Protein AF-0000000087541287 (afdb_homodimer)

Radius of gyration: 29.83 Å; Cα contacts (8 Å, |Δi|>4): 1782; chains: 2; bounding box: 98×97×76 Å

Sequence (856 aa):
MVIEFSVKNYRSIKDLQTISFRATGLKSPAGSETDSNNIVTSNGVSLLKTVGLYGANASGKSNMLMALSYFVQAITLLSIDSKWVEPLYDPFLFEESNEGCFFQIVLLLNGKKYRYGFVVNKINSTPDNDSSFDIGIESEWLYGNVDKNMKCLFLRVGDEVKENNLPTSEGVIIPTKIPYPYTLFLTHAAAFDAEGIPTQIVDYIFWHIIDNVLYKEVFRTATIRTVKEIKDNFLDFLKQFNMKYDDIEFIEDGNNNAKVYLNIPQNKVLLKKRSPINNAKSLTMNLGYSESAGNKKLFDLAGLLLESLYEKNIQRLIVIDEIDSNFHPSLLIKLIGMFNNPKINRNNSQLLFTSHDTNLMSPSIMRRDQFYFAEKQNDESTRLYSLADLRGIRNDADFAKQYLAGYYGALPVLNDYMETEEDENGKQMVIEFSVKNYRSIKDLQTISFRATGLKSPAGSETDSNNIVTSNGVSLLKTVGLYGANASGKSNMLMALSYFVQAITLLSIDSKWVEPLYDPFLFEESNEGCFFQIVLLLNGKKYRYGFVVNKINSTPDNDSSFDIGIESEWLYGNVDKNMKCLFLRVGDEVKENNLPTSEGVIIPTKIPYPYTLFLTHAAAFDAEGIPTQIVDYIFWHIIDNVLYKEVFRTATIRTVKEIKDNFLDFLKQFNMKYDDIEFIEDGNNNAKVYLNIPQNKVLLKKRSPINNAKSLTMNLGYSESAGNKKLFDLAGLLLESLYEKNIQRLIVIDEIDSNFHPSLLIKLIGMFNNPKINRNNSQLLFTSHDTNLMSPSIMRRDQFYFAEKQNDESTRLYSLADLRGIRNDADFAKQYLAGYYGALPVLNDYMETEEDENGKQ

Solvent-accessible surface area (backbone atoms only — not comparable to full-atom values): 45903 Å² total; per-residue (Å²): 89,75,39,34,42,35,40,21,19,41,44,46,27,48,54,82,37,71,53,60,27,58,56,66,92,76,67,58,44,88,91,56,60,40,57,73,32,34,42,45,74,54,83,89,43,48,30,39,22,52,38,38,35,31,39,23,64,70,11,40,60,64,56,58,54,44,51,52,49,45,53,45,45,31,58,57,58,60,37,84,45,53,77,45,52,42,77,54,55,38,52,29,78,62,49,94,68,88,68,46,15,37,41,37,41,29,35,42,56,95,75,36,47,34,42,38,35,37,25,26,25,80,34,87,60,78,82,70,85,75,90,65,69,39,59,20,37,46,31,34,40,33,32,31,57,55,98,82,38,80,38,72,29,30,34,32,51,53,75,38,57,79,39,78,58,62,74,60,53,90,93,48,74,68,77,61,74,62,92,46,59,47,39,52,62,56,53,53,44,19,73,60,29,78,83,23,67,43,24,54,53,49,49,43,47,53,75,22,50,46,55,37,69,90,41,68,60,52,37,39,54,48,12,54,54,37,39,74,74,40,43,66,62,46,44,55,57,35,40,24,66,59,43,76,52,77,43,78,45,79,39,83,44,81,79,62,64,69,72,33,85,84,67,51,77,70,56,45,45,32,37,26,33,60,25,78,73,43,67,84,43,74,39,79,37,45,45,87,74,71,43,34,71,30,51,45,52,47,53,22,43,44,28,47,48,45,38,28,22,64,74,37,98,36,54,28,40,40,36,37,67,52,62,48,56,62,42,35,60,70,57,50,49,49,53,55,46,42,48,24,31,60,89,46,16,67,31,68,22,29,39,42,32,28,40,63,63,51,85,56,40,31,47,83,71,41,53,54,61,27,34,32,34,18,25,58,43,90,73,60,30,32,45,66,48,41,52,57,74,52,78,94,69,59,54,76,43,59,46,34,62,41,38,77,72,48,74,72,47,37,61,71,64,70,50,82,84,70,75,76,72,80,78,76,72,62,93,114,88,74,39,35,42,35,40,22,20,39,44,44,26,49,53,82,36,70,53,62,27,57,55,66,91,74,67,59,43,87,93,55,60,41,57,74,32,33,42,44,75,55,84,88,43,46,29,39,21,51,39,39,33,30,40,24,65,70,10,40,58,64,56,58,53,44,50,53,51,46,53,46,44,34,56,58,54,63,41,90,44,53,77,46,51,42,78,54,53,39,49,27,78,63,50,93,66,88,69,46,16,36,41,36,40,29,34,42,57,95,75,35,48,34,43,38,36,40,25,27,28,82,34,87,59,79,80,71,85,75,88,64,70,40,61,20,38,46,32,37,40,34,32,30,57,57,100,82,40,79,37,71,29,32,34,31,52,54,75,39,58,77,39,79,57,63,74,62,54,90,93,48,76,68,77,62,74,62,94,45,60,50,41,53,64,56,56,55,44,18,74,62,28,77,84,24,67,44,24,55,50,50,49,43,48,55,76,22,51,46,56,38,68,90,42,68,59,52,39,39,54,47,13,53,55,39,38,75,75,40,42,67,61,47,44,56,57,36,41,25,67,59,44,76,53,78,44,76,47,77,39,85,44,81,79,62,65,68,72,34,88,84,67,50,79,70,56,44,44,34,37,25,33,60,23,77,73,42,68,84,44,74,41,80,38,45,43,88,74,71,43,34,71,30,50,45,50,46,53,23,42,44,30,48,48,45,38,28,22,64,72,38,96,37,54,28,40,42,36,36,67,51,61,48,56,62,41,34,60,71,57,50,50,50,56,55,44,42,48,24,31,60,89,47,16,67,31,67,21,30,38,40,33,27,38,62,64,51,85,57,40,31,46,84,72,41,53,54,63,27,33,32,34,17,27,58,44,91,73,60,29,32,46,68,47,42,52,57,73,51,78,91,69,59,53,78,43,58,45,33,62,41,38,78,72,48,75,72,48,36,62,71,64,70,50,81,83,70,76,77,70,78,75,77,75,62,94,120

Organism: Prevotella intermedia (NCBI:txid28131)

Nearest PDB structures (foldseek):
  8olx-assembly1_A  TM=5.267E-01  e=1.556E-01  Homo sapiens
  6yny-assembly1_G  TM=5.198E-01  e=4.132E+00  Tetrahymena thermophila
  4u9c-assembly1_B  TM=3.175E-01  e=2.781E+00  Neisseria meningitidis CU385
  7ofh-assembly1_A  TM=3.375E-01  e=7.696E+00  Enterobacteria phage f1
  8olx-assembly1_A  TM=5.131E-01  e=8.880E-02  Homo sapiens

Secondary structure (DSSP, 8-state):
-EEEEEEESBTTB-S-EEEE-BPPS--PPTT-SHHHHHEEEETTEEEESEEEEEESTTSSHHHHHHHHHHHHHHHHSTTSSGGGTGGG----TTS-----EEEEEEEEETTEEEEEEEEEEEE---SSS----EEEEEEEEEEEEETTEEEEEEEEETTEEEEE-----TT-------SSTT--HHHHHHHH-TTSHHHHHHHHHHHHEEE-SS-TTHHHHHHHHHHHHHHHHHHHHHHTTT---SEEEEE--TT-----TT----PEEEEEEE-SSSTT-EEEEEHHHHS-HHHHHHHHHHHHHHIIIIISS---EEEETTTTTT--HHHHHHHHHHHH-TTT-TT--EEEEE---GGG--TTTS-GGGEEEEEE-TTS-EEEEEGGGSSS--TT--HHHHHHTTTT-----------------S--/-EEEEEEESBTTB-S-EEEE-BPPS--PPTT-SHHHHHEEEETTEEEESEEEEEESTTSSHHHHHHHHHHHHHHHHS--SSGGGTGGG----TTS-----EEEEEEEEETTEEEEEEEEEEEE---SSS----EEEEEEEEEEEEETTEEEEEEEEETTEEEEE-----TT-------SSTT--HHHHHHHH-TTSHHHHHHHHHHHHEEE-SS-TTHHHHHHHHHHHHHHHHHHHHHHTTT---SEEEEE--TT-----TT----PEEEEEEE-SSSTT-EEEEEHHHHS-HHHHHHHHHHHHHHIIIIISS---EEEETTTTTT--HHHHHHHHHHHH-TTT-TT--EEEEE---GGG--TTTS-GGGEEEEEE-TTS-EEEEEGGGSSS--TT--HHHHHHTTTT-----------------S--

Structure (mmCIF, N/CA/C/O backbone):
data_AF-0000000087541287-model_v1
#
loop_
_entity.id
_entity.type
_entity.pdbx_description
1 polymer 'ATP-binding protein'
#
loop_
_atom_site.group_PDB
_atom_site.id
_atom_site.type_symbol
_atom_site.label_atom_id
_atom_site.label_alt_id
_atom_site.label_comp_id
_atom_site.label_asym_id
_atom_site.label_entity_id
_atom_site.label_seq_id
_atom_site.pdbx_PDB_ins_code
_atom_site.Cartn_x
_atom_site.Cartn_y
_atom_site.Cartn_z
_atom_site.occupancy
_atom_site.B_iso_or_equiv
_atom_site.auth_seq_id
_atom_site.auth_comp_id
_atom_site.auth_asym_id
_atom_site.auth_atom_id
_atom_site.pdbx_PDB_model_num
ATOM 1 N N . MET A 1 1 ? 8.648 24.609 14.102 1 95.44 1 MET A N 1
ATOM 2 C CA . MET A 1 1 ? 8 23.328 14.344 1 95.44 1 MET A CA 1
ATOM 3 C C . MET A 1 1 ? 6.48 23.469 14.375 1 95.44 1 MET A C 1
ATOM 5 O O . MET A 1 1 ? 5.965 24.562 14.633 1 95.44 1 MET A O 1
ATOM 9 N N . VAL A 1 2 ? 5.824 22.406 14.102 1 97.56 2 VAL A N 1
ATOM 10 C CA . VAL A 1 2 ? 4.363 22.406 14.125 1 97.56 2 VAL A CA 1
ATOM 11 C C . VAL A 1 2 ? 3.863 21.938 15.484 1 97.56 2 VAL A C 1
ATOM 13 O O . VAL A 1 2 ? 4.336 20.922 16.016 1 97.56 2 VAL A O 1
ATOM 16 N N . ILE A 1 3 ? 2.914 22.688 16.016 1 97.19 3 ILE A N 1
ATOM 17 C CA . ILE A 1 3 ? 2.355 22.344 17.328 1 97.19 3 ILE A CA 1
ATOM 18 C C . ILE A 1 3 ? 1.016 21.641 17.141 1 97.19 3 ILE A C 1
ATOM 20 O O . ILE A 1 3 ? 0.771 20.594 17.75 1 97.19 3 ILE A O 1
ATOM 24 N N . GLU A 1 4 ? 0.166 22.266 16.328 1 98.19 4 GLU A N 1
ATOM 25 C CA . GLU A 1 4 ? -1.175 21.734 16.125 1 98.19 4 GLU A CA 1
ATOM 26 C C . GLU A 1 4 ? -1.686 22.031 14.719 1 98.19 4 GLU A C 1
ATOM 28 O O . GLU A 1 4 ? -1.278 23.016 14.109 1 98.19 4 GLU A O 1
ATOM 33 N N . PHE A 1 5 ? -2.506 21.203 14.266 1 98.62 5 PHE A N 1
ATOM 34 C CA . PHE A 1 5 ? -3.281 21.453 13.055 1 98.62 5 PHE A CA 1
ATOM 35 C C . PHE A 1 5 ? -4.742 21.078 13.258 1 98.62 5 PHE A C 1
ATOM 37 O O . PHE A 1 5 ? -5.043 19.969 13.719 1 98.62 5 PHE A O 1
ATOM 44 N N . SER A 1 6 ? -5.672 21.969 12.93 1 98.81 6 SER A N 1
ATOM 45 C CA . SER A 1 6 ? -7.098 21.781 13.18 1 98.81 6 SER A CA 1
ATOM 46 C C . SER A 1 6 ? -7.91 21.938 11.898 1 98.81 6 SER A C 1
ATOM 48 O O . SER A 1 6 ? -7.594 22.781 11.062 1 98.81 6 SER A O 1
ATOM 50 N N . VAL A 1 7 ? -8.945 21.156 11.773 1 98.69 7 VAL A N 1
ATOM 51 C CA . VAL A 1 7 ? -9.82 21.141 10.602 1 98.69 7 VAL A CA 1
ATOM 52 C C . VAL A 1 7 ? -11.273 21.031 11.047 1 98.69 7 VAL A C 1
ATOM 54 O O . VAL A 1 7 ? -11.586 20.328 12.008 1 98.69 7 VAL A O 1
ATOM 57 N N . LYS A 1 8 ? -12.133 21.734 10.414 1 98.5 8 LYS A N 1
ATOM 58 C CA . LYS A 1 8 ? -13.578 21.641 10.641 1 98.5 8 LYS A CA 1
ATOM 59 C C . LYS A 1 8 ? -14.344 21.75 9.328 1 98.5 8 LYS A C 1
ATOM 61 O O . LYS A 1 8 ? -13.992 22.562 8.461 1 98.5 8 LYS A O 1
ATOM 66 N N . ASN A 1 9 ? -15.391 20.922 9.211 1 97.69 9 ASN A N 1
ATOM 67 C CA . ASN A 1 9 ? -16.328 20.922 8.086 1 97.69 9 ASN A CA 1
ATOM 68 C C . ASN A 1 9 ? -15.602 20.703 6.762 1 97.69 9 ASN A C 1
ATOM 70 O O . ASN A 1 9 ? -15.734 21.516 5.836 1 97.69 9 ASN A O 1
ATOM 74 N N . TYR A 1 10 ? -14.891 19.703 6.633 1 96.94 10 TYR A N 1
ATOM 75 C CA . TYR A 1 10 ? -14.133 19.328 5.449 1 96.94 10 TYR A CA 1
ATOM 76 C C . TYR A 1 10 ? -14.188 17.812 5.223 1 96.94 10 TYR A C 1
ATOM 78 O O . TYR A 1 10 ? -13.711 17.047 6.055 1 96.94 10 TYR A O 1
ATOM 86 N N . ARG A 1 11 ? -14.812 17.422 4.191 1 94.69 11 ARG A N 1
ATOM 87 C CA . ARG A 1 11 ? -14.969 16.016 3.842 1 94.69 11 ARG A CA 1
ATOM 88 C C . ARG A 1 11 ? -15.648 15.242 4.973 1 94.69 11 ARG A C 1
ATOM 90 O O . ARG A 1 11 ? -16.734 15.609 5.41 1 94.69 11 ARG A O 1
ATOM 97 N N . SER A 1 12 ? -14.984 14.242 5.523 1 95.38 12 SER A N 1
ATOM 98 C CA . SER A 1 12 ? -15.648 13.453 6.555 1 95.38 12 SER A CA 1
ATOM 99 C C . SER A 1 12 ? -15.57 14.141 7.914 1 95.38 12 SER A C 1
ATOM 101 O O . SER A 1 12 ? -16.141 13.664 8.891 1 95.38 12 SER A O 1
ATOM 103 N N . ILE A 1 13 ? -14.82 15.156 8.016 1 97.56 13 ILE A N 1
ATOM 104 C CA . ILE A 1 13 ? -14.664 15.875 9.273 1 97.56 13 ILE A CA 1
ATOM 105 C C . ILE A 1 13 ? -15.758 16.922 9.406 1 97.56 13 ILE A C 1
ATOM 107 O O . ILE A 1 13 ? -15.703 17.984 8.766 1 97.56 13 ILE A O 1
ATOM 111 N N . LYS A 1 14 ? -16.656 16.672 10.242 1 96.69 14 LYS A N 1
ATOM 112 C CA . LYS A 1 14 ? -17.797 17.562 10.445 1 96.69 14 LYS A CA 1
ATOM 113 C C . LYS A 1 14 ? -17.484 18.594 11.531 1 96.69 14 LYS A C 1
ATOM 115 O O . LYS A 1 14 ? -17.578 19.812 11.281 1 96.69 14 LYS A O 1
ATOM 120 N N . ASP A 1 15 ? -17.109 18.109 12.727 1 97.31 15 ASP A N 1
ATOM 121 C CA . ASP A 1 15 ? -16.781 18.969 13.859 1 97.31 15 ASP A CA 1
ATOM 122 C C . ASP A 1 15 ? -15.273 19.203 13.945 1 97.31 15 ASP A C 1
ATOM 124 O O . ASP A 1 15 ? -14.492 18.547 13.258 1 97.31 15 ASP A O 1
ATOM 128 N N . LEU A 1 16 ? -14.922 20.172 14.758 1 98.44 16 LEU A N 1
ATOM 129 C CA . LEU A 1 16 ? -13.516 20.531 14.891 1 98.44 16 LEU A CA 1
ATOM 130 C C . LEU A 1 16 ? -12.688 19.344 15.359 1 98.44 16 LEU A C 1
ATOM 132 O O . LEU A 1 16 ? -12.992 18.734 16.391 1 98.44 16 LEU A O 1
ATOM 136 N N . GLN A 1 17 ? -11.773 18.922 14.547 1 98.56 17 GLN A N 1
ATOM 137 C CA . GLN A 1 17 ? -10.781 17.906 14.875 1 98.56 17 GLN A CA 1
ATOM 138 C C . GLN A 1 17 ? -9.367 18.469 14.859 1 98.56 17 GLN A C 1
ATOM 140 O O . GLN A 1 17 ? -9.039 19.297 14.008 1 98.56 17 GLN A O 1
ATOM 145 N N . THR A 1 18 ? -8.531 18.109 15.828 1 98.62 18 THR A N 1
ATOM 146 C CA . THR A 1 18 ? -7.184 18.641 15.953 1 98.62 18 THR A CA 1
ATOM 147 C C . THR A 1 18 ? -6.168 17.516 16.141 1 98.62 18 THR A C 1
ATOM 149 O O . THR A 1 18 ? -6.402 16.594 16.906 1 98.62 18 THR A O 1
ATOM 152 N N . ILE A 1 19 ? -5.094 17.547 15.422 1 98.31 19 ILE A N 1
ATOM 153 C CA . ILE A 1 19 ? -3.902 16.75 15.719 1 98.31 19 ILE A CA 1
ATOM 154 C C . ILE A 1 19 ? -2.871 17.625 16.438 1 98.31 19 ILE A C 1
ATOM 156 O O . ILE A 1 19 ? -2.58 18.734 15.992 1 98.31 19 ILE A O 1
ATOM 160 N N . SER A 1 20 ? -2.371 17.141 17.5 1 98.31 20 SER A N 1
ATOM 161 C CA . SER A 1 20 ? -1.446 17.938 18.312 1 98.31 20 SER A CA 1
ATOM 162 C C . SER A 1 20 ? -0.116 17.203 18.484 1 98.31 20 SER A C 1
ATOM 164 O O . SER A 1 20 ? -0.087 16 18.719 1 98.31 20 SER A O 1
ATOM 166 N N . PHE A 1 21 ? 0.932 17.969 18.344 1 98.38 21 PHE A N 1
ATOM 167 C CA . PHE A 1 21 ? 2.266 17.453 18.641 1 98.38 21 PHE A CA 1
ATOM 168 C C . PHE A 1 21 ? 2.676 17.797 20.078 1 98.38 21 PHE A C 1
ATOM 170 O O . PHE A 1 21 ? 3.793 17.484 20.5 1 98.38 21 PHE A O 1
ATOM 177 N N . ARG A 1 22 ? 1.81 18.422 20.797 1 97.31 22 ARG A N 1
ATOM 178 C CA . ARG A 1 22 ? 2.131 18.75 22.188 1 97.31 22 ARG A CA 1
ATOM 179 C C . ARG A 1 22 ? 2.258 17.484 23.031 1 97.31 22 ARG A C 1
ATOM 181 O O . ARG A 1 22 ? 1.367 16.625 23.016 1 97.31 22 ARG A O 1
ATOM 188 N N . ALA A 1 23 ? 3.303 17.406 23.719 1 97.25 23 ALA A N 1
ATOM 189 C CA . ALA A 1 23 ? 3.496 16.281 24.625 1 97.25 23 ALA A CA 1
ATOM 190 C C . ALA A 1 23 ? 2.625 16.406 25.875 1 97.25 23 ALA A C 1
ATOM 192 O O . ALA A 1 23 ? 2.475 17.5 26.422 1 97.25 23 ALA A O 1
ATOM 193 N N . THR A 1 24 ? 1.994 15.359 26.234 1 94.69 24 THR A N 1
ATOM 194 C CA . THR A 1 24 ? 1.237 15.344 27.484 1 94.69 24 THR A CA 1
ATOM 195 C C . THR A 1 24 ? 2.15 15.039 28.672 1 94.69 24 THR A C 1
ATOM 197 O O . THR A 1 24 ? 3.334 14.75 28.484 1 94.69 24 THR A O 1
ATOM 200 N N . GLY A 1 25 ? 1.583 15.125 29.859 1 91.25 25 GLY A N 1
ATOM 201 C CA . GLY A 1 25 ? 2.344 14.844 31.062 1 91.25 25 GLY A CA 1
ATOM 202 C C . GLY A 1 25 ? 2.48 13.359 31.344 1 91.25 25 GLY A C 1
ATOM 203 O O . GLY A 1 25 ? 3.07 12.969 32.344 1 91.25 25 GLY A O 1
ATOM 204 N N . LEU A 1 26 ? 2.02 12.562 30.438 1 90.38 26 LEU A N 1
ATOM 205 C CA . LEU A 1 26 ? 2.102 11.117 30.625 1 90.38 26 LEU A CA 1
ATOM 206 C C . LEU A 1 26 ? 3.549 10.641 30.594 1 90.38 26 LEU A C 1
ATOM 208 O O . LEU A 1 26 ? 4.371 11.211 29.859 1 90.38 26 LEU A O 1
ATOM 212 N N . LYS A 1 27 ? 3.758 9.578 31.406 1 88.62 27 LYS A N 1
ATOM 213 C CA . LYS A 1 27 ? 5.109 9.023 31.453 1 88.62 27 LYS A CA 1
ATOM 214 C C . LYS A 1 27 ? 5.156 7.625 30.859 1 88.62 27 LYS A C 1
ATOM 216 O O . LYS A 1 27 ? 4.219 6.84 31.016 1 88.62 27 LYS A O 1
ATOM 221 N N . SER A 1 28 ? 6.211 7.391 30.109 1 90.19 28 SER A N 1
ATOM 222 C CA . SER A 1 28 ? 6.484 6.051 29.609 1 90.19 28 SER A CA 1
ATOM 223 C C . SER A 1 28 ? 7.027 5.141 30.703 1 90.19 28 SER A C 1
ATOM 225 O O . SER A 1 28 ? 7.297 5.59 31.812 1 90.19 28 SER A O 1
ATOM 227 N N . PRO A 1 29 ? 7.109 3.775 30.391 1 87.94 29 PRO A N 1
ATOM 228 C CA . PRO A 1 29 ? 7.582 2.842 31.406 1 87.94 29 PRO A CA 1
ATOM 229 C C . PRO A 1 29 ? 8.938 3.242 31.984 1 87.94 29 PRO A C 1
ATOM 231 O O . PRO A 1 29 ? 9.781 3.793 31.281 1 87.94 29 PRO A O 1
ATOM 234 N N . ALA A 1 30 ? 9.07 2.895 33.219 1 83.25 30 ALA A N 1
ATOM 235 C CA . ALA A 1 30 ? 10.305 3.234 33.938 1 83.25 30 ALA A CA 1
ATOM 236 C C . ALA A 1 30 ? 11.523 2.623 33.25 1 83.25 30 ALA A C 1
ATOM 238 O O . ALA A 1 30 ? 11.477 1.471 32.812 1 83.25 30 ALA A O 1
ATOM 239 N N . GLY A 1 31 ? 12.508 3.389 33.125 1 83.44 31 GLY A N 1
ATOM 240 C CA . GLY A 1 31 ? 13.734 2.881 32.531 1 83.44 31 GLY A CA 1
ATOM 241 C C . GLY A 1 31 ? 13.766 3.033 31.031 1 83.44 31 GLY A C 1
ATOM 242 O O . GLY A 1 31 ? 14.805 2.826 30.406 1 83.44 31 GLY A O 1
ATOM 243 N N . SER A 1 32 ? 12.609 3.439 30.5 1 88.31 32 SER A N 1
ATOM 244 C CA . SER A 1 32 ? 12.555 3.596 29.047 1 88.31 32 SER A CA 1
ATOM 245 C C . SER A 1 32 ? 13.117 4.945 28.625 1 88.31 32 SER A C 1
ATOM 247 O O . SER A 1 32 ? 13.062 5.918 29.375 1 88.31 32 SER A O 1
ATOM 249 N N . GLU A 1 33 ? 13.695 4.992 27.453 1 91.88 33 GLU A N 1
ATOM 250 C CA . GLU A 1 33 ? 14.203 6.238 26.891 1 91.88 33 GLU A CA 1
ATOM 251 C C . GLU A 1 33 ? 13.188 6.871 25.938 1 91.88 33 GLU A C 1
ATOM 253 O O . GLU A 1 33 ? 13.516 7.809 25.219 1 91.88 33 GLU A O 1
ATOM 258 N N . THR A 1 34 ? 12.016 6.359 26 1 93.75 34 THR A N 1
ATOM 259 C CA . THR A 1 34 ? 11 6.789 25.031 1 93.75 34 THR A CA 1
ATOM 260 C C . THR A 1 34 ? 10.648 8.258 25.25 1 93.75 34 THR A C 1
ATOM 262 O O . THR A 1 34 ? 10.547 9.023 24.281 1 93.75 34 THR A O 1
ATOM 265 N N . ASP A 1 35 ? 10.539 8.703 26.531 1 94.12 35 ASP A N 1
ATOM 266 C CA . ASP A 1 35 ? 10.188 10.094 26.797 1 94.12 35 ASP A CA 1
ATOM 267 C C . ASP A 1 35 ? 11.312 11.031 26.359 1 94.12 35 ASP A C 1
ATOM 269 O O . ASP A 1 35 ? 11.062 12.023 25.656 1 94.12 35 ASP A O 1
ATOM 273 N N . SER A 1 36 ? 12.523 10.727 26.719 1 94.06 36 SER A N 1
ATOM 274 C CA . SER A 1 36 ? 13.664 11.578 26.375 1 94.06 36 SER A CA 1
ATOM 275 C C . SER A 1 36 ? 13.914 11.586 24.875 1 94.06 36 SER A C 1
ATOM 277 O O . SER A 1 36 ? 14.32 12.602 24.312 1 94.06 36 SER A O 1
ATOM 279 N N . ASN A 1 37 ? 13.602 10.484 24.25 1 95.75 37 ASN A N 1
ATOM 280 C CA . ASN A 1 37 ? 13.883 10.359 22.828 1 95.75 37 ASN A CA 1
ATOM 281 C C . ASN A 1 37 ? 12.789 10.992 21.984 1 95.75 37 ASN A C 1
ATOM 283 O O . ASN A 1 37 ? 13.07 11.664 20.984 1 95.75 37 ASN A O 1
ATOM 287 N N . ASN A 1 38 ? 11.578 10.789 22.375 1 97.5 38 ASN A N 1
ATOM 288 C CA . ASN A 1 38 ? 10.469 11.062 21.469 1 97.5 38 ASN A CA 1
ATOM 289 C C . ASN A 1 38 ? 9.93 12.484 21.656 1 97.5 38 ASN A C 1
ATOM 291 O O . ASN A 1 38 ? 9.078 12.938 20.891 1 97.5 38 ASN A O 1
ATOM 295 N N . ILE A 1 39 ? 10.492 13.234 22.688 1 97 39 ILE A N 1
ATOM 296 C CA . ILE A 1 39 ? 10.039 14.586 22.984 1 97 39 ILE A CA 1
ATOM 297 C C . ILE A 1 39 ? 11.18 15.578 22.75 1 97 39 ILE A C 1
ATOM 299 O O . ILE A 1 39 ? 12.328 15.305 23.125 1 97 39 ILE A O 1
ATOM 303 N N . VAL A 1 40 ? 10.859 16.641 22.156 1 94.69 40 VAL A N 1
ATOM 304 C CA . VAL A 1 40 ? 11.781 17.75 22.031 1 94.69 40 VAL A CA 1
ATOM 305 C C . VAL A 1 40 ? 11.234 18.969 22.781 1 94.69 40 VAL A C 1
ATOM 307 O O . VAL A 1 40 ? 10.039 19.25 22.719 1 94.69 40 VAL A O 1
ATOM 310 N N . THR A 1 41 ? 12.094 19.547 23.484 1 91.75 41 THR A N 1
ATOM 311 C CA . THR A 1 41 ? 11.688 20.734 24.234 1 91.75 41 THR A CA 1
ATOM 312 C C . THR A 1 41 ? 12.406 21.969 23.688 1 91.75 41 THR A C 1
ATOM 314 O O . THR A 1 41 ? 13.625 21.969 23.531 1 91.75 41 THR A O 1
ATOM 317 N N . SER A 1 42 ? 11.625 22.875 23.328 1 85.69 42 SER A N 1
ATOM 318 C CA . SER A 1 42 ? 12.133 24.156 22.844 1 85.69 42 SER A CA 1
ATOM 319 C C . SER A 1 42 ? 11.352 25.328 23.453 1 85.69 42 SER A C 1
ATOM 321 O O . SER A 1 42 ? 10.133 25.406 23.281 1 85.69 42 SER A O 1
ATOM 323 N N . ASN A 1 43 ? 12.078 26.234 24.141 1 83.5 43 ASN A N 1
ATOM 324 C CA . ASN A 1 43 ? 11.492 27.422 24.734 1 83.5 43 ASN A CA 1
ATOM 325 C C . ASN A 1 43 ? 10.297 27.078 25.625 1 83.5 43 ASN A C 1
ATOM 327 O O . ASN A 1 43 ? 9.219 27.656 25.484 1 83.5 43 ASN A O 1
ATOM 331 N N . GLY A 1 44 ? 10.398 26.047 26.281 1 86 44 GLY A N 1
ATOM 332 C CA . GLY A 1 44 ? 9.398 25.672 27.266 1 86 44 GLY A CA 1
ATOM 333 C C . GLY A 1 44 ? 8.25 24.875 26.672 1 86 44 GLY A C 1
ATOM 334 O O . GLY A 1 44 ? 7.293 24.547 27.391 1 86 44 GLY A O 1
ATOM 335 N N . VAL A 1 45 ? 8.289 24.609 25.422 1 91.12 45 VAL A N 1
ATOM 336 C CA . VAL A 1 45 ? 7.242 23.812 24.781 1 91.12 45 VAL A CA 1
ATOM 337 C C . VAL A 1 45 ? 7.781 22.422 24.453 1 91.12 45 VAL A C 1
ATOM 339 O O . VAL A 1 45 ? 8.836 22.297 23.828 1 91.12 45 VAL A O 1
ATOM 342 N N . SER A 1 46 ? 7.109 21.422 24.984 1 95.88 46 SER A N 1
ATOM 343 C CA . SER A 1 46 ? 7.484 20.031 24.688 1 95.88 46 SER A CA 1
ATOM 344 C C . SER A 1 46 ? 6.648 19.469 23.547 1 95.88 46 SER A C 1
ATOM 346 O O . SER A 1 46 ? 5.418 19.453 23.609 1 95.88 46 SER A O 1
ATOM 348 N N . LEU A 1 47 ? 7.359 19.109 22.531 1 97.69 47 LEU A N 1
ATOM 349 C CA . LEU A 1 47 ? 6.688 18.641 21.328 1 97.69 47 LEU A CA 1
ATOM 350 C C . LEU A 1 47 ? 7.098 17.203 21 1 97.69 47 LEU A C 1
ATOM 352 O O . LEU A 1 47 ? 8.242 16.812 21.25 1 97.69 47 LEU A O 1
ATOM 356 N N . LEU A 1 48 ? 6.176 16.484 20.469 1 98.31 48 LEU A N 1
ATOM 357 C CA . LEU A 1 48 ? 6.422 15.125 20.016 1 98.31 48 LEU A CA 1
ATOM 358 C C . LEU A 1 48 ? 7.141 15.117 18.672 1 98.31 48 LEU A C 1
ATOM 360 O O . LEU A 1 48 ? 6.844 15.938 17.797 1 98.31 48 LEU A O 1
ATOM 364 N N . LYS A 1 49 ? 7.996 14.18 18.484 1 97.94 49 LYS A N 1
ATOM 365 C CA . LYS A 1 49 ? 8.727 14.062 17.219 1 97.94 49 LYS A CA 1
ATOM 366 C C . LYS A 1 49 ? 7.906 13.32 16.172 1 97.94 49 LYS A C 1
ATOM 368 O O . LYS A 1 49 ? 8.023 13.586 14.977 1 97.94 49 LYS A O 1
ATOM 373 N N . THR A 1 50 ? 7.113 12.359 16.625 1 98.44 50 THR A N 1
ATOM 374 C CA . THR A 1 50 ? 6.309 11.562 15.703 1 98.44 50 THR A CA 1
ATOM 375 C C . THR A 1 50 ? 4.867 11.469 16.188 1 98.44 50 THR A C 1
ATOM 377 O O . THR A 1 50 ? 4.617 11.383 17.391 1 98.44 50 THR A O 1
ATOM 380 N N . VAL A 1 51 ? 3.971 11.516 15.289 1 98.62 51 VAL A N 1
ATOM 381 C CA . VAL A 1 51 ? 2.555 11.273 15.555 1 98.62 51 VAL A CA 1
ATOM 382 C C . VAL A 1 51 ? 1.974 10.375 14.469 1 98.62 51 VAL A C 1
ATOM 384 O O . VAL A 1 51 ? 2.166 10.617 13.281 1 98.62 51 VAL A O 1
ATOM 387 N N . GLY A 1 52 ? 1.363 9.297 14.875 1 98.44 52 GLY A N 1
ATOM 388 C CA . GLY A 1 52 ? 0.72 8.367 13.961 1 98.44 52 GLY A CA 1
ATOM 389 C C . GLY A 1 52 ? -0.791 8.352 14.086 1 98.44 52 GLY A C 1
ATOM 390 O O . GLY A 1 52 ? -1.326 8.438 15.195 1 98.44 52 GLY A O 1
ATOM 391 N N . LEU A 1 53 ? -1.438 8.305 13 1 98.25 53 LEU A N 1
ATOM 392 C CA . LEU A 1 53 ? -2.893 8.242 12.938 1 98.25 53 LEU A CA 1
ATOM 393 C C . LEU A 1 53 ? -3.355 6.863 12.461 1 98.25 53 LEU A C 1
ATOM 395 O O . LEU A 1 53 ? -2.973 6.414 11.383 1 98.25 53 LEU A O 1
ATOM 399 N N . TYR A 1 54 ? -4.156 6.184 13.266 1 97.94 54 TYR A N 1
ATOM 400 C CA . TYR A 1 54 ? -4.699 4.855 13 1 97.94 54 TYR A CA 1
ATOM 401 C C . TYR A 1 54 ? -6.223 4.895 12.922 1 97.94 54 TYR A C 1
ATOM 403 O O . TYR A 1 54 ? -6.848 5.871 13.344 1 97.94 54 TYR A O 1
ATOM 411 N N . GLY A 1 55 ? -6.789 3.82 12.43 1 96.88 55 GLY A N 1
ATOM 412 C CA . GLY A 1 55 ? -8.234 3.713 12.305 1 96.88 55 GLY A CA 1
ATOM 413 C C . GLY A 1 55 ? -8.672 2.816 11.164 1 96.88 55 GLY A C 1
ATOM 414 O O . GLY A 1 55 ? -7.852 2.41 10.336 1 96.88 55 GLY A O 1
ATOM 415 N N . ALA A 1 56 ? -9.961 2.566 11.117 1 94.19 56 ALA A N 1
ATOM 416 C CA . ALA A 1 56 ? -10.539 1.712 10.086 1 94.19 56 ALA A CA 1
ATOM 417 C C . ALA A 1 56 ? -10.453 2.375 8.711 1 94.19 56 ALA A C 1
ATOM 419 O O . ALA A 1 56 ? -10.133 3.562 8.609 1 94.19 56 ALA A O 1
ATOM 420 N N . ASN A 1 57 ? -10.648 1.565 7.707 1 90.25 57 ASN A N 1
ATOM 421 C CA . ASN A 1 57 ? -10.805 2.133 6.371 1 90.25 57 ASN A CA 1
ATOM 422 C C . ASN A 1 57 ? -11.953 3.137 6.32 1 90.25 57 ASN A C 1
ATOM 424 O O . ASN A 1 57 ? -13.016 2.898 6.895 1 90.25 57 ASN A O 1
ATOM 428 N N . ALA A 1 58 ? -11.688 4.246 5.625 1 90.94 58 ALA A N 1
ATOM 429 C CA . ALA A 1 58 ? -12.688 5.285 5.391 1 90.94 58 ALA A CA 1
ATOM 430 C C . ALA A 1 58 ? -13.062 5.992 6.691 1 90.94 58 ALA A C 1
ATOM 432 O O . ALA A 1 58 ? -14.164 6.516 6.824 1 90.94 58 ALA A O 1
ATOM 433 N N . SER A 1 59 ? -12.141 5.945 7.652 1 94.81 59 SER A N 1
ATOM 434 C CA . SER A 1 59 ? -12.43 6.582 8.93 1 94.81 59 SER A CA 1
ATOM 435 C C . SER A 1 59 ? -12.023 8.055 8.922 1 94.81 59 SER A C 1
ATOM 437 O O . SER A 1 59 ? -12.352 8.797 9.844 1 94.81 59 SER A O 1
ATOM 439 N N . GLY A 1 60 ? -11.258 8.461 7.941 1 95.38 60 GLY A N 1
ATOM 440 C CA . GLY A 1 60 ? -10.914 9.875 7.82 1 95.38 60 GLY A CA 1
ATOM 441 C C . GLY A 1 60 ? -9.438 10.148 8.008 1 95.38 60 GLY A C 1
ATOM 442 O O . GLY A 1 60 ? -9.008 11.305 7.984 1 95.38 60 GLY A O 1
ATOM 443 N N . LYS A 1 61 ? -8.555 9.125 8.141 1 96.25 61 LYS A N 1
ATOM 444 C CA . LYS A 1 61 ? -7.117 9.289 8.32 1 96.25 61 LYS A CA 1
ATOM 445 C C . LYS A 1 61 ? -6.52 10.148 7.211 1 96.25 61 LYS A C 1
ATOM 447 O O . LYS A 1 61 ? -5.871 11.164 7.48 1 96.25 61 LYS A O 1
ATOM 452 N N . SER A 1 62 ? -6.828 9.805 6.027 1 95.25 62 SER A N 1
ATOM 453 C CA . SER A 1 62 ? -6.258 10.484 4.867 1 95.25 62 SER A CA 1
ATOM 454 C C . SER A 1 62 ? -6.84 11.883 4.699 1 95.25 62 SER A C 1
ATOM 456 O O . SER A 1 62 ? -6.164 12.789 4.199 1 95.25 62 SER A O 1
ATOM 458 N N . ASN A 1 63 ? -8.078 12.086 5.082 1 96.38 63 ASN A N 1
ATOM 459 C CA . ASN A 1 63 ? -8.711 13.398 4.961 1 96.38 63 ASN A CA 1
ATOM 460 C C . ASN A 1 63 ? -7.98 14.453 5.785 1 96.38 63 ASN A C 1
ATOM 462 O O . ASN A 1 63 ? -7.828 15.594 5.344 1 96.38 63 ASN A O 1
ATOM 466 N N . MET A 1 64 ? -7.543 14.062 6.945 1 97.38 64 MET A N 1
ATOM 467 C CA . MET A 1 64 ? -6.793 14.984 7.797 1 97.38 64 MET A CA 1
ATOM 468 C C . MET A 1 64 ? -5.484 15.398 7.133 1 97.38 64 MET A C 1
ATOM 470 O O . MET A 1 64 ? -5.133 16.578 7.129 1 97.38 64 MET A O 1
ATOM 474 N N . LEU A 1 65 ? -4.777 14.453 6.59 1 97.31 65 LEU A N 1
ATOM 475 C CA . LEU A 1 65 ? -3.51 14.75 5.926 1 97.31 65 LEU A CA 1
ATOM 476 C C . LEU A 1 65 ? -3.736 15.555 4.652 1 97.31 65 LEU A C 1
ATOM 478 O O . LEU A 1 65 ? -2.949 16.453 4.328 1 97.31 65 LEU A O 1
ATOM 482 N N . MET A 1 66 ? -4.789 15.273 3.971 1 95.88 66 MET A N 1
ATOM 483 C CA . MET A 1 66 ? -5.129 16 2.754 1 95.88 66 MET A CA 1
ATOM 484 C C . MET A 1 66 ? -5.422 17.469 3.066 1 95.88 66 MET A C 1
ATOM 486 O O . MET A 1 66 ? -5.012 18.359 2.32 1 95.88 66 MET A O 1
ATOM 490 N N . ALA A 1 67 ? -6.141 17.656 4.113 1 97.56 67 ALA A N 1
ATOM 491 C CA . ALA A 1 67 ? -6.422 19.016 4.551 1 97.56 67 ALA A CA 1
ATOM 492 C C . ALA A 1 67 ? -5.129 19.812 4.762 1 97.56 67 ALA A C 1
ATOM 494 O O . ALA A 1 67 ? -5 20.938 4.293 1 97.56 67 ALA A O 1
ATOM 495 N N . LEU A 1 68 ? -4.188 19.203 5.434 1 97.88 68 LEU A N 1
ATOM 496 C CA . LEU A 1 68 ? -2.906 19.859 5.68 1 97.88 68 LEU A CA 1
ATOM 497 C C . LEU A 1 68 ? -2.164 20.109 4.371 1 97.88 68 LEU A C 1
ATOM 499 O O . LEU A 1 68 ? -1.592 21.188 4.172 1 97.88 68 LEU A O 1
ATOM 503 N N . SER A 1 69 ? -2.217 19.141 3.539 1 95.56 69 SER A N 1
ATOM 504 C CA . SER A 1 69 ? -1.519 19.266 2.264 1 95.56 69 SER A CA 1
ATOM 505 C C . SER A 1 69 ? -2.076 20.406 1.437 1 95.56 69 SER A C 1
ATOM 507 O O . SER A 1 69 ? -1.317 21.234 0.93 1 95.56 69 SER A O 1
ATOM 509 N N . TYR A 1 70 ? -3.35 20.516 1.282 1 94.69 70 TYR A N 1
ATOM 510 C CA . TYR A 1 70 ? -3.965 21.594 0.518 1 94.69 70 TYR A CA 1
ATOM 511 C C . TYR A 1 70 ? -3.77 22.938 1.214 1 94.69 70 TYR A C 1
ATOM 513 O O . TYR A 1 70 ? -3.627 23.969 0.556 1 94.69 70 TYR A O 1
ATOM 521 N N . PHE A 1 71 ? -3.793 22.891 2.537 1 96.38 71 PHE A N 1
ATOM 522 C CA . PHE A 1 71 ? -3.518 24.094 3.32 1 96.38 71 PHE A CA 1
ATOM 523 C C . PHE A 1 71 ? -2.141 24.656 2.984 1 96.38 71 PHE A C 1
ATOM 525 O O . PHE A 1 71 ? -2 25.844 2.723 1 96.38 71 PHE A O 1
ATOM 532 N N . VAL A 1 72 ? -1.201 23.781 2.949 1 95.44 72 VAL A N 1
ATOM 533 C CA . VAL A 1 72 ? 0.171 24.156 2.623 1 95.44 72 VAL A CA 1
ATOM 534 C C . VAL A 1 72 ? 0.242 24.656 1.184 1 95.44 72 VAL A C 1
ATOM 536 O O . VAL A 1 72 ? 0.875 25.688 0.908 1 95.44 72 VAL A O 1
ATOM 539 N N . GLN A 1 73 ? -0.407 24.031 0.338 1 91.94 73 GLN A N 1
ATOM 540 C CA . GLN A 1 73 ? -0.384 24.391 -1.074 1 91.94 73 GLN A CA 1
ATOM 541 C C . GLN A 1 73 ? -1.006 25.766 -1.296 1 91.94 73 GLN A C 1
ATOM 543 O O . GLN A 1 73 ? -0.507 26.562 -2.1 1 91.94 73 GLN A O 1
ATOM 548 N N . ALA A 1 74 ? -2.061 25.984 -0.631 1 92.75 74 ALA A N 1
ATOM 549 C CA . ALA A 1 74 ? -2.732 27.281 -0.774 1 92.75 74 ALA A CA 1
ATOM 550 C C . ALA A 1 74 ? -1.821 28.422 -0.343 1 92.75 74 ALA A C 1
ATOM 552 O O . ALA A 1 74 ? -1.833 29.5 -0.95 1 92.75 74 ALA A O 1
ATOM 553 N N . ILE A 1 75 ? -1.03 28.203 0.627 1 93.56 75 ILE A N 1
ATOM 554 C CA . ILE A 1 75 ? -0.155 29.234 1.177 1 93.56 75 ILE A CA 1
ATOM 555 C C . ILE A 1 75 ? 1.083 29.391 0.295 1 93.56 75 ILE A C 1
ATOM 557 O O . ILE A 1 75 ? 1.558 30.5 0.064 1 93.56 75 ILE A O 1
ATOM 561 N N . THR A 1 76 ? 1.554 28.297 -0.228 1 86.94 76 THR A N 1
ATOM 562 C CA . THR A 1 76 ? 2.84 28.297 -0.917 1 86.94 76 THR A CA 1
ATOM 563 C C . THR A 1 76 ? 2.676 28.75 -2.363 1 86.94 76 THR A C 1
ATOM 565 O O . THR A 1 76 ? 3.6 29.328 -2.949 1 86.94 76 THR A O 1
ATOM 568 N N . LEU A 1 77 ? 1.549 28.391 -2.984 1 76.94 77 LEU A N 1
ATOM 569 C CA . LEU A 1 77 ? 1.393 28.703 -4.398 1 76.94 77 LEU A CA 1
ATOM 570 C C . LEU A 1 77 ? 0.688 30.047 -4.582 1 76.94 77 LEU A C 1
ATOM 572 O O . LEU A 1 77 ? 0.247 30.375 -5.684 1 76.94 77 LEU A O 1
ATOM 576 N N . LEU A 1 78 ? 1.227 31 -4.051 1 63.81 78 LEU A N 1
ATOM 577 C CA . LEU A 1 78 ? 0.812 32.406 -4.047 1 63.81 78 LEU A CA 1
ATOM 578 C C . LEU A 1 78 ? -0.474 32.594 -4.844 1 63.81 78 LEU A C 1
ATOM 580 O O . LEU A 1 78 ? -0.658 31.969 -5.891 1 63.81 78 LEU A O 1
ATOM 584 N N . SER A 1 79 ? -1.48 32.375 -4.168 1 60.91 79 SER A N 1
ATOM 585 C CA . SER A 1 79 ? -2.889 32.25 -4.527 1 60.91 79 SER A CA 1
ATOM 586 C C . SER A 1 79 ? -3.307 33.344 -5.512 1 60.91 79 SER A C 1
ATOM 588 O O . SER A 1 79 ? -3.824 34.375 -5.109 1 60.91 79 SER A O 1
ATOM 590 N N . ILE A 1 80 ? -2.656 33.344 -6.699 1 63.91 80 ILE A N 1
ATOM 591 C CA . ILE A 1 80 ? -3.291 34.25 -7.648 1 63.91 80 ILE A CA 1
ATOM 592 C C . ILE A 1 80 ? -4.406 33.5 -8.391 1 63.91 80 ILE A C 1
ATOM 594 O O . ILE A 1 80 ? -5.18 34.125 -9.133 1 63.91 80 ILE A O 1
ATOM 598 N N . ASP A 1 81 ? -4.523 32.312 -8 1 74.88 81 ASP A N 1
ATOM 599 C CA . ASP A 1 81 ? -5.512 31.5 -8.688 1 74.88 81 ASP A CA 1
ATOM 600 C C . ASP A 1 81 ? -6.387 30.734 -7.695 1 74.88 81 ASP A C 1
ATOM 602 O O . ASP A 1 81 ? -5.879 30.125 -6.758 1 74.88 81 ASP A O 1
ATOM 606 N N . SER A 1 82 ? -7.684 30.859 -7.934 1 79.56 82 SER A N 1
ATOM 607 C CA . SER A 1 82 ? -8.656 30.234 -7.055 1 79.56 82 SER A CA 1
ATOM 608 C C . SER A 1 82 ? -8.477 28.719 -7.035 1 79.56 82 SER A C 1
ATOM 610 O O . SER A 1 82 ? -8.969 28.031 -6.129 1 79.56 82 SER A O 1
ATOM 612 N N . LYS A 1 83 ? -7.703 28.172 -8 1 83.5 83 LYS A N 1
ATOM 613 C CA . LYS A 1 83 ? -7.516 26.734 -8.156 1 83.5 83 LYS A CA 1
ATOM 614 C C . LYS A 1 83 ? -6.812 26.141 -6.941 1 83.5 83 LYS A C 1
ATOM 616 O O . LYS A 1 83 ? -6.992 24.969 -6.629 1 83.5 83 LYS A O 1
ATOM 621 N N . TRP A 1 84 ? -6.152 26.969 -6.156 1 85.38 84 TRP A N 1
ATOM 622 C CA . TRP A 1 84 ? -5.359 26.453 -5.047 1 85.38 84 TRP A CA 1
ATOM 623 C C . TRP A 1 84 ? -6.16 26.469 -3.75 1 85.38 84 TRP A C 1
ATOM 625 O O . TRP A 1 84 ? -5.789 25.812 -2.777 1 85.38 84 TRP A O 1
ATOM 635 N N . VAL A 1 85 ? -7.242 27.234 -3.75 1 89.75 85 VAL A N 1
ATOM 636 C CA . VAL A 1 85 ? -8.07 27.281 -2.549 1 89.75 85 VAL A CA 1
ATOM 637 C C . VAL A 1 85 ? -9.312 26.406 -2.734 1 89.75 85 VAL A C 1
ATOM 639 O O . VAL A 1 85 ? -9.93 25.984 -1.756 1 89.75 85 VAL A O 1
ATOM 642 N N . GLU A 1 86 ? -9.641 26.141 -3.92 1 90.62 86 GLU A N 1
ATOM 643 C CA . GLU A 1 86 ? -10.867 25.422 -4.266 1 90.62 86 GLU A CA 1
ATOM 644 C C . GLU A 1 86 ? -10.914 24.047 -3.605 1 90.62 86 GLU A C 1
ATOM 646 O O . GLU A 1 86 ? -11.945 23.641 -3.064 1 90.62 86 GLU A O 1
ATOM 651 N N . PRO A 1 87 ? -9.75 23.359 -3.59 1 91.88 87 PRO A N 1
ATOM 652 C CA . PRO A 1 87 ? -9.805 22.016 -2.988 1 91.88 87 PRO A CA 1
ATOM 653 C C . PRO A 1 87 ? -10.086 22.062 -1.487 1 91.88 87 PRO A C 1
ATOM 655 O O . PRO A 1 87 ? -10.43 21.031 -0.892 1 91.88 87 PRO A O 1
ATOM 658 N N . LEU A 1 88 ? -9.938 23.219 -0.932 1 95.38 88 LEU A N 1
ATOM 659 C CA . LEU A 1 88 ? -10.156 23.344 0.506 1 95.38 88 LEU A CA 1
ATOM 660 C C . LEU A 1 88 ? -11.633 23.562 0.818 1 95.38 88 LEU A C 1
ATOM 662 O O . LEU A 1 88 ? -12.039 23.516 1.982 1 95.38 88 LEU A O 1
ATOM 666 N N . TYR A 1 89 ? -12.367 23.75 -0.21 1 94.38 89 TYR A N 1
ATOM 667 C CA . TYR A 1 89 ? -13.812 23.781 -0.006 1 94.38 89 TYR A CA 1
ATOM 668 C C . TYR A 1 89 ? -14.461 22.453 -0.376 1 94.38 89 TYR A C 1
ATOM 670 O O . TYR A 1 89 ? -14.875 22.266 -1.521 1 94.38 89 TYR A O 1
ATOM 678 N N . ASP A 1 90 ? -14.617 21.641 0.492 1 93.88 90 ASP A N 1
ATOM 679 C CA . ASP A 1 90 ? -15.25 20.328 0.4 1 93.88 90 ASP A CA 1
ATOM 680 C C . ASP A 1 90 ? -15.953 19.969 1.706 1 93.88 90 ASP A C 1
ATOM 682 O O . ASP A 1 90 ? -15.516 19.062 2.418 1 93.88 90 ASP A O 1
ATOM 686 N N . PRO A 1 91 ? -17.047 20.625 1.947 1 94.88 91 PRO A N 1
ATOM 687 C CA . PRO A 1 91 ? -17.703 20.5 3.25 1 94.88 91 PRO A CA 1
ATOM 688 C C . PRO A 1 91 ? -18.266 19.109 3.482 1 94.88 91 PRO A C 1
ATOM 690 O O . PRO A 1 91 ? -18.422 18.328 2.537 1 94.88 91 PRO A O 1
ATOM 693 N N . PHE A 1 92 ? -18.516 18.859 4.734 1 93.81 92 PHE A N 1
ATOM 694 C CA . PHE A 1 92 ? -19.141 17.594 5.113 1 93.81 92 PHE A CA 1
ATOM 695 C C . PHE A 1 92 ? -20.438 17.375 4.336 1 93.81 92 PHE A C 1
ATOM 697 O O . PHE A 1 92 ? -21.328 18.234 4.359 1 93.81 92 PHE A O 1
ATOM 704 N N . LEU A 1 93 ? -20.578 16.281 3.705 1 88.06 93 LEU A N 1
ATOM 705 C CA . LEU A 1 93 ? -21.562 16.031 2.664 1 88.06 93 LEU A CA 1
ATOM 706 C C . LEU A 1 93 ? -22.938 15.773 3.275 1 88.06 93 LEU A C 1
ATOM 708 O O . LEU A 1 93 ? -23.969 16.109 2.678 1 88.06 93 LEU A O 1
ATOM 712 N N . PHE A 1 94 ? -23 15.164 4.418 1 87 94 PHE A N 1
ATOM 713 C CA . PHE A 1 94 ? -24.234 14.57 4.898 1 87 94 PHE A CA 1
ATOM 714 C C . PHE A 1 94 ? -25.031 15.578 5.715 1 87 94 PHE A C 1
ATOM 716 O O . PHE A 1 94 ? -26.125 15.266 6.215 1 87 94 PHE A O 1
ATOM 723 N N . GLU A 1 95 ? -24.484 16.719 5.863 1 83.31 95 GLU A N 1
ATOM 724 C CA . GLU A 1 95 ? -25.203 17.797 6.539 1 83.31 95 GLU A CA 1
ATOM 725 C C . GLU A 1 95 ? -25.234 19.062 5.691 1 83.31 95 GLU A C 1
ATOM 727 O O . GLU A 1 95 ? -24.188 19.484 5.168 1 83.31 95 GLU A O 1
ATOM 732 N N . GLU A 1 96 ? -26.375 19.484 5.438 1 79.31 96 GLU A N 1
ATOM 733 C CA . GLU A 1 96 ? -26.484 20.766 4.727 1 79.31 96 GLU A CA 1
ATOM 734 C C . GLU A 1 96 ? -26.172 21.938 5.648 1 79.31 96 GLU A C 1
ATOM 736 O O . GLU A 1 96 ? -26.828 22.109 6.684 1 79.31 96 GLU A O 1
ATOM 741 N N . SER A 1 97 ? -25.094 22.516 5.457 1 82.56 97 SER A N 1
ATOM 742 C CA . SER A 1 97 ? -24.703 23.688 6.227 1 82.56 97 SER A CA 1
ATOM 743 C C . SER A 1 97 ? -24.047 24.734 5.34 1 82.56 97 SER A C 1
ATOM 745 O O . SER A 1 97 ? -23.469 24.406 4.301 1 82.56 97 SER A O 1
ATOM 747 N N . ASN A 1 98 ? -24.219 25.984 5.668 1 88.44 98 ASN A N 1
ATOM 748 C CA . ASN A 1 98 ? -23.531 27.078 4.969 1 88.44 98 ASN A CA 1
ATOM 749 C C . ASN A 1 98 ? -22.203 27.406 5.629 1 88.44 98 ASN A C 1
ATOM 751 O O . ASN A 1 98 ? -21.516 28.359 5.223 1 88.44 98 ASN A O 1
ATOM 755 N N . GLU A 1 99 ? -21.906 26.641 6.547 1 93.94 99 GLU A N 1
ATOM 756 C CA . GLU A 1 99 ? -20.625 26.859 7.227 1 93.94 99 GLU A CA 1
ATOM 757 C C . GLU A 1 99 ? -19.453 26.594 6.289 1 93.94 99 GLU A C 1
ATOM 759 O O . GLU A 1 99 ? -19.484 25.672 5.48 1 93.94 99 GLU A O 1
ATOM 764 N N . GLY A 1 100 ? -18.422 27.422 6.383 1 96.94 100 GLY A N 1
ATOM 765 C CA . GLY A 1 100 ? -17.234 27.219 5.578 1 96.94 100 GLY A CA 1
ATOM 766 C C . GLY A 1 100 ? -16.312 26.141 6.137 1 96.94 100 GLY A C 1
ATOM 767 O O . GLY A 1 100 ? -16.609 25.562 7.184 1 96.94 100 GLY A O 1
ATOM 768 N N . CYS A 1 101 ? -15.336 25.859 5.434 1 98.12 101 CYS A N 1
ATOM 769 C CA . CYS A 1 101 ? -14.312 24.906 5.848 1 98.12 101 CYS A CA 1
ATOM 770 C C . CYS A 1 101 ? -13.188 25.609 6.598 1 98.12 101 CYS A C 1
ATOM 772 O O . CYS A 1 101 ? -12.578 26.531 6.078 1 98.12 101 CYS A O 1
ATOM 774 N N . PHE A 1 102 ? -12.945 25.188 7.754 1 98.69 102 PHE A N 1
ATOM 775 C CA . PHE A 1 102 ? -12.031 25.828 8.688 1 98.69 102 PHE A CA 1
ATOM 776 C C . PHE A 1 102 ? -10.703 25.078 8.758 1 98.69 102 PHE A C 1
ATOM 778 O O . PHE A 1 102 ? -10.68 23.859 8.906 1 98.69 102 PHE A O 1
ATOM 785 N N . PHE A 1 103 ? -9.586 25.812 8.672 1 98.69 103 PHE A N 1
ATOM 786 C CA . PHE A 1 103 ? -8.234 25.281 8.805 1 98.69 103 PHE A CA 1
ATOM 787 C C . PHE A 1 103 ? -7.375 26.188 9.68 1 98.69 103 PHE A C 1
ATOM 789 O O . PHE A 1 103 ? -7.418 27.422 9.547 1 98.69 103 PHE A O 1
ATOM 796 N N . GLN A 1 104 ? -6.598 25.609 10.57 1 98.75 104 GLN A N 1
ATOM 797 C CA . GLN A 1 104 ? -5.742 26.391 11.453 1 98.75 104 GLN A CA 1
ATOM 798 C C . GLN A 1 104 ? -4.48 25.609 11.828 1 98.75 104 GLN A C 1
ATOM 800 O O . GLN A 1 104 ? -4.543 24.422 12.117 1 98.75 104 GLN A O 1
ATOM 805 N N . ILE A 1 105 ? -3.385 26.281 11.789 1 98.62 105 ILE A N 1
ATOM 806 C CA . ILE A 1 105 ? -2.115 25.688 12.195 1 98.62 105 ILE A CA 1
ATOM 807 C C . ILE A 1 105 ? -1.491 26.531 13.305 1 98.62 105 ILE A C 1
ATOM 809 O O . ILE A 1 105 ? -1.637 27.766 13.32 1 98.62 105 ILE A O 1
ATOM 813 N N . VAL A 1 106 ? -0.924 25.906 14.258 1 97.44 106 VAL A N 1
ATOM 814 C CA . VAL A 1 106 ? -0.134 26.562 15.289 1 97.44 106 VAL A CA 1
ATOM 815 C C . VAL A 1 106 ? 1.337 26.188 15.141 1 97.44 106 VAL A C 1
ATOM 817 O O . VAL A 1 106 ? 1.671 25 15.07 1 97.44 106 VAL A O 1
ATOM 820 N N . LEU A 1 107 ? 2.195 27.172 15.125 1 96.75 107 LEU A N 1
ATOM 821 C CA . LEU A 1 107 ? 3.615 26.953 14.867 1 96.75 107 LEU A CA 1
ATOM 822 C C . LEU A 1 107 ? 4.465 27.516 16 1 96.75 107 LEU A C 1
ATOM 824 O O . LEU A 1 107 ? 4.027 28.391 16.734 1 96.75 107 LEU A O 1
ATOM 828 N N . LEU A 1 108 ? 5.566 26.891 16.172 1 94.81 108 LEU A N 1
ATOM 829 C CA . LEU A 1 108 ? 6.641 27.422 17 1 94.81 108 LEU A CA 1
ATOM 830 C C . LEU A 1 108 ? 7.836 27.828 16.156 1 94.81 108 LEU A C 1
ATOM 832 O O . LEU A 1 108 ? 8.57 26.969 15.656 1 94.81 108 LEU A O 1
ATOM 836 N N . LEU A 1 109 ? 8.016 29.156 15.961 1 92.88 109 LEU A N 1
ATOM 837 C CA . LEU A 1 109 ? 9.102 29.688 15.141 1 92.88 109 LEU A CA 1
ATOM 838 C C . LEU A 1 109 ? 10.023 30.578 15.961 1 92.88 109 LEU A C 1
ATOM 840 O O . LEU A 1 109 ? 9.586 31.594 16.5 1 92.88 109 LEU A O 1
ATOM 844 N N . ASN A 1 110 ? 11.227 30.172 16.031 1 87.31 110 ASN A N 1
ATOM 845 C CA . ASN A 1 110 ? 12.219 30.938 16.781 1 87.31 110 ASN A CA 1
ATOM 846 C C . ASN A 1 110 ? 11.742 31.234 18.203 1 87.31 110 ASN A C 1
ATOM 848 O O . ASN A 1 110 ? 11.797 32.375 18.656 1 87.31 110 ASN A O 1
ATOM 852 N N . GLY A 1 111 ? 11.148 30.297 18.75 1 87.38 111 GLY A N 1
ATOM 853 C CA . GLY A 1 111 ? 10.734 30.391 20.141 1 87.38 111 GLY A CA 1
ATOM 854 C C . GLY A 1 111 ? 9.414 31.094 20.328 1 87.38 111 GLY A C 1
ATOM 855 O O . GLY A 1 111 ? 8.945 31.266 21.453 1 87.38 111 GLY A O 1
ATOM 856 N N . LYS A 1 112 ? 8.789 31.547 19.281 1 91.62 112 LYS A N 1
ATOM 857 C CA . LYS A 1 112 ? 7.508 32.219 19.344 1 91.62 112 LYS A CA 1
ATOM 858 C C . LYS A 1 112 ? 6.395 31.391 18.734 1 91.62 112 LYS A C 1
ATOM 860 O O . LYS A 1 112 ? 6.605 30.719 17.719 1 91.62 112 LYS A O 1
ATOM 865 N N . LYS A 1 113 ? 5.25 31.516 19.359 1 94.19 113 LYS A N 1
ATOM 866 C CA . LYS A 1 113 ? 4.09 30.781 18.875 1 94.19 113 LYS A CA 1
ATOM 867 C C . LYS A 1 113 ? 3.244 31.625 17.938 1 94.19 113 LYS A C 1
ATOM 869 O O . LYS A 1 113 ? 3.035 32.812 18.188 1 94.19 113 LYS A O 1
ATOM 874 N N . TYR A 1 114 ? 2.818 31.062 16.875 1 96.25 114 TYR A N 1
ATOM 875 C CA . TYR A 1 114 ? 1.918 31.703 15.922 1 96.25 114 TYR A CA 1
ATOM 876 C C . TYR A 1 114 ? 0.725 30.812 15.617 1 96.25 114 TYR A C 1
ATOM 878 O O . TYR A 1 114 ? 0.885 29.609 15.406 1 96.25 114 TYR A O 1
ATOM 886 N N . ARG A 1 115 ? -0.465 31.312 15.688 1 97.62 115 ARG A N 1
ATOM 887 C CA . ARG A 1 115 ? -1.696 30.641 15.297 1 97.62 115 ARG A CA 1
ATOM 888 C C . ARG A 1 115 ? -2.293 31.266 14.047 1 97.62 115 ARG A C 1
ATOM 890 O O . ARG A 1 115 ? -2.742 32.406 14.07 1 97.62 115 ARG A O 1
ATOM 897 N N . TYR A 1 116 ? -2.227 30.594 13 1 98.25 116 TYR A N 1
ATOM 898 C CA . TYR A 1 116 ? -2.713 31.078 11.711 1 98.25 116 TYR A CA 1
ATOM 899 C C . TYR A 1 116 ? -3.818 30.172 11.172 1 98.25 116 TYR A C 1
ATOM 901 O O . TYR A 1 116 ? -3.74 28.953 11.289 1 98.25 116 TYR A O 1
ATOM 909 N N . GLY A 1 117 ? -4.859 30.797 10.594 1 98.5 117 GLY A N 1
ATOM 910 C CA . GLY A 1 117 ? -5.914 30 9.992 1 98.5 117 GLY A CA 1
ATOM 911 C C . GLY A 1 117 ? -6.844 30.812 9.109 1 98.5 117 GLY A C 1
ATOM 912 O O . GLY A 1 117 ? -6.727 32.031 9.039 1 98.5 117 GLY A O 1
ATOM 913 N N . PHE A 1 118 ? -7.641 30.141 8.398 1 97.81 118 PHE A N 1
ATOM 914 C CA . PHE A 1 118 ? -8.641 30.797 7.555 1 97.81 118 PHE A CA 1
ATOM 915 C C . PHE A 1 118 ? -9.812 29.844 7.293 1 97.81 118 PHE A C 1
ATOM 917 O O . PHE A 1 118 ? -9.719 28.641 7.551 1 97.81 118 PHE A O 1
ATOM 924 N N . VAL A 1 119 ? -10.898 30.391 6.891 1 98.06 119 VAL A N 1
ATOM 925 C CA . VAL A 1 119 ? -12.117 29.688 6.5 1 98.06 119 VAL A CA 1
ATOM 926 C C . VAL A 1 119 ? -12.383 29.891 5.016 1 98.06 119 VAL A C 1
ATOM 928 O O . VAL A 1 119 ? -12.352 31.031 4.527 1 98.06 119 VAL A O 1
ATOM 931 N N . VAL A 1 120 ? -12.562 28.859 4.297 1 96.56 120 VAL A N 1
ATOM 932 C CA . VAL A 1 120 ? -12.922 28.906 2.883 1 96.56 120 VAL A CA 1
ATOM 933 C C . VAL A 1 120 ? -14.422 28.672 2.723 1 96.56 120 VAL A C 1
ATOM 935 O O . VAL A 1 120 ? -14.992 27.797 3.391 1 96.56 120 VAL A O 1
ATOM 938 N N . ASN A 1 121 ? -15.023 29.422 1.891 1 95.56 121 ASN A N 1
ATOM 939 C CA . ASN A 1 121 ? -16.453 29.297 1.671 1 95.56 121 ASN A CA 1
ATOM 940 C C . ASN A 1 121 ? -16.859 29.797 0.284 1 95.56 121 ASN A C 1
ATOM 942 O O . ASN A 1 121 ? -16.016 30.297 -0.462 1 95.56 121 ASN A O 1
ATOM 946 N N . LYS A 1 122 ? -18.109 29.547 -0.022 1 91.12 122 LYS A N 1
ATOM 947 C CA . LYS A 1 122 ? -18.672 30.172 -1.213 1 91.12 122 LYS A CA 1
ATOM 948 C C . LYS A 1 122 ? -18.844 31.688 -1.021 1 91.12 122 LYS A C 1
ATOM 950 O O . LYS A 1 122 ? -19.312 32.125 0.023 1 91.12 122 LYS A O 1
ATOM 955 N N . ILE A 1 123 ? -18.297 32.375 -1.981 1 85.75 123 ILE A N 1
ATOM 956 C CA . ILE A 1 123 ? -18.422 33.844 -1.883 1 85.75 123 ILE A CA 1
ATOM 957 C C . ILE A 1 123 ? -19.172 34.375 -3.1 1 85.75 123 ILE A C 1
ATOM 959 O O . ILE A 1 123 ? -19.078 33.812 -4.191 1 85.75 123 ILE A O 1
ATOM 963 N N . ASN A 1 124 ? -20.203 35.25 -2.885 1 70.56 124 ASN A N 1
ATOM 964 C CA . ASN A 1 124 ? -20.984 35.844 -3.957 1 70.56 124 ASN A CA 1
ATOM 965 C C . ASN A 1 124 ? -20.125 36.719 -4.863 1 70.56 124 ASN A C 1
ATOM 967 O O . ASN A 1 124 ? -19.422 37.625 -4.387 1 70.56 124 ASN A O 1
ATOM 971 N N . SER A 1 125 ? -19.516 36.281 -5.855 1 57.16 125 SER A N 1
ATOM 972 C CA . SER A 1 125 ? -18.828 37.188 -6.773 1 57.16 125 SER A CA 1
ATOM 973 C C . SER A 1 125 ? -19.781 38.188 -7.418 1 57.16 125 SER A C 1
ATOM 975 O O . SER A 1 125 ? -21 37.938 -7.453 1 57.16 125 SER A O 1
ATOM 977 N N . THR A 1 126 ? -19.344 39.406 -7.902 1 52.75 126 THR A N 1
ATOM 978 C CA . THR A 1 126 ? -20.062 40.531 -8.516 1 52.75 126 THR A CA 1
ATOM 979 C C . THR A 1 126 ? -21.172 40 -9.422 1 52.75 126 THR A C 1
ATOM 981 O O . THR A 1 126 ? -21.062 38.938 -10 1 52.75 126 THR A O 1
ATOM 984 N N . PRO A 1 127 ? -22.297 40.969 -9.508 1 45.84 127 PRO A N 1
ATOM 985 C CA . PRO A 1 127 ? -23.625 40.844 -10.109 1 45.84 127 PRO A CA 1
ATOM 986 C C . PRO A 1 127 ? -23.578 40.281 -11.531 1 45.84 127 PRO A C 1
ATOM 988 O O . PRO A 1 127 ? -24.594 40.25 -12.219 1 45.84 127 PRO A O 1
ATOM 991 N N . ASP A 1 128 ? -22.578 40.562 -12.43 1 42.44 128 ASP A N 1
ATOM 992 C CA . ASP A 1 128 ? -23.172 40.188 -13.703 1 42.44 128 ASP A CA 1
ATOM 993 C C . ASP A 1 128 ? -23.828 38.781 -13.617 1 42.44 128 ASP A C 1
ATOM 995 O O . ASP A 1 128 ? -23.547 38.031 -12.688 1 42.44 128 ASP A O 1
ATOM 999 N N . ASN A 1 129 ? -24.297 38.156 -14.797 1 39.97 129 ASN A N 1
ATOM 1000 C CA . ASN A 1 129 ? -25.344 37.188 -15.039 1 39.97 129 ASN A CA 1
ATOM 1001 C C . ASN A 1 129 ? -25.125 35.906 -14.211 1 39.97 129 ASN A C 1
ATOM 1003 O O . ASN A 1 129 ? -26.094 35.219 -13.875 1 39.97 129 ASN A O 1
ATOM 1007 N N . ASP A 1 130 ? -24.094 35.031 -14.586 1 41.91 130 ASP A N 1
ATOM 1008 C CA . ASP A 1 130 ? -24.266 33.594 -14.367 1 41.91 130 ASP A CA 1
ATOM 1009 C C . ASP A 1 130 ? -24 33.219 -12.914 1 41.91 130 ASP A C 1
ATOM 1011 O O . ASP A 1 130 ? -23.094 33.781 -12.281 1 41.91 130 ASP A O 1
ATOM 1015 N N . SER A 1 131 ? -24.906 32.594 -12 1 45.72 131 SER A N 1
ATOM 1016 C CA . SER A 1 131 ? -25.109 31.859 -10.766 1 45.72 131 SER A CA 1
ATOM 1017 C C . SER A 1 131 ? -23.812 31.188 -10.32 1 45.72 131 SER A C 1
ATOM 1019 O O . SER A 1 131 ? -23.828 30.234 -9.547 1 45.72 131 SER A O 1
ATOM 1021 N N . SER A 1 132 ? -22.641 31.531 -10.836 1 52.72 132 SER A N 1
ATOM 1022 C CA . SER A 1 132 ? -21.531 30.641 -10.5 1 52.72 132 SER A CA 1
ATOM 1023 C C . SER A 1 132 ? -20.812 31.125 -9.242 1 52.72 132 SER A C 1
ATOM 1025 O O . SER A 1 132 ? -20.453 32.281 -9.133 1 52.72 132 SER A O 1
ATOM 1027 N N . PHE A 1 133 ? -21.203 30.719 -7.984 1 59.59 133 PHE A N 1
ATOM 1028 C CA . PHE A 1 133 ? -20.406 30.922 -6.777 1 59.59 133 PHE A CA 1
ATOM 1029 C C . PHE A 1 133 ? -18.938 30.578 -7.031 1 59.59 133 PHE A C 1
ATOM 1031 O O . PHE A 1 133 ? -18.641 29.656 -7.773 1 59.59 133 PHE A O 1
ATOM 1038 N N . ASP A 1 134 ? -18.172 31.688 -6.535 1 81.5 134 ASP A N 1
ATOM 1039 C CA . ASP A 1 134 ? -16.734 31.391 -6.508 1 81.5 134 ASP A CA 1
ATOM 1040 C C . ASP A 1 134 ? -16.297 30.938 -5.117 1 81.5 134 ASP A C 1
ATOM 1042 O O . ASP A 1 134 ? -17.016 31.141 -4.137 1 81.5 134 ASP A O 1
ATOM 1046 N N . ILE A 1 135 ? -15.383 30.219 -4.961 1 89.38 135 ILE A N 1
ATOM 1047 C CA . ILE A 1 135 ? -14.766 29.797 -3.709 1 89.38 135 ILE A CA 1
ATOM 1048 C C . ILE A 1 135 ? -13.719 30.844 -3.287 1 89.38 135 ILE A C 1
ATOM 1050 O O . ILE A 1 135 ? -12.953 31.328 -4.117 1 89.38 135 ILE A O 1
ATOM 1054 N N . GLY A 1 136 ? -13.883 31.312 -2.102 1 91.94 136 GLY A N 1
ATOM 1055 C CA . GLY A 1 136 ? -12.953 32.312 -1.576 1 91.94 136 GLY A CA 1
ATOM 1056 C C . GLY A 1 136 ? -12.789 32.219 -0.07 1 91.94 136 GLY A C 1
ATOM 1057 O O . GLY A 1 136 ? -13.266 31.281 0.564 1 91.94 136 GLY A O 1
ATOM 1058 N N . ILE A 1 137 ? -12.094 33.25 0.462 1 95.06 137 ILE A N 1
ATOM 1059 C CA . ILE A 1 137 ? -11.781 33.281 1.886 1 95.06 137 ILE A CA 1
ATOM 1060 C C . ILE A 1 137 ? -12.883 34.031 2.637 1 95.06 137 ILE A C 1
ATOM 1062 O O . ILE A 1 137 ? -13.18 35.188 2.328 1 95.06 137 ILE A O 1
ATOM 1066 N N . GLU A 1 138 ? -13.461 33.375 3.555 1 96.12 138 GLU A N 1
ATOM 1067 C CA . GLU A 1 138 ? -14.492 34 4.391 1 96.12 138 GLU A CA 1
ATOM 1068 C C . GLU A 1 138 ? -13.875 34.781 5.551 1 96.12 138 GLU A C 1
ATOM 1070 O O . GLU A 1 138 ? -14.352 35.844 5.906 1 96.12 138 GLU A O 1
ATOM 1075 N N . SER A 1 139 ? -12.914 34.219 6.145 1 97.44 139 SER A N 1
ATOM 1076 C CA . SER A 1 139 ? -12.172 34.844 7.234 1 97.44 139 SER A CA 1
ATOM 1077 C C . SER A 1 139 ? -10.75 34.312 7.32 1 97.44 139 SER A C 1
ATOM 1079 O O . SER A 1 139 ? -10.469 33.219 6.828 1 97.44 139 SER A O 1
ATOM 1081 N N . GLU A 1 140 ? -9.898 35.062 7.887 1 97.81 140 GLU A N 1
ATOM 1082 C CA . GLU A 1 140 ? -8.484 34.75 8.062 1 97.81 140 GLU A CA 1
ATOM 1083 C C . GLU A 1 140 ? -7.91 35.438 9.289 1 97.81 140 GLU A C 1
ATOM 1085 O O . GLU A 1 140 ? -8.289 36.594 9.594 1 97.81 140 GLU A O 1
ATOM 1090 N N . TRP A 1 141 ? -7.027 34.75 9.992 1 98.44 141 TRP A N 1
ATOM 1091 C CA . TRP A 1 141 ? -6.492 35.375 11.203 1 98.44 141 TRP A CA 1
ATOM 1092 C C . TRP A 1 141 ? -5.055 34.938 11.445 1 98.44 141 TRP A C 1
ATOM 1094 O O . TRP A 1 141 ? -4.637 33.844 10.992 1 98.44 141 TRP A O 1
ATOM 1104 N N . LEU A 1 142 ? -4.332 35.719 12.055 1 98.19 142 LEU A N 1
ATOM 1105 C CA . LEU A 1 142 ? -3.004 35.438 12.586 1 98.19 142 LEU A CA 1
ATOM 1106 C C . LEU A 1 142 ? -2.836 36 13.984 1 98.19 142 LEU A C 1
ATOM 1108 O O . LEU A 1 142 ? -3.066 37.219 14.195 1 98.19 142 LEU A O 1
ATOM 1112 N N . TYR A 1 143 ? -2.521 35.125 14.867 1 97.25 143 TYR A N 1
ATOM 1113 C CA . TYR A 1 143 ? -2.166 35.531 16.234 1 97.25 143 TYR A CA 1
ATOM 1114 C C . TYR A 1 143 ? -0.709 35.188 16.531 1 97.25 143 TYR A C 1
ATOM 1116 O O . TYR A 1 143 ? -0.165 34.219 16 1 97.25 143 TYR A O 1
ATOM 1124 N N . GLY A 1 144 ? -0.053 36 17.25 1 93.56 144 GLY A N 1
ATOM 1125 C CA . GLY A 1 144 ? 1.327 35.75 17.641 1 93.56 144 GLY A CA 1
ATOM 1126 C C . GLY A 1 144 ? 1.665 36.281 19.016 1 93.56 144 GLY A C 1
ATOM 1127 O O . GLY A 1 144 ? 0.931 37.125 19.562 1 93.56 144 GLY A O 1
ATOM 1128 N N . ASN A 1 145 ? 2.691 35.625 19.547 1 77.12 145 ASN A N 1
ATOM 1129 C CA . ASN A 1 145 ? 3.15 36.062 20.859 1 77.12 145 ASN A CA 1
ATOM 1130 C C . ASN A 1 145 ? 3.887 37.406 20.75 1 77.12 145 ASN A C 1
ATOM 1132 O O . ASN A 1 145 ? 4.793 37.562 19.938 1 77.12 145 ASN A O 1
ATOM 1136 N N . VAL A 1 146 ? 3.225 38.312 21.359 1 63.81 146 VAL A N 1
ATOM 1137 C CA . VAL A 1 146 ? 3.936 39.531 21.672 1 63.81 146 VAL A CA 1
ATOM 1138 C C . VAL A 1 146 ? 4.18 39.625 23.188 1 63.81 146 VAL A C 1
ATOM 1140 O O . VAL A 1 146 ? 3.232 39.75 23.969 1 63.81 146 VAL A O 1
ATOM 1143 N N . ASP A 1 147 ? 5.453 39.625 23.656 1 51.06 147 ASP A N 1
ATOM 1144 C CA . ASP A 1 147 ? 5.934 39.719 25.016 1 51.06 147 ASP A CA 1
ATOM 1145 C C . ASP A 1 147 ? 5.266 38.688 25.922 1 51.06 147 ASP A C 1
ATOM 1147 O O . ASP A 1 147 ? 5.008 38.938 27.094 1 51.06 147 ASP A O 1
ATOM 1151 N N . LYS A 1 148 ? 4.539 37.75 25.734 1 63.28 148 LYS A N 1
ATOM 1152 C CA . LYS A 1 148 ? 3.977 36.688 26.531 1 63.28 148 LYS A CA 1
ATOM 1153 C C . LYS A 1 148 ? 2.508 36.438 26.188 1 63.28 148 LYS A C 1
ATOM 1155 O O . LYS A 1 148 ? 1.922 35.438 26.594 1 63.28 148 LYS A O 1
ATOM 1160 N N . ASN A 1 149 ? 2.012 37.312 25.641 1 76.88 149 ASN A N 1
ATOM 1161 C CA . ASN A 1 149 ? 0.585 37.219 25.344 1 76.88 149 ASN A CA 1
ATOM 1162 C C . ASN A 1 149 ? 0.324 37.031 23.859 1 76.88 149 ASN A C 1
ATOM 1164 O O . ASN A 1 149 ? 1.058 37.562 23.031 1 76.88 149 ASN A O 1
ATOM 1168 N N . MET A 1 150 ? -0.675 36.219 23.672 1 84.38 150 MET A N 1
ATOM 1169 C CA . MET A 1 150 ? -1.128 36.062 22.281 1 84.38 150 MET A CA 1
ATOM 1170 C C . MET A 1 150 ? -1.959 37.25 21.844 1 84.38 150 MET A C 1
ATOM 1172 O O . MET A 1 150 ? -2.928 37.625 22.516 1 84.38 150 MET A O 1
ATOM 1176 N N . LYS A 1 151 ? -1.412 37.938 20.797 1 91.56 151 LYS A N 1
ATOM 1177 C CA . LYS A 1 151 ? -2.113 39.094 20.266 1 91.56 151 LYS A CA 1
ATOM 1178 C C . LYS A 1 151 ? -2.533 38.875 18.812 1 91.56 151 LYS A C 1
ATOM 1180 O O . LYS A 1 151 ? -1.879 38.125 18.094 1 91.56 151 LYS A O 1
ATOM 1185 N N . CYS A 1 152 ? -3.562 39.531 18.5 1 95.88 152 CYS A N 1
ATOM 1186 C CA . CYS A 1 152 ? -4.031 39.5 17.125 1 95.88 152 CYS A CA 1
ATOM 1187 C C . CYS A 1 152 ? -3.125 40.312 16.219 1 95.88 152 CYS A C 1
ATOM 1189 O O . CYS A 1 152 ? -3.004 41.531 16.391 1 95.88 152 CYS A O 1
ATOM 1191 N N . LEU A 1 153 ? -2.498 39.688 15.32 1 95.88 153 LEU A N 1
ATOM 1192 C CA . LEU A 1 153 ? -1.637 40.375 14.367 1 95.88 153 LEU A CA 1
ATOM 1193 C C . LEU A 1 153 ? -2.441 40.875 13.172 1 95.88 153 LEU A C 1
ATOM 1195 O O . LEU A 1 153 ? -2.201 41.969 12.672 1 95.88 153 LEU A O 1
ATOM 1199 N N . PHE A 1 154 ? -3.406 40.031 12.734 1 96.81 154 PHE A N 1
ATOM 1200 C CA . PHE A 1 154 ? -4.391 40.562 11.797 1 96.81 154 PHE A CA 1
ATOM 1201 C C . PHE A 1 154 ? -5.652 39.719 11.805 1 96.81 154 PHE A C 1
ATOM 1203 O O . PHE A 1 154 ? -5.621 38.562 12.227 1 96.81 154 PHE A O 1
ATOM 1210 N N . LEU A 1 155 ? -6.73 40.312 11.422 1 97.75 155 LEU A N 1
ATOM 1211 C CA . LEU A 1 155 ? -8.023 39.656 11.258 1 97.75 155 LEU A CA 1
ATOM 1212 C C . LEU A 1 155 ? -8.719 40.156 9.984 1 97.75 155 LEU A C 1
ATOM 1214 O O . LEU A 1 155 ? -8.93 41.344 9.82 1 97.75 155 LEU A O 1
ATOM 1218 N N . ARG A 1 156 ? -8.945 39.188 9.172 1 97.12 156 ARG A N 1
ATOM 1219 C CA . ARG A 1 156 ? -9.672 39.469 7.934 1 97.12 156 ARG A CA 1
ATOM 1220 C C . ARG A 1 156 ? -11.078 38.875 7.977 1 97.12 156 ARG A C 1
ATOM 1222 O O . ARG A 1 156 ? -11.25 37.719 8.398 1 97.12 156 ARG A O 1
ATOM 1229 N N . VAL A 1 157 ? -12.031 39.625 7.562 1 95.75 157 VAL A N 1
ATOM 1230 C CA . VAL A 1 157 ? -13.398 39.156 7.363 1 95.75 157 VAL A CA 1
ATOM 1231 C C . VAL A 1 157 ? -13.883 39.562 5.969 1 95.75 157 VAL A C 1
ATOM 1233 O O . VAL A 1 157 ? -14.023 40.75 5.664 1 95.75 157 VAL A O 1
ATOM 1236 N N . GLY A 1 158 ? -14.117 38.531 5.199 1 91.94 158 GLY A N 1
ATOM 1237 C CA . GLY A 1 158 ? -14.43 38.812 3.809 1 91.94 158 GLY A CA 1
ATOM 1238 C C . GLY A 1 158 ? -13.281 39.5 3.066 1 91.94 158 GLY A C 1
ATOM 1239 O O . GLY A 1 158 ? -12.156 39 3.072 1 91.94 158 GLY A O 1
ATOM 1240 N N . ASP A 1 159 ? -13.633 40.656 2.555 1 89.19 159 ASP A N 1
ATOM 1241 C CA . ASP A 1 159 ? -12.633 41.344 1.759 1 89.19 159 ASP A CA 1
ATOM 1242 C C . ASP A 1 159 ? -11.969 42.438 2.566 1 89.19 159 ASP A C 1
ATOM 1244 O O . ASP A 1 159 ? -11.172 43.219 2.029 1 89.19 159 ASP A O 1
ATOM 1248 N N . GLU A 1 160 ? -12.25 42.438 3.807 1 93.25 160 GLU A N 1
ATOM 1249 C CA . GLU A 1 160 ? -11.75 43.531 4.637 1 93.25 160 GLU A CA 1
ATOM 1250 C C . GLU A 1 160 ? -10.812 43.031 5.723 1 93.25 160 GLU A C 1
ATOM 1252 O O . GLU A 1 160 ? -11.133 42.062 6.418 1 93.25 160 GLU A O 1
ATOM 1257 N N . VAL A 1 161 ? -9.688 43.75 5.832 1 95.94 161 VAL A N 1
ATOM 1258 C CA . VAL A 1 161 ? -8.812 43.531 6.98 1 95.94 161 VAL A CA 1
ATOM 1259 C C . VAL A 1 161 ? -9.266 44.375 8.156 1 95.94 161 VAL A C 1
ATOM 1261 O O . VAL A 1 161 ? -8.961 45.594 8.219 1 95.94 161 VAL A O 1
ATOM 1264 N N . LYS A 1 162 ? -9.906 43.844 9.055 1 95.31 162 LYS A N 1
ATOM 1265 C CA . LYS A 1 162 ? -10.523 44.562 10.164 1 95.31 162 LYS A CA 1
ATOM 1266 C C . LYS A 1 162 ? -9.477 45.031 11.172 1 95.31 162 LYS A C 1
ATOM 1268 O O . LYS A 1 162 ? -9.617 46.094 11.781 1 95.31 162 LYS A O 1
ATOM 1273 N N . GLU A 1 163 ? -8.555 44.156 11.359 1 94.06 163 GLU A N 1
ATOM 1274 C CA . GLU A 1 163 ? -7.441 44.469 12.25 1 94.06 163 GLU A CA 1
ATOM 1275 C C . GLU A 1 163 ? -6.102 44.156 11.586 1 94.06 163 GLU A C 1
ATOM 1277 O O . GLU A 1 163 ? -5.941 43.125 10.93 1 94.06 163 GLU A O 1
ATOM 1282 N N . ASN A 1 164 ? -5.25 45.125 11.641 1 93.88 164 ASN A N 1
ATOM 1283 C CA . ASN A 1 164 ? -3.889 44.969 11.148 1 93.88 164 ASN A CA 1
ATOM 1284 C C . ASN A 1 164 ? -2.861 45.531 12.125 1 93.88 164 ASN A C 1
ATOM 1286 O O . ASN A 1 164 ? -2.59 46.719 12.117 1 93.88 164 ASN A O 1
ATOM 1290 N N . ASN A 1 165 ? -2.287 44.625 12.891 1 92.81 165 ASN A N 1
ATOM 1291 C CA . ASN A 1 165 ? -1.286 45 13.891 1 92.81 165 ASN A CA 1
ATOM 1292 C C . ASN A 1 165 ? 0.074 44.406 13.57 1 92.81 165 ASN A C 1
ATOM 1294 O O . ASN A 1 165 ? 0.889 44.188 14.469 1 92.81 165 ASN A O 1
ATOM 1298 N N . LEU A 1 166 ? 0.261 44.094 12.336 1 93.25 166 LEU A N 1
ATOM 1299 C CA . LEU A 1 166 ? 1.521 43.5 11.914 1 93.25 166 LEU A CA 1
ATOM 1300 C C . LEU A 1 166 ? 2.672 44.469 12.055 1 93.25 166 LEU A C 1
ATOM 1302 O O . LEU A 1 166 ? 2.607 45.594 11.531 1 93.25 166 LEU A O 1
ATOM 1306 N N . PRO A 1 167 ? 3.617 44.062 12.82 1 90.94 167 PRO A N 1
ATOM 1307 C CA . PRO A 1 167 ? 4.82 44.906 12.758 1 90.94 167 PRO A CA 1
ATOM 1308 C C . PRO A 1 167 ? 5.484 44.875 11.383 1 90.94 167 PRO A C 1
ATOM 1310 O O . PRO A 1 167 ? 5.547 43.812 10.742 1 90.94 167 PRO A O 1
ATOM 1313 N N . THR A 1 168 ? 5.809 46.031 10.859 1 90.88 168 THR A N 1
ATOM 1314 C CA . THR A 1 168 ? 6.422 46.094 9.531 1 90.88 168 THR A CA 1
ATOM 1315 C C . THR A 1 168 ? 7.844 46.625 9.617 1 90.88 168 THR A C 1
ATOM 1317 O O . THR A 1 168 ? 8.188 47.344 10.57 1 90.88 168 THR A O 1
ATOM 1320 N N . SER A 1 169 ? 8.555 46.188 8.688 1 90.12 169 SER A N 1
ATOM 1321 C CA . SER A 1 169 ? 9.891 46.75 8.531 1 90.12 169 SER A CA 1
ATOM 1322 C C . SER A 1 169 ? 9.82 48.25 8.234 1 90.12 169 SER A C 1
ATOM 1324 O O . SER A 1 169 ? 8.781 48.75 7.828 1 90.12 169 SER A O 1
ATOM 1326 N N . GLU A 1 170 ? 10.984 48.938 8.477 1 88.69 170 GLU A N 1
ATOM 1327 C CA . GLU A 1 170 ? 11.039 50.375 8.273 1 88.69 170 GLU A CA 1
ATOM 1328 C C . GLU A 1 170 ? 10.672 50.75 6.84 1 88.69 170 GLU A C 1
ATOM 1330 O O . GLU A 1 170 ? 11.25 50.188 5.891 1 88.69 170 GLU A O 1
ATOM 1335 N N . GLY A 1 171 ? 9.719 51.594 6.719 1 88.44 171 GLY A N 1
ATOM 1336 C CA . GLY A 1 171 ? 9.344 52.125 5.414 1 88.44 171 GLY A CA 1
ATOM 1337 C C . GLY A 1 171 ? 8.375 51.25 4.668 1 88.44 171 GLY A C 1
ATOM 1338 O O . GLY A 1 171 ? 7.926 51.594 3.568 1 88.44 171 GLY A O 1
ATOM 1339 N N . VAL A 1 172 ? 8.023 50.156 5.285 1 90.5 172 VAL A N 1
ATOM 1340 C CA . VAL A 1 172 ? 7.16 49.219 4.586 1 90.5 172 VAL A CA 1
ATOM 1341 C C . VAL A 1 172 ? 5.707 49.438 4.988 1 90.5 172 VAL A C 1
ATOM 1343 O O . VAL A 1 172 ? 5.398 49.594 6.172 1 90.5 172 VAL A O 1
ATOM 1346 N N . ILE A 1 173 ? 4.844 49.531 3.979 1 91.44 173 ILE A N 1
ATOM 1347 C CA . ILE A 1 173 ? 3.4 49.625 4.191 1 91.44 173 ILE A CA 1
ATOM 1348 C C . ILE A 1 173 ? 2.717 48.438 3.508 1 91.44 173 ILE A C 1
ATOM 1350 O O . ILE A 1 173 ? 2.891 48.219 2.307 1 91.44 173 ILE A O 1
ATOM 1354 N N . ILE A 1 174 ? 1.946 47.719 4.234 1 92.81 174 ILE A N 1
ATOM 1355 C CA . ILE A 1 174 ? 1.2 46.594 3.688 1 92.81 174 ILE A CA 1
ATOM 1356 C C . ILE A 1 174 ? -0.211 47.031 3.312 1 92.81 174 ILE A C 1
ATOM 1358 O O . ILE A 1 174 ? -1.009 47.375 4.184 1 92.81 174 ILE A O 1
ATOM 1362 N N . PRO A 1 175 ? -0.486 47 2.07 1 92 175 PRO A N 1
ATOM 1363 C CA . PRO A 1 175 ? -1.848 47.375 1.676 1 92 175 PRO A CA 1
ATOM 1364 C C . PRO A 1 175 ? -2.902 46.438 2.252 1 92 175 PRO A C 1
ATOM 1366 O O . PRO A 1 175 ? -2.701 45.219 2.277 1 92 175 PRO A O 1
ATOM 1369 N N . THR A 1 176 ? -4 47 2.668 1 91.44 176 THR A N 1
ATOM 1370 C CA . THR A 1 176 ? -5.059 46.188 3.25 1 91.44 176 THR A CA 1
ATOM 1371 C C . THR A 1 176 ? -6.074 45.781 2.188 1 91.44 176 THR A C 1
ATOM 1373 O O . THR A 1 176 ? -6.93 44.938 2.434 1 91.44 176 THR A O 1
ATOM 1376 N N . LYS A 1 177 ? -5.965 46.438 1.108 1 89.06 177 LYS A N 1
ATOM 1377 C CA . LYS A 1 177 ? -6.805 46 -0.008 1 89.06 177 LYS A CA 1
ATOM 1378 C C . LYS A 1 177 ? -6.305 44.688 -0.612 1 89.06 177 LYS A C 1
ATOM 1380 O O . LYS A 1 177 ? -5.211 44.656 -1.18 1 89.06 177 LYS A O 1
ATOM 1385 N N . ILE A 1 178 ? -7.047 43.719 -0.538 1 88.19 178 ILE A N 1
ATOM 1386 C CA . ILE A 1 178 ? -6.699 42.406 -1.047 1 88.19 178 ILE A CA 1
ATOM 1387 C C . ILE A 1 178 ? -7.137 42.281 -2.504 1 88.19 178 ILE A C 1
ATOM 1389 O O . ILE A 1 178 ? -8.266 42.625 -2.855 1 88.19 178 ILE A O 1
ATOM 1393 N N . PRO A 1 179 ? -6.309 41.781 -3.342 1 84.06 179 PRO A N 1
ATOM 1394 C CA . PRO A 1 179 ? -6.57 41.781 -4.781 1 84.06 179 PRO A CA 1
ATOM 1395 C C . PRO A 1 179 ? -7.773 40.906 -5.16 1 84.06 179 PRO A C 1
ATOM 1397 O O . PRO A 1 179 ? -8.57 41.312 -6.02 1 84.06 179 PRO A O 1
ATOM 1400 N N . TYR A 1 180 ? -7.871 39.719 -4.578 1 86.56 180 TYR A N 1
ATOM 1401 C CA . TYR A 1 180 ? -8.953 38.781 -4.906 1 86.56 180 TYR A CA 1
ATOM 1402 C C . TYR A 1 180 ? -9.523 38.156 -3.643 1 86.56 180 TYR A C 1
ATOM 1404 O O . TYR A 1 180 ? -8.82 38 -2.635 1 86.56 180 TYR A O 1
ATOM 1412 N N . PRO A 1 181 ? -10.734 37.719 -3.758 1 88.69 181 PRO A N 1
ATOM 1413 C CA . PRO A 1 181 ? -11.367 37.094 -2.588 1 88.69 181 PRO A CA 1
ATOM 1414 C C . PRO A 1 181 ? -10.664 35.812 -2.146 1 88.69 181 PRO A C 1
ATOM 1416 O O . PRO A 1 181 ? -10.789 35.406 -0.992 1 88.69 181 PRO A O 1
ATOM 1419 N N . TYR A 1 182 ? -9.906 35.219 -3.027 1 89.62 182 TYR A N 1
ATOM 1420 C CA . TYR A 1 182 ? -9.258 33.969 -2.713 1 89.62 182 TYR A CA 1
ATOM 1421 C C . TYR A 1 182 ? -7.805 34.188 -2.295 1 89.62 182 TYR A C 1
ATOM 1423 O O . TYR A 1 182 ? -7.117 33.219 -1.905 1 89.62 182 TYR A O 1
ATOM 1431 N N . THR A 1 183 ? -7.355 35.375 -2.346 1 90.5 183 THR A N 1
ATOM 1432 C CA . THR A 1 183 ? -5.988 35.688 -1.937 1 90.5 183 THR A CA 1
ATOM 1433 C C . THR A 1 183 ? -5.863 35.688 -0.416 1 90.5 183 THR A C 1
ATOM 1435 O O . THR A 1 183 ? -6.672 36.281 0.284 1 90.5 183 THR A O 1
ATOM 1438 N N . LEU A 1 184 ? -4.902 35 0.049 1 94.5 184 LEU A N 1
ATOM 1439 C CA . LEU A 1 184 ? -4.641 35.031 1.483 1 94.5 184 LEU A CA 1
ATOM 1440 C C . LEU A 1 184 ? -3.871 36.281 1.877 1 94.5 184 LEU A C 1
ATOM 1442 O O . LEU A 1 184 ? -2.885 36.656 1.23 1 94.5 184 LEU A O 1
ATOM 1446 N N . PHE A 1 185 ? -4.305 36.906 2.896 1 95.12 185 PHE A N 1
ATOM 1447 C CA . PHE A 1 185 ? -3.639 38.094 3.357 1 95.12 185 PHE A CA 1
ATOM 1448 C C . PHE A 1 185 ? -2.221 37.812 3.824 1 95.12 185 PHE A C 1
ATOM 1450 O O . PHE A 1 185 ? -1.311 38.625 3.645 1 95.12 185 PHE A O 1
ATOM 1457 N N . LEU A 1 186 ? -2.01 36.656 4.445 1 96 186 LEU A N 1
ATOM 1458 C CA . LEU A 1 186 ? -0.682 36.219 4.879 1 96 186 LEU A CA 1
ATOM 1459 C C . LEU A 1 186 ? 0.32 36.312 3.732 1 96 186 LEU A C 1
ATOM 1461 O O . LEU A 1 186 ? 1.395 36.906 3.889 1 96 186 LEU A O 1
ATOM 1465 N N . THR A 1 187 ? -0.047 35.75 2.652 1 93.94 187 THR A N 1
ATOM 1466 C CA . THR A 1 187 ? 0.85 35.75 1.503 1 93.94 187 THR A CA 1
ATOM 1467 C C . THR A 1 187 ? 0.973 37.125 0.891 1 93.94 187 THR A C 1
ATOM 1469 O O . THR A 1 187 ? 2.047 37.531 0.42 1 93.94 187 THR A O 1
ATOM 1472 N N . HIS A 1 188 ? -0.128 37.844 0.882 1 92.31 188 HIS A N 1
ATOM 1473 C CA . HIS A 1 188 ? -0.125 39.219 0.426 1 92.31 188 HIS A CA 1
ATOM 1474 C C . HIS A 1 188 ? 0.841 40.062 1.246 1 92.31 188 HIS A C 1
ATOM 1476 O O . HIS A 1 188 ? 1.676 40.781 0.687 1 92.31 188 HIS A O 1
ATOM 1482 N N . ALA A 1 189 ? 0.729 39.969 2.496 1 94.06 189 ALA A N 1
ATOM 1483 C CA . ALA A 1 189 ? 1.584 40.719 3.4 1 94.06 189 ALA A CA 1
ATOM 1484 C C . ALA A 1 189 ? 3.049 40.344 3.24 1 94.06 189 ALA A C 1
ATOM 1486 O O . ALA A 1 189 ? 3.939 41.188 3.287 1 94.06 189 ALA A O 1
ATOM 1487 N N . ALA A 1 190 ? 3.285 39.094 3.086 1 93.94 190 ALA A N 1
ATOM 1488 C CA . ALA A 1 190 ? 4.645 38.594 2.92 1 93.94 190 ALA A CA 1
ATOM 1489 C C . ALA A 1 190 ? 5.301 39.188 1.672 1 93.94 190 ALA A C 1
ATOM 1491 O O . ALA A 1 190 ? 6.508 39.438 1.652 1 93.94 190 ALA A O 1
ATOM 1492 N N . ALA A 1 191 ? 4.504 39.375 0.664 1 91.25 191 ALA A N 1
ATOM 1493 C CA . ALA A 1 191 ? 5.016 39.906 -0.596 1 91.25 191 ALA A CA 1
ATOM 1494 C C . ALA A 1 191 ? 5.52 41.344 -0.422 1 91.25 191 ALA A C 1
ATOM 1496 O O . ALA A 1 191 ? 6.406 41.781 -1.153 1 91.25 191 ALA A O 1
ATOM 1497 N N . PHE A 1 192 ? 5.047 42.031 0.52 1 92.75 192 PHE A N 1
ATOM 1498 C CA . PHE A 1 192 ? 5.387 43.438 0.691 1 92.75 192 PHE A CA 1
ATOM 1499 C C . PHE A 1 192 ? 6.477 43.625 1.742 1 92.75 192 PHE A C 1
ATOM 1501 O O . PHE A 1 192 ? 7.184 44.625 1.754 1 92.75 192 PHE A O 1
ATOM 1508 N N . ASP A 1 193 ? 6.555 42.719 2.629 1 93.81 193 ASP A N 1
ATOM 1509 C CA . ASP A 1 193 ? 7.547 42.812 3.695 1 93.81 193 ASP A CA 1
ATOM 1510 C C . ASP A 1 193 ? 8.383 41.531 3.791 1 93.81 193 ASP A C 1
ATOM 1512 O O . ASP A 1 193 ? 8.07 40.656 4.582 1 93.81 193 ASP A O 1
ATOM 1516 N N . ALA A 1 194 ? 9.438 41.5 3.219 1 90.25 194 ALA A N 1
ATOM 1517 C CA . ALA A 1 194 ? 10.273 40.312 3.057 1 90.25 194 ALA A CA 1
ATOM 1518 C C . ALA A 1 194 ? 10.867 39.875 4.395 1 90.25 194 ALA A C 1
ATOM 1520 O O . ALA A 1 194 ? 11.266 38.719 4.551 1 90.25 194 ALA A O 1
ATOM 1521 N N . GLU A 1 195 ? 10.875 40.719 5.316 1 92.06 195 GLU A N 1
ATOM 1522 C CA . GLU A 1 195 ? 11.492 40.406 6.594 1 92.06 195 GLU A CA 1
ATOM 1523 C C . GLU A 1 195 ? 10.453 40.281 7.703 1 92.06 195 GLU A C 1
ATOM 1525 O O . GLU A 1 195 ? 10.797 40 8.859 1 92.06 195 GLU A O 1
ATOM 1530 N N . GLY A 1 196 ? 9.266 40.406 7.363 1 93.5 196 GLY A N 1
ATOM 1531 C CA . GLY A 1 196 ? 8.203 40.438 8.359 1 93.5 196 GLY A CA 1
ATOM 1532 C C . GLY A 1 196 ? 7.777 39.062 8.82 1 93.5 196 GLY A C 1
ATOM 1533 O O . GLY A 1 196 ? 8.242 38.031 8.297 1 93.5 196 GLY A O 1
ATOM 1534 N N . ILE A 1 197 ? 6.895 39 9.781 1 94.19 197 ILE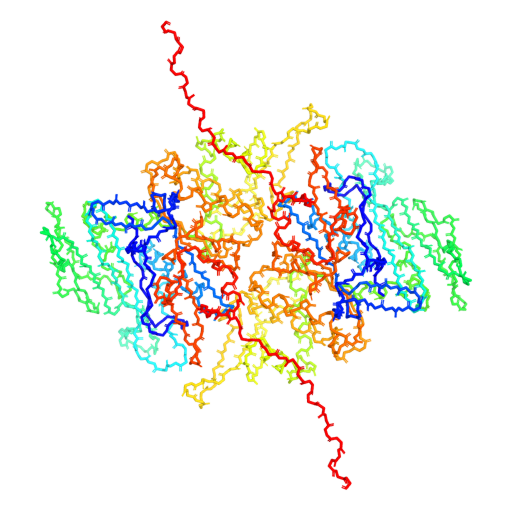 A N 1
ATOM 1535 C CA . ILE A 1 197 ? 6.379 37.781 10.406 1 94.19 197 ILE A CA 1
ATOM 1536 C C . ILE A 1 197 ? 5.66 36.938 9.359 1 94.19 197 ILE A C 1
ATOM 1538 O O . ILE A 1 197 ? 5.895 35.719 9.273 1 94.19 197 ILE A O 1
ATOM 1542 N N . PRO A 1 198 ? 4.875 37.531 8.492 1 95.62 198 PRO A N 1
ATOM 1543 C CA . PRO A 1 198 ? 4.199 36.75 7.469 1 95.62 198 PRO A CA 1
ATOM 1544 C C . PRO A 1 198 ? 5.176 35.969 6.582 1 95.62 198 PRO A C 1
ATOM 1546 O O . PRO A 1 198 ? 4.934 34.812 6.258 1 95.62 198 PRO A O 1
ATOM 1549 N N . THR A 1 199 ? 6.215 36.594 6.262 1 95.44 199 THR A N 1
ATOM 1550 C CA . THR A 1 199 ? 7.219 35.938 5.422 1 95.44 199 THR A CA 1
ATOM 1551 C C . THR A 1 199 ? 7.855 34.75 6.148 1 95.44 199 THR A C 1
ATOM 1553 O O . THR A 1 199 ? 8.078 33.719 5.555 1 95.44 199 THR A O 1
ATOM 1556 N N . GLN A 1 200 ? 8.133 34.938 7.383 1 95.12 200 GLN A N 1
ATOM 1557 C CA . GLN A 1 200 ? 8.703 33.844 8.18 1 95.12 200 GLN A CA 1
ATOM 1558 C C . GLN A 1 200 ? 7.77 32.625 8.211 1 95.12 200 GLN A C 1
ATOM 1560 O O . GLN A 1 200 ? 8.227 31.5 8.086 1 95.12 200 GLN A O 1
ATOM 1565 N N . ILE A 1 201 ? 6.547 32.906 8.336 1 96.62 201 ILE A N 1
ATOM 1566 C CA . ILE A 1 201 ? 5.547 31.828 8.414 1 96.62 201 ILE A CA 1
ATOM 1567 C C . ILE A 1 201 ? 5.414 31.156 7.051 1 96.62 201 ILE A C 1
ATOM 1569 O O . ILE A 1 201 ? 5.449 29.922 6.961 1 96.62 201 ILE A O 1
ATOM 1573 N N . VAL A 1 202 ? 5.312 31.938 6.012 1 95.75 202 VAL A N 1
ATOM 1574 C CA . VAL A 1 202 ? 5.172 31.406 4.66 1 95.75 202 VAL A CA 1
ATOM 1575 C C . VAL A 1 202 ? 6.406 30.594 4.301 1 95.75 202 VAL A C 1
ATOM 1577 O O . VAL A 1 202 ? 6.285 29.484 3.766 1 95.75 202 VAL A O 1
ATOM 1580 N N . ASP A 1 203 ? 7.531 31.094 4.652 1 94.38 203 ASP A N 1
ATOM 1581 C CA . ASP A 1 203 ? 8.781 30.391 4.363 1 94.38 203 ASP A CA 1
ATOM 1582 C C . ASP A 1 203 ? 8.844 29.047 5.09 1 94.38 203 ASP A C 1
ATOM 1584 O O . ASP A 1 203 ? 9.234 28.047 4.504 1 94.38 203 ASP A O 1
ATOM 1588 N N . TYR A 1 204 ? 8.453 29.078 6.293 1 95.25 204 TYR A N 1
ATOM 1589 C CA . TYR A 1 204 ? 8.469 27.828 7.047 1 95.25 204 TYR A CA 1
ATOM 1590 C C . TYR A 1 204 ? 7.547 26.797 6.41 1 95.25 204 TYR A C 1
ATOM 1592 O O . TYR A 1 204 ? 7.945 25.656 6.184 1 95.25 204 TYR A O 1
ATOM 1600 N N . ILE A 1 205 ? 6.344 27.188 6.137 1 95.5 205 ILE A N 1
ATOM 1601 C CA . ILE A 1 205 ? 5.34 26.281 5.598 1 95.5 205 ILE A CA 1
ATOM 1602 C C . ILE A 1 205 ? 5.793 25.75 4.238 1 95.5 205 ILE A C 1
ATOM 1604 O O . ILE A 1 205 ? 5.645 24.562 3.943 1 95.5 205 ILE A O 1
ATOM 1608 N N . PHE A 1 206 ? 6.406 26.594 3.529 1 89.94 206 PHE A N 1
ATOM 1609 C CA . PHE A 1 206 ? 6.848 26.234 2.186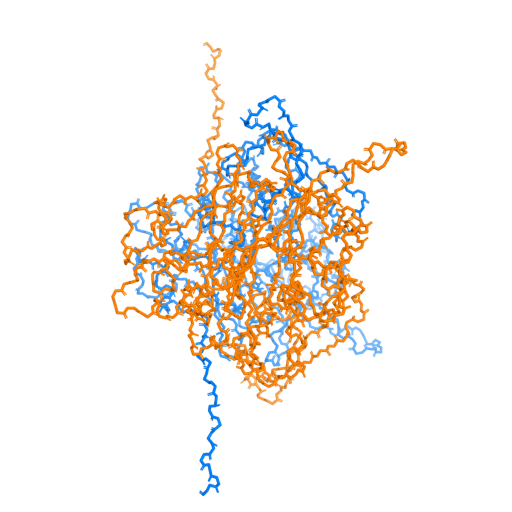 1 89.94 206 PHE A CA 1
ATOM 1610 C C . PHE A 1 206 ? 8.047 25.297 2.238 1 89.94 206 PHE A C 1
ATOM 1612 O O . PHE A 1 206 ? 8.047 24.25 1.588 1 89.94 206 PHE A O 1
ATOM 1619 N N . TRP A 1 207 ? 8.961 25.547 3.045 1 88.25 207 TRP A N 1
ATOM 1620 C CA . TRP A 1 207 ? 10.242 24.859 2.982 1 88.25 207 TRP A CA 1
ATOM 1621 C C . TRP A 1 207 ? 10.273 23.688 3.955 1 88.25 207 TRP A C 1
ATOM 1623 O O . TRP A 1 207 ? 11.055 22.75 3.781 1 88.25 207 TRP A O 1
ATOM 1633 N N . HIS A 1 208 ? 9.422 23.719 4.918 1 91.88 208 HIS A N 1
ATOM 1634 C CA . HIS A 1 208 ? 9.664 22.812 6.023 1 91.88 208 HIS A CA 1
ATOM 1635 C C . HIS A 1 208 ? 8.547 21.781 6.145 1 91.88 208 HIS A C 1
ATOM 1637 O O . HIS A 1 208 ? 8.711 20.75 6.82 1 91.88 208 HIS A O 1
ATOM 1643 N N . ILE A 1 209 ? 7.465 21.969 5.516 1 93.38 209 ILE A N 1
ATOM 1644 C CA . ILE A 1 209 ? 6.41 20.969 5.543 1 93.38 209 ILE A CA 1
ATOM 1645 C C . ILE A 1 209 ? 6.344 20.25 4.199 1 93.38 209 ILE A C 1
ATOM 1647 O O . ILE A 1 209 ? 5.961 20.844 3.188 1 93.38 209 ILE A O 1
ATOM 1651 N N . ILE A 1 210 ? 6.672 18.984 4.227 1 89.56 210 ILE A N 1
ATOM 1652 C CA . ILE A 1 210 ? 6.746 18.188 3.002 1 89.56 210 ILE A CA 1
ATOM 1653 C C . ILE A 1 210 ? 5.859 16.953 3.133 1 89.56 210 ILE A C 1
ATOM 1655 O O . ILE A 1 210 ? 5.863 16.281 4.168 1 89.56 210 ILE A O 1
ATOM 1659 N N . ASP A 1 211 ? 5.098 16.734 2.143 1 88.38 211 ASP A N 1
ATOM 1660 C CA . ASP A 1 211 ? 4.211 15.578 2.229 1 88.38 211 ASP A CA 1
ATOM 1661 C C . ASP A 1 211 ? 4.07 14.891 0.875 1 88.38 211 ASP A C 1
ATOM 1663 O O . ASP A 1 211 ? 4.48 15.438 -0.152 1 88.38 211 ASP A O 1
ATOM 1667 N N . ASN A 1 212 ? 3.615 13.68 0.855 1 83.06 212 ASN A N 1
ATOM 1668 C CA . ASN A 1 212 ? 3.369 12.93 -0.37 1 83.06 212 ASN A CA 1
ATOM 1669 C C . ASN A 1 212 ? 1.883 12.641 -0.56 1 83.06 212 ASN A C 1
ATOM 1671 O O . ASN A 1 212 ? 1.515 11.641 -1.178 1 83.06 212 ASN A O 1
ATOM 1675 N N . VAL A 1 213 ? 1.075 13.391 0.002 1 85.81 213 VAL A N 1
ATOM 1676 C CA . VAL A 1 213 ? -0.349 13.078 0.034 1 85.81 213 VAL A CA 1
ATOM 1677 C C . VAL A 1 213 ? -0.97 13.352 -1.334 1 85.81 213 VAL A C 1
ATOM 1679 O O . VAL A 1 213 ? -1.643 12.492 -1.901 1 85.81 213 VAL A O 1
ATOM 1682 N N . LEU A 1 214 ? -0.596 14.477 -1.856 1 77.12 214 LEU A N 1
ATOM 1683 C CA . LEU A 1 214 ? -1.177 14.875 -3.133 1 77.12 214 LEU A CA 1
ATOM 1684 C C . LEU A 1 214 ? -0.311 14.406 -4.297 1 77.12 214 LEU A C 1
ATOM 1686 O O . LEU A 1 214 ? -0.831 13.984 -5.332 1 77.12 214 LEU A O 1
ATOM 1690 N N . TYR A 1 215 ? 0.997 14.461 -3.988 1 77.06 215 TYR A N 1
ATOM 1691 C CA . TYR A 1 215 ? 1.947 14.102 -5.035 1 77.06 215 TYR A CA 1
ATOM 1692 C C . TYR A 1 215 ? 3.01 13.148 -4.504 1 77.06 215 TYR A C 1
ATOM 1694 O O . TYR A 1 215 ? 3.947 13.57 -3.824 1 77.06 215 TYR A O 1
ATOM 1702 N N . LYS A 1 216 ? 2.91 12.008 -4.969 1 77.75 216 LYS A N 1
ATOM 1703 C CA . LYS A 1 216 ? 3.807 10.977 -4.453 1 77.75 216 LYS A CA 1
ATOM 1704 C C . LYS A 1 216 ? 5.238 11.195 -4.938 1 77.75 216 LYS A C 1
ATOM 1706 O O . LYS A 1 216 ? 6.191 10.758 -4.293 1 77.75 216 LYS A O 1
ATOM 1711 N N . GLU A 1 217 ? 5.395 11.93 -5.988 1 79.31 217 GLU A N 1
ATOM 1712 C CA . GLU A 1 217 ? 6.688 12.094 -6.641 1 79.31 217 GLU A CA 1
ATOM 1713 C C . GLU A 1 217 ? 7.551 13.125 -5.914 1 79.31 217 GLU A C 1
ATOM 1715 O O . GLU A 1 217 ? 8.75 13.234 -6.176 1 79.31 217 GLU A O 1
ATOM 1720 N N . VAL A 1 218 ? 7.012 13.875 -4.973 1 83.56 218 VAL A N 1
ATOM 1721 C CA . VAL A 1 218 ? 7.715 14.961 -4.289 1 83.56 218 VAL A CA 1
ATOM 1722 C C . VAL A 1 218 ? 8.953 14.406 -3.584 1 83.56 218 VAL A C 1
ATOM 1724 O O . VAL A 1 218 ? 10.023 15.023 -3.623 1 83.56 218 VAL A O 1
ATOM 1727 N N . PHE A 1 219 ? 8.812 13.273 -3.039 1 88.94 219 PHE A N 1
ATOM 1728 C CA . PHE A 1 219 ? 9.922 12.688 -2.295 1 88.94 219 PHE A CA 1
ATOM 1729 C C . PHE A 1 219 ? 11.062 12.305 -3.23 1 88.94 219 PHE A C 1
ATOM 1731 O O . PHE A 1 219 ? 12.234 12.508 -2.904 1 88.94 219 PHE A O 1
ATOM 1738 N N . ARG A 1 220 ? 10.742 11.781 -4.375 1 87.94 220 ARG A N 1
ATOM 1739 C CA . ARG A 1 220 ? 11.758 11.414 -5.352 1 87.94 220 ARG A CA 1
ATOM 1740 C C . ARG A 1 220 ? 12.562 12.625 -5.801 1 87.94 220 ARG A C 1
ATOM 1742 O O . ARG A 1 220 ? 13.789 12.57 -5.895 1 87.94 220 ARG A O 1
ATOM 1749 N N . THR A 1 221 ? 11.891 13.688 -6.035 1 85.06 221 THR A N 1
ATOM 1750 C CA . THR A 1 221 ? 12.555 14.922 -6.473 1 85.06 221 THR A CA 1
ATOM 1751 C C . THR A 1 221 ? 13.531 15.414 -5.41 1 85.06 221 THR A C 1
ATOM 1753 O O . THR A 1 221 ? 14.664 15.781 -5.727 1 85.06 221 THR A O 1
ATOM 1756 N N . ALA A 1 222 ? 13.062 15.43 -4.207 1 85.88 222 ALA A N 1
ATOM 1757 C CA . ALA A 1 222 ? 13.93 15.844 -3.104 1 85.88 222 ALA A CA 1
ATOM 1758 C C . ALA A 1 222 ? 15.156 14.953 -3 1 85.88 222 ALA A C 1
ATOM 1760 O O . ALA A 1 222 ? 16.266 15.438 -2.771 1 85.88 222 ALA A O 1
ATOM 1761 N N . THR A 1 223 ? 14.953 13.695 -3.211 1 90 223 THR A N 1
ATOM 1762 C CA . THR A 1 223 ? 16.047 12.727 -3.105 1 90 223 THR A CA 1
ATOM 1763 C C . THR A 1 223 ? 17.047 12.922 -4.238 1 90 223 THR A C 1
ATOM 1765 O O . THR A 1 223 ? 18.25 12.891 -4.012 1 90 223 THR A O 1
ATOM 1768 N N . ILE A 1 224 ? 16.547 13.133 -5.402 1 89.25 224 ILE A N 1
ATOM 1769 C CA . ILE A 1 224 ? 17.438 13.352 -6.539 1 89.25 224 ILE A CA 1
ATOM 1770 C C . ILE A 1 224 ? 18.312 14.578 -6.289 1 89.25 224 ILE A C 1
ATOM 1772 O O . ILE A 1 224 ? 19.516 14.555 -6.562 1 89.25 224 ILE A O 1
ATOM 1776 N N . ARG A 1 225 ? 17.719 15.578 -5.742 1 87.94 225 ARG A N 1
ATOM 1777 C CA . ARG A 1 225 ? 18.469 16.781 -5.406 1 87.94 225 ARG A CA 1
ATOM 1778 C C . ARG A 1 225 ? 19.562 16.484 -4.375 1 87.94 225 ARG A C 1
ATOM 1780 O O . ARG A 1 225 ? 20.688 16.938 -4.512 1 87.94 225 ARG A O 1
ATOM 1787 N N . THR A 1 226 ? 19.203 15.766 -3.416 1 89.12 226 THR A N 1
ATOM 1788 C CA . THR A 1 226 ? 20.156 15.406 -2.359 1 89.12 226 THR A CA 1
ATOM 1789 C C . THR A 1 226 ? 21.297 14.578 -2.92 1 89.12 226 THR A C 1
ATOM 1791 O O . THR A 1 226 ? 22.469 14.812 -2.582 1 89.12 226 THR A O 1
ATOM 1794 N N . VAL A 1 227 ? 21 13.625 -3.781 1 91.62 227 VAL A N 1
ATOM 1795 C CA . VAL A 1 227 ? 22 12.75 -4.371 1 91.62 227 VAL A CA 1
ATOM 1796 C C . VAL A 1 227 ? 22.984 13.578 -5.191 1 91.62 227 VAL A C 1
ATOM 1798 O O . VAL A 1 227 ? 24.203 13.328 -5.164 1 91.62 227 VAL A O 1
ATOM 1801 N N . LYS A 1 228 ? 22.5 14.539 -5.887 1 91 228 LYS A N 1
ATOM 1802 C CA . LYS A 1 228 ? 23.359 15.391 -6.707 1 91 228 LYS A CA 1
ATOM 1803 C C . LYS A 1 228 ? 24.328 16.188 -5.844 1 91 228 LYS A C 1
ATOM 1805 O O . LYS A 1 228 ? 25.438 16.5 -6.277 1 91 228 LYS A O 1
ATOM 1810 N N . GLU A 1 229 ? 23.953 16.469 -4.637 1 90.88 229 GLU A N 1
ATOM 1811 C CA . GLU A 1 229 ? 24.766 17.281 -3.736 1 90.88 229 GLU A CA 1
ATOM 1812 C C . GLU A 1 229 ? 25.703 16.406 -2.908 1 90.88 229 GLU A C 1
ATOM 1814 O O . GLU A 1 229 ? 26.875 16.734 -2.721 1 90.88 229 GLU A O 1
ATOM 1819 N N . ILE A 1 230 ? 25.203 15.297 -2.391 1 91.56 230 ILE A N 1
ATOM 1820 C CA . ILE A 1 230 ? 25.969 14.469 -1.471 1 91.56 230 ILE A CA 1
ATOM 1821 C C . ILE A 1 230 ? 25.766 12.992 -1.811 1 91.56 230 ILE A C 1
ATOM 1823 O O . ILE A 1 230 ? 25.422 12.195 -0.939 1 91.56 230 ILE A O 1
ATOM 1827 N N . LYS A 1 231 ? 26.172 12.555 -2.928 1 93.88 231 LYS A N 1
ATOM 1828 C CA . LYS A 1 231 ? 25.938 11.211 -3.461 1 93.88 231 LYS A CA 1
ATOM 1829 C C . LYS A 1 231 ? 26.531 10.148 -2.545 1 93.88 231 LYS A C 1
ATOM 1831 O O . LYS A 1 231 ? 25.859 9.156 -2.225 1 93.88 231 LYS A O 1
ATOM 1836 N N . ASP A 1 232 ? 27.75 10.328 -2.109 1 93.75 232 ASP A N 1
ATOM 1837 C CA . ASP A 1 232 ? 28.438 9.32 -1.304 1 93.75 232 ASP A CA 1
ATOM 1838 C C . ASP A 1 232 ? 27.734 9.125 0.04 1 93.75 232 ASP A C 1
ATOM 1840 O O . ASP A 1 232 ? 27.547 7.992 0.488 1 93.75 232 ASP A O 1
ATOM 1844 N N . ASN A 1 233 ? 27.359 10.258 0.635 1 92.12 233 ASN A N 1
ATOM 1845 C CA . ASN A 1 233 ? 26.609 10.172 1.886 1 92.12 233 ASN A CA 1
ATOM 1846 C C . ASN A 1 233 ? 25.281 9.438 1.701 1 92.12 233 ASN A C 1
ATOM 1848 O O . ASN A 1 233 ? 24.875 8.672 2.572 1 92.12 233 ASN A O 1
ATOM 1852 N N . PHE A 1 234 ? 24.719 9.727 0.636 1 94.38 234 PHE A N 1
ATOM 1853 C CA . PHE A 1 234 ? 23.453 9.086 0.323 1 94.38 234 PHE A CA 1
ATOM 1854 C C . PHE A 1 234 ? 23.609 7.582 0.175 1 94.38 234 PHE A C 1
ATOM 1856 O O . PHE A 1 234 ? 22.828 6.809 0.73 1 94.38 234 PHE A O 1
ATOM 1863 N N . LEU A 1 235 ? 24.578 7.133 -0.599 1 94.69 235 LEU A N 1
ATOM 1864 C CA . LEU A 1 235 ? 24.844 5.711 -0.803 1 94.69 235 LEU A CA 1
ATOM 1865 C C . LEU A 1 235 ? 25.156 5.02 0.521 1 94.69 235 LEU A C 1
ATOM 1867 O O . LEU A 1 235 ? 24.703 3.898 0.762 1 94.69 235 LEU A O 1
ATOM 1871 N N . ASP A 1 236 ? 25.875 5.715 1.343 1 92.81 236 ASP A N 1
ATOM 1872 C CA . ASP A 1 236 ? 26.172 5.172 2.664 1 92.81 236 ASP A CA 1
ATOM 1873 C C . ASP A 1 236 ? 24.906 5.051 3.514 1 92.81 236 ASP A C 1
ATOM 1875 O O . ASP A 1 236 ? 24.734 4.07 4.238 1 92.81 236 ASP A O 1
ATOM 1879 N N . PHE A 1 237 ? 24.109 6.02 3.422 1 92.62 237 PHE A N 1
ATOM 1880 C CA . PHE A 1 237 ? 22.844 6.023 4.16 1 92.62 237 PHE A CA 1
ATOM 1881 C C . PHE A 1 237 ? 21.984 4.84 3.756 1 92.62 237 PHE A C 1
ATOM 1883 O O . PHE A 1 237 ? 21.344 4.211 4.605 1 92.62 237 PHE A O 1
ATOM 1890 N N . LEU A 1 238 ? 21.938 4.465 2.502 1 94.31 238 LEU A N 1
ATOM 1891 C CA . LEU A 1 238 ? 21.125 3.371 1.989 1 94.31 238 LEU A CA 1
ATOM 1892 C C . LEU A 1 238 ? 21.594 2.031 2.543 1 94.31 238 LEU A C 1
ATOM 1894 O O . LEU A 1 238 ? 20.797 1.1 2.691 1 94.31 238 LEU A O 1
ATOM 1898 N N . LYS A 1 239 ? 22.859 1.934 2.854 1 92.5 239 LYS A N 1
ATOM 1899 C CA . LYS A 1 239 ? 23.438 0.686 3.344 1 92.5 239 LYS A CA 1
ATOM 1900 C C . LYS A 1 239 ? 22.781 0.253 4.652 1 92.5 239 LYS A C 1
ATOM 1902 O O . LYS A 1 239 ? 22.672 -0.942 4.938 1 92.5 239 LYS A O 1
ATOM 1907 N N . GLN A 1 240 ? 22.281 1.187 5.422 1 91.06 240 GLN A N 1
ATOM 1908 C CA . GLN A 1 240 ? 21.656 0.859 6.699 1 91.06 240 GLN A CA 1
ATOM 1909 C C . GLN A 1 240 ? 20.375 0.072 6.492 1 91.06 240 GLN A C 1
ATOM 1911 O O . GLN A 1 240 ? 19.922 -0.632 7.398 1 91.06 240 GLN A O 1
ATOM 1916 N N . PHE A 1 241 ? 19.828 0.22 5.344 1 92.06 241 PHE A N 1
ATOM 1917 C CA . PHE A 1 241 ? 18.609 -0.494 5.012 1 92.06 241 PHE A CA 1
ATOM 1918 C C . PHE A 1 241 ? 18.906 -1.688 4.109 1 92.06 241 PHE A C 1
ATOM 1920 O O . PHE A 1 241 ? 18 -2.199 3.436 1 92.06 241 PHE A O 1
ATOM 1927 N N . ASN A 1 242 ? 20.094 -2.066 3.971 1 89.44 242 ASN A N 1
ATOM 1928 C CA . ASN A 1 242 ? 20.578 -3.195 3.182 1 89.44 242 ASN A CA 1
ATOM 1929 C C . ASN A 1 242 ? 20.438 -2.934 1.685 1 89.44 242 ASN A C 1
ATOM 1931 O O . ASN A 1 242 ? 20.25 -3.865 0.901 1 89.44 242 ASN A O 1
ATOM 1935 N N . MET A 1 243 ? 20.406 -1.729 1.332 1 92 243 MET A N 1
ATOM 1936 C CA . MET A 1 243 ? 20.469 -1.322 -0.069 1 92 243 MET A CA 1
ATOM 1937 C C . MET A 1 243 ? 21.891 -0.9 -0.451 1 92 243 MET A C 1
ATOM 1939 O O . MET A 1 243 ? 22.266 0.26 -0.274 1 92 243 MET A O 1
ATOM 1943 N N . LYS A 1 244 ? 22.578 -1.849 -0.977 1 90.75 244 LYS A N 1
ATOM 1944 C CA . LYS A 1 244 ? 24 -1.662 -1.239 1 90.75 244 LYS A CA 1
ATOM 1945 C C . LYS A 1 244 ? 24.266 -1.423 -2.725 1 90.75 244 LYS A C 1
ATOM 1947 O O . LYS A 1 244 ? 24.172 -2.35 -3.531 1 90.75 244 LYS A O 1
ATOM 1952 N N . TYR A 1 245 ? 24.516 -0.221 -3.066 1 92.69 245 TYR A N 1
ATOM 1953 C CA . TYR A 1 245 ? 24.844 0.17 -4.434 1 92.69 245 TYR A CA 1
ATOM 1954 C C . TYR A 1 245 ? 26.188 0.88 -4.492 1 92.69 245 TYR A C 1
ATOM 1956 O O . TYR A 1 245 ? 26.578 1.547 -3.537 1 92.69 245 TYR A O 1
ATOM 1964 N N . ASP A 1 246 ? 26.844 0.745 -5.605 1 92.75 246 ASP A N 1
ATOM 1965 C CA . ASP A 1 246 ? 28.172 1.338 -5.773 1 92.75 246 ASP A CA 1
ATOM 1966 C C . ASP A 1 246 ? 28.078 2.748 -6.352 1 92.75 246 ASP A C 1
ATOM 1968 O O . ASP A 1 246 ? 28.953 3.578 -6.133 1 92.75 246 ASP A O 1
ATOM 1972 N N . ASP A 1 247 ? 27.109 2.928 -7.098 1 93.62 247 ASP A N 1
ATOM 1973 C CA . ASP A 1 247 ? 26.938 4.223 -7.75 1 93.62 247 ASP A CA 1
ATOM 1974 C C . ASP A 1 247 ? 25.484 4.438 -8.188 1 93.62 247 ASP A C 1
ATOM 1976 O O . ASP A 1 247 ? 24.703 3.496 -8.211 1 93.62 247 ASP A O 1
ATOM 1980 N N . ILE A 1 248 ? 25.156 5.707 -8.414 1 93.75 248 ILE A N 1
ATOM 1981 C CA . ILE A 1 248 ? 23.828 6.102 -8.883 1 93.75 248 ILE A CA 1
ATOM 1982 C C . ILE A 1 248 ? 23.969 7.117 -10.016 1 93.75 248 ILE A C 1
ATOM 1984 O O . ILE A 1 248 ? 24.797 8.031 -9.945 1 93.75 248 ILE A O 1
ATOM 1988 N N . GLU A 1 249 ? 23.188 6.852 -11.055 1 91.31 249 GLU A N 1
ATOM 1989 C CA . GLU A 1 249 ? 23.156 7.77 -12.188 1 91.31 249 GLU A CA 1
ATOM 1990 C C . GLU A 1 249 ? 21.719 8.125 -12.57 1 91.31 249 GLU A C 1
ATOM 1992 O O . GLU A 1 249 ? 20.812 7.305 -12.445 1 91.31 249 GLU A O 1
ATOM 1997 N N . PHE A 1 250 ? 21.531 9.375 -12.961 1 88.69 250 PHE A N 1
ATOM 1998 C CA . PHE A 1 250 ? 20.219 9.844 -13.422 1 88.69 250 PHE A CA 1
ATOM 1999 C C . PHE A 1 250 ? 20.234 10.094 -14.922 1 88.69 250 PHE A C 1
ATOM 2001 O O . PHE A 1 250 ? 21.141 10.742 -15.445 1 88.69 250 PHE A O 1
ATOM 2008 N N . ILE A 1 251 ? 19.281 9.391 -15.586 1 83.44 251 ILE A N 1
ATOM 2009 C CA . ILE A 1 251 ? 19.188 9.602 -17.031 1 83.44 251 ILE A CA 1
ATOM 2010 C C . ILE A 1 251 ? 17.859 10.281 -17.375 1 83.44 251 ILE A C 1
ATOM 2012 O O . ILE A 1 251 ? 16.828 9.969 -16.766 1 83.44 251 ILE A O 1
ATOM 2016 N N . GLU A 1 252 ? 17.891 11.32 -18.266 1 72.62 252 GLU A N 1
ATOM 2017 C CA . GLU A 1 252 ? 16.672 12 -18.703 1 72.62 252 GLU A CA 1
ATOM 2018 C C . GLU A 1 252 ? 15.773 11.055 -19.5 1 72.62 252 GLU A C 1
ATOM 2020 O O . GLU A 1 252 ? 16.266 10.281 -20.328 1 72.62 252 GLU A O 1
ATOM 2025 N N . ASP A 1 253 ? 14.664 10.734 -18.938 1 61.28 253 ASP A N 1
ATOM 2026 C CA . ASP A 1 253 ? 13.727 9.891 -19.688 1 61.28 253 ASP A CA 1
ATOM 2027 C C . ASP A 1 253 ? 12.992 10.695 -20.75 1 61.28 253 ASP A C 1
ATOM 2029 O O . ASP A 1 253 ? 12.195 11.586 -20.438 1 61.28 253 ASP A O 1
ATOM 2033 N N . GLY A 1 254 ? 13.484 10.875 -21.953 1 54.72 254 GLY A N 1
ATOM 2034 C CA . GLY A 1 254 ? 12.883 11.602 -23.062 1 54.72 254 GLY A CA 1
ATOM 2035 C C . GLY A 1 254 ? 11.398 11.305 -23.219 1 54.72 254 GLY A C 1
ATOM 2036 O O . GLY A 1 254 ? 10.672 12.086 -23.844 1 54.72 254 GLY A O 1
ATOM 2037 N N . ASN A 1 255 ? 11 10.125 -23.094 1 50.75 255 ASN A N 1
ATOM 2038 C CA . ASN A 1 255 ? 9.625 9.75 -23.422 1 50.75 255 ASN A CA 1
ATOM 2039 C C . ASN A 1 255 ? 8.648 10.195 -22.344 1 50.75 255 ASN A C 1
ATOM 2041 O O . ASN A 1 255 ? 7.441 9.969 -22.453 1 50.75 255 ASN A O 1
ATOM 2045 N N . ASN A 1 256 ? 9.102 10.414 -21.297 1 46.81 256 ASN A N 1
ATOM 2046 C CA . ASN A 1 256 ? 8.109 10.68 -20.266 1 46.81 256 ASN A CA 1
ATOM 2047 C C . ASN A 1 256 ? 7.551 12.094 -20.375 1 46.81 256 ASN A C 1
ATOM 2049 O O . ASN A 1 256 ? 8.156 13.047 -19.891 1 46.81 256 ASN A O 1
ATOM 2053 N N . ASN A 1 257 ? 6.926 12.281 -21.469 1 41.72 257 ASN A N 1
ATOM 2054 C CA . ASN A 1 257 ? 6.055 13.453 -21.547 1 41.72 257 ASN A CA 1
ATOM 2055 C C . ASN A 1 257 ? 5.219 13.609 -20.281 1 41.72 257 ASN A C 1
ATOM 2057 O O . ASN A 1 257 ? 4.219 14.328 -20.266 1 41.72 257 ASN A O 1
ATOM 2061 N N . ALA A 1 258 ? 5 12.633 -19.594 1 38.06 258 ALA A N 1
ATOM 2062 C CA . ALA A 1 258 ? 4.035 12.945 -18.547 1 38.06 258 ALA A CA 1
ATOM 2063 C C . ALA A 1 258 ? 4.414 14.234 -17.828 1 38.06 258 ALA A C 1
ATOM 2065 O O . ALA A 1 258 ? 5.535 14.367 -17.328 1 38.06 258 ALA A O 1
ATOM 2066 N N . LYS A 1 259 ? 3.895 15.234 -18.266 1 39.69 259 LYS A N 1
ATOM 2067 C CA . LYS A 1 259 ? 3.832 16.547 -17.641 1 39.69 259 LYS A CA 1
ATOM 2068 C C . LYS A 1 259 ? 3.832 16.438 -16.109 1 39.69 259 LYS A C 1
ATOM 2070 O O . LYS A 1 259 ? 2.922 15.844 -15.531 1 39.69 259 LYS A O 1
ATOM 2075 N N . VAL A 1 260 ? 5.008 16.328 -15.523 1 38.5 260 VAL A N 1
ATOM 2076 C CA . VAL A 1 260 ? 5.109 16.547 -14.086 1 38.5 260 VAL A CA 1
ATOM 2077 C C . VAL A 1 260 ? 4.223 17.734 -13.688 1 38.5 260 VAL A C 1
ATOM 2079 O O . VAL A 1 260 ? 4.363 18.828 -14.219 1 38.5 260 VAL A O 1
ATOM 2082 N N . TYR A 1 261 ? 3.168 17.484 -13.297 1 38.47 261 TYR A N 1
ATOM 2083 C CA . TYR A 1 261 ? 2.406 18.609 -12.758 1 38.47 261 TYR A CA 1
ATOM 2084 C C . TYR A 1 261 ? 3.332 19.734 -12.312 1 38.47 261 TYR A C 1
ATOM 2086 O O . TYR A 1 261 ? 3.129 20.891 -12.688 1 38.47 261 TYR A O 1
ATOM 2094 N N . LEU A 1 262 ? 4.164 19.562 -11.359 1 43.5 262 LEU A N 1
ATOM 2095 C CA . LEU A 1 262 ? 5.051 20.578 -10.82 1 43.5 262 LEU A CA 1
ATOM 2096 C C . LEU A 1 262 ? 6.406 20.562 -11.516 1 43.5 262 LEU A C 1
ATOM 2098 O O . LEU A 1 262 ? 7.402 21.016 -10.961 1 43.5 262 LEU A O 1
ATOM 2102 N N . ASN A 1 263 ? 6.336 20.141 -12.906 1 43.78 263 ASN A N 1
ATOM 2103 C CA . ASN A 1 263 ? 7.582 20.141 -13.664 1 43.78 263 ASN A CA 1
ATOM 2104 C C . ASN A 1 263 ? 8.625 19.234 -13.023 1 43.78 263 ASN A C 1
ATOM 2106 O O . ASN A 1 263 ? 9.812 19.578 -12.977 1 43.78 263 ASN A O 1
ATOM 2110 N N . ILE A 1 264 ? 8.109 18.312 -12.344 1 46.19 264 ILE A N 1
ATOM 2111 C CA . ILE A 1 264 ? 9.117 17.469 -11.719 1 46.19 264 ILE A CA 1
ATOM 2112 C C . ILE A 1 264 ? 9.625 16.438 -12.727 1 46.19 264 ILE A C 1
ATOM 2114 O O . ILE A 1 264 ? 8.859 15.586 -13.188 1 46.19 264 ILE A O 1
ATOM 2118 N N . PRO A 1 265 ? 10.688 16.688 -13.398 1 49.62 265 PRO A N 1
ATOM 2119 C CA . PRO A 1 265 ? 11.281 15.711 -14.312 1 49.62 265 PRO A CA 1
ATOM 2120 C C . PRO A 1 265 ? 11.477 14.336 -13.656 1 49.62 265 PRO A C 1
ATOM 2122 O O . PRO A 1 265 ? 11.891 14.258 -12.5 1 49.62 265 PRO A O 1
ATOM 2125 N N . GLN A 1 266 ? 10.82 13.234 -14.109 1 55.78 266 GLN A N 1
ATOM 2126 C CA . GLN A 1 266 ? 11.148 11.938 -13.516 1 55.78 266 GLN A CA 1
ATOM 2127 C C . GLN A 1 266 ? 12.297 11.266 -14.266 1 55.78 266 GLN A C 1
ATOM 2129 O O . GLN A 1 266 ? 12.156 10.891 -15.43 1 55.78 266 GLN A O 1
ATOM 2134 N N . ASN A 1 267 ? 13.516 11.484 -13.773 1 61.03 267 ASN A N 1
ATOM 2135 C CA . ASN A 1 267 ? 14.688 10.789 -14.305 1 61.03 267 ASN A CA 1
ATOM 2136 C C . ASN A 1 267 ? 14.609 9.289 -14.055 1 61.03 267 ASN A C 1
ATOM 2138 O O . ASN A 1 267 ? 14.062 8.852 -13.047 1 61.03 267 ASN A O 1
ATOM 2142 N N . LYS A 1 268 ? 15 8.578 -15.109 1 77.88 268 LYS A N 1
ATOM 2143 C CA . LYS A 1 268 ? 15.328 7.172 -14.867 1 77.88 268 LYS A CA 1
ATOM 2144 C C . LYS A 1 268 ? 16.516 7.043 -13.922 1 77.88 268 LYS A C 1
ATOM 2146 O O . LYS A 1 268 ? 17.516 7.746 -14.078 1 77.88 268 LYS A O 1
ATOM 2151 N N . VAL A 1 269 ? 16.359 6.348 -12.828 1 82.5 269 VAL A N 1
ATOM 2152 C CA . VAL A 1 269 ? 17.406 6.125 -11.836 1 82.5 269 VAL A CA 1
ATOM 2153 C C . VAL A 1 269 ? 18.125 4.809 -12.133 1 82.5 269 VAL A C 1
ATOM 2155 O O . VAL A 1 269 ? 17.5 3.744 -12.133 1 82.5 269 VAL A O 1
ATOM 2158 N N . LEU A 1 270 ? 19.359 4.953 -12.414 1 85.81 270 LEU A N 1
ATOM 2159 C CA . LEU A 1 270 ? 20.188 3.777 -12.656 1 85.81 270 LEU A CA 1
ATOM 2160 C C . LEU A 1 270 ? 21.109 3.508 -11.461 1 85.81 270 LEU A C 1
ATOM 2162 O O . LEU A 1 270 ? 21.797 4.41 -11 1 85.81 270 LEU A O 1
ATOM 2166 N N . LEU A 1 271 ? 20.984 2.363 -10.984 1 89.88 271 LEU A N 1
ATOM 2167 C CA . LEU A 1 271 ? 21.781 1.919 -9.844 1 89.88 271 LEU A CA 1
ATOM 2168 C C . LEU A 1 271 ? 22.891 0.962 -10.305 1 89.88 271 LEU A C 1
ATOM 2170 O O . LEU A 1 271 ? 22.625 0.053 -11.094 1 89.88 271 LEU A O 1
ATOM 2174 N N . LYS A 1 272 ? 24.031 1.198 -9.867 1 89.94 272 LYS A N 1
ATOM 2175 C CA . LYS A 1 272 ? 25.156 0.315 -10.188 1 89.94 272 LYS A CA 1
ATOM 2176 C C . LYS A 1 272 ? 25.531 -0.551 -8.992 1 89.94 272 LYS A C 1
ATOM 2178 O O . LYS A 1 272 ? 25.578 -0.069 -7.859 1 89.94 272 LYS A O 1
ATOM 2183 N N . LYS A 1 273 ? 25.672 -1.747 -9.273 1 88.69 273 LYS A N 1
ATOM 2184 C CA . LYS A 1 273 ? 26 -2.711 -8.219 1 88.69 273 LYS A CA 1
ATOM 2185 C C . LYS A 1 273 ? 26.969 -3.771 -8.734 1 88.69 273 LYS A C 1
ATOM 2187 O O . LYS A 1 273 ? 26.797 -4.301 -9.836 1 88.69 273 LYS A O 1
ATOM 2192 N N . ARG A 1 274 ? 28 -3.98 -7.914 1 84.5 274 ARG A N 1
ATOM 2193 C CA . ARG A 1 274 ? 28.938 -5.043 -8.258 1 84.5 274 ARG A CA 1
ATOM 2194 C C . ARG A 1 274 ? 28.375 -6.414 -7.895 1 84.5 274 ARG A C 1
ATOM 2196 O O . ARG A 1 274 ? 27.766 -6.578 -6.836 1 84.5 274 ARG A O 1
ATOM 2203 N N . SER A 1 275 ? 28.469 -7.367 -8.789 1 80.19 275 SER A N 1
ATOM 2204 C CA . SER A 1 275 ? 28.016 -8.727 -8.531 1 80.19 275 SER A CA 1
ATOM 2205 C C . SER A 1 275 ? 28.766 -9.352 -7.355 1 80.19 275 SER A C 1
ATOM 2207 O O . SER A 1 275 ? 30 -9.289 -7.293 1 80.19 275 SER A O 1
ATOM 2209 N N . PRO A 1 276 ? 27.984 -9.867 -6.414 1 78.44 276 PRO A N 1
ATOM 2210 C CA . PRO A 1 276 ? 28.672 -10.555 -5.32 1 78.44 276 PRO A CA 1
ATOM 2211 C C . PRO A 1 276 ? 29.328 -11.859 -5.762 1 78.44 276 PRO A C 1
ATOM 2213 O O . PRO A 1 276 ? 30.188 -12.391 -5.059 1 78.44 276 PRO A O 1
ATOM 2216 N N . ILE A 1 277 ? 28.844 -12.406 -6.82 1 75.88 277 ILE A N 1
ATOM 2217 C CA . ILE A 1 277 ? 29.344 -13.672 -7.344 1 75.88 277 ILE A CA 1
ATOM 2218 C C . ILE A 1 277 ? 30.609 -13.422 -8.156 1 75.88 277 ILE A C 1
ATOM 2220 O O . ILE A 1 277 ? 31.625 -14.102 -7.969 1 75.88 277 ILE A O 1
ATOM 2224 N N . ASN A 1 278 ? 30.438 -12.461 -9.07 1 72.25 278 ASN A N 1
ATOM 2225 C CA . ASN A 1 278 ? 31.578 -12.047 -9.883 1 72.25 278 ASN A CA 1
ATOM 2226 C C . ASN A 1 278 ? 31.969 -10.594 -9.602 1 72.25 278 ASN A C 1
ATOM 2228 O O . ASN A 1 278 ? 31.469 -9.68 -10.25 1 72.25 278 ASN A O 1
ATOM 2232 N N . ASN A 1 279 ? 32.688 -10.406 -8.664 1 67.5 279 ASN A N 1
ATOM 2233 C CA . ASN A 1 279 ? 33.062 -9.078 -8.164 1 67.5 279 ASN A CA 1
ATOM 2234 C C . ASN A 1 279 ? 33.531 -8.164 -9.289 1 67.5 279 ASN A C 1
ATOM 2236 O O . ASN A 1 279 ? 33.438 -6.941 -9.172 1 67.5 279 ASN A O 1
ATOM 2240 N N . ALA A 1 280 ? 33.844 -8.742 -10.344 1 67.88 280 ALA A N 1
ATOM 2241 C CA . ALA A 1 280 ? 34.469 -7.949 -11.414 1 67.88 280 ALA A CA 1
ATOM 2242 C C . ALA A 1 280 ? 33.375 -7.344 -12.312 1 67.88 280 ALA A C 1
ATOM 2244 O O . ALA A 1 280 ? 33.656 -6.395 -13.055 1 67.88 280 ALA A O 1
ATOM 2245 N N . LYS A 1 281 ? 32.219 -7.715 -12.148 1 77.19 281 LYS A N 1
ATOM 2246 C CA . LYS A 1 281 ? 31.203 -7.246 -13.078 1 77.19 281 LYS A CA 1
ATOM 2247 C C . LYS A 1 281 ? 30.266 -6.242 -12.414 1 77.19 281 LYS A C 1
ATOM 2249 O O . LYS A 1 281 ? 29.672 -6.539 -11.375 1 77.19 281 LYS A O 1
ATOM 2254 N N . SER A 1 282 ? 30.312 -5.012 -12.945 1 82.81 282 SER A N 1
ATOM 2255 C CA . SER A 1 282 ? 29.391 -3.984 -12.5 1 82.81 282 SER A CA 1
ATOM 2256 C C . SER A 1 282 ? 28.094 -4.031 -13.305 1 82.81 282 SER A C 1
ATOM 2258 O O . SER A 1 282 ? 28.125 -4.082 -14.539 1 82.81 282 SER A O 1
ATOM 2260 N N . LEU A 1 283 ? 27.094 -4.137 -12.609 1 86.19 283 LEU A N 1
ATOM 2261 C CA . LEU A 1 283 ? 25.797 -4.195 -13.25 1 86.19 283 LEU A CA 1
ATOM 2262 C C . LEU A 1 283 ? 25.031 -2.883 -13.07 1 86.19 283 LEU A C 1
ATOM 2264 O O . LEU A 1 283 ? 25.156 -2.236 -12.023 1 86.19 283 LEU A O 1
ATOM 2268 N N . THR A 1 284 ? 24.359 -2.52 -14.117 1 86.38 284 THR A N 1
ATOM 2269 C CA . THR A 1 284 ? 23.469 -1.36 -14.062 1 86.38 284 THR A CA 1
ATOM 2270 C C . THR A 1 284 ? 22.016 -1.796 -14.008 1 86.38 284 THR A C 1
ATOM 2272 O O . THR A 1 284 ? 21.562 -2.57 -14.859 1 86.38 284 THR A O 1
ATOM 2275 N N . MET A 1 285 ? 21.391 -1.324 -12.992 1 86.62 285 MET A N 1
ATOM 2276 C CA . MET A 1 285 ? 20 -1.696 -12.789 1 86.62 285 MET A CA 1
ATOM 2277 C C . MET A 1 285 ? 19.094 -0.464 -12.789 1 86.62 285 MET A C 1
ATOM 2279 O O . MET A 1 285 ? 19.469 0.579 -12.25 1 86.62 285 MET A O 1
ATOM 2283 N N . ASN A 1 286 ? 18.016 -0.626 -13.422 1 87.19 286 ASN A N 1
ATOM 2284 C CA . ASN A 1 286 ? 17 0.424 -13.391 1 87.19 286 ASN A CA 1
ATOM 2285 C C . ASN A 1 286 ? 16.125 0.328 -12.133 1 87.19 286 ASN A C 1
ATOM 2287 O O . ASN A 1 286 ? 15.469 -0.69 -11.906 1 87.19 286 ASN A O 1
ATOM 2291 N N . LEU A 1 287 ? 16.078 1.34 -11.359 1 88.31 287 LEU A N 1
ATOM 2292 C CA . LEU A 1 287 ? 15.312 1.348 -10.117 1 88.31 287 LEU A CA 1
ATOM 2293 C C . LEU A 1 287 ? 13.852 1.008 -10.375 1 88.31 287 LEU A C 1
ATOM 2295 O O . LEU A 1 287 ? 13.266 0.198 -9.656 1 88.31 287 LEU A O 1
ATOM 2299 N N . GLY A 1 288 ? 13.266 1.595 -11.352 1 84.06 288 GLY A N 1
ATOM 2300 C CA . GLY A 1 288 ? 11.852 1.435 -11.664 1 84.06 288 GLY A CA 1
ATOM 2301 C C . GLY A 1 288 ? 11.477 0.009 -12.023 1 84.06 288 GLY A C 1
ATOM 2302 O O . GLY A 1 288 ? 10.375 -0.448 -11.703 1 84.06 288 GLY A O 1
ATOM 2303 N N . TYR A 1 289 ? 12.414 -0.7 -12.523 1 80.94 289 TYR A N 1
ATOM 2304 C CA . TYR A 1 289 ? 12.109 -2.025 -13.047 1 80.94 289 TYR A CA 1
ATOM 2305 C C . TYR A 1 289 ? 12.68 -3.115 -12.148 1 80.94 289 TYR A C 1
ATOM 2307 O O . TYR A 1 289 ? 12.016 -4.117 -11.875 1 80.94 289 TYR A O 1
ATOM 2315 N N . SER A 1 290 ? 13.797 -2.875 -11.672 1 80.38 290 SER A N 1
ATOM 2316 C CA . SER A 1 290 ? 14.562 -3.957 -11.062 1 80.38 290 SER A CA 1
ATOM 2317 C C . SER A 1 290 ? 14.32 -4.035 -9.562 1 80.38 290 SER A C 1
ATOM 2319 O O . SER A 1 290 ? 14.586 -5.062 -8.938 1 80.38 290 SER A O 1
ATOM 2321 N N . GLU A 1 291 ? 13.867 -2.984 -8.984 1 87.25 291 GLU A N 1
ATOM 2322 C CA . GLU A 1 291 ? 13.742 -2.971 -7.531 1 87.25 291 GLU A CA 1
ATOM 2323 C C . GLU A 1 291 ? 12.289 -3.16 -7.105 1 87.25 291 GLU A C 1
ATOM 2325 O O . GLU A 1 291 ? 11.367 -2.861 -7.867 1 87.25 291 GLU A O 1
ATOM 2330 N N . SER A 1 292 ? 12.141 -3.66 -5.953 1 90.12 292 SER A N 1
ATOM 2331 C CA . SER A 1 292 ? 10.82 -3.855 -5.375 1 90.12 292 SER A CA 1
ATOM 2332 C C . SER A 1 292 ? 10.148 -2.521 -5.062 1 90.12 292 SER A C 1
ATOM 2334 O O . SER A 1 292 ? 10.812 -1.486 -5 1 90.12 292 SER A O 1
ATOM 2336 N N . ALA A 1 293 ? 8.852 -2.578 -4.844 1 89.62 293 ALA A N 1
ATOM 2337 C CA . ALA A 1 293 ? 8.094 -1.39 -4.477 1 89.62 293 ALA A CA 1
ATOM 2338 C C . ALA A 1 293 ? 8.602 -0.795 -3.166 1 89.62 293 ALA A C 1
ATOM 2340 O O . ALA A 1 293 ? 8.695 0.427 -3.025 1 89.62 293 ALA A O 1
ATOM 2341 N N . GLY A 1 294 ? 8.961 -1.634 -2.215 1 92.81 294 GLY A N 1
ATOM 2342 C CA . GLY A 1 294 ? 9.492 -1.159 -0.949 1 92.81 294 GLY A CA 1
ATOM 2343 C C . GLY A 1 294 ? 10.812 -0.426 -1.096 1 92.81 294 GLY A C 1
ATOM 2344 O O . GLY A 1 294 ? 11.016 0.634 -0.498 1 92.81 294 GLY A O 1
ATOM 2345 N N . ASN A 1 295 ? 11.703 -0.965 -1.911 1 93.06 295 ASN A N 1
ATOM 2346 C CA . ASN A 1 295 ? 12.992 -0.328 -2.139 1 93.06 295 ASN A CA 1
ATOM 2347 C C . ASN A 1 295 ? 12.844 0.986 -2.898 1 93.06 295 ASN A C 1
ATOM 2349 O O . ASN A 1 295 ? 13.562 1.949 -2.629 1 93.06 295 ASN A O 1
ATOM 2353 N N . LYS A 1 296 ? 11.984 0.975 -3.811 1 92.62 296 LYS A N 1
ATOM 2354 C CA . LYS A 1 296 ? 11.703 2.217 -4.527 1 92.62 296 LYS A CA 1
ATOM 2355 C C . LYS A 1 296 ? 11.211 3.303 -3.574 1 92.62 296 LYS A C 1
ATOM 2357 O O . LYS A 1 296 ? 11.703 4.434 -3.611 1 92.62 296 LYS A O 1
ATOM 2362 N N . LYS A 1 297 ? 10.281 2.918 -2.77 1 92.88 297 LYS A N 1
ATOM 2363 C CA . LYS A 1 297 ? 9.742 3.855 -1.79 1 92.88 297 LYS A CA 1
ATOM 2364 C C . LYS A 1 297 ? 10.836 4.363 -0.853 1 92.88 297 LYS A C 1
ATOM 2366 O O . LYS A 1 297 ? 10.898 5.559 -0.555 1 92.88 297 LYS A O 1
ATOM 2371 N N . LEU A 1 298 ? 11.633 3.469 -0.388 1 94.38 298 LEU A N 1
ATOM 2372 C CA . LEU A 1 298 ? 12.727 3.85 0.506 1 94.38 298 LEU A CA 1
ATOM 2373 C C . LEU A 1 298 ? 13.703 4.789 -0.195 1 94.38 298 LEU A C 1
ATOM 2375 O O . LEU A 1 298 ? 14.148 5.773 0.393 1 94.38 298 LEU A O 1
ATOM 2379 N N . PHE A 1 299 ? 14.031 4.465 -1.444 1 93.56 299 PHE A N 1
ATOM 2380 C CA . PHE A 1 299 ? 14.891 5.348 -2.225 1 93.56 299 PHE A CA 1
ATOM 2381 C C . PHE A 1 299 ? 14.305 6.75 -2.301 1 93.56 299 PHE A C 1
ATOM 2383 O O . PHE A 1 299 ? 15.008 7.738 -2.08 1 93.56 299 PHE A O 1
ATOM 2390 N N . ASP A 1 300 ? 13.078 6.797 -2.58 1 92.5 300 ASP A N 1
ATOM 2391 C CA . ASP A 1 300 ? 12.383 8.07 -2.713 1 92.5 300 ASP A CA 1
ATOM 2392 C C . ASP A 1 300 ? 12.438 8.867 -1.411 1 92.5 300 ASP A C 1
ATOM 2394 O O . ASP A 1 300 ? 12.555 10.094 -1.432 1 92.5 300 ASP A O 1
ATOM 2398 N N . LEU A 1 301 ? 12.414 8.227 -0.297 1 93.88 301 LEU A N 1
ATOM 2399 C CA . LEU A 1 301 ? 12.336 8.859 1.014 1 93.88 301 LEU A CA 1
ATOM 2400 C C . LEU A 1 301 ? 13.734 9.18 1.541 1 93.88 301 LEU A C 1
ATOM 2402 O O . LEU A 1 301 ? 13.898 10.086 2.363 1 93.88 301 LEU A O 1
ATOM 2406 N N . ALA A 1 302 ? 14.703 8.445 1.089 1 94.12 302 ALA A N 1
ATOM 2407 C CA . ALA A 1 302 ? 16.016 8.422 1.724 1 94.12 302 ALA A CA 1
ATOM 2408 C C . ALA A 1 302 ? 16.672 9.797 1.668 1 94.12 302 ALA A C 1
ATOM 2410 O O . ALA A 1 302 ? 17.297 10.234 2.643 1 94.12 302 ALA A O 1
ATOM 2411 N N . GLY A 1 303 ? 16.609 10.461 0.547 1 92 303 GLY A N 1
ATOM 2412 C CA . GLY A 1 303 ? 17.188 11.789 0.452 1 92 303 GLY A CA 1
ATOM 2413 C C . GLY A 1 303 ? 16.578 12.781 1.425 1 92 303 GLY A C 1
ATOM 2414 O O . GLY A 1 303 ? 17.297 13.57 2.043 1 92 303 GLY A O 1
ATOM 2415 N N . LEU A 1 304 ? 15.32 12.742 1.537 1 91.38 304 LEU A N 1
ATOM 2416 C CA . LEU A 1 304 ? 14.602 13.617 2.459 1 91.38 304 LEU A CA 1
ATOM 2417 C C . LEU A 1 304 ? 14.992 13.32 3.904 1 91.38 304 LEU A C 1
ATOM 2419 O O . LEU A 1 304 ? 15.18 14.234 4.703 1 91.38 304 LEU A O 1
ATOM 2423 N N . LEU A 1 305 ? 15.07 12.086 4.203 1 93.44 305 LEU A N 1
ATOM 2424 C CA . LEU A 1 305 ? 15.461 11.68 5.551 1 93.44 305 LEU A CA 1
ATOM 2425 C C . LEU A 1 305 ? 16.875 12.148 5.871 1 93.44 305 LEU A C 1
ATOM 2427 O O . LEU A 1 305 ? 17.125 12.711 6.941 1 93.44 305 LEU A O 1
ATOM 2431 N N . LEU A 1 306 ? 17.734 11.93 4.945 1 91.38 306 LEU A N 1
ATOM 2432 C CA . LEU A 1 306 ? 19.125 12.312 5.133 1 91.38 306 LEU A CA 1
ATOM 2433 C C . LEU A 1 306 ? 19.25 13.812 5.395 1 91.38 306 LEU A C 1
ATOM 2435 O O . LEU A 1 306 ? 19.953 14.227 6.316 1 91.38 306 LEU A O 1
ATOM 2439 N N . GLU A 1 307 ? 18.547 14.539 4.684 1 90.06 307 GLU A N 1
ATOM 2440 C CA . GLU A 1 307 ? 18.594 15.992 4.816 1 90.06 307 GLU A CA 1
ATOM 2441 C C . GLU A 1 307 ? 17.938 16.453 6.113 1 90.06 307 GLU A C 1
ATOM 2443 O O . GLU A 1 307 ? 18.469 17.312 6.82 1 90.06 307 GLU A O 1
ATOM 2448 N N . SER A 1 308 ? 16.812 15.898 6.402 1 91.88 308 SER A N 1
ATOM 2449 C CA . SER A 1 308 ? 15.977 16.391 7.496 1 91.88 308 SER A CA 1
ATOM 2450 C C . SER A 1 308 ? 16.516 15.922 8.844 1 91.88 308 SER A C 1
ATOM 2452 O O . SER A 1 308 ? 16.266 16.562 9.875 1 91.88 308 SER A O 1
ATOM 2454 N N . LEU A 1 309 ? 17.281 14.844 8.828 1 90.94 309 LEU A N 1
ATOM 2455 C CA . LEU A 1 309 ? 17.688 14.273 10.109 1 90.94 309 LEU A CA 1
ATOM 2456 C C . LEU A 1 309 ? 19.156 14.562 10.391 1 90.94 309 LEU A C 1
ATOM 2458 O O . LEU A 1 309 ? 19.547 14.766 11.547 1 90.94 309 LEU A O 1
ATOM 2462 N N . TYR A 1 310 ? 20.062 14.523 9.383 1 79.31 310 TYR A N 1
ATOM 2463 C CA . TYR A 1 310 ? 21.5 14.516 9.617 1 79.31 310 TYR A CA 1
ATOM 2464 C C . TYR A 1 310 ? 22.141 15.797 9.109 1 79.31 310 TYR A C 1
ATOM 2466 O O . TYR A 1 310 ? 22.953 16.422 9.805 1 79.31 310 TYR A O 1
ATOM 2474 N N . GLU A 1 311 ? 22.109 16.062 7.957 1 70.38 311 GLU A N 1
ATOM 2475 C CA . GLU A 1 311 ? 23.062 16.891 7.227 1 70.38 311 GLU A CA 1
ATOM 2476 C C . GLU A 1 311 ? 22.75 18.375 7.379 1 70.38 311 GLU A C 1
ATOM 2478 O O . GLU A 1 311 ? 23.641 19.188 7.551 1 70.38 311 GLU A O 1
ATOM 2483 N N . LYS A 1 312 ? 21.516 18.734 7.281 1 69.94 312 LYS A N 1
ATOM 2484 C CA . LYS A 1 312 ? 21.156 20.141 7.152 1 69.94 312 LYS A CA 1
ATOM 2485 C C . LYS A 1 312 ? 20.438 20.641 8.406 1 69.94 312 LYS A C 1
ATOM 2487 O O . LYS A 1 312 ? 19.812 19.859 9.125 1 69.94 312 LYS A O 1
ATOM 2492 N N . ASN A 1 313 ? 20.984 21.703 8.953 1 81.81 313 ASN A N 1
ATOM 2493 C CA . ASN A 1 313 ? 20.281 22.359 10.062 1 81.81 313 ASN A CA 1
ATOM 2494 C C . ASN A 1 313 ? 18.891 22.812 9.641 1 81.81 313 ASN A C 1
ATOM 2496 O O . ASN A 1 313 ? 18.562 24 9.766 1 81.81 313 ASN A O 1
ATOM 2500 N N . ILE A 1 314 ? 18.172 21.719 9.094 1 86.19 314 ILE A N 1
ATOM 2501 C CA . ILE A 1 314 ? 16.828 22.031 8.633 1 86.19 314 ILE A CA 1
ATOM 2502 C C . ILE A 1 314 ? 15.812 21.156 9.359 1 86.19 314 ILE A C 1
ATOM 2504 O O . ILE A 1 314 ? 15.836 19.922 9.219 1 86.19 314 ILE A O 1
ATOM 2508 N N . GLN A 1 315 ? 15.023 21.797 10.141 1 92 315 GLN A N 1
ATOM 2509 C CA . GLN A 1 315 ? 13.914 21.109 10.797 1 92 315 GLN A CA 1
ATOM 2510 C C . GLN A 1 315 ? 12.695 21.031 9.875 1 92 315 GLN A C 1
ATOM 2512 O O . GLN A 1 315 ? 12.281 22.031 9.297 1 92 315 GLN A O 1
ATOM 2517 N N . ARG A 1 316 ? 12.141 19.828 9.703 1 94.56 316 ARG A N 1
ATOM 2518 C CA . ARG A 1 316 ? 11 19.672 8.805 1 94.56 316 ARG A CA 1
ATOM 2519 C C . ARG A 1 316 ? 9.875 18.891 9.484 1 94.56 316 ARG A C 1
ATOM 2521 O O . ARG A 1 316 ? 10.102 18.219 10.492 1 94.56 316 ARG A O 1
ATOM 2528 N N . LEU A 1 317 ? 8.688 19.125 9.039 1 97.44 317 LEU A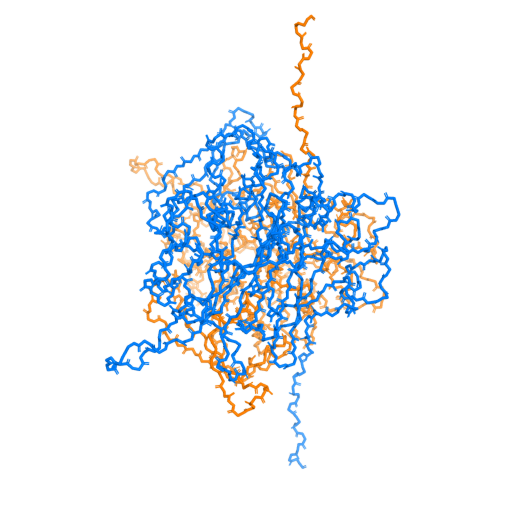 N 1
ATOM 2529 C CA . LEU A 1 317 ? 7.586 18.188 9.227 1 97.44 317 LEU A CA 1
ATOM 2530 C C . LEU A 1 317 ? 7.367 17.344 7.973 1 97.44 317 LEU A C 1
ATOM 2532 O O . LEU A 1 317 ? 7.004 17.875 6.922 1 97.44 317 LEU A O 1
ATOM 2536 N N . ILE A 1 318 ? 7.645 16.109 8.102 1 96.94 318 ILE A N 1
ATOM 2537 C CA . ILE A 1 318 ? 7.375 15.18 7 1 96.94 318 ILE A CA 1
ATOM 2538 C C . ILE A 1 318 ? 6.035 14.492 7.227 1 96.94 318 ILE A C 1
ATOM 2540 O O . ILE A 1 318 ? 5.773 13.969 8.312 1 96.94 318 ILE A O 1
ATOM 2544 N N . VAL A 1 319 ? 5.156 14.57 6.254 1 97.69 319 VAL A N 1
ATOM 2545 C CA . VAL A 1 319 ? 3.834 13.961 6.32 1 97.69 319 VAL A CA 1
ATOM 2546 C C . VAL A 1 319 ? 3.746 12.805 5.324 1 97.69 319 VAL A C 1
ATOM 2548 O O . VAL A 1 319 ? 3.965 13 4.125 1 97.69 319 VAL A O 1
ATOM 2551 N N . ILE A 1 320 ? 3.439 11.617 5.785 1 96.75 320 ILE A N 1
ATOM 2552 C CA . ILE A 1 320 ? 3.398 10.445 4.918 1 96.75 320 ILE A CA 1
ATOM 2553 C C . ILE A 1 320 ? 2.078 9.703 5.113 1 96.75 320 ILE A C 1
ATOM 2555 O O . ILE A 1 320 ? 1.794 9.211 6.207 1 96.75 320 ILE A O 1
ATOM 2559 N N . ASP A 1 321 ? 1.291 9.625 4.074 1 94.69 321 ASP A N 1
ATOM 2560 C CA . ASP A 1 321 ? 0.082 8.805 4.102 1 94.69 321 ASP A CA 1
ATOM 2561 C C . ASP A 1 321 ? 0.409 7.336 3.852 1 94.69 321 ASP A C 1
ATOM 2563 O O . ASP A 1 321 ? 1.232 7.012 2.99 1 94.69 321 ASP A O 1
ATOM 2567 N N . GLU A 1 322 ? -0.163 6.461 4.633 1 93.88 322 GLU A N 1
ATOM 2568 C CA . GLU A 1 322 ? 0.037 5.016 4.535 1 93.88 322 GLU A CA 1
ATOM 2569 C C . GLU A 1 322 ? 1.521 4.664 4.52 1 93.88 322 GLU A C 1
ATOM 2571 O O . GLU A 1 322 ? 1.993 3.98 3.609 1 93.88 322 GLU A O 1
ATOM 2576 N N . ILE A 1 323 ? 2.174 4.992 5.59 1 95.81 323 ILE A N 1
ATOM 2577 C CA . ILE A 1 323 ? 3.625 4.879 5.684 1 95.81 323 ILE A CA 1
ATOM 2578 C C . ILE A 1 323 ? 4.031 3.41 5.613 1 95.81 323 ILE A C 1
ATOM 2580 O O . ILE A 1 323 ? 5.141 3.086 5.176 1 95.81 323 ILE A O 1
ATOM 2584 N N . ASP A 1 324 ? 3.127 2.545 6 1 95.56 324 ASP A N 1
ATOM 2585 C CA . ASP A 1 324 ? 3.445 1.125 6.113 1 95.56 324 ASP A CA 1
ATOM 2586 C C . ASP A 1 324 ? 3.303 0.422 4.766 1 95.56 324 ASP A C 1
ATOM 2588 O O . ASP A 1 324 ? 3.736 -0.721 4.605 1 95.56 324 ASP A O 1
ATOM 2592 N N . SER A 1 325 ? 2.738 1.07 3.807 1 92.06 325 SER A N 1
ATOM 2593 C CA . SER A 1 325 ? 2.559 0.428 2.51 1 92.06 325 SER A CA 1
ATOM 2594 C C . SER A 1 325 ? 3.896 -0.001 1.916 1 92.06 325 SER A C 1
ATOM 2596 O O . SER A 1 325 ? 4.84 0.792 1.856 1 92.06 325 SER A O 1
ATOM 2598 N N . ASN A 1 326 ? 4.027 -1.263 1.613 1 92.31 326 ASN A N 1
ATOM 2599 C CA . ASN A 1 326 ? 5.168 -1.864 0.928 1 92.31 326 ASN A CA 1
ATOM 2600 C C . ASN A 1 326 ? 6.367 -2.012 1.858 1 92.31 326 ASN A C 1
ATOM 2602 O O . ASN A 1 326 ? 7.449 -2.412 1.426 1 92.31 326 ASN A O 1
ATOM 2606 N N . PHE A 1 327 ? 6.211 -1.634 3.107 1 95.25 327 PHE A N 1
ATOM 2607 C CA . PHE A 1 327 ? 7.328 -1.768 4.031 1 95.25 327 PHE A CA 1
ATOM 2608 C C . PHE A 1 327 ? 7.113 -2.943 4.977 1 95.25 327 PHE A C 1
ATOM 2610 O O . PHE A 1 327 ? 6.02 -3.121 5.516 1 95.25 327 PHE A O 1
ATOM 2617 N N . HIS A 1 328 ? 8.125 -3.691 5.102 1 94.94 328 HIS A N 1
ATOM 2618 C CA . HIS A 1 328 ? 8.141 -4.652 6.199 1 94.94 328 HIS A CA 1
ATOM 2619 C C . HIS A 1 328 ? 8.062 -3.951 7.551 1 94.94 328 HIS A C 1
ATOM 2621 O O . HIS A 1 328 ? 8.664 -2.893 7.738 1 94.94 328 HIS A O 1
ATOM 2627 N N . PRO A 1 329 ? 7.492 -4.52 8.555 1 95.06 329 PRO A N 1
ATOM 2628 C CA . PRO A 1 329 ? 7.316 -3.875 9.852 1 95.06 329 PRO A CA 1
ATOM 2629 C C . PRO A 1 329 ? 8.641 -3.486 10.508 1 95.06 329 PRO A C 1
ATOM 2631 O O . PRO A 1 329 ? 8.75 -2.416 11.109 1 95.06 329 PRO A O 1
ATOM 2634 N N . SER A 1 330 ? 9.633 -4.332 10.383 1 94.5 330 SER A N 1
ATOM 2635 C CA . SER A 1 330 ? 10.93 -4.043 11 1 94.5 330 SER A CA 1
ATOM 2636 C C . SER A 1 330 ? 11.547 -2.779 10.414 1 94.5 330 SER A C 1
ATOM 2638 O O . SER A 1 330 ? 12.211 -2.02 11.117 1 94.5 330 SER A O 1
ATOM 2640 N N . LEU A 1 331 ? 11.391 -2.639 9.195 1 94.25 331 LEU A N 1
ATOM 2641 C CA . LEU A 1 331 ? 11.875 -1.433 8.531 1 94.25 331 LEU A CA 1
ATOM 2642 C C . LEU A 1 331 ? 11.125 -0.201 9.031 1 94.25 331 LEU A C 1
ATOM 2644 O O . LEU A 1 331 ? 11.734 0.847 9.266 1 94.25 331 LEU A O 1
ATOM 2648 N N . LEU A 1 332 ? 9.867 -0.303 9.18 1 95.31 332 LEU A N 1
ATOM 2649 C CA . LEU A 1 332 ? 9.055 0.803 9.664 1 95.31 332 LEU A CA 1
ATOM 2650 C C . LEU A 1 332 ? 9.453 1.183 11.094 1 95.31 332 LEU A C 1
ATOM 2652 O O . LEU A 1 332 ? 9.562 2.367 11.414 1 95.31 332 LEU A O 1
ATOM 2656 N N . ILE A 1 333 ? 9.672 0.198 11.914 1 95.75 333 ILE A N 1
ATOM 2657 C CA . ILE A 1 333 ? 10.109 0.432 13.281 1 95.75 333 ILE A CA 1
ATOM 2658 C C . ILE A 1 333 ? 11.438 1.19 13.281 1 95.75 333 ILE A C 1
ATOM 2660 O O . ILE A 1 333 ? 11.609 2.148 14.039 1 95.75 333 ILE A O 1
ATOM 2664 N N . LYS A 1 334 ? 12.289 0.785 12.414 1 94.69 334 LYS A N 1
ATOM 2665 C CA . LYS A 1 334 ? 13.57 1.478 12.297 1 94.69 334 LYS A CA 1
ATOM 2666 C C . LYS A 1 334 ? 13.375 2.928 11.867 1 94.69 334 LYS A C 1
ATOM 2668 O O . LYS A 1 334 ? 13.984 3.838 12.422 1 94.69 334 LYS A O 1
ATOM 2673 N N . LEU A 1 335 ? 12.555 3.123 10.898 1 95.44 335 LEU A N 1
ATOM 2674 C CA . LEU A 1 335 ? 12.289 4.461 10.383 1 95.44 335 LEU A CA 1
ATOM 2675 C C . LEU A 1 335 ? 11.742 5.367 11.477 1 95.44 335 LEU A C 1
ATOM 2677 O O . LEU A 1 335 ? 12.219 6.488 11.664 1 95.44 335 LEU A O 1
ATOM 2681 N N . ILE A 1 336 ? 10.766 4.922 12.211 1 97.19 336 ILE A N 1
ATOM 2682 C CA . ILE A 1 336 ? 10.188 5.684 13.305 1 97.19 336 ILE A CA 1
ATOM 2683 C C . ILE A 1 336 ? 11.242 5.938 14.375 1 97.19 336 ILE A C 1
ATOM 2685 O O . ILE A 1 336 ? 11.336 7.043 14.922 1 97.19 336 ILE A O 1
ATOM 2689 N N . GLY A 1 337 ? 12.039 4.934 14.617 1 95.62 337 GLY A N 1
ATOM 2690 C CA . GLY A 1 337 ? 13.133 5.078 15.57 1 95.62 337 GLY A CA 1
ATOM 2691 C C . GLY A 1 337 ? 14.125 6.152 15.18 1 95.62 337 GLY A C 1
ATOM 2692 O O . GLY A 1 337 ? 14.648 6.859 16.047 1 95.62 337 GLY A O 1
ATOM 2693 N N . MET A 1 338 ? 14.383 6.285 13.953 1 95.12 338 MET A N 1
ATOM 2694 C CA . MET A 1 338 ? 15.305 7.312 13.469 1 95.12 338 MET A CA 1
ATOM 2695 C C . MET A 1 338 ? 14.773 8.711 13.781 1 95.12 338 MET A C 1
ATOM 2697 O O . MET A 1 338 ? 15.531 9.594 14.18 1 95.12 338 MET A O 1
ATOM 2701 N N . PHE A 1 339 ? 13.516 8.945 13.602 1 96.44 339 PHE A N 1
ATOM 2702 C CA . PHE A 1 339 ? 12.922 10.234 13.914 1 96.44 339 PHE A CA 1
ATOM 2703 C C . PHE A 1 339 ? 12.977 10.508 15.414 1 96.44 339 PHE A C 1
ATOM 2705 O O . PHE A 1 339 ? 13.188 11.648 15.836 1 96.44 339 PHE A O 1
ATOM 2712 N N . ASN A 1 340 ? 12.82 9.461 16.156 1 96.19 340 ASN A N 1
ATOM 2713 C CA . ASN A 1 340 ? 12.711 9.633 17.609 1 96.19 340 ASN A CA 1
ATOM 2714 C C . ASN A 1 340 ? 14.086 9.711 18.25 1 96.19 340 ASN A C 1
ATOM 2716 O O . ASN A 1 340 ? 14.234 10.273 19.344 1 96.19 340 ASN A O 1
ATOM 2720 N N . ASN A 1 341 ? 15.109 9.203 17.688 1 93.69 341 ASN A N 1
ATOM 2721 C CA . ASN A 1 341 ? 16.453 9.164 18.25 1 93.69 341 ASN A CA 1
ATOM 2722 C C . ASN A 1 341 ? 17.156 10.516 18.109 1 93.69 341 ASN A C 1
ATOM 2724 O O . ASN A 1 341 ? 17.5 10.93 17 1 93.69 341 ASN A O 1
ATOM 2728 N N . PRO A 1 342 ? 17.5 11.117 19.219 1 92.5 342 PRO A N 1
ATOM 2729 C CA . PRO A 1 342 ? 18.125 12.445 19.156 1 92.5 342 PRO A CA 1
ATOM 2730 C C . PRO A 1 342 ? 19.516 12.414 18.531 1 92.5 342 PRO A C 1
ATOM 2732 O O . PRO A 1 342 ? 20.016 13.438 18.047 1 92.5 342 PRO A O 1
ATOM 2735 N N . LYS A 1 343 ? 20.156 11.281 18.547 1 90.06 343 LYS A N 1
ATOM 2736 C CA . LYS A 1 343 ? 21.484 11.156 17.953 1 90.06 343 LYS A CA 1
ATOM 2737 C C . LYS A 1 343 ? 21.391 11.133 16.422 1 90.06 343 LYS A C 1
ATOM 2739 O O . LYS A 1 343 ? 22.375 11.453 15.742 1 90.06 343 LYS A O 1
ATOM 2744 N N . ILE A 1 344 ? 20.25 10.766 15.961 1 91.56 344 ILE A N 1
ATOM 2745 C CA . ILE A 1 344 ? 20.031 10.695 14.523 1 91.56 344 ILE A CA 1
ATOM 2746 C C . ILE A 1 344 ? 19.266 11.93 14.055 1 91.56 344 ILE A C 1
ATOM 2748 O O . ILE A 1 344 ? 19.719 12.648 13.164 1 91.56 344 ILE A O 1
ATOM 2752 N N . ASN A 1 345 ? 18.203 12.172 14.648 1 94.44 345 ASN A N 1
ATOM 2753 C CA . ASN A 1 345 ? 17.391 13.352 14.359 1 94.44 345 ASN A CA 1
ATOM 2754 C C . ASN A 1 345 ? 17.938 14.594 15.062 1 94.44 345 ASN A C 1
ATOM 2756 O O . ASN A 1 345 ? 17.281 15.148 15.938 1 94.44 345 ASN A O 1
ATOM 2760 N N . ARG A 1 346 ? 18.984 15.062 14.516 1 91.56 346 ARG A N 1
ATOM 2761 C CA . ARG A 1 346 ? 19.688 16.188 15.133 1 91.56 346 ARG A CA 1
ATOM 2762 C C . ARG A 1 346 ? 18.938 17.484 14.906 1 91.56 346 ARG A C 1
ATOM 2764 O O . ARG A 1 346 ? 19.125 18.453 15.648 1 91.56 346 ARG A O 1
ATOM 2771 N N . ASN A 1 347 ? 18.094 17.453 13.945 1 92.25 347 ASN A N 1
ATOM 2772 C CA . ASN A 1 347 ? 17.406 18.672 13.57 1 92.25 347 ASN A CA 1
ATOM 2773 C C . ASN A 1 347 ? 16.016 18.75 14.195 1 92.25 347 ASN A C 1
ATOM 2775 O O . ASN A 1 347 ? 15.266 19.703 13.953 1 92.25 347 ASN A O 1
ATOM 2779 N N . ASN A 1 348 ? 15.602 17.703 14.922 1 93.38 348 ASN A N 1
ATOM 2780 C CA . ASN A 1 348 ? 14.312 17.641 15.602 1 93.38 348 ASN A CA 1
ATOM 2781 C C . ASN A 1 348 ? 13.156 17.703 14.609 1 93.38 348 ASN A C 1
ATOM 2783 O O . ASN A 1 348 ? 12.164 18.391 14.852 1 93.38 348 ASN A O 1
ATOM 2787 N N . SER A 1 349 ? 13.336 17.094 13.484 1 96.56 349 SER A N 1
ATOM 2788 C CA . SER A 1 349 ? 12.273 17.016 12.484 1 96.56 349 SER A CA 1
ATOM 2789 C C . SER A 1 349 ? 11.102 16.188 13 1 96.56 349 SER A C 1
ATOM 2791 O O . SER A 1 349 ? 11.273 15.305 13.836 1 96.56 349 SER A O 1
ATOM 2793 N N . GLN A 1 350 ? 9.953 16.547 12.555 1 97.81 350 GLN A N 1
ATOM 2794 C CA . GLN A 1 350 ? 8.719 15.883 12.961 1 97.81 350 GLN A CA 1
ATOM 2795 C C . GLN A 1 350 ? 8.172 14.984 11.852 1 97.81 350 GLN A C 1
ATOM 2797 O O . GLN A 1 350 ? 8.453 15.219 10.672 1 97.81 350 GLN A O 1
ATOM 2802 N N . LEU A 1 351 ? 7.457 13.961 12.266 1 98.25 351 LEU A N 1
ATOM 2803 C CA . LEU A 1 351 ? 6.805 13.047 11.328 1 98.25 351 LEU A CA 1
ATOM 2804 C C . LEU A 1 351 ? 5.332 12.875 11.68 1 98.25 351 LEU A C 1
ATOM 2806 O O . LEU A 1 351 ? 4.996 12.562 12.828 1 98.25 351 LEU A O 1
ATOM 2810 N N . LEU A 1 352 ? 4.484 13.188 10.797 1 98.62 352 LEU A N 1
ATOM 2811 C CA . LEU A 1 352 ? 3.066 12.859 10.852 1 98.62 352 LEU A CA 1
ATOM 2812 C C . LEU A 1 352 ? 2.713 11.797 9.82 1 98.62 352 LEU A C 1
ATOM 2814 O O . LEU A 1 352 ? 2.969 11.969 8.625 1 98.62 352 LEU A O 1
ATOM 2818 N N . PHE A 1 353 ? 2.117 10.656 10.25 1 98.06 353 PHE A N 1
ATOM 2819 C CA . PHE A 1 353 ? 1.866 9.602 9.281 1 98.06 353 PHE A CA 1
ATOM 2820 C C . PHE A 1 353 ? 0.57 8.867 9.602 1 98.06 353 PHE A C 1
ATOM 2822 O O . PHE A 1 353 ? 0.078 8.93 10.734 1 98.06 353 PHE A O 1
ATOM 2829 N N . THR A 1 354 ? -0.051 8.266 8.617 1 97.38 354 THR A N 1
ATOM 2830 C CA . THR A 1 354 ? -1.112 7.285 8.828 1 97.38 354 THR A CA 1
ATOM 2831 C C . THR A 1 354 ? -0.593 5.867 8.609 1 97.38 354 THR A C 1
ATOM 2833 O O . THR A 1 354 ? 0.342 5.652 7.836 1 97.38 354 THR A O 1
ATOM 2836 N N . SER A 1 355 ? -1.172 4.926 9.312 1 96.81 355 SER A N 1
ATOM 2837 C CA . SER A 1 355 ? -0.728 3.539 9.195 1 96.81 355 SER A CA 1
ATOM 2838 C C . SER A 1 355 ? -1.807 2.57 9.664 1 96.81 355 SER A C 1
ATOM 2840 O O . SER A 1 355 ? -2.723 2.959 10.391 1 96.81 355 SER A O 1
ATOM 2842 N N . HIS A 1 356 ? -1.734 1.397 9.203 1 95.62 356 HIS A N 1
ATOM 2843 C CA . HIS A 1 356 ? -2.51 0.272 9.719 1 95.62 356 HIS A CA 1
ATOM 2844 C C . HIS A 1 356 ? -1.617 -0.73 10.438 1 95.62 356 HIS A C 1
ATOM 2846 O O . HIS A 1 356 ? -2.107 -1.715 11 1 95.62 356 HIS A O 1
ATOM 2852 N N . ASP A 1 357 ? -0.346 -0.514 10.5 1 95.69 357 ASP A N 1
ATOM 2853 C CA . ASP A 1 357 ? 0.602 -1.466 11.07 1 95.69 357 ASP A CA 1
ATOM 2854 C C . ASP A 1 357 ? 0.564 -1.429 12.602 1 95.69 357 ASP A C 1
ATOM 2856 O O . ASP A 1 357 ? 1.037 -0.471 13.211 1 95.69 357 ASP A O 1
ATOM 2860 N N . THR A 1 358 ? 0.213 -2.461 13.18 1 96.44 358 THR A N 1
ATOM 2861 C CA . THR A 1 358 ? 0.042 -2.484 14.625 1 96.44 358 THR A CA 1
ATOM 2862 C C . THR A 1 358 ? 1.358 -2.816 15.32 1 96.44 358 THR A C 1
ATOM 2864 O O . THR A 1 358 ? 1.47 -2.697 16.547 1 96.44 358 THR A O 1
ATOM 2867 N N . ASN A 1 359 ? 2.352 -3.152 14.547 1 94.56 359 ASN A N 1
ATOM 2868 C CA . ASN A 1 359 ? 3.635 -3.502 15.148 1 94.56 359 ASN A CA 1
ATOM 2869 C C . ASN A 1 359 ? 4.324 -2.281 15.75 1 94.56 359 ASN A C 1
ATOM 2871 O O . ASN A 1 359 ? 5.23 -2.42 16.578 1 94.56 359 ASN A O 1
ATOM 2875 N N . LEU A 1 360 ? 3.914 -1.131 15.406 1 95.25 360 LEU A N 1
ATOM 2876 C CA . LEU A 1 360 ? 4.441 0.107 15.969 1 95.25 360 LEU A CA 1
ATOM 2877 C C . LEU A 1 360 ? 3.814 0.395 17.328 1 95.25 360 LEU A C 1
ATOM 2879 O O . LEU A 1 360 ? 4.324 1.221 18.094 1 95.25 360 LEU A O 1
ATOM 2883 N N . MET A 1 361 ? 2.709 -0.227 17.578 1 95.94 361 MET A N 1
ATOM 2884 C CA . MET A 1 361 ? 1.918 0.095 18.766 1 95.94 361 MET A CA 1
ATOM 2885 C C . MET A 1 361 ? 2.514 -0.552 20 1 95.94 361 MET A C 1
ATOM 2887 O O . MET A 1 361 ? 1.905 -1.444 20.594 1 95.94 361 MET A O 1
ATOM 2891 N N . SER A 1 362 ? 3.574 -0.04 20.422 1 94.31 362 SER A N 1
ATOM 2892 C CA . SER A 1 362 ? 4.305 -0.479 21.594 1 94.31 362 SER A CA 1
ATOM 2893 C C . SER A 1 362 ? 4.832 0.71 22.391 1 94.31 362 SER A C 1
ATOM 2895 O O . SER A 1 362 ? 5.312 1.688 21.812 1 94.31 362 SER A O 1
ATOM 2897 N N . PRO A 1 363 ? 4.77 0.62 23.734 1 94.31 363 PRO A N 1
ATOM 2898 C CA . PRO A 1 363 ? 5.277 1.72 24.547 1 94.31 363 PRO A CA 1
ATOM 2899 C C . PRO A 1 363 ? 6.789 1.894 24.438 1 94.31 363 PRO A C 1
ATOM 2901 O O . PRO A 1 363 ? 7.328 2.934 24.828 1 94.31 363 PRO A O 1
ATOM 2904 N N . SER A 1 364 ? 7.43 0.888 23.891 1 93.44 364 SER A N 1
ATOM 2905 C CA . SER A 1 364 ? 8.875 0.975 23.719 1 93.44 364 SER A CA 1
ATOM 2906 C C . SER A 1 364 ? 9.242 1.758 22.453 1 93.44 364 SER A C 1
ATOM 2908 O O . SER A 1 364 ? 10.391 2.152 22.281 1 93.44 364 SER A O 1
ATOM 2910 N N . ILE A 1 365 ? 8.242 2.006 21.625 1 94.88 365 ILE A N 1
ATOM 2911 C CA . ILE A 1 365 ? 8.508 2.676 20.359 1 94.88 365 ILE A CA 1
ATOM 2912 C C . ILE A 1 365 ? 7.906 4.082 20.375 1 94.88 365 ILE A C 1
ATOM 2914 O O . ILE A 1 365 ? 8.594 5.062 20.078 1 94.88 365 ILE A O 1
ATOM 2918 N N . MET A 1 366 ? 6.672 4.152 20.75 1 96.31 366 MET A N 1
ATOM 2919 C CA . MET A 1 366 ? 5.945 5.418 20.766 1 96.31 366 MET A CA 1
ATOM 2920 C C . MET A 1 366 ? 5.102 5.543 22.031 1 96.31 366 MET A C 1
ATOM 2922 O O . MET A 1 366 ? 4.523 4.559 22.484 1 96.31 366 MET A O 1
ATOM 2926 N N . ARG A 1 367 ? 4.977 6.754 22.469 1 95.75 367 ARG A N 1
ATOM 2927 C CA . ARG A 1 367 ? 4.156 7.078 23.641 1 95.75 367 ARG A CA 1
ATOM 2928 C C . ARG A 1 367 ? 2.672 7.016 23.297 1 95.75 367 ARG A C 1
ATOM 2930 O O . ARG A 1 367 ? 2.295 7.055 22.125 1 95.75 367 ARG A O 1
ATOM 2937 N N . ARG A 1 368 ? 1.9 7 24.375 1 95.94 368 ARG A N 1
ATOM 2938 C CA . ARG A 1 368 ? 0.453 6.973 24.188 1 95.94 368 ARG A CA 1
ATOM 2939 C C . ARG A 1 368 ? -0.022 8.203 23.422 1 95.94 368 ARG A C 1
ATOM 2941 O O . ARG A 1 368 ? -0.923 8.117 22.578 1 95.94 368 ARG A O 1
ATOM 2948 N N . ASP A 1 369 ? 0.596 9.352 23.719 1 96.94 369 ASP A N 1
ATOM 2949 C CA . ASP A 1 369 ? 0.133 10.586 23.094 1 96.94 369 ASP A CA 1
ATOM 2950 C C . ASP A 1 369 ? 0.684 10.727 21.672 1 96.94 369 ASP A C 1
ATOM 2952 O O . ASP A 1 369 ? 0.397 11.711 20.984 1 96.94 369 ASP A O 1
ATOM 2956 N N . GLN A 1 370 ? 1.432 9.805 21.203 1 98 370 GLN A N 1
ATOM 2957 C CA . GLN A 1 370 ? 1.913 9.781 19.828 1 98 370 GLN A CA 1
ATOM 2958 C C . GLN A 1 370 ? 0.971 8.984 18.938 1 98 370 GLN A C 1
ATOM 2960 O O . GLN A 1 370 ? 1.16 8.938 17.719 1 98 370 GLN A O 1
ATOM 2965 N N . PHE A 1 371 ? -0.027 8.367 19.5 1 97.94 371 PHE A N 1
ATOM 2966 C CA . PHE A 1 371 ? -1.019 7.617 18.734 1 97.94 371 PHE A CA 1
ATOM 2967 C C . PHE A 1 371 ? -2.348 8.367 18.688 1 97.94 371 PHE A C 1
ATOM 2969 O O . PHE A 1 371 ? -2.92 8.68 19.734 1 97.94 371 PHE A O 1
ATOM 2976 N N . TYR A 1 372 ? -2.779 8.625 17.531 1 98.5 372 TYR A N 1
ATOM 2977 C CA . TYR A 1 372 ? -4.133 9.117 17.312 1 98.5 372 TYR A CA 1
ATOM 2978 C C . TYR A 1 372 ? -4.98 8.07 16.594 1 98.5 372 TYR A C 1
ATOM 2980 O O . TYR A 1 372 ? -4.449 7.219 15.875 1 98.5 372 TYR A O 1
ATOM 2988 N N . PHE A 1 373 ? -6.289 8.148 16.828 1 98.25 373 PHE A N 1
ATOM 2989 C CA . PHE A 1 373 ? -7.246 7.254 16.188 1 98.25 373 PHE A CA 1
ATOM 2990 C C . PHE A 1 373 ? -8.336 8.047 15.469 1 98.25 373 PHE A C 1
ATOM 2992 O O . PHE A 1 373 ? -8.828 9.047 16 1 98.25 373 PHE A O 1
ATOM 2999 N N . ALA A 1 374 ? -8.641 7.688 14.289 1 98 374 ALA A N 1
ATOM 3000 C CA . ALA A 1 374 ? -9.797 8.188 13.547 1 98 374 ALA A CA 1
ATOM 3001 C C . ALA A 1 374 ? -10.922 7.16 13.539 1 98 374 ALA A C 1
ATOM 3003 O O . ALA A 1 374 ? -10.719 6.004 13.156 1 98 374 ALA A O 1
ATOM 3004 N N . GLU A 1 375 ? -12.055 7.562 13.922 1 96.94 375 GLU A N 1
ATOM 3005 C CA . GLU A 1 375 ? -13.219 6.691 13.984 1 96.94 375 GLU A CA 1
ATOM 3006 C C . GLU A 1 375 ? -14.406 7.301 13.25 1 96.94 375 GLU A C 1
ATOM 3008 O O . GLU A 1 375 ? -14.695 8.492 13.398 1 96.94 375 GLU A O 1
ATOM 3013 N N . LYS A 1 376 ? -14.992 6.5 12.43 1 93.88 376 LYS A N 1
ATOM 3014 C CA . LYS A 1 376 ? -16.219 6.922 11.75 1 93.88 376 LYS A CA 1
ATOM 3015 C C . LYS A 1 376 ? -17.422 6.824 12.688 1 93.88 376 LYS A C 1
ATOM 3017 O O . LYS A 1 376 ? -17.688 5.766 13.258 1 93.88 376 LYS A O 1
ATOM 3022 N N . GLN A 1 377 ? -18.109 7.855 12.75 1 93.75 377 GLN A N 1
ATOM 3023 C CA . GLN A 1 377 ? -19.281 7.895 13.617 1 93.75 377 GLN A CA 1
ATOM 3024 C C . GLN A 1 377 ? -20.531 7.449 12.867 1 93.75 377 GLN A C 1
ATOM 3026 O O . GLN A 1 377 ? -20.5 7.254 11.648 1 93.75 377 GLN A O 1
ATOM 3031 N N . ASN A 1 378 ? -21.625 7.316 13.602 1 89.31 378 ASN A N 1
ATOM 3032 C CA . ASN A 1 378 ? -22.891 6.859 13.016 1 89.31 378 ASN A CA 1
ATOM 3033 C C . ASN A 1 378 ? -23.406 7.836 11.969 1 89.31 378 ASN A C 1
ATOM 3035 O O . ASN A 1 378 ? -24.078 7.434 11.016 1 89.31 378 ASN A O 1
ATOM 3039 N N . ASP A 1 379 ? -23.094 9.102 12.141 1 90.38 379 ASP A N 1
ATOM 3040 C CA . ASP A 1 379 ? -23.547 10.102 11.172 1 90.38 379 ASP A CA 1
ATOM 3041 C C . ASP A 1 379 ? -22.562 10.227 10.016 1 90.38 379 ASP A C 1
ATOM 3043 O O . ASP A 1 379 ? -22.625 11.18 9.234 1 90.38 379 ASP A O 1
ATOM 3047 N N . GLU A 1 380 ? -21.547 9.367 9.953 1 91.19 380 GLU A N 1
ATOM 3048 C CA . GLU A 1 380 ? -20.562 9.266 8.875 1 91.19 380 GLU A CA 1
ATOM 3049 C C . GLU A 1 380 ? -19.422 10.258 9.078 1 91.19 380 GLU A C 1
ATOM 3051 O O . GLU A 1 380 ? -18.516 10.359 8.234 1 91.19 380 GLU A O 1
ATOM 3056 N N . SER A 1 381 ? -19.469 11 10.172 1 95.75 381 SER A N 1
ATOM 3057 C CA . SER A 1 381 ? -18.406 11.969 10.422 1 95.75 381 SER A CA 1
ATOM 3058 C C . SER A 1 381 ? -17.188 11.305 11.062 1 95.75 381 SER A C 1
ATOM 3060 O O . SER A 1 381 ? -17.281 10.172 11.555 1 95.75 381 SER A O 1
ATOM 3062 N N . THR A 1 382 ? -16.062 11.961 11.031 1 97.5 382 THR A N 1
ATOM 3063 C CA . THR A 1 382 ? -14.805 11.484 11.609 1 97.5 382 THR A CA 1
ATOM 3064 C C . THR A 1 382 ? -14.594 12.078 13 1 97.5 382 THR A C 1
ATOM 3066 O O . THR A 1 382 ? -14.734 13.289 13.195 1 97.5 382 THR A O 1
ATOM 3069 N N . ARG A 1 383 ? -14.305 11.297 13.891 1 97.88 383 ARG A N 1
ATOM 3070 C CA . ARG A 1 383 ? -13.836 11.719 15.203 1 97.88 383 ARG A CA 1
ATOM 3071 C C . ARG A 1 383 ? -12.375 11.32 15.422 1 97.88 383 ARG A C 1
ATOM 3073 O O . ARG A 1 383 ? -12.008 10.164 15.234 1 97.88 383 ARG A O 1
ATOM 3080 N N . LEU A 1 384 ? -11.57 12.281 15.836 1 98.12 384 LEU A N 1
ATOM 3081 C CA . LEU A 1 384 ? -10.172 12.031 16.156 1 98.12 384 LEU A CA 1
ATOM 3082 C C . LEU A 1 384 ? -9.938 12.086 17.656 1 98.12 384 LEU A C 1
ATOM 3084 O O . LEU A 1 384 ? -10.492 12.953 18.344 1 98.12 384 LEU A O 1
ATOM 3088 N N . TYR A 1 385 ? -9.156 11.195 18.141 1 97.75 385 TYR A N 1
ATOM 3089 C CA . TYR A 1 385 ? -8.766 11.242 19.547 1 97.75 385 TYR A CA 1
ATOM 3090 C C . TYR A 1 385 ? -7.414 10.562 19.75 1 97.75 385 TYR A C 1
ATOM 3092 O O . TYR A 1 385 ? -6.996 9.734 18.938 1 97.75 385 TYR A O 1
ATOM 3100 N N . SER A 1 386 ? -6.734 10.984 20.812 1 97.31 386 SER A N 1
ATOM 3101 C CA . SER A 1 386 ? -5.434 10.43 21.172 1 97.31 386 SER A CA 1
ATOM 3102 C C . SER A 1 386 ? -5.57 9.25 22.125 1 97.31 386 SER A C 1
ATOM 3104 O O . SER A 1 386 ? -6.52 9.188 22.906 1 97.31 386 SER A O 1
ATOM 3106 N N . LEU A 1 387 ? -4.676 8.32 21.953 1 96.69 387 LEU A N 1
ATOM 3107 C CA . LEU A 1 387 ? -4.637 7.234 22.938 1 96.69 387 LEU A CA 1
ATOM 3108 C C . LEU A 1 387 ? -4.48 7.781 24.344 1 96.69 387 LEU A C 1
ATOM 3110 O O . LEU A 1 387 ? -4.977 7.184 25.297 1 96.69 387 LEU A O 1
ATOM 3114 N N . ALA A 1 388 ? -3.854 8.898 24.469 1 95.38 388 ALA A N 1
ATOM 3115 C CA . ALA A 1 388 ? -3.621 9.531 25.766 1 95.38 388 ALA A CA 1
ATOM 3116 C C . ALA A 1 388 ? -4.934 10.008 26.391 1 95.38 388 ALA A C 1
ATOM 3118 O O . ALA A 1 388 ? -5.004 10.242 27.594 1 95.38 388 ALA A O 1
ATOM 3119 N N . ASP A 1 389 ? -5.906 10.211 25.594 1 94.38 389 ASP A N 1
ATOM 3120 C CA . ASP A 1 389 ? -7.199 10.695 26.062 1 94.38 389 ASP A CA 1
ATOM 3121 C C . ASP A 1 389 ? -7.988 9.578 26.734 1 94.38 389 ASP A C 1
ATOM 3123 O O . ASP A 1 389 ? -8.969 9.836 27.438 1 94.38 389 ASP A O 1
ATOM 3127 N N . LEU A 1 390 ? -7.613 8.398 26.375 1 93.81 390 LEU A N 1
ATOM 3128 C CA . LEU A 1 390 ? -8.328 7.254 26.922 1 93.81 390 LEU A CA 1
ATOM 3129 C C . LEU A 1 390 ? -7.871 6.953 28.344 1 93.81 390 LEU A C 1
ATOM 3131 O O . LEU A 1 390 ? -6.68 7.055 28.656 1 93.81 390 LEU A O 1
ATOM 3135 N N . ARG A 1 391 ? -8.789 6.535 29.125 1 90.25 391 ARG A N 1
ATOM 3136 C CA . ARG A 1 391 ? -8.5 6.297 30.531 1 90.25 391 ARG A CA 1
ATOM 3137 C C . ARG A 1 391 ? -8.281 4.812 30.797 1 90.25 391 ARG A C 1
ATOM 3139 O O . ARG A 1 391 ? -8.711 3.963 30.016 1 90.25 391 ARG A O 1
ATOM 3146 N N . GLY A 1 392 ? -7.555 4.543 31.797 1 89.69 392 GLY A N 1
ATOM 3147 C CA . GLY A 1 392 ? -7.434 3.182 32.281 1 89.69 392 GLY A CA 1
ATOM 3148 C C . GLY A 1 392 ? -6.402 2.365 31.531 1 89.69 392 GLY A C 1
ATOM 3149 O O . GLY A 1 392 ? -6.449 1.133 31.531 1 89.69 392 GLY A O 1
ATOM 3150 N N . ILE A 1 393 ? -5.527 3.018 30.797 1 90.25 393 ILE A N 1
ATOM 3151 C CA . ILE A 1 393 ? -4.508 2.295 30.047 1 90.25 393 ILE A CA 1
ATOM 3152 C C . ILE A 1 393 ? -3.184 2.326 30.812 1 90.25 393 ILE A C 1
ATOM 3154 O O . ILE A 1 393 ? -2.666 3.4 31.125 1 90.25 393 ILE A O 1
ATOM 3158 N N . ARG A 1 394 ? -2.682 1.203 31.047 1 85.88 394 ARG A N 1
ATOM 3159 C CA . ARG A 1 394 ? -1.401 1.104 31.734 1 85.88 394 ARG A CA 1
ATOM 3160 C C . ARG A 1 394 ? -0.258 1.575 30.844 1 85.88 394 ARG A C 1
ATOM 3162 O O . ARG A 1 394 ? -0.311 1.419 29.625 1 85.88 394 ARG A O 1
ATOM 3169 N N . ASN A 1 395 ? 0.816 2.053 31.5 1 83.75 395 ASN A N 1
ATOM 3170 C CA . ASN A 1 395 ? 1.951 2.588 30.75 1 83.75 395 ASN A CA 1
ATOM 3171 C C . ASN A 1 395 ? 2.686 1.491 29.984 1 83.75 395 ASN A C 1
ATOM 3173 O O . ASN A 1 395 ? 3.309 1.758 28.953 1 83.75 395 ASN A O 1
ATOM 3177 N N . ASP A 1 396 ? 2.605 0.276 30.484 1 86.12 396 ASP A N 1
ATOM 3178 C CA . ASP A 1 396 ? 3.314 -0.834 29.859 1 86.12 396 ASP A CA 1
ATOM 3179 C C . ASP A 1 396 ? 2.348 -1.757 29.109 1 86.12 396 ASP A C 1
ATOM 3181 O O . ASP A 1 396 ? 2.668 -2.918 28.844 1 86.12 396 ASP A O 1
ATOM 3185 N N . ALA A 1 397 ? 1.2 -1.2 28.844 1 90.06 397 ALA A N 1
ATOM 3186 C CA . ALA A 1 397 ? 0.184 -2.004 28.172 1 90.06 397 ALA A CA 1
ATOM 3187 C C . ALA A 1 397 ? 0.652 -2.426 26.781 1 90.06 397 ALA A C 1
ATOM 3189 O O . ALA A 1 397 ? 1.494 -1.762 26.172 1 90.06 397 ALA A O 1
ATOM 3190 N N . ASP A 1 398 ? 0.199 -3.543 26.344 1 92.19 398 ASP A N 1
ATOM 3191 C CA . ASP A 1 398 ? 0.358 -3.963 24.953 1 92.19 398 ASP A CA 1
ATOM 3192 C C . ASP A 1 398 ? -0.639 -3.248 24.047 1 92.19 398 ASP A C 1
ATOM 319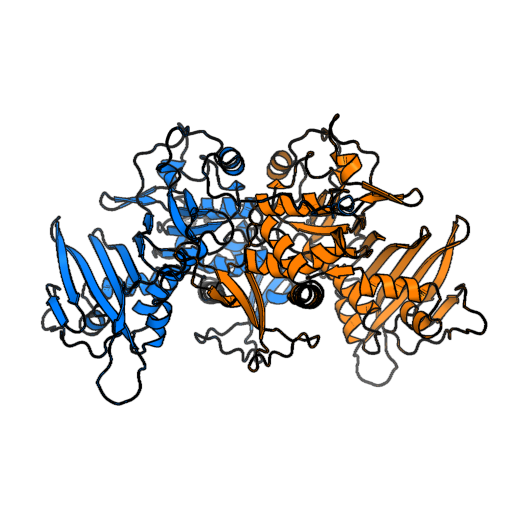4 O O . ASP A 1 398 ? -1.741 -3.75 23.812 1 92.19 398 ASP A O 1
ATOM 3198 N N . PHE A 1 399 ? -0.247 -2.135 23.547 1 95.31 399 PHE A N 1
ATOM 3199 C CA . PHE A 1 399 ? -1.136 -1.266 22.781 1 95.31 399 PHE A CA 1
ATOM 3200 C C . PHE A 1 399 ? -1.73 -2.008 21.594 1 95.31 399 PHE A C 1
ATOM 3202 O O . PHE A 1 399 ? -2.92 -1.871 21.297 1 95.31 399 PHE A O 1
ATOM 3209 N N . ALA A 1 400 ? -0.893 -2.82 20.922 1 94.81 400 ALA A N 1
ATOM 3210 C CA . ALA A 1 400 ? -1.328 -3.521 19.719 1 94.81 400 ALA A CA 1
ATOM 3211 C C . ALA A 1 400 ? -2.453 -4.504 20.031 1 94.81 400 ALA A C 1
ATOM 3213 O O . ALA A 1 400 ? -3.494 -4.496 19.375 1 94.81 400 ALA A O 1
ATOM 3214 N N . LYS A 1 401 ? -2.254 -5.293 20.984 1 92.88 401 LYS A N 1
ATOM 3215 C CA . LYS A 1 401 ? -3.234 -6.297 21.391 1 92.88 401 LYS A CA 1
ATOM 3216 C C . LYS A 1 401 ? -4.531 -5.645 21.859 1 92.88 401 LYS A C 1
ATOM 3218 O O . LYS A 1 401 ? -5.625 -6.082 21.484 1 92.88 401 LYS A O 1
ATOM 3223 N N . GLN A 1 402 ? -4.426 -4.633 22.656 1 95.12 402 GLN A N 1
ATOM 3224 C CA . GLN A 1 402 ? -5.605 -3.932 23.156 1 95.12 402 GLN A CA 1
ATOM 3225 C C . GLN A 1 402 ? -6.371 -3.262 22.031 1 95.12 402 GLN A C 1
ATOM 3227 O O . GLN A 1 402 ? -7.605 -3.287 22 1 95.12 402 GLN A O 1
ATOM 3232 N N . TYR A 1 403 ? -5.641 -2.715 21.109 1 95.56 403 TYR A N 1
ATOM 3233 C CA . TYR A 1 403 ? -6.273 -2.074 19.953 1 95.56 403 TYR A CA 1
ATOM 3234 C C . TYR A 1 403 ? -7.066 -3.084 19.141 1 95.56 403 TYR A C 1
ATOM 3236 O O . TYR A 1 403 ? -8.258 -2.879 18.875 1 95.56 403 TYR A O 1
ATOM 3244 N N . LEU A 1 404 ? -6.445 -4.191 18.797 1 93.5 404 LEU A N 1
ATOM 3245 C CA . LEU A 1 404 ? -7.066 -5.199 17.953 1 93.5 404 LEU A CA 1
ATOM 3246 C C . LEU A 1 404 ? -8.234 -5.875 18.672 1 93.5 404 LEU A C 1
ATOM 3248 O O . LEU A 1 404 ? -9.141 -6.398 18.031 1 93.5 404 LEU A O 1
ATOM 3252 N N . ALA A 1 405 ? -8.148 -5.832 20 1 92.88 405 ALA A N 1
ATOM 3253 C CA . ALA A 1 405 ? -9.234 -6.398 20.797 1 92.88 405 ALA A CA 1
ATOM 3254 C C . ALA A 1 405 ? -10.398 -5.418 20.906 1 92.88 405 ALA A C 1
ATOM 3256 O O . ALA A 1 405 ? -11.461 -5.762 21.438 1 92.88 405 ALA A O 1
ATOM 3257 N N . GLY A 1 406 ? -10.188 -4.191 20.469 1 92.56 406 GLY A N 1
ATOM 3258 C CA . GLY A 1 406 ? -11.273 -3.23 20.406 1 92.56 406 GLY A CA 1
ATOM 3259 C C . GLY A 1 406 ? -11.289 -2.266 21.562 1 92.56 406 GLY A C 1
ATOM 3260 O O . GLY A 1 406 ? -12.18 -1.415 21.672 1 92.56 406 GLY A O 1
ATOM 3261 N N . TYR A 1 407 ? -10.281 -2.314 22.406 1 92.62 407 TYR A N 1
ATOM 3262 C CA . TYR A 1 407 ? -10.289 -1.512 23.625 1 92.62 407 TYR A CA 1
ATOM 3263 C C . TYR A 1 407 ? -10.195 -0.025 23.297 1 92.62 407 TYR A C 1
ATOM 3265 O O . TYR A 1 407 ? -10.641 0.817 24.078 1 92.62 407 TYR A O 1
ATOM 3273 N N . TYR A 1 408 ? -9.648 0.293 22.219 1 94.44 408 TYR A N 1
ATOM 3274 C CA . TYR A 1 408 ? -9.414 1.698 21.906 1 94.44 408 TYR A CA 1
ATOM 3275 C C . TYR A 1 408 ? -10.422 2.213 20.891 1 94.44 408 TYR A C 1
ATOM 3277 O O . TYR A 1 408 ? -10.43 3.4 20.562 1 94.44 408 TYR A O 1
ATOM 3285 N N . GLY A 1 409 ? -11.227 1.346 20.328 1 93 409 GLY A N 1
ATOM 3286 C CA . GLY A 1 409 ? -12.109 1.749 19.234 1 93 409 GLY A CA 1
ATOM 3287 C C . GLY A 1 409 ? -11.391 1.881 17.906 1 93 409 GLY A C 1
ATOM 3288 O O . GLY A 1 409 ? -10.305 1.33 17.719 1 93 409 GLY A O 1
ATOM 3289 N N . ALA A 1 410 ? -12.125 2.484 16.906 1 92.69 410 ALA A N 1
ATOM 3290 C CA . ALA A 1 410 ? -11.547 2.803 15.609 1 92.69 410 ALA A CA 1
ATOM 3291 C C . ALA A 1 410 ? -11.242 1.533 14.82 1 92.69 410 ALA A C 1
ATOM 3293 O O . ALA A 1 410 ? -10.273 1.486 14.055 1 92.69 410 ALA A O 1
ATOM 3294 N N . LEU A 1 411 ? -11.961 0.525 15.117 1 93 411 LEU A N 1
ATOM 3295 C CA . LEU A 1 411 ? -11.867 -0.711 14.344 1 93 411 LEU A CA 1
ATOM 3296 C C . LEU A 1 411 ? -12.945 -0.761 13.266 1 93 411 LEU A C 1
ATOM 3298 O O . LEU A 1 411 ? -14 -0.13 13.406 1 93 411 LEU A O 1
ATOM 3302 N N . PRO A 1 412 ? -12.617 -1.54 12.234 1 91 412 PRO A N 1
ATOM 3303 C CA . PRO A 1 412 ? -13.688 -1.748 11.258 1 91 412 PRO A CA 1
ATOM 3304 C C . PRO A 1 412 ? -14.875 -2.51 11.836 1 91 412 PRO A C 1
ATOM 3306 O O . PRO A 1 412 ? -14.695 -3.412 12.656 1 91 412 PRO A O 1
ATOM 3309 N N . VAL A 1 413 ? -16.047 -2.08 11.438 1 88.94 413 VAL A N 1
ATOM 3310 C CA . VAL A 1 413 ? -17.25 -2.836 11.766 1 88.94 413 VAL A CA 1
ATOM 3311 C C . VAL A 1 413 ? -17.531 -3.867 10.672 1 88.94 413 VAL A C 1
ATOM 3313 O O . VAL A 1 413 ? -17.906 -3.51 9.547 1 88.94 413 VAL A O 1
ATOM 3316 N N . LEU A 1 414 ? -17.359 -5.121 11.008 1 89.06 414 LEU A N 1
ATOM 3317 C CA . LEU A 1 414 ? -17.484 -6.211 10.047 1 89.06 414 LEU A CA 1
ATOM 3318 C C . LEU A 1 414 ? -18.609 -7.164 10.445 1 89.06 414 LEU A C 1
ATOM 3320 O O . LEU A 1 414 ? -18.797 -7.441 11.633 1 89.06 414 LEU A O 1
ATOM 3324 N N . ASN A 1 415 ? -19.359 -7.539 9.484 1 85.31 415 ASN A N 1
ATOM 3325 C CA . ASN A 1 415 ? -20.5 -8.422 9.727 1 85.31 415 ASN A CA 1
ATOM 3326 C C . ASN A 1 415 ? -20.344 -9.75 8.984 1 85.31 415 ASN A C 1
ATOM 3328 O O . ASN A 1 415 ? -19.484 -9.875 8.109 1 85.31 415 ASN A O 1
ATOM 3332 N N . ASP A 1 416 ? -21.078 -10.82 9.555 1 75.75 416 ASP A N 1
ATOM 3333 C CA . ASP A 1 416 ? -21.094 -12.102 8.852 1 75.75 416 ASP A CA 1
ATOM 3334 C C . ASP A 1 416 ? -22.047 -12.062 7.652 1 75.75 416 ASP A C 1
ATOM 3336 O O . ASP A 1 416 ? -23.047 -11.328 7.668 1 75.75 416 ASP A O 1
ATOM 3340 N N . TYR A 1 417 ? -21.609 -12.672 6.551 1 59.5 417 TYR A N 1
ATOM 3341 C CA . TYR A 1 417 ? -22.484 -12.742 5.387 1 59.5 417 TYR A CA 1
ATOM 3342 C C . TYR A 1 417 ? -23.562 -13.805 5.578 1 59.5 417 TYR A C 1
ATOM 3344 O O . TYR A 1 417 ? -23.266 -14.969 5.84 1 59.5 417 TYR A O 1
ATOM 3352 N N . MET A 1 418 ? -24.844 -13.609 6.031 1 55.53 418 MET A N 1
ATOM 3353 C CA . MET A 1 418 ? -25.891 -14.609 6.129 1 55.53 418 MET A CA 1
ATOM 3354 C C . MET A 1 418 ? -26.688 -14.688 4.832 1 55.53 418 MET A C 1
ATOM 3356 O O . MET A 1 418 ? -27.172 -13.672 4.324 1 55.53 418 MET A O 1
ATOM 3360 N N . GLU A 1 419 ? -26.406 -15.586 3.969 1 49.78 419 GLU A N 1
ATOM 3361 C CA . GLU A 1 419 ? -27.344 -15.82 2.869 1 49.78 419 GLU A CA 1
ATOM 3362 C C . GLU A 1 419 ? -28.781 -15.883 3.375 1 49.78 419 GLU A C 1
ATOM 3364 O O . GLU A 1 419 ? -29.062 -16.516 4.398 1 49.78 419 GLU A O 1
ATOM 3369 N N . THR A 1 420 ? -29.594 -14.93 3.199 1 42.5 420 THR A N 1
ATOM 3370 C CA . THR A 1 420 ? -31.031 -15.117 3.398 1 42.5 420 THR A CA 1
ATOM 3371 C C . THR A 1 420 ? -31.484 -16.453 2.832 1 42.5 420 THR A C 1
ATOM 3373 O O . THR A 1 420 ? -31.297 -16.734 1.645 1 42.5 420 THR A O 1
ATOM 3376 N N . GLU A 1 421 ? -31.438 -17.531 3.523 1 39.78 421 GLU A N 1
ATOM 3377 C CA . GLU A 1 421 ? -32.219 -18.688 3.117 1 39.78 421 GLU A CA 1
ATOM 3378 C C . GLU A 1 421 ? -33.594 -18.281 2.621 1 39.78 421 GLU A C 1
ATOM 3380 O O . GLU A 1 421 ? -34.312 -17.531 3.293 1 39.78 421 GLU A O 1
ATOM 3385 N N . GLU A 1 422 ? -33.938 -18.281 1.344 1 38.62 422 GLU A N 1
ATOM 3386 C CA . GLU A 1 422 ? -35.312 -18.359 0.852 1 38.62 422 GLU A CA 1
ATOM 3387 C C . GLU A 1 422 ? -36.156 -19.312 1.691 1 38.62 422 GLU A C 1
ATOM 3389 O O . GLU A 1 422 ? -35.812 -20.484 1.841 1 38.62 422 GLU A O 1
ATOM 3394 N N . ASP A 1 423 ? -36.906 -18.922 2.74 1 35.12 423 ASP A N 1
ATOM 3395 C CA . ASP A 1 423 ? -38.062 -19.609 3.285 1 35.12 423 ASP A CA 1
ATOM 3396 C C . ASP A 1 423 ? -39 -20.094 2.17 1 35.12 423 ASP A C 1
ATOM 3398 O O . ASP A 1 423 ? -39.625 -19.297 1.475 1 35.12 423 ASP A O 1
ATOM 3402 N N . GLU A 1 424 ? -38.781 -21.219 1.539 1 34.47 424 GLU A N 1
ATOM 3403 C CA . GLU A 1 424 ? -39.781 -21.984 0.805 1 34.47 424 GLU A CA 1
ATOM 3404 C C . GLU A 1 424 ? -41 -22.281 1.678 1 34.47 424 GLU A C 1
ATOM 3406 O O . GLU A 1 424 ? -41.969 -22.922 1.229 1 34.47 424 GLU A O 1
ATOM 3411 N N . ASN A 1 425 ? -41.062 -22.281 3.018 1 32.97 425 ASN A N 1
ATOM 3412 C CA . ASN A 1 425 ? -42.312 -22.797 3.592 1 32.97 425 ASN A CA 1
ATOM 3413 C C . ASN A 1 425 ? -43.469 -21.812 3.406 1 32.97 425 ASN A C 1
ATOM 3415 O O . ASN A 1 425 ? -44.469 -21.875 4.117 1 32.97 425 ASN A O 1
ATOM 3419 N N . GLY A 1 426 ? -43.469 -20.734 2.871 1 25.59 426 GLY A N 1
ATOM 3420 C CA . GLY A 1 426 ? -44.781 -20.125 2.99 1 25.59 426 GLY A CA 1
ATOM 3421 C C . GLY A 1 426 ? -45.875 -20.938 2.328 1 25.59 426 GLY A C 1
ATOM 3422 O O . GLY A 1 426 ? -46.938 -21.125 2.904 1 25.59 426 GLY A O 1
ATOM 3423 N N . LYS A 1 427 ? -46.156 -20.969 1.002 1 25.64 427 LYS A N 1
ATOM 3424 C CA . LYS A 1 427 ? -47.5 -21.156 0.487 1 25.64 427 LYS A CA 1
ATOM 3425 C C . LYS A 1 427 ? -47.844 -22.641 0.405 1 25.64 427 LYS A C 1
ATOM 3427 O O . LYS A 1 427 ? -48.875 -23.031 -0.171 1 25.64 427 LYS A O 1
ATOM 3432 N N . GLN A 1 428 ? -47.344 -23.562 1.377 1 20.55 428 GLN A N 1
ATOM 3433 C CA . GLN A 1 428 ? -48.375 -24.547 1.604 1 20.55 428 GLN A CA 1
ATOM 3434 C C . GLN A 1 428 ? -49.281 -24.125 2.764 1 20.55 428 GLN A C 1
ATOM 3436 O O . GLN A 1 428 ? -48.812 -23.625 3.777 1 20.55 428 GLN A O 1
ATOM 3441 N N . MET B 1 1 ? -8.07 -27 -10.008 1 95.38 1 MET B N 1
ATOM 3442 C CA . MET B 1 1 ? -7.336 -26.359 -8.922 1 95.38 1 MET B CA 1
ATOM 3443 C C . MET B 1 1 ? -5.836 -26.391 -9.188 1 95.38 1 MET B C 1
ATOM 3445 O O . MET B 1 1 ? -5.352 -27.234 -9.945 1 95.38 1 MET B O 1
ATOM 3449 N N . VAL B 1 2 ? -5.148 -25.484 -8.578 1 97.56 2 VAL B N 1
ATOM 3450 C CA . VAL B 1 2 ? -3.697 -25.438 -8.727 1 97.56 2 VAL B CA 1
ATOM 3451 C C . VAL B 1 2 ? -3.033 -26.188 -7.574 1 97.56 2 VAL B C 1
ATOM 3453 O O . VAL B 1 2 ? -3.395 -26 -6.41 1 97.56 2 VAL B O 1
ATOM 3456 N N . ILE B 1 3 ? -2.068 -27.016 -7.934 1 97.19 3 ILE B N 1
ATOM 3457 C CA . ILE B 1 3 ? -1.359 -27.812 -6.93 1 97.19 3 ILE B CA 1
ATOM 3458 C C . ILE B 1 3 ? -0.012 -27.156 -6.625 1 97.19 3 ILE B C 1
ATOM 3460 O O . ILE B 1 3 ? 0.349 -26.984 -5.457 1 97.19 3 ILE B O 1
ATOM 3464 N N . GLU B 1 4 ? 0.713 -26.859 -7.707 1 98.19 4 GLU B N 1
ATOM 3465 C CA . GLU B 1 4 ? 2.051 -26.312 -7.547 1 98.19 4 GLU B CA 1
ATOM 3466 C C . GLU B 1 4 ? 2.395 -25.359 -8.695 1 98.19 4 GLU B C 1
ATOM 3468 O O . GLU B 1 4 ? 1.879 -25.5 -9.805 1 98.19 4 GLU B O 1
ATOM 3473 N N . PHE B 1 5 ? 3.211 -24.453 -8.414 1 98.62 5 PHE B N 1
ATOM 3474 C CA . PHE B 1 5 ? 3.842 -23.609 -9.422 1 98.62 5 PHE B CA 1
ATOM 3475 C C . PHE B 1 5 ? 5.336 -23.469 -9.148 1 98.62 5 PHE B C 1
ATOM 3477 O O . PHE B 1 5 ? 5.738 -23.141 -8.039 1 98.62 5 PHE B O 1
ATOM 3484 N N . SER B 1 6 ? 6.172 -23.719 -10.148 1 98.81 6 SER B N 1
ATOM 3485 C CA . SER B 1 6 ? 7.625 -23.734 -10 1 98.81 6 SER B CA 1
ATOM 3486 C C . SER B 1 6 ? 8.289 -22.781 -10.992 1 98.81 6 SER B C 1
ATOM 3488 O O . SER B 1 6 ? 7.844 -22.656 -12.133 1 98.81 6 SER B O 1
ATOM 3490 N N . VAL B 1 7 ? 9.344 -22.141 -10.555 1 98.69 7 VAL B N 1
ATOM 3491 C CA . VAL B 1 7 ? 10.094 -21.172 -11.352 1 98.69 7 VAL B CA 1
ATOM 3492 C C . VAL B 1 7 ? 11.594 -21.375 -11.148 1 98.69 7 VAL B C 1
ATOM 3494 O O . VAL B 1 7 ? 12.039 -21.688 -10.039 1 98.69 7 VAL B O 1
ATOM 3497 N N . LYS B 1 8 ? 12.352 -21.266 -12.164 1 98.56 8 LYS B N 1
ATOM 3498 C CA . LYS B 1 8 ? 13.812 -21.312 -12.102 1 98.56 8 LYS B CA 1
ATOM 3499 C C . LYS B 1 8 ? 14.43 -20.312 -13.078 1 98.56 8 LYS B C 1
ATOM 3501 O O . LYS B 1 8 ? 13.945 -20.141 -14.195 1 98.56 8 LYS B O 1
ATOM 3506 N N . ASN B 1 9 ? 15.5 -19.656 -12.602 1 97.69 9 ASN B N 1
ATOM 3507 C CA . ASN B 1 9 ? 16.312 -18.734 -13.391 1 97.69 9 ASN B CA 1
ATOM 3508 C C . ASN B 1 9 ? 15.461 -17.594 -13.945 1 97.69 9 ASN B C 1
ATOM 3510 O O . ASN B 1 9 ? 15.461 -17.344 -15.156 1 97.69 9 ASN B O 1
ATOM 3514 N N . TYR B 1 10 ? 14.797 -16.906 -13.156 1 96.94 10 TYR B N 1
ATOM 3515 C CA . TYR B 1 10 ? 13.938 -15.781 -13.5 1 96.94 10 TYR B CA 1
ATOM 3516 C C . TYR B 1 10 ? 14.047 -14.672 -12.461 1 96.94 10 TYR B C 1
ATOM 3518 O O . TYR B 1 10 ? 13.695 -14.875 -11.297 1 96.94 10 TYR B O 1
ATOM 3526 N N . ARG B 1 11 ? 14.57 -13.578 -12.844 1 94.75 11 ARG B N 1
ATOM 3527 C CA . ARG B 1 11 ? 14.766 -12.43 -11.969 1 94.75 11 ARG B CA 1
ATOM 3528 C C . ARG B 1 11 ? 15.602 -12.812 -10.75 1 94.75 11 ARG B C 1
ATOM 3530 O O . ARG B 1 11 ? 16.719 -13.312 -10.883 1 94.75 11 ARG B O 1
ATOM 3537 N N . SER B 1 12 ? 15.055 -12.656 -9.547 1 95.38 12 SER B N 1
ATOM 3538 C CA . SER B 1 12 ? 15.867 -12.953 -8.367 1 95.38 12 SER B CA 1
ATOM 3539 C C . SER B 1 12 ? 15.891 -14.453 -8.078 1 95.38 12 SER B C 1
ATOM 3541 O O . SER B 1 12 ? 16.594 -14.898 -7.168 1 95.38 12 SER B O 1
ATOM 3543 N N . ILE B 1 13 ? 15.109 -15.188 -8.742 1 97.62 13 ILE B N 1
ATOM 3544 C CA . ILE B 1 13 ? 15.039 -16.625 -8.523 1 97.62 13 ILE B CA 1
ATOM 3545 C C . ILE B 1 13 ? 16.094 -17.328 -9.375 1 97.62 13 ILE B C 1
ATOM 3547 O O . ILE B 1 13 ? 15.914 -17.484 -10.586 1 97.62 13 ILE B O 1
ATOM 3551 N N . LYS B 1 14 ? 17.094 -17.781 -8.75 1 96.75 14 LYS B N 1
ATOM 3552 C CA . LYS B 1 14 ? 18.188 -18.438 -9.445 1 96.75 14 LYS B CA 1
ATOM 3553 C C . LYS B 1 14 ? 17.938 -19.938 -9.57 1 96.75 14 LYS B C 1
ATOM 3555 O O . LYS B 1 14 ? 17.969 -20.484 -10.68 1 96.75 14 LYS B O 1
ATOM 3560 N N . ASP B 1 15 ? 17.703 -20.594 -8.422 1 97.38 15 ASP B N 1
ATOM 3561 C CA . ASP B 1 15 ? 17.453 -22.031 -8.367 1 97.38 15 ASP B CA 1
ATOM 3562 C C . ASP B 1 15 ? 15.953 -22.328 -8.344 1 97.38 15 ASP B C 1
ATOM 3564 O O . ASP B 1 15 ? 15.141 -21.422 -8.156 1 97.38 15 ASP B O 1
ATOM 3568 N N . LEU B 1 16 ? 15.641 -23.578 -8.578 1 98.5 16 LEU B N 1
ATOM 3569 C CA . LEU B 1 16 ? 14.242 -23.984 -8.641 1 98.5 16 LEU B CA 1
ATOM 3570 C C . LEU B 1 16 ? 13.523 -23.656 -7.332 1 98.5 16 LEU B C 1
ATOM 3572 O O . LEU B 1 16 ? 13.961 -24.078 -6.258 1 98.5 16 LEU B O 1
ATOM 3576 N N . GLN B 1 17 ? 12.555 -22.797 -7.402 1 98.56 17 GLN B N 1
ATOM 3577 C CA . GLN B 1 17 ? 11.656 -22.484 -6.297 1 98.56 17 GLN B CA 1
ATOM 3578 C C . GLN B 1 17 ? 10.219 -22.891 -6.609 1 98.56 17 GLN B C 1
ATOM 3580 O O . GLN B 1 17 ? 9.766 -22.75 -7.742 1 98.56 17 GLN B O 1
ATOM 3585 N N . THR B 1 18 ? 9.508 -23.469 -5.645 1 98.62 18 THR B N 1
ATOM 3586 C CA . THR B 1 18 ? 8.156 -23.969 -5.852 1 98.62 18 THR B CA 1
ATOM 3587 C C . THR B 1 18 ? 7.223 -23.484 -4.75 1 98.62 18 THR B C 1
ATOM 3589 O O . THR B 1 18 ? 7.586 -23.5 -3.57 1 98.62 18 THR B O 1
ATOM 3592 N N . ILE B 1 19 ? 6.082 -22.984 -5.098 1 98.31 19 ILE B N 1
ATOM 3593 C CA . ILE B 1 19 ? 4.969 -22.781 -4.172 1 98.31 19 ILE B CA 1
ATOM 3594 C C . ILE B 1 19 ? 3.975 -23.938 -4.312 1 98.31 19 ILE B C 1
ATOM 3596 O O . ILE B 1 19 ? 3.588 -24.297 -5.43 1 98.31 19 ILE B O 1
ATOM 3600 N N . SER B 1 20 ? 3.617 -24.5 -3.232 1 98.31 20 SER B N 1
ATOM 3601 C CA . SER B 1 20 ? 2.744 -25.672 -3.26 1 98.31 20 SER B CA 1
ATOM 3602 C C . SER B 1 20 ? 1.477 -25.438 -2.445 1 98.31 20 SER B C 1
ATOM 3604 O O . SER B 1 20 ? 1.534 -24.875 -1.35 1 98.31 20 SER B O 1
ATOM 3606 N N . PHE B 1 21 ? 0.373 -25.844 -3.02 1 98.38 21 PHE B N 1
ATOM 3607 C CA . PHE B 1 21 ? -0.896 -25.828 -2.301 1 98.38 21 PHE B CA 1
ATOM 3608 C C . PHE B 1 21 ? -1.174 -27.188 -1.66 1 98.38 21 PHE B C 1
ATOM 3610 O O . PHE B 1 21 ? -2.225 -27.375 -1.047 1 98.38 21 PHE B O 1
ATOM 3617 N N . ARG B 1 22 ? -0.257 -28.078 -1.792 1 97.31 22 ARG B N 1
ATOM 3618 C CA . ARG B 1 22 ? -0.45 -29.391 -1.173 1 97.31 22 ARG B CA 1
ATOM 3619 C C . ARG B 1 22 ? -0.423 -29.281 0.348 1 97.31 22 ARG B C 1
ATOM 3621 O O . ARG B 1 22 ? 0.502 -28.703 0.919 1 97.31 22 ARG B O 1
ATOM 3628 N N . ALA B 1 23 ? -1.396 -29.859 0.93 1 97.25 23 ALA B N 1
ATOM 3629 C CA . ALA B 1 23 ? -1.435 -29.875 2.389 1 97.25 23 ALA B CA 1
ATOM 3630 C C . ALA B 1 23 ? -0.446 -30.891 2.951 1 97.25 23 ALA B C 1
ATOM 3632 O O . ALA B 1 23 ? -0.297 -31.984 2.408 1 97.25 23 ALA B O 1
ATOM 3633 N N . THR B 1 24 ? 0.273 -30.5 3.939 1 94.75 24 THR B N 1
ATOM 3634 C CA . THR B 1 24 ? 1.155 -31.422 4.633 1 94.75 24 THR B CA 1
ATOM 3635 C C . THR B 1 24 ? 0.385 -32.219 5.691 1 94.75 24 THR B C 1
ATOM 3637 O O . THR B 1 24 ? -0.792 -31.953 5.938 1 94.75 24 THR B O 1
ATOM 3640 N N . GLY B 1 25 ? 1.061 -33.188 6.297 1 91.31 25 GLY B N 1
ATOM 3641 C CA . GLY B 1 25 ? 0.444 -34 7.336 1 91.31 25 GLY B CA 1
ATOM 3642 C C . GLY B 1 25 ? 0.414 -33.312 8.688 1 91.31 25 GLY B C 1
ATOM 3643 O O . GLY B 1 25 ? -0.049 -33.875 9.672 1 91.31 25 GLY B O 1
ATOM 3644 N N . LEU B 1 26 ? 0.83 -32.094 8.727 1 90.5 26 LEU B N 1
ATOM 3645 C CA . LEU B 1 26 ? 0.845 -31.344 9.984 1 90.5 26 LEU B CA 1
ATOM 3646 C C . LEU B 1 26 ? -0.573 -31.094 10.477 1 90.5 26 LEU B C 1
ATOM 3648 O O . LEU B 1 26 ? -1.489 -30.891 9.672 1 90.5 26 LEU B O 1
ATOM 3652 N N . LYS B 1 27 ? -0.648 -31.078 11.828 1 88.69 27 LYS B N 1
ATOM 3653 C CA . LYS B 1 27 ? -1.956 -30.844 12.438 1 88.69 27 LYS B CA 1
ATOM 3654 C C . LYS B 1 27 ? -1.994 -29.5 13.172 1 88.69 27 LYS B C 1
ATOM 3656 O O . LYS B 1 27 ? -1.007 -29.094 13.789 1 88.69 27 LYS B O 1
ATOM 3661 N N . SER B 1 28 ? -3.113 -28.844 13.008 1 90.19 28 SER B N 1
ATOM 3662 C CA . SER B 1 28 ? -3.369 -27.625 13.773 1 90.19 28 SER B CA 1
ATOM 3663 C C . SER B 1 28 ? -3.748 -27.953 15.211 1 90.19 28 SER B C 1
ATOM 3665 O O . SER B 1 28 ? -3.92 -29.109 15.562 1 90.19 28 SER B O 1
ATOM 3667 N N . PRO B 1 29 ? -3.795 -26.859 16.109 1 88 29 PRO B N 1
ATOM 3668 C CA . PRO B 1 29 ? -4.109 -27.109 17.516 1 88 29 PRO B CA 1
ATOM 3669 C C . PRO B 1 29 ? -5.414 -27.891 17.703 1 88 29 PRO B C 1
ATOM 3671 O O . PRO B 1 29 ? -6.355 -27.719 16.922 1 88 29 PRO B O 1
ATOM 3674 N N . ALA B 1 30 ? -5.406 -28.672 18.734 1 83.62 30 ALA B N 1
ATOM 3675 C CA . ALA B 1 30 ? -6.578 -29.5 19.016 1 83.62 30 ALA B CA 1
ATOM 3676 C C . ALA B 1 30 ? -7.824 -28.625 19.203 1 83.62 30 ALA B C 1
ATOM 3678 O O . ALA B 1 30 ? -7.77 -27.578 19.844 1 83.62 30 ALA B O 1
ATOM 3679 N N . GLY B 1 31 ? -8.844 -29.078 18.656 1 83.75 31 GLY B N 1
ATOM 3680 C CA . GLY B 1 31 ? -10.102 -28.359 18.812 1 83.75 31 GLY B CA 1
ATOM 3681 C C . GLY B 1 31 ? -10.297 -27.266 17.781 1 83.75 31 GLY B C 1
ATOM 3682 O O . GLY B 1 31 ? -11.383 -26.688 17.656 1 83.75 31 GLY B O 1
ATOM 3683 N N . SER B 1 32 ? -9.227 -27.047 17.016 1 88.38 32 SER B N 1
ATOM 3684 C CA . SER B 1 32 ? -9.328 -26 16 1 88.38 32 SER B CA 1
ATOM 3685 C C . SER B 1 32 ? -10 -26.516 14.742 1 88.38 32 SER B C 1
ATOM 3687 O O . SER B 1 32 ? -9.914 -27.719 14.43 1 88.38 32 SER B O 1
ATOM 3689 N N . GLU B 1 33 ? -10.695 -25.656 14.055 1 91.94 33 GLU B N 1
ATOM 3690 C CA . GLU B 1 33 ? -11.32 -26 12.781 1 91.94 33 GLU B CA 1
ATOM 3691 C C . GLU B 1 33 ? -10.445 -25.594 11.602 1 91.94 33 GLU B C 1
ATOM 3693 O O . GLU B 1 33 ? -10.891 -25.609 10.453 1 91.94 33 GLU B O 1
ATOM 3698 N N . THR B 1 34 ? -9.25 -25.266 11.914 1 93.94 34 THR B N 1
ATOM 3699 C CA . THR B 1 34 ? -8.367 -24.719 10.891 1 93.94 34 THR B CA 1
ATOM 3700 C C . THR B 1 34 ? -8.062 -25.766 9.82 1 93.94 34 THR B C 1
ATOM 3702 O O . THR B 1 34 ? -8.102 -25.484 8.625 1 93.94 34 THR B O 1
ATOM 3705 N N . ASP B 1 35 ? -7.84 -27.047 10.242 1 94.31 35 ASP B N 1
ATOM 3706 C CA . ASP B 1 35 ? -7.539 -28.094 9.273 1 94.31 35 ASP B CA 1
ATOM 3707 C C . ASP B 1 35 ? -8.742 -28.391 8.383 1 94.31 35 ASP B C 1
ATOM 3709 O O . ASP B 1 35 ? -8.625 -28.438 7.156 1 94.31 35 ASP B O 1
ATOM 3713 N N . SER B 1 36 ? -9.898 -28.547 8.969 1 94.19 36 SER B N 1
ATOM 3714 C CA . SER B 1 36 ? -11.109 -28.859 8.211 1 94.19 36 SER B CA 1
ATOM 3715 C C . SER B 1 36 ? -11.516 -27.703 7.316 1 94.19 36 SER B C 1
ATOM 3717 O O . SER B 1 36 ? -12.023 -27.906 6.215 1 94.19 36 SER B O 1
ATOM 3719 N N . ASN B 1 37 ? -11.211 -26.516 7.773 1 95.88 37 ASN B N 1
ATOM 3720 C CA . ASN B 1 37 ? -11.633 -25.328 7.035 1 95.88 37 ASN B CA 1
ATOM 3721 C C . ASN B 1 37 ? -10.664 -25 5.906 1 95.88 37 ASN B C 1
ATOM 3723 O O . ASN B 1 37 ? -11.086 -24.625 4.809 1 95.88 37 ASN B O 1
ATOM 3727 N N . ASN B 1 38 ? -9.422 -25.125 6.172 1 97.56 38 ASN B N 1
ATOM 3728 C CA . ASN B 1 38 ? -8.422 -24.531 5.293 1 97.56 38 ASN B CA 1
ATOM 3729 C C . ASN B 1 38 ? -7.941 -25.531 4.238 1 97.56 38 ASN B C 1
ATOM 3731 O O . ASN B 1 38 ? -7.191 -25.172 3.332 1 97.56 38 ASN B O 1
ATOM 3735 N N . ILE B 1 39 ? -8.43 -26.812 4.328 1 97 39 ILE B N 1
ATOM 3736 C CA . ILE B 1 39 ? -8.023 -27.859 3.404 1 97 39 ILE B CA 1
ATOM 3737 C C . ILE B 1 39 ? -9.227 -28.359 2.605 1 97 39 ILE B C 1
ATOM 3739 O O . ILE B 1 39 ? -10.312 -28.531 3.158 1 97 39 ILE B O 1
ATOM 3743 N N . VAL B 1 40 ? -9.023 -28.531 1.376 1 94.69 40 VAL B N 1
ATOM 3744 C CA . VAL B 1 40 ? -10.008 -29.172 0.52 1 94.69 40 VAL B CA 1
ATOM 3745 C C . VAL B 1 40 ? -9.445 -30.484 -0.033 1 94.69 40 VAL B C 1
ATOM 3747 O O . VAL B 1 40 ? -8.281 -30.531 -0.438 1 94.69 40 VAL B O 1
ATOM 3750 N N . THR B 1 41 ? -10.25 -31.422 0.036 1 91.69 41 THR B N 1
ATOM 3751 C CA . THR B 1 41 ? -9.828 -32.719 -0.491 1 91.69 41 THR B CA 1
ATOM 3752 C C . THR B 1 41 ? -10.656 -33.094 -1.713 1 91.69 41 THR B C 1
ATOM 3754 O O . THR B 1 41 ? -11.883 -33.062 -1.677 1 91.69 41 THR B O 1
ATOM 3757 N N . SER B 1 42 ? -9.977 -33.344 -2.73 1 85.69 42 SER B N 1
ATOM 3758 C CA . SER B 1 42 ? -10.594 -33.781 -3.979 1 85.69 42 SER B CA 1
ATOM 3759 C C . SER B 1 42 ? -9.812 -34.906 -4.602 1 85.69 42 SER B C 1
ATOM 3761 O O . SER B 1 42 ? -8.625 -34.781 -4.902 1 85.69 42 SER B O 1
ATOM 3763 N N . ASN B 1 43 ? -10.492 -36.062 -4.828 1 83.44 43 ASN B N 1
ATOM 3764 C CA . ASN B 1 43 ? -9.906 -37.219 -5.461 1 83.44 43 ASN B CA 1
ATOM 3765 C C . ASN B 1 43 ? -8.617 -37.656 -4.766 1 83.44 43 ASN B C 1
ATOM 3767 O O . ASN B 1 43 ? -7.586 -37.844 -5.422 1 83.44 43 ASN B O 1
ATOM 3771 N N . GLY B 1 44 ? -8.602 -37.531 -3.547 1 86.06 44 GLY B N 1
ATOM 3772 C CA . GLY B 1 44 ? -7.484 -38.031 -2.758 1 86.06 44 GLY B CA 1
ATOM 3773 C C . GLY B 1 44 ? -6.367 -37.031 -2.602 1 86.06 44 GLY B C 1
ATOM 3774 O O . GLY B 1 44 ? -5.328 -37.312 -2.012 1 86.06 44 GLY B O 1
ATOM 3775 N N . VAL B 1 45 ? -6.52 -35.875 -3.164 1 91.12 45 VAL B N 1
ATOM 3776 C CA . VAL B 1 45 ? -5.512 -34.844 -3.039 1 91.12 45 VAL B CA 1
ATOM 3777 C C . VAL B 1 45 ? -6.012 -33.75 -2.096 1 91.12 45 VAL B C 1
ATOM 3779 O O . VAL B 1 45 ? -7.117 -33.219 -2.266 1 91.12 45 VAL B O 1
ATOM 3782 N N . SER B 1 46 ? -5.242 -33.5 -1.035 1 95.81 46 SER B N 1
ATOM 3783 C CA . SER B 1 46 ? -5.578 -32.438 -0.097 1 95.81 46 SER B CA 1
ATOM 3784 C C . SER B 1 46 ? -4.84 -31.156 -0.44 1 95.81 46 SER B C 1
ATOM 3786 O O . SER B 1 46 ? -3.607 -31.141 -0.5 1 95.81 46 SER B O 1
ATOM 3788 N N . LEU B 1 47 ? -5.637 -30.172 -0.705 1 97.62 47 LEU B N 1
ATOM 3789 C CA . LEU B 1 47 ? -5.066 -28.891 -1.135 1 97.62 47 LEU B CA 1
ATOM 3790 C C . LEU B 1 47 ? -5.438 -27.781 -0.164 1 97.62 47 LEU B C 1
ATOM 3792 O O . LEU B 1 47 ? -6.527 -27.797 0.413 1 97.62 47 LEU B O 1
ATOM 3796 N N . LEU B 1 48 ? -4.547 -26.875 -0.025 1 98.31 48 LEU B N 1
ATOM 3797 C CA . LEU B 1 48 ? -4.762 -25.688 0.798 1 98.31 48 LEU B CA 1
ATOM 3798 C C . LEU B 1 48 ? -5.617 -24.672 0.06 1 98.31 48 LEU B C 1
ATOM 3800 O O . LEU B 1 48 ? -5.449 -24.469 -1.146 1 98.31 48 LEU B O 1
ATOM 3804 N N . LYS B 1 49 ? -6.43 -23.969 0.762 1 97.94 49 LYS B N 1
ATOM 3805 C CA . LYS B 1 49 ? -7.281 -22.953 0.165 1 97.94 49 LYS B CA 1
ATOM 3806 C C . LYS B 1 49 ? -6.535 -21.625 0.034 1 97.94 49 LYS B C 1
ATOM 3808 O O . LYS B 1 49 ? -6.789 -20.844 -0.891 1 97.94 49 LYS B O 1
ATOM 3813 N N . THR B 1 50 ? -5.652 -21.344 0.974 1 98.44 50 THR B N 1
ATOM 3814 C CA . THR B 1 50 ? -4.906 -20.094 0.959 1 98.44 50 THR B CA 1
ATOM 3815 C C . THR B 1 50 ? -3.42 -20.344 1.18 1 98.44 50 THR B C 1
ATOM 3817 O O . THR B 1 50 ? -3.043 -21.219 1.951 1 98.44 50 THR B O 1
ATOM 3820 N N . VAL B 1 51 ? -2.621 -19.625 0.501 1 98.62 51 VAL B N 1
ATOM 3821 C CA . VAL B 1 51 ? -1.177 -19.609 0.705 1 98.62 51 VAL B CA 1
ATOM 3822 C C . VAL B 1 51 ? -0.665 -18.172 0.695 1 98.62 51 VAL B C 1
ATOM 3824 O O . VAL B 1 51 ? -0.991 -17.406 -0.207 1 98.62 51 VAL B O 1
ATOM 3827 N N . GLY B 1 52 ? 0.033 -17.797 1.719 1 98.44 52 GLY B N 1
ATOM 3828 C CA . GLY B 1 52 ? 0.625 -16.484 1.827 1 98.44 52 GLY B CA 1
ATOM 3829 C C . GLY B 1 52 ? 2.141 -16.5 1.759 1 98.44 52 GLY B C 1
ATOM 3830 O O . GLY B 1 52 ? 2.783 -17.391 2.312 1 98.44 52 GLY B O 1
ATOM 3831 N N . LEU B 1 53 ? 2.684 -15.57 1.071 1 98.31 53 LEU B N 1
ATOM 3832 C CA . LEU B 1 53 ? 4.125 -15.406 0.929 1 98.31 53 LEU B CA 1
ATOM 3833 C C . LEU B 1 53 ? 4.605 -14.164 1.673 1 98.31 53 LEU B C 1
ATOM 3835 O O . LEU B 1 53 ? 4.141 -13.055 1.404 1 98.31 53 LEU B O 1
ATOM 3839 N N . TYR B 1 54 ? 5.512 -14.336 2.619 1 97.94 54 TYR B N 1
ATOM 3840 C CA . TYR B 1 54 ? 6.09 -13.281 3.443 1 97.94 54 TYR B CA 1
ATOM 3841 C C . TYR B 1 54 ? 7.59 -13.164 3.209 1 97.94 54 TYR B C 1
ATOM 3843 O O . TYR B 1 54 ? 8.203 -14.055 2.625 1 97.94 54 TYR B O 1
ATOM 3851 N N . GLY B 1 55 ? 8.164 -12.086 3.695 1 96.94 55 GLY B N 1
ATOM 3852 C CA . GLY B 1 55 ? 9.594 -11.852 3.557 1 96.94 55 GLY B CA 1
ATOM 3853 C C . GLY B 1 55 ? 9.953 -10.375 3.518 1 96.94 55 GLY B C 1
ATOM 3854 O O . GLY B 1 55 ? 9.078 -9.516 3.414 1 96.94 55 GLY B O 1
ATOM 3855 N N . ALA B 1 56 ? 11.242 -10.117 3.557 1 94.31 56 ALA B N 1
ATOM 3856 C CA . ALA B 1 56 ? 11.75 -8.75 3.539 1 94.31 56 ALA B CA 1
ATOM 3857 C C . ALA B 1 56 ? 11.484 -8.086 2.191 1 94.31 56 ALA B C 1
ATOM 3859 O O . ALA B 1 56 ? 11.102 -8.75 1.228 1 94.31 56 ALA B O 1
ATOM 3860 N N . ASN B 1 57 ? 11.617 -6.785 2.197 1 90.44 57 ASN B N 1
ATOM 3861 C CA . ASN B 1 57 ? 11.609 -6.074 0.922 1 90.44 57 ASN B CA 1
ATOM 3862 C C . ASN B 1 57 ? 12.695 -6.594 -0.015 1 90.44 57 ASN B C 1
ATOM 3864 O O . ASN B 1 57 ? 13.82 -6.848 0.416 1 90.44 57 ASN B O 1
ATOM 3868 N N . ALA B 1 58 ? 12.305 -6.746 -1.277 1 91.12 58 ALA B N 1
ATOM 3869 C CA . ALA B 1 58 ? 13.219 -7.152 -2.34 1 91.12 58 ALA B CA 1
ATOM 3870 C C . ALA B 1 58 ? 13.688 -8.594 -2.143 1 91.12 58 ALA B C 1
ATOM 3872 O O . ALA B 1 58 ? 14.781 -8.961 -2.578 1 91.12 58 ALA B O 1
ATOM 3873 N N . SER B 1 59 ? 12.875 -9.367 -1.428 1 94.88 59 SER B N 1
ATOM 3874 C CA . SER B 1 59 ? 13.258 -10.758 -1.18 1 94.88 59 SER B CA 1
ATOM 3875 C C . SER B 1 59 ? 12.789 -11.672 -2.303 1 94.88 59 SER B C 1
ATOM 3877 O O . SER B 1 59 ? 13.164 -12.844 -2.357 1 94.88 59 SER B O 1
ATOM 3879 N N . GLY B 1 60 ? 11.898 -11.188 -3.141 1 95.5 60 GLY B N 1
ATOM 3880 C CA . GLY B 1 60 ? 11.477 -11.977 -4.285 1 95.5 60 GLY B CA 1
ATOM 3881 C C . GLY B 1 60 ? 10.016 -12.367 -4.234 1 95.5 60 GLY B C 1
ATOM 3882 O O . GLY B 1 60 ? 9.531 -13.078 -5.113 1 95.5 60 GLY B O 1
ATOM 3883 N N . LYS B 1 61 ? 9.203 -11.898 -3.262 1 96.38 61 LYS B N 1
ATOM 3884 C CA . LYS B 1 61 ? 7.781 -12.211 -3.137 1 96.38 61 LYS B CA 1
ATOM 3885 C C . LYS B 1 61 ? 7.035 -11.898 -4.43 1 96.38 61 LYS B C 1
ATOM 3887 O O . LYS B 1 61 ? 6.371 -12.766 -5 1 96.38 61 LYS B O 1
ATOM 3892 N N . SER B 1 62 ? 7.23 -10.734 -4.914 1 95.38 62 SER B N 1
ATOM 3893 C CA . SER B 1 62 ? 6.512 -10.266 -6.094 1 95.38 62 SER B CA 1
ATOM 3894 C C . SER B 1 62 ? 7.008 -10.961 -7.355 1 95.38 62 SER B C 1
ATOM 3896 O O . SER B 1 62 ? 6.242 -11.164 -8.305 1 95.38 62 SER B O 1
ATOM 3898 N N . ASN B 1 63 ? 8.273 -11.328 -7.406 1 96.44 63 ASN B N 1
ATOM 3899 C CA . ASN B 1 63 ? 8.82 -12.008 -8.57 1 96.44 63 ASN B CA 1
ATOM 3900 C C . ASN B 1 63 ? 8.125 -13.344 -8.828 1 96.44 63 ASN B C 1
ATOM 3902 O O . ASN B 1 63 ? 7.871 -13.703 -9.977 1 96.44 63 ASN B O 1
ATOM 3906 N N . MET B 1 64 ? 7.828 -14.047 -7.773 1 97.44 64 MET B N 1
ATOM 3907 C CA . MET B 1 64 ? 7.125 -15.32 -7.902 1 97.44 64 MET B CA 1
ATOM 3908 C C . MET B 1 64 ? 5.734 -15.117 -8.492 1 97.44 64 MET B C 1
ATOM 3910 O O . MET B 1 64 ? 5.324 -15.852 -9.391 1 97.44 64 MET B O 1
ATOM 3914 N N . LEU B 1 65 ? 5.02 -14.148 -8.008 1 97.31 65 LEU B N 1
ATOM 3915 C CA . LEU B 1 65 ? 3.678 -13.867 -8.508 1 97.31 65 LEU B CA 1
ATOM 3916 C C . LEU B 1 65 ? 3.729 -13.352 -9.945 1 97.31 65 LEU B C 1
ATOM 3918 O O . LEU B 1 65 ? 2.867 -13.688 -10.758 1 97.31 65 LEU B O 1
ATOM 3922 N N . MET B 1 66 ? 4.719 -12.578 -10.25 1 95.94 66 MET B N 1
ATOM 3923 C CA . MET B 1 66 ? 4.891 -12.062 -11.602 1 95.94 66 MET B CA 1
ATOM 3924 C C . MET B 1 66 ? 5.137 -13.195 -12.594 1 95.94 66 MET B C 1
ATOM 3926 O O . MET B 1 66 ? 4.598 -13.188 -13.695 1 95.94 66 MET B O 1
ATOM 3930 N N . ALA B 1 67 ? 5.957 -14.102 -12.172 1 97.62 67 ALA B N 1
ATOM 3931 C CA . ALA B 1 67 ? 6.211 -15.273 -13.008 1 97.62 67 ALA B CA 1
ATOM 3932 C C . ALA B 1 67 ? 4.91 -15.984 -13.359 1 97.62 67 ALA B C 1
ATOM 3934 O O . ALA B 1 67 ? 4.672 -16.312 -14.523 1 97.62 67 ALA B O 1
ATOM 3935 N N . LEU B 1 68 ? 4.078 -16.203 -12.391 1 97.88 68 LEU B N 1
ATOM 3936 C CA . LEU B 1 68 ? 2.797 -16.859 -12.617 1 97.88 68 LEU B CA 1
ATOM 3937 C C . LEU B 1 68 ? 1.911 -16.031 -13.531 1 97.88 68 LEU B C 1
ATOM 3939 O O . LEU B 1 68 ? 1.27 -16.562 -14.438 1 97.88 68 LEU B O 1
ATOM 3943 N N . SER B 1 69 ? 1.916 -14.766 -13.281 1 95.56 69 SER B N 1
ATOM 3944 C CA . SER B 1 69 ? 1.083 -13.875 -14.086 1 95.56 69 SER B CA 1
ATOM 3945 C C . SER B 1 69 ? 1.493 -13.906 -15.555 1 95.56 69 SER B C 1
ATOM 3947 O O . SER B 1 69 ? 0.646 -14.062 -16.438 1 95.56 69 SER B O 1
ATOM 3949 N N . TYR B 1 70 ? 2.746 -13.773 -15.852 1 94.75 70 TYR B N 1
ATOM 3950 C CA . TYR B 1 70 ? 3.223 -13.805 -17.219 1 94.75 70 TYR B CA 1
ATOM 3951 C C . TYR B 1 70 ? 3.035 -15.188 -17.844 1 94.75 70 TYR B C 1
ATOM 3953 O O . TYR B 1 70 ? 2.773 -15.32 -19.031 1 94.75 70 TYR B O 1
ATOM 3961 N N . PHE B 1 71 ? 3.197 -16.219 -17 1 96.38 71 PHE B N 1
ATOM 3962 C CA . PHE B 1 71 ? 2.943 -17.578 -17.453 1 96.38 71 PHE B CA 1
ATOM 3963 C C . PHE B 1 71 ? 1.514 -17.734 -17.953 1 96.38 71 PHE B C 1
ATOM 3965 O O . PHE B 1 71 ? 1.287 -18.266 -19.047 1 96.38 71 PHE B O 1
ATOM 3972 N N . VAL B 1 72 ? 0.61 -17.219 -17.188 1 95.44 72 VAL B N 1
ATOM 3973 C CA . VAL B 1 72 ? -0.804 -17.266 -17.547 1 95.44 72 VAL B CA 1
ATOM 3974 C C . VAL B 1 72 ? -1.043 -16.453 -18.812 1 95.44 72 VAL B C 1
ATOM 3976 O O . VAL B 1 72 ? -1.742 -16.906 -19.734 1 95.44 72 VAL B O 1
ATOM 3979 N N . GLN B 1 73 ? -0.456 -15.359 -18.906 1 92 73 GLN B N 1
ATOM 3980 C CA . GLN B 1 73 ? -0.64 -14.477 -20.047 1 92 73 GLN B CA 1
ATOM 3981 C C . GLN B 1 73 ? -0.11 -15.125 -21.328 1 92 73 GLN B C 1
ATOM 3983 O O . GLN B 1 73 ? -0.725 -15.016 -22.391 1 92 73 GLN B O 1
ATOM 3988 N N . ALA B 1 74 ? 1.011 -15.742 -21.203 1 92.56 74 ALA B N 1
ATOM 3989 C CA . ALA B 1 74 ? 1.604 -16.391 -22.375 1 92.56 74 ALA B CA 1
ATOM 3990 C C . ALA B 1 74 ? 0.69 -17.484 -22.906 1 92.56 74 ALA B C 1
ATOM 3992 O O . ALA B 1 74 ? 0.61 -17.688 -24.125 1 92.56 74 ALA B O 1
ATOM 3993 N N . ILE B 1 75 ? -0.014 -18.141 -22.062 1 93.69 75 ILE B N 1
ATOM 3994 C CA . ILE B 1 75 ? -0.877 -19.25 -22.453 1 93.69 75 ILE B CA 1
ATOM 3995 C C . ILE B 1 75 ? -2.203 -18.719 -22.984 1 93.69 75 ILE B C 1
ATOM 3997 O O . ILE B 1 75 ? -2.754 -19.266 -23.938 1 93.69 75 ILE B O 1
ATOM 4001 N N . THR B 1 76 ? -2.662 -17.672 -22.406 1 87.38 76 THR B N 1
ATOM 4002 C CA . THR B 1 76 ? -4.016 -17.203 -22.688 1 87.38 76 THR B CA 1
ATOM 4003 C C . THR B 1 76 ? -4.027 -16.297 -23.922 1 87.38 76 THR B C 1
ATOM 4005 O O . THR B 1 76 ? -5.035 -16.219 -24.625 1 87.38 76 THR B O 1
ATOM 4008 N N . LEU B 1 77 ? -2.924 -15.594 -24.109 1 76.06 77 LEU B N 1
ATOM 4009 C CA . LEU B 1 77 ? -2.914 -14.664 -25.234 1 76.06 77 LEU B CA 1
ATOM 4010 C C . LEU B 1 77 ? -2.24 -15.289 -26.453 1 76.06 77 LEU B C 1
ATOM 4012 O O . LEU B 1 77 ? -2.172 -14.664 -27.516 1 76.06 77 LEU B O 1
ATOM 4016 N N . LEU B 1 78 ? -2.85 -16.266 -26.953 1 61.31 78 LEU B N 1
ATOM 4017 C CA . LEU B 1 78 ? -2.426 -17.031 -28.125 1 61.31 78 LEU B CA 1
ATOM 4018 C C . LEU B 1 78 ? -1.309 -16.312 -28.859 1 61.31 78 LEU B C 1
ATOM 4020 O O . LEU B 1 78 ? -1.414 -15.125 -29.156 1 61.31 78 LEU B O 1
ATOM 4024 N N . SER B 1 79 ? -0.179 -16.688 -28.531 1 59.56 79 SER B N 1
ATOM 4025 C CA . SER B 1 79 ? 1.032 -15.961 -28.891 1 59.56 79 SER B CA 1
ATOM 4026 C C . SER B 1 79 ? 1.296 -16.031 -30.391 1 59.56 79 SER B C 1
ATOM 4028 O O . SER B 1 79 ? 1.521 -17.109 -30.938 1 59.56 79 SER B O 1
ATOM 4030 N N . ILE B 1 80 ? 0.579 -15.195 -31.188 1 64.19 80 ILE B N 1
ATOM 4031 C CA . ILE B 1 80 ? 1.199 -14.977 -32.5 1 64.19 80 ILE B CA 1
ATOM 4032 C C . ILE B 1 80 ? 2.262 -13.883 -32.375 1 64.19 80 ILE B C 1
ATOM 4034 O O . ILE B 1 80 ? 2.961 -13.586 -33.344 1 64.19 80 ILE B O 1
ATOM 4038 N N . ASP B 1 81 ? 2.355 -13.547 -31.109 1 73.88 81 ASP B N 1
ATOM 4039 C CA . ASP B 1 81 ? 3.283 -12.438 -30.875 1 73.88 81 ASP B CA 1
ATOM 4040 C C . ASP B 1 81 ? 4.262 -12.773 -29.766 1 73.88 81 ASP B C 1
ATOM 4042 O O . ASP B 1 81 ? 3.855 -13.195 -28.672 1 73.88 81 ASP B O 1
ATOM 4046 N N . SER B 1 82 ? 5.512 -12.641 -30.094 1 78.62 82 SER B N 1
ATOM 4047 C CA . SER B 1 82 ? 6.59 -12.93 -29.156 1 78.62 82 SER B CA 1
ATOM 4048 C C . SER B 1 82 ? 6.5 -12.039 -27.922 1 78.62 82 SER B C 1
ATOM 4050 O O . SER B 1 82 ? 7.109 -12.336 -26.891 1 78.62 82 SER B O 1
ATOM 4052 N N . LYS B 1 83 ? 5.68 -10.977 -27.969 1 82.94 83 LYS B N 1
ATOM 4053 C CA . LYS B 1 83 ? 5.582 -9.984 -26.906 1 82.94 83 LYS B CA 1
ATOM 4054 C C . LYS B 1 83 ? 5.051 -10.609 -25.625 1 82.94 83 LYS B C 1
ATOM 4056 O O . LYS B 1 83 ? 5.336 -10.117 -24.531 1 82.94 83 LYS B O 1
ATOM 4061 N N . TRP B 1 84 ? 4.426 -11.75 -25.719 1 85 84 TRP B N 1
ATOM 4062 C CA . TRP B 1 84 ? 3.793 -12.344 -24.547 1 85 84 TRP B CA 1
ATOM 4063 C C . TRP B 1 84 ? 4.727 -13.344 -23.875 1 85 84 TRP B C 1
ATOM 4065 O O . TRP B 1 84 ? 4.512 -13.719 -22.719 1 85 84 TRP B O 1
ATOM 4075 N N . VAL B 1 85 ? 5.746 -13.758 -24.594 1 89.56 85 VAL B N 1
ATOM 4076 C CA . VAL B 1 85 ? 6.695 -14.703 -24.016 1 89.56 85 VAL B CA 1
ATOM 4077 C C . VAL B 1 85 ? 7.957 -13.961 -23.578 1 89.56 85 VAL B C 1
ATOM 4079 O O . VAL B 1 85 ? 8.688 -14.438 -22.703 1 89.56 85 VAL B O 1
ATOM 4082 N N . GLU B 1 86 ? 8.172 -12.844 -24.109 1 90.69 86 GLU B N 1
ATOM 4083 C CA . GLU B 1 86 ? 9.391 -12.062 -23.891 1 90.69 86 GLU B CA 1
ATOM 4084 C C . GLU B 1 86 ? 9.57 -11.734 -22.406 1 90.69 86 GLU B C 1
ATOM 4086 O O . GLU B 1 86 ? 10.672 -11.867 -21.859 1 90.69 86 GLU B O 1
ATOM 4091 N N . PRO B 1 87 ? 8.453 -11.383 -21.719 1 91.88 87 PRO B N 1
ATOM 4092 C CA . PRO B 1 87 ? 8.641 -11.031 -20.312 1 91.88 87 PRO B CA 1
ATOM 4093 C C . PRO B 1 87 ? 9.07 -12.219 -19.453 1 91.88 87 PRO B C 1
ATOM 4095 O O . PRO B 1 87 ? 9.516 -12.039 -18.328 1 91.88 87 PRO B O 1
ATOM 4098 N N . LEU B 1 88 ? 8.93 -13.367 -20.016 1 95.38 88 LEU B N 1
ATOM 4099 C CA . LEU B 1 88 ? 9.289 -14.57 -19.266 1 95.38 88 LEU B CA 1
ATOM 4100 C C . LEU B 1 88 ? 10.773 -14.875 -19.406 1 95.38 88 LEU B C 1
ATOM 4102 O O . LEU B 1 88 ? 11.297 -15.75 -18.703 1 95.38 88 LEU B O 1
ATOM 4106 N N . TYR B 1 89 ? 11.383 -14.141 -20.25 1 94.44 89 TYR B N 1
ATOM 4107 C CA . TYR B 1 89 ? 12.836 -14.258 -20.312 1 94.44 89 TYR B CA 1
ATOM 4108 C C . TYR B 1 89 ? 13.508 -13.117 -19.562 1 94.44 89 TYR B C 1
ATOM 4110 O O . TYR B 1 89 ? 13.82 -12.078 -20.141 1 94.44 89 TYR B O 1
ATOM 4118 N N . ASP B 1 90 ? 13.789 -13.289 -18.406 1 93.88 90 ASP B N 1
ATOM 4119 C CA . ASP B 1 90 ? 14.477 -12.375 -17.5 1 93.88 90 ASP B CA 1
ATOM 4120 C C . ASP B 1 90 ? 15.328 -13.148 -16.484 1 93.88 90 ASP B C 1
ATOM 4122 O O . ASP B 1 90 ? 15.008 -13.172 -15.297 1 93.88 90 ASP B O 1
ATOM 4126 N N . PRO B 1 91 ? 16.406 -13.688 -16.984 1 94.88 91 PRO B N 1
ATOM 4127 C CA . PRO B 1 91 ? 17.203 -14.594 -16.156 1 94.88 91 PRO B CA 1
ATOM 4128 C C . PRO B 1 91 ? 17.859 -13.891 -14.969 1 94.88 91 PRO B C 1
ATOM 4130 O O . PRO B 1 91 ? 17.938 -12.664 -14.945 1 94.88 91 PRO B O 1
ATOM 4133 N N . PHE B 1 92 ? 18.234 -14.711 -14.031 1 93.88 92 PHE B N 1
ATOM 4134 C CA . PHE B 1 92 ? 18.969 -14.211 -12.875 1 93.88 92 PHE B CA 1
ATOM 4135 C C . PHE B 1 92 ? 20.172 -13.391 -13.312 1 93.88 92 PHE B C 1
ATOM 4137 O O . PHE B 1 92 ? 21.031 -13.883 -14.055 1 93.88 92 PHE B O 1
ATOM 4144 N N . LEU B 1 93 ? 20.297 -12.211 -12.836 1 88 93 LEU B N 1
ATOM 4145 C CA . LEU B 1 93 ? 21.188 -11.188 -13.375 1 88 93 LEU B CA 1
ATOM 4146 C C . LEU B 1 93 ? 22.625 -11.438 -12.938 1 88 93 LEU B C 1
ATOM 4148 O O . LEU B 1 93 ? 23.562 -11.117 -13.672 1 88 93 LEU B O 1
ATOM 4152 N N . PHE B 1 94 ? 22.828 -11.961 -11.773 1 86.94 94 PHE B N 1
ATOM 4153 C CA . PHE B 1 94 ? 24.156 -11.914 -11.141 1 86.94 94 PHE B CA 1
ATOM 4154 C C . PHE B 1 94 ? 24.969 -13.141 -11.523 1 86.94 94 PHE B C 1
ATOM 4156 O O . PHE B 1 94 ? 26.109 -13.289 -11.07 1 86.94 94 PHE B O 1
ATOM 4163 N N . GLU B 1 95 ? 24.391 -13.977 -12.289 1 83.31 95 GLU B N 1
ATOM 4164 C CA . GLU B 1 95 ? 25.125 -15.133 -12.797 1 83.31 95 GLU B CA 1
ATOM 4165 C C . GLU B 1 95 ? 25 -15.25 -14.312 1 83.31 95 GLU B C 1
ATOM 4167 O O . GLU B 1 95 ? 23.891 -15.156 -14.852 1 83.31 95 GLU B O 1
ATOM 4172 N N . GLU B 1 96 ? 26.078 -15.25 -14.922 1 79.44 96 GLU B N 1
ATOM 4173 C CA . GLU B 1 96 ? 26.047 -15.469 -16.359 1 79.44 96 GLU B CA 1
ATOM 4174 C C . GLU B 1 96 ? 25.781 -16.938 -16.688 1 79.44 96 GLU B C 1
ATOM 4176 O O . GLU B 1 96 ? 26.531 -17.828 -16.25 1 79.44 96 GLU B O 1
ATOM 4181 N N . SER B 1 97 ? 24.656 -17.188 -17.156 1 82.62 97 SER B N 1
ATOM 4182 C CA . SER B 1 97 ? 24.297 -18.547 -17.578 1 82.62 97 SER B CA 1
ATOM 4183 C C . SER B 1 97 ? 23.484 -18.531 -18.875 1 82.62 97 SER B C 1
ATOM 4185 O O . SER B 1 97 ? 22.828 -17.531 -19.188 1 82.62 97 SER B O 1
ATOM 4187 N N . ASN B 1 98 ? 23.641 -19.547 -19.672 1 88.38 98 ASN B N 1
ATOM 4188 C CA . ASN B 1 98 ? 22.828 -19.703 -20.875 1 88.38 98 ASN B CA 1
ATOM 4189 C C . ASN B 1 98 ? 21.547 -20.5 -20.594 1 88.38 98 ASN B C 1
ATOM 4191 O O . ASN B 1 98 ? 20.781 -20.797 -21.516 1 88.38 98 ASN B O 1
ATOM 4195 N N . GLU B 1 99 ? 21.406 -20.75 -19.391 1 93.94 99 GLU B N 1
ATOM 4196 C CA . GLU B 1 99 ? 20.203 -21.484 -19.016 1 93.94 99 GLU B CA 1
ATOM 4197 C C . GLU B 1 99 ? 18.938 -20.656 -19.266 1 93.94 99 GLU B C 1
ATOM 4199 O O . GLU B 1 99 ? 18.938 -19.438 -19.031 1 93.94 99 GLU B O 1
ATOM 4204 N N . GLY B 1 100 ? 17.891 -21.297 -19.75 1 97 100 GLY B N 1
ATOM 4205 C CA . GLY B 1 100 ? 16.641 -20.594 -19.953 1 97 100 GLY B CA 1
ATOM 4206 C C . GLY B 1 100 ? 15.844 -20.422 -18.672 1 97 100 GLY B C 1
ATOM 4207 O O . GLY B 1 100 ? 16.266 -20.859 -17.609 1 97 100 GLY B O 1
ATOM 4208 N N . CYS B 1 101 ? 14.805 -19.734 -18.781 1 98.19 101 CYS B N 1
ATOM 4209 C CA . CYS B 1 101 ? 13.883 -19.531 -17.672 1 98.19 101 CYS B CA 1
ATOM 4210 C C . CYS B 1 101 ? 12.805 -20.609 -17.641 1 98.19 101 CYS B C 1
ATOM 4212 O O . CYS B 1 101 ? 12.086 -20.797 -18.625 1 98.19 101 CYS B O 1
ATOM 4214 N N . PHE B 1 102 ? 12.711 -21.25 -16.578 1 98.69 102 PHE B N 1
ATOM 4215 C CA . PHE B 1 102 ? 11.867 -22.438 -16.422 1 98.69 102 PHE B CA 1
ATOM 4216 C C . PHE B 1 102 ? 10.594 -22.094 -15.656 1 98.69 102 PHE B C 1
ATOM 4218 O O . PHE B 1 102 ? 10.648 -21.453 -14.609 1 98.69 102 PHE B O 1
ATOM 4225 N N . PHE B 1 103 ? 9.422 -22.547 -16.172 1 98.69 103 PHE B N 1
ATOM 4226 C CA . PHE B 1 103 ? 8.125 -22.375 -15.539 1 98.69 103 PHE B CA 1
ATOM 4227 C C . PHE B 1 103 ? 7.316 -23.672 -15.625 1 98.69 103 PHE B C 1
ATOM 4229 O O . PHE B 1 103 ? 7.285 -24.312 -16.672 1 98.69 103 PHE B O 1
ATOM 4236 N N . GLN B 1 104 ? 6.668 -24.047 -14.531 1 98.75 104 GLN B N 1
ATOM 4237 C CA . GLN B 1 104 ? 5.867 -25.266 -14.523 1 98.75 104 GLN B CA 1
ATOM 4238 C C . GLN B 1 104 ? 4.691 -25.141 -13.555 1 98.75 104 GLN B C 1
ATOM 4240 O O . GLN B 1 104 ? 4.848 -24.625 -12.445 1 98.75 104 GLN B O 1
ATOM 4245 N N . ILE B 1 105 ? 3.562 -25.578 -14 1 98.62 105 ILE B N 1
ATOM 4246 C CA . ILE B 1 105 ? 2.373 -25.609 -13.156 1 98.62 105 ILE B CA 1
ATOM 4247 C C . ILE B 1 105 ? 1.825 -27.031 -13.078 1 98.62 105 ILE B C 1
ATOM 4249 O O . ILE B 1 105 ? 1.912 -27.781 -14.047 1 98.62 105 ILE B O 1
ATOM 4253 N N . VAL B 1 106 ? 1.396 -27.406 -11.945 1 97.44 106 VAL B N 1
ATOM 4254 C CA . VAL B 1 106 ? 0.687 -28.672 -11.75 1 97.44 106 VAL B CA 1
ATOM 4255 C C . VAL B 1 106 ? -0.77 -28.391 -11.383 1 97.44 106 VAL B C 1
ATOM 4257 O O . VAL B 1 106 ? -1.05 -27.625 -10.461 1 97.44 106 VAL B O 1
ATOM 4260 N N . LEU B 1 107 ? -1.676 -29.031 -12.078 1 96.75 107 LEU B N 1
ATOM 4261 C CA . LEU B 1 107 ? -3.104 -28.781 -11.93 1 96.75 107 LEU B CA 1
ATOM 4262 C C . LEU B 1 107 ? -3.855 -30.047 -11.578 1 96.75 107 LEU B C 1
ATOM 4264 O O . LEU B 1 107 ? -3.385 -31.156 -11.867 1 96.75 107 LEU B O 1
ATOM 4268 N N . LEU B 1 108 ? -4.898 -29.859 -10.867 1 94.75 108 LEU B N 1
ATOM 4269 C CA . LEU B 1 108 ? -5.906 -30.891 -10.664 1 94.75 108 LEU B CA 1
ATOM 4270 C C . LEU B 1 108 ? -7.203 -30.531 -11.383 1 94.75 108 LEU B C 1
ATOM 4272 O O . LEU B 1 108 ? -7.941 -29.656 -10.938 1 94.75 108 LEU B O 1
ATOM 4276 N N . LEU B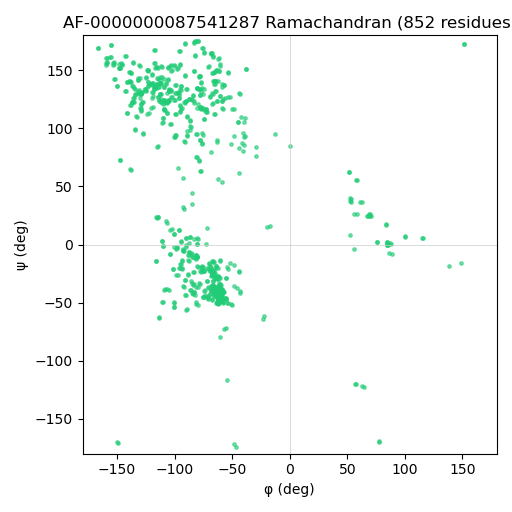 1 109 ? -7.477 -31.219 -12.523 1 92.75 109 LEU B N 1
ATOM 4277 C CA . LEU B 1 109 ? -8.664 -30.953 -13.328 1 92.75 109 LEU B CA 1
ATOM 4278 C C . LEU B 1 109 ? -9.539 -32.188 -13.438 1 92.75 109 LEU B C 1
ATOM 4280 O O . LEU B 1 109 ? -9.094 -33.219 -13.953 1 92.75 109 LEU B O 1
ATOM 4284 N N . ASN B 1 110 ? -10.703 -32.062 -12.938 1 87.06 110 ASN B N 1
ATOM 4285 C CA . ASN B 1 110 ? -11.648 -33.188 -12.984 1 87.06 110 ASN B CA 1
ATOM 4286 C C . ASN B 1 110 ? -11.047 -34.438 -12.406 1 87.06 110 ASN B C 1
ATOM 4288 O O . ASN B 1 110 ? -11.109 -35.5 -13.031 1 87.06 110 ASN B O 1
ATOM 4292 N N . GLY B 1 111 ? -10.344 -34.281 -11.406 1 87.06 111 GLY B N 1
ATOM 4293 C CA . GLY B 1 111 ? -9.797 -35.406 -10.672 1 87.06 111 GLY B CA 1
ATOM 4294 C C . GLY B 1 111 ? -8.5 -35.938 -11.258 1 87.06 111 GLY B C 1
ATOM 4295 O O . GLY B 1 111 ? -7.926 -36.875 -10.75 1 87.06 111 GLY B O 1
ATOM 4296 N N . LYS B 1 112 ? -8.016 -35.344 -12.297 1 91.5 112 LYS B N 1
ATOM 4297 C CA . LYS B 1 112 ? -6.762 -35.75 -12.93 1 91.5 112 LYS B CA 1
ATOM 4298 C C . LYS B 1 112 ? -5.684 -34.688 -12.758 1 91.5 112 LYS B C 1
ATOM 4300 O O . LYS B 1 112 ? -5.969 -33.5 -12.828 1 91.5 112 LYS B O 1
ATOM 4305 N N . LYS B 1 113 ? -4.484 -35.219 -12.602 1 94.06 113 LYS B N 1
ATOM 4306 C CA . LYS B 1 113 ? -3.348 -34.312 -12.43 1 94.06 113 LYS B CA 1
ATOM 4307 C C . LYS B 1 113 ? -2.65 -34.031 -13.758 1 94.06 113 LYS B C 1
ATOM 4309 O O . LYS B 1 113 ? -2.471 -34.969 -14.562 1 94.06 113 LYS B O 1
ATOM 4314 N N . TYR B 1 114 ? -2.311 -32.844 -14.008 1 96.12 114 TYR B N 1
ATOM 4315 C CA . TYR B 1 114 ? -1.549 -32.438 -15.188 1 96.12 114 TYR B CA 1
ATOM 4316 C C . TYR B 1 114 ? -0.35 -31.578 -14.789 1 96.12 114 TYR B C 1
ATOM 4318 O O . TYR B 1 114 ? -0.47 -30.672 -13.961 1 96.12 114 TYR B O 1
ATOM 4326 N N . ARG B 1 115 ? 0.815 -31.906 -15.266 1 97.56 115 ARG B N 1
ATOM 4327 C CA . ARG B 1 115 ? 2.031 -31.109 -15.102 1 97.56 115 ARG B CA 1
ATOM 4328 C C . ARG B 1 115 ? 2.463 -30.484 -16.422 1 97.56 115 ARG B C 1
ATOM 4330 O O . ARG B 1 115 ? 2.857 -31.188 -17.344 1 97.56 115 ARG B O 1
ATOM 4337 N N . TYR B 1 116 ? 2.318 -29.25 -16.516 1 98.25 116 TYR B N 1
ATOM 4338 C CA . TYR B 1 116 ? 2.643 -28.516 -17.734 1 98.25 116 TYR B CA 1
ATOM 4339 C C . TYR B 1 116 ? 3.729 -27.484 -17.484 1 98.25 116 TYR B C 1
ATOM 4341 O O . TYR B 1 116 ? 3.727 -26.812 -16.438 1 98.25 116 TYR B O 1
ATOM 4349 N N . GLY B 1 117 ? 4.672 -27.359 -18.438 1 98.5 117 GLY B N 1
ATOM 4350 C CA . GLY B 1 117 ? 5.699 -26.344 -18.281 1 98.5 117 GLY B CA 1
ATOM 4351 C C . GLY B 1 117 ? 6.488 -26.109 -19.562 1 98.5 117 GLY B C 1
ATOM 4352 O O . GLY B 1 117 ? 6.305 -26.812 -20.547 1 98.5 117 GLY B O 1
ATOM 4353 N N . PHE B 1 118 ? 7.238 -25.094 -19.547 1 97.81 118 PHE B N 1
ATOM 4354 C CA . PHE B 1 118 ? 8.117 -24.781 -20.672 1 97.81 118 PHE B CA 1
ATOM 4355 C C . PHE B 1 118 ? 9.297 -23.938 -20.219 1 97.81 118 PHE B C 1
ATOM 4357 O O . PHE B 1 118 ? 9.297 -23.391 -19.094 1 97.81 118 PHE B O 1
ATOM 4364 N N . VAL B 1 119 ? 10.312 -23.906 -21 1 98.12 119 VAL B N 1
ATOM 4365 C CA . VAL B 1 119 ? 11.516 -23.094 -20.797 1 98.12 119 VAL B CA 1
ATOM 4366 C C . VAL B 1 119 ? 11.625 -22.047 -21.906 1 98.12 119 VAL B C 1
ATOM 4368 O O . VAL B 1 119 ? 11.484 -22.375 -23.094 1 98.12 119 VAL B O 1
ATOM 4371 N N . VAL B 1 120 ? 11.766 -20.828 -21.547 1 96.56 120 VAL B N 1
ATOM 4372 C CA . VAL B 1 120 ? 11.977 -19.734 -22.484 1 96.56 120 VAL B CA 1
ATOM 4373 C C . VAL B 1 120 ? 13.461 -19.391 -22.547 1 96.56 120 VAL B C 1
ATOM 4375 O O . VAL B 1 120 ? 14.141 -19.344 -21.531 1 96.56 120 VAL B O 1
ATOM 4378 N N . ASN B 1 121 ? 13.93 -19.172 -23.703 1 95.56 121 ASN B N 1
ATOM 4379 C CA . ASN B 1 121 ? 15.336 -18.844 -23.891 1 95.56 121 ASN B CA 1
ATOM 4380 C C . ASN B 1 121 ? 15.562 -18.047 -25.172 1 95.56 121 ASN B C 1
ATOM 4382 O O . ASN B 1 121 ? 14.625 -17.812 -25.938 1 95.56 121 ASN B O 1
ATOM 4386 N N . LYS B 1 122 ? 16.781 -17.578 -25.312 1 91.19 122 LYS B N 1
ATOM 4387 C CA . LYS B 1 122 ? 17.188 -17 -26.578 1 91.19 122 LYS B CA 1
ATOM 4388 C C . LYS B 1 122 ? 17.297 -18.062 -27.672 1 91.19 122 LYS B C 1
ATOM 4390 O O . LYS B 1 122 ? 17.859 -19.141 -27.438 1 91.19 122 LYS B O 1
ATOM 4395 N N . ILE B 1 123 ? 16.625 -17.781 -28.75 1 86 123 ILE B N 1
ATOM 4396 C CA . ILE B 1 123 ? 16.688 -18.734 -29.844 1 86 123 ILE B CA 1
ATOM 4397 C C . ILE B 1 123 ? 17.281 -18.078 -31.078 1 86 123 ILE B C 1
ATOM 4399 O O . ILE B 1 123 ? 17.109 -16.875 -31.297 1 86 123 ILE B O 1
ATOM 4403 N N . ASN B 1 124 ? 18.297 -18.75 -31.75 1 70.5 124 ASN B N 1
ATOM 4404 C CA . ASN B 1 124 ? 18.938 -18.234 -32.938 1 70.5 124 ASN B CA 1
ATOM 4405 C C . ASN B 1 124 ? 17.938 -18.109 -34.094 1 70.5 124 ASN B C 1
ATOM 4407 O O . ASN B 1 124 ? 17.234 -19.062 -34.438 1 70.5 124 ASN B O 1
ATOM 4411 N N . SER B 1 125 ? 17.266 -17.094 -34.312 1 57.09 125 SER B N 1
ATOM 4412 C CA . SER B 1 125 ? 16.438 -16.953 -35.531 1 57.09 125 SER B CA 1
ATOM 4413 C C . SER B 1 125 ? 17.281 -17.016 -36.781 1 57.09 125 SER B C 1
ATOM 4415 O O . SER B 1 125 ? 18.484 -16.766 -36.75 1 57.09 125 SER B O 1
ATOM 4417 N N . THR B 1 126 ? 16.75 -17.453 -38 1 52.62 126 THR B N 1
ATOM 4418 C CA . THR B 1 126 ? 17.375 -17.625 -39.312 1 52.62 126 THR B CA 1
ATOM 4419 C C . THR B 1 126 ? 18.391 -16.516 -39.594 1 52.62 126 THR B C 1
ATOM 4421 O O . THR B 1 126 ? 18.266 -15.406 -39.062 1 52.62 126 THR B O 1
ATOM 4424 N N . PRO B 1 127 ? 19.469 -17 -40.5 1 46.03 127 PRO B N 1
ATOM 4425 C CA . PRO B 1 127 ? 20.719 -16.375 -40.906 1 46.03 127 PRO B CA 1
ATOM 4426 C C . PRO B 1 127 ? 20.547 -14.914 -41.312 1 46.03 127 PRO B C 1
ATOM 4428 O O . PRO B 1 127 ? 21.484 -14.297 -41.812 1 46.03 127 PRO B O 1
ATOM 4431 N N . ASP B 1 128 ? 19.453 -14.438 -42 1 42.66 128 ASP B N 1
ATOM 4432 C CA . ASP B 1 128 ? 19.922 -13.156 -42.531 1 42.66 128 ASP B CA 1
ATOM 4433 C C . ASP B 1 128 ? 20.641 -12.336 -41.469 1 42.66 128 ASP B C 1
ATOM 4435 O O . ASP B 1 128 ? 20.484 -12.609 -40.25 1 42.66 128 ASP B O 1
ATOM 4439 N N . ASN B 1 129 ? 21.062 -11.023 -41.75 1 40.44 129 ASN B N 1
ATOM 4440 C CA . ASN B 1 129 ? 22.125 -10.18 -41.219 1 40.44 129 ASN B CA 1
ATOM 4441 C C . ASN B 1 129 ? 22.016 -10.039 -39.719 1 40.44 129 ASN B C 1
ATOM 4443 O O . ASN B 1 129 ? 23.031 -9.789 -39.031 1 40.44 129 ASN B O 1
ATOM 4447 N N . ASP B 1 130 ? 20.969 -9.258 -39.156 1 41.84 130 ASP B N 1
ATOM 4448 C CA . ASP B 1 130 ? 21.203 -8.523 -37.938 1 41.84 130 ASP B CA 1
ATOM 4449 C C . ASP B 1 130 ? 21.094 -9.438 -36.719 1 41.84 130 ASP B C 1
ATOM 4451 O O . ASP B 1 130 ? 20.234 -10.328 -36.656 1 41.84 130 ASP B O 1
ATOM 4455 N N . SER B 1 131 ? 22.125 -9.758 -35.781 1 45.59 131 SER B N 1
ATOM 4456 C CA . SER B 1 131 ? 22.469 -10.266 -34.469 1 45.59 131 SER B CA 1
ATOM 4457 C C . SER B 1 131 ? 21.266 -10.25 -33.531 1 45.59 131 SER B C 1
ATOM 4459 O O . SER B 1 131 ? 21.422 -10.211 -32.312 1 45.59 131 SER B O 1
ATOM 4461 N N . SER B 1 132 ? 20.062 -10.117 -34 1 52.62 132 SER B N 1
ATOM 4462 C CA . SER B 1 132 ? 19.031 -9.875 -32.969 1 52.62 132 SER B CA 1
ATOM 4463 C C . SER B 1 132 ? 18.422 -11.188 -32.469 1 52.62 132 SER B C 1
ATOM 4465 O O . SER B 1 132 ? 18.031 -12.031 -33.281 1 52.62 132 SER B O 1
ATOM 4467 N N . PHE B 1 133 ? 18.953 -11.898 -31.438 1 59.38 133 PHE B N 1
ATOM 4468 C CA . PHE B 1 133 ? 18.297 -13 -30.75 1 59.38 133 PHE B CA 1
ATOM 4469 C C . PHE B 1 133 ? 16.828 -12.664 -30.484 1 59.38 133 PHE B C 1
ATOM 4471 O O . PHE B 1 133 ? 16.5 -11.516 -30.188 1 59.38 133 PHE B O 1
ATOM 4478 N N . ASP B 1 134 ? 16.047 -13.789 -30.969 1 81.62 134 ASP B N 1
ATOM 4479 C CA . ASP B 1 134 ? 14.648 -13.688 -30.578 1 81.62 134 ASP B CA 1
ATOM 4480 C C . ASP B 1 134 ? 14.375 -14.523 -29.328 1 81.62 134 ASP B C 1
ATOM 4482 O O . ASP B 1 134 ? 15.164 -15.398 -28.969 1 81.62 134 ASP B O 1
ATOM 4486 N N . ILE B 1 135 ? 13.531 -14.242 -28.562 1 89.44 135 ILE B N 1
ATOM 4487 C CA . ILE B 1 135 ? 13.062 -15 -27.406 1 89.44 135 ILE B CA 1
ATOM 4488 C C . ILE B 1 135 ? 12.016 -16.016 -27.844 1 89.44 135 ILE B C 1
ATOM 4490 O O . ILE B 1 135 ? 11.141 -15.711 -28.656 1 89.44 135 ILE B O 1
ATOM 4494 N N . GLY B 1 136 ? 12.281 -17.234 -27.516 1 91.88 136 GLY B N 1
ATOM 4495 C CA . GLY B 1 136 ? 11.352 -18.297 -27.859 1 91.88 136 GLY B CA 1
ATOM 4496 C C . GLY B 1 136 ? 11.359 -19.453 -26.875 1 91.88 136 GLY B C 1
ATOM 4497 O O . GLY B 1 136 ? 11.945 -19.344 -25.797 1 91.88 136 GLY B O 1
ATOM 4498 N N . ILE B 1 137 ? 10.664 -20.547 -27.281 1 94.88 137 ILE B N 1
ATOM 4499 C CA . ILE B 1 137 ? 10.5 -21.703 -26.422 1 94.88 137 ILE B CA 1
ATOM 4500 C C . ILE B 1 137 ? 11.633 -22.688 -26.656 1 94.88 137 ILE B C 1
ATOM 4502 O O . ILE B 1 137 ? 11.836 -23.141 -27.797 1 94.88 137 ILE B O 1
ATOM 4506 N N . GLU B 1 138 ? 12.344 -22.984 -25.641 1 96.19 138 GLU B N 1
ATOM 4507 C CA . GLU B 1 138 ? 13.422 -23.969 -25.734 1 96.19 138 GLU B CA 1
ATOM 4508 C C . GLU B 1 138 ? 12.891 -25.391 -25.562 1 96.19 138 GLU B C 1
ATOM 4510 O O . GLU B 1 138 ? 13.344 -26.312 -26.25 1 96.19 138 GLU B O 1
ATOM 4515 N N . SER B 1 139 ? 12.023 -25.562 -24.672 1 97.5 139 SER B N 1
ATOM 4516 C CA . SER B 1 139 ? 11.375 -26.844 -24.422 1 97.5 139 SER B CA 1
ATOM 4517 C C . SER B 1 139 ? 9.992 -26.641 -23.797 1 97.5 139 SER B C 1
ATOM 4519 O O . SER B 1 139 ? 9.719 -25.594 -23.203 1 97.5 139 SER B O 1
ATOM 4521 N N . GLU B 1 140 ? 9.172 -27.609 -23.969 1 97.81 140 GLU B N 1
ATOM 4522 C CA . GLU B 1 140 ? 7.801 -27.625 -23.453 1 97.81 140 GLU B CA 1
ATOM 4523 C C . GLU B 1 140 ? 7.32 -29.047 -23.203 1 97.81 140 GLU B C 1
ATOM 4525 O O . GLU B 1 140 ? 7.664 -29.969 -23.953 1 97.81 140 GLU B O 1
ATOM 4530 N N . TRP B 1 141 ? 6.555 -29.203 -22.125 1 98.5 141 TRP B N 1
ATOM 4531 C CA . TRP B 1 141 ? 6.121 -30.562 -21.812 1 98.5 141 TRP B CA 1
ATOM 4532 C C . TRP B 1 141 ? 4.738 -30.562 -21.172 1 98.5 141 TRP B C 1
ATOM 4534 O O . TRP B 1 141 ? 4.332 -29.562 -20.562 1 98.5 141 TRP B O 1
ATOM 4544 N N . LEU B 1 142 ? 4.047 -31.562 -21.344 1 98.12 142 LEU B N 1
ATOM 4545 C CA . LEU B 1 142 ? 2.795 -31.875 -20.656 1 98.12 142 LEU B CA 1
ATOM 4546 C C . LEU B 1 142 ? 2.746 -33.344 -20.25 1 98.12 142 LEU B C 1
ATOM 4548 O O . LEU B 1 142 ? 2.938 -34.219 -21.078 1 98.12 142 LEU B O 1
ATOM 4552 N N . TYR B 1 143 ? 2.57 -33.5 -18.969 1 97.25 143 TYR B N 1
ATOM 4553 C CA . TYR B 1 143 ? 2.342 -34.812 -18.406 1 97.25 143 TYR B CA 1
ATOM 4554 C C . TYR B 1 143 ? 0.941 -34.938 -17.812 1 97.25 143 TYR B C 1
ATOM 4556 O O . TYR B 1 143 ? 0.396 -33.938 -17.312 1 97.25 143 TYR B O 1
ATOM 4564 N N . GLY B 1 144 ? 0.324 -36.031 -17.938 1 93.38 144 GLY B N 1
ATOM 4565 C CA . GLY B 1 144 ? -0.994 -36.25 -17.359 1 93.38 144 GLY B CA 1
ATOM 4566 C C . GLY B 1 144 ? -1.226 -37.688 -16.938 1 93.38 144 GLY B C 1
ATOM 4567 O O . GLY B 1 144 ? -0.486 -38.594 -17.328 1 93.38 144 GLY B O 1
ATOM 4568 N N . ASN B 1 145 ? -2.158 -37.75 -15.961 1 76.75 145 ASN B N 1
ATOM 4569 C CA . ASN B 1 145 ? -2.506 -39.094 -15.5 1 76.75 145 ASN B CA 1
ATOM 4570 C C . ASN B 1 145 ? -3.318 -39.844 -16.547 1 76.75 145 ASN B C 1
ATOM 4572 O O . ASN B 1 145 ? -4.316 -39.344 -17.047 1 76.75 145 ASN B O 1
ATOM 4576 N N . VAL B 1 146 ? -2.648 -40.844 -16.984 1 63.09 146 VAL B N 1
ATOM 4577 C CA . VAL B 1 146 ? -3.389 -41.875 -17.703 1 63.09 146 VAL B CA 1
ATOM 4578 C C . VAL B 1 146 ? -3.484 -43.125 -16.844 1 63.09 146 VAL B C 1
ATOM 4580 O O . VAL B 1 146 ? -2.471 -43.781 -16.547 1 63.09 146 VAL B O 1
ATOM 4583 N N . ASP B 1 147 ? -4.746 -43.531 -16.422 1 50.47 147 ASP B N 1
ATOM 4584 C CA . ASP B 1 147 ? -5.113 -44.719 -15.641 1 50.47 147 ASP B CA 1
ATOM 4585 C C . ASP B 1 147 ? -4.344 -44.75 -14.32 1 50.47 147 ASP B C 1
ATOM 4587 O O . ASP B 1 147 ? -4.07 -45.812 -13.789 1 50.47 147 ASP B O 1
ATOM 4591 N N . LYS B 1 148 ? -3.475 -44.094 -13.773 1 62.81 148 LYS B N 1
ATOM 4592 C CA . LYS B 1 148 ? -2.785 -44.031 -12.484 1 62.81 148 LYS B CA 1
ATOM 4593 C C . LYS B 1 148 ? -1.348 -43.531 -12.648 1 62.81 148 LYS B C 1
ATOM 4595 O O . LYS B 1 148 ? -0.681 -43.219 -11.664 1 62.81 148 LYS B O 1
ATOM 4600 N N . ASN B 1 149 ? -0.952 -43.562 -13.727 1 76.25 149 ASN B N 1
ATOM 4601 C CA . ASN B 1 149 ? 0.444 -43.219 -13.945 1 76.25 149 ASN B CA 1
ATOM 4602 C C . ASN B 1 149 ? 0.567 -41.906 -14.734 1 76.25 149 ASN B C 1
ATOM 4604 O O . ASN B 1 149 ? -0.265 -41.625 -15.602 1 76.25 149 ASN B O 1
ATOM 4608 N N . MET B 1 150 ? 1.574 -41.188 -14.289 1 84.25 150 MET B N 1
ATOM 4609 C CA . MET B 1 150 ? 1.898 -40 -15.039 1 84.25 150 MET B CA 1
ATOM 4610 C C . MET B 1 150 ? 2.619 -40.344 -16.344 1 84.25 150 MET B C 1
ATOM 4612 O O . MET B 1 150 ? 3.627 -41.031 -16.328 1 84.25 150 MET B O 1
ATOM 4616 N N . LYS B 1 151 ? 1.943 -39.969 -17.469 1 91.44 151 LYS B N 1
ATOM 4617 C CA . LYS B 1 151 ? 2.525 -40.219 -18.781 1 91.44 151 LYS B CA 1
ATOM 4618 C C . LYS B 1 151 ? 2.807 -38.906 -19.516 1 91.44 151 LYS B C 1
ATOM 4620 O O . LYS B 1 151 ? 2.125 -37.906 -19.297 1 91.44 151 LYS B O 1
ATOM 4625 N N . CYS B 1 152 ? 3.754 -39.031 -20.344 1 95.81 152 CYS B N 1
ATOM 4626 C CA . CYS B 1 152 ? 4.078 -37.906 -21.203 1 95.81 152 CYS B CA 1
ATOM 4627 C C . CYS B 1 152 ? 3.043 -37.75 -22.297 1 95.81 152 CYS B C 1
ATOM 4629 O O . CYS B 1 152 ? 2.871 -38.625 -23.141 1 95.81 152 CYS B O 1
ATOM 4631 N N . LEU B 1 153 ? 2.355 -36.688 -22.281 1 95.81 153 LEU B N 1
ATOM 4632 C CA . LEU B 1 153 ? 1.367 -36.406 -23.328 1 95.81 153 LEU B CA 1
ATOM 4633 C C . LEU B 1 153 ? 2.016 -35.719 -24.531 1 95.81 153 LEU B C 1
ATOM 4635 O O . LEU B 1 153 ? 1.674 -36.031 -25.672 1 95.81 153 LEU B O 1
ATOM 4639 N N . PHE B 1 154 ? 2.959 -34.812 -24.234 1 96.75 154 PHE B N 1
ATOM 4640 C CA . PHE B 1 154 ? 3.811 -34.344 -25.328 1 96.75 154 PHE B CA 1
ATOM 4641 C C . PHE B 1 154 ? 5.109 -33.75 -24.781 1 96.75 154 PHE B C 1
ATOM 4643 O O . PHE B 1 154 ? 5.184 -33.375 -23.609 1 96.75 154 PHE B O 1
ATOM 4650 N N . LEU B 1 155 ? 6.105 -33.781 -25.594 1 97.75 155 LEU B N 1
ATOM 4651 C CA . LEU B 1 155 ? 7.41 -33.188 -25.328 1 97.75 155 LEU B CA 1
ATOM 4652 C C . LEU B 1 155 ? 7.945 -32.469 -26.547 1 97.75 155 LEU B C 1
ATOM 4654 O O . LEU B 1 155 ? 8.07 -33.062 -27.625 1 97.75 155 LEU B O 1
ATOM 4658 N N . ARG B 1 156 ? 8.148 -31.219 -26.328 1 97.19 156 ARG B N 1
ATOM 4659 C CA . ARG B 1 156 ? 8.727 -30.391 -27.375 1 97.19 156 ARG B CA 1
ATOM 4660 C C . ARG B 1 156 ? 10.156 -29.984 -27.016 1 97.19 156 ARG B C 1
ATOM 4662 O O . ARG B 1 156 ? 10.43 -29.594 -25.891 1 97.19 156 ARG B O 1
ATOM 4669 N N . VAL B 1 157 ? 11.023 -30.078 -27.984 1 95.75 157 VAL B N 1
ATOM 4670 C CA . VAL B 1 157 ? 12.383 -29.562 -27.875 1 95.75 157 VAL B CA 1
ATOM 4671 C C . VAL B 1 157 ? 12.695 -28.688 -29.078 1 95.75 157 VAL B C 1
ATOM 4673 O O . VAL B 1 157 ? 12.742 -29.172 -30.219 1 95.75 157 VAL B O 1
ATOM 4676 N N . GLY B 1 158 ? 12.898 -27.422 -28.766 1 92.06 158 GLY B N 1
ATOM 4677 C CA . GLY B 1 158 ? 13.055 -26.5 -29.875 1 92.06 158 GLY B CA 1
ATOM 4678 C C . GLY B 1 158 ? 11.805 -26.375 -30.734 1 92.06 158 GLY B C 1
ATOM 4679 O O . GLY B 1 158 ? 10.711 -26.141 -30.219 1 92.06 158 GLY B O 1
ATOM 4680 N N . ASP B 1 159 ? 12.039 -26.672 -31.984 1 89.25 159 ASP B N 1
ATOM 4681 C CA . ASP B 1 159 ? 10.922 -26.531 -32.906 1 89.25 159 ASP B CA 1
ATOM 4682 C C . ASP B 1 159 ? 10.281 -27.875 -33.219 1 89.25 159 ASP B C 1
ATOM 4684 O O . ASP B 1 159 ? 9.391 -27.969 -34.062 1 89.25 159 ASP B O 1
ATOM 4688 N N . GLU B 1 160 ? 10.688 -28.844 -32.5 1 93.31 160 GLU B N 1
ATOM 4689 C CA . GLU B 1 160 ? 10.219 -30.188 -32.812 1 93.31 160 GLU B CA 1
ATOM 4690 C C . GLU B 1 160 ? 9.422 -30.766 -31.641 1 93.31 160 GLU B C 1
ATOM 4692 O O . GLU B 1 160 ? 9.867 -30.719 -30.484 1 93.31 160 GLU B O 1
ATOM 4697 N N . VAL B 1 161 ? 8.281 -31.359 -32.031 1 96 161 VAL B N 1
ATOM 4698 C CA . VAL B 1 161 ? 7.543 -32.156 -31.062 1 96 161 VAL B CA 1
ATOM 4699 C C . VAL B 1 161 ? 8.078 -33.594 -31.062 1 96 161 VAL B C 1
ATOM 4701 O O . VAL B 1 161 ? 7.723 -34.406 -31.953 1 96 161 VAL B O 1
ATOM 4704 N N . LYS B 1 162 ? 8.836 -33.938 -30.156 1 95.38 162 LYS B N 1
ATOM 4705 C CA . LYS B 1 162 ? 9.523 -35.219 -30.109 1 95.38 162 LYS B CA 1
ATOM 4706 C C . LYS B 1 162 ? 8.562 -36.344 -29.75 1 95.38 162 LYS B C 1
ATOM 4708 O O . LYS B 1 162 ? 8.719 -37.469 -30.219 1 95.38 162 LYS B O 1
ATOM 4713 N N . GLU B 1 163 ? 7.719 -36.031 -28.844 1 94.12 163 GLU B N 1
ATOM 4714 C CA . GLU B 1 163 ? 6.688 -36.969 -28.422 1 94.12 163 GLU B CA 1
ATOM 4715 C C . GLU B 1 163 ? 5.305 -36.312 -28.453 1 94.12 163 GLU B C 1
ATOM 4717 O O . GLU B 1 163 ? 5.133 -35.188 -28.031 1 94.12 163 GLU B O 1
ATOM 4722 N N . ASN B 1 164 ? 4.406 -37 -29.094 1 93.88 164 ASN B N 1
ATOM 4723 C CA . ASN B 1 164 ? 3.012 -36.594 -29.109 1 93.88 164 ASN B CA 1
ATOM 4724 C C . ASN B 1 164 ? 2.064 -37.75 -28.859 1 93.88 164 ASN B C 1
ATOM 4726 O O . ASN B 1 164 ? 1.74 -38.5 -29.781 1 93.88 164 ASN B O 1
ATOM 4730 N N . ASN B 1 165 ? 1.617 -37.844 -27.625 1 92.88 165 ASN B N 1
ATOM 4731 C CA . ASN B 1 165 ? 0.71 -38.906 -27.203 1 92.88 165 ASN B CA 1
ATOM 4732 C C . ASN B 1 165 ? -0.643 -38.344 -26.766 1 92.88 165 ASN B C 1
ATOM 4734 O O . ASN B 1 165 ? -1.35 -38.969 -25.969 1 92.88 165 ASN B O 1
ATOM 4738 N N . LEU B 1 166 ? -0.946 -37.188 -27.266 1 93.25 166 LEU B N 1
ATOM 4739 C CA . LEU B 1 166 ? -2.209 -36.562 -26.922 1 93.25 166 LEU B CA 1
ATOM 4740 C C . LEU B 1 166 ? -3.391 -37.312 -27.484 1 93.25 166 LEU B C 1
ATOM 4742 O O . LEU B 1 166 ? -3.438 -37.594 -28.688 1 93.25 166 LEU B O 1
ATOM 4746 N N . PRO B 1 167 ? -4.215 -37.719 -26.578 1 90.81 167 PRO B N 1
ATOM 4747 C CA . PRO B 1 167 ? -5.461 -38.25 -27.141 1 90.81 167 PRO B CA 1
ATOM 4748 C C . PRO B 1 167 ? -6.262 -37.188 -27.891 1 90.81 167 PRO B C 1
ATOM 4750 O O . PRO B 1 167 ? -6.328 -36.031 -27.453 1 90.81 167 PRO B O 1
ATOM 4753 N N . THR B 1 168 ? -6.711 -37.5 -29.094 1 90.62 168 THR B N 1
ATOM 4754 C CA . THR B 1 168 ? -7.457 -36.531 -29.875 1 90.62 168 THR B CA 1
ATOM 4755 C C . THR B 1 168 ? -8.891 -37 -30.109 1 90.62 168 THR B C 1
ATOM 4757 O O . THR B 1 168 ? -9.172 -38.188 -30.047 1 90.62 168 THR B O 1
ATOM 4760 N N . SER B 1 169 ? -9.672 -36.031 -30.266 1 89.88 169 SER B N 1
ATOM 4761 C CA . SER B 1 169 ? -11.039 -36.312 -30.656 1 89.88 169 SER B CA 1
ATOM 4762 C C . SER B 1 169 ? -11.078 -37 -32.031 1 89.88 169 SER B C 1
ATOM 4764 O O . SER B 1 169 ? -10.117 -36.938 -32.781 1 89.88 169 SER B O 1
ATOM 4766 N N . GLU B 1 170 ? -12.242 -37.688 -32.281 1 88.56 170 GLU B N 1
ATOM 4767 C CA . GLU B 1 170 ? -12.383 -38.406 -33.531 1 88.56 170 GLU B CA 1
ATOM 4768 C C . GLU B 1 170 ? -12.188 -37.5 -34.75 1 88.56 170 GLU B C 1
ATOM 4770 O O . GLU B 1 170 ? -12.828 -36.469 -34.844 1 88.56 170 GLU B O 1
ATOM 4775 N N . GLY B 1 171 ? -11.297 -37.906 -35.594 1 88.12 171 GLY B N 1
ATOM 4776 C CA . GLY B 1 171 ? -11.078 -37.188 -36.844 1 88.12 171 GLY B CA 1
ATOM 4777 C C . GLY B 1 171 ? -10.141 -36 -36.719 1 88.12 171 GLY B C 1
ATOM 4778 O O . GLY B 1 171 ? -9.836 -35.344 -37.688 1 88.12 171 GLY B O 1
ATOM 4779 N N . VAL B 1 172 ? -9.688 -35.812 -35.531 1 90.25 172 VAL B N 1
ATOM 4780 C CA . VAL B 1 172 ? -8.852 -34.625 -35.281 1 90.25 172 VAL B CA 1
ATOM 4781 C C . VAL B 1 172 ? -7.375 -35.031 -35.375 1 90.25 172 VAL B C 1
ATOM 4783 O O . VAL B 1 172 ? -6.961 -36.031 -34.812 1 90.25 172 VAL B O 1
ATOM 4786 N N . ILE B 1 173 ? -6.629 -34.25 -36.188 1 91.31 173 ILE B N 1
ATOM 4787 C CA . ILE B 1 173 ? -5.176 -34.406 -36.25 1 91.31 173 ILE B CA 1
ATOM 4788 C C . ILE B 1 173 ? -4.508 -33.094 -35.812 1 91.31 173 ILE B C 1
ATOM 4790 O O . ILE B 1 173 ? -4.797 -32.031 -36.375 1 91.31 173 ILE B O 1
ATOM 4794 N N . ILE B 1 174 ? -3.645 -33.188 -34.906 1 92.69 174 ILE B N 1
ATOM 4795 C CA . ILE B 1 174 ? -2.908 -32.031 -34.438 1 92.69 174 ILE B CA 1
ATOM 4796 C C . ILE B 1 174 ? -1.566 -31.922 -35.156 1 92.69 174 ILE B C 1
ATOM 4798 O O . ILE B 1 174 ? -0.699 -32.781 -34.969 1 92.69 174 ILE B O 1
ATOM 4802 N N . PRO B 1 175 ? -1.423 -30.906 -35.906 1 92 175 PRO B N 1
ATOM 4803 C CA . PRO B 1 175 ? -0.129 -30.766 -36.562 1 92 175 PRO B CA 1
ATOM 4804 C C . PRO B 1 175 ? 1.024 -30.562 -35.594 1 92 175 PRO B C 1
ATOM 4806 O O . PRO B 1 175 ? 0.883 -29.844 -34.594 1 92 175 PRO B O 1
ATOM 4809 N N . THR B 1 176 ? 2.141 -31.188 -35.906 1 91.88 176 THR B N 1
ATOM 4810 C CA . THR B 1 176 ? 3.291 -31.094 -35 1 91.88 176 THR B CA 1
ATOM 4811 C C . THR B 1 176 ? 4.215 -29.953 -35.438 1 91.88 176 THR B C 1
ATOM 4813 O O . THR B 1 176 ? 5.141 -29.594 -34.719 1 91.88 176 THR B O 1
ATOM 4816 N N . LYS B 1 177 ? 3.965 -29.516 -36.594 1 89.19 177 LYS B N 1
ATOM 4817 C CA . LYS B 1 177 ? 4.715 -28.344 -37.031 1 89.19 177 LYS B CA 1
ATOM 4818 C C . LYS B 1 177 ? 4.23 -27.078 -36.312 1 89.19 177 LYS B C 1
ATOM 4820 O O . LYS B 1 177 ? 3.09 -26.656 -36.5 1 89.19 177 LYS B O 1
ATOM 4825 N N . ILE B 1 178 ? 5.031 -26.5 -35.594 1 88.06 178 ILE B N 1
ATOM 4826 C CA . ILE B 1 178 ? 4.711 -25.297 -34.812 1 88.06 178 ILE B CA 1
ATOM 4827 C C . ILE B 1 178 ? 4.996 -24.062 -35.656 1 88.06 178 ILE B C 1
ATOM 4829 O O . ILE B 1 178 ? 6.059 -23.938 -36.281 1 88.06 178 ILE B O 1
ATOM 4833 N N . PRO B 1 179 ? 4.113 -23.125 -35.688 1 83.88 179 PRO B N 1
ATOM 4834 C CA . PRO B 1 179 ? 4.223 -21.984 -36.594 1 83.88 179 PRO B CA 1
ATOM 4835 C C . PRO B 1 179 ? 5.418 -21.078 -36.281 1 83.88 179 PRO B C 1
ATOM 4837 O O . PRO B 1 179 ? 6.098 -20.609 -37.188 1 83.88 179 PRO B O 1
ATOM 4840 N N . TYR B 1 180 ? 5.621 -20.781 -35 1 86.56 180 TYR B N 1
ATOM 4841 C CA . TYR B 1 180 ? 6.699 -19.891 -34.594 1 86.56 180 TYR B CA 1
ATOM 4842 C C . TYR B 1 180 ? 7.43 -20.453 -33.375 1 86.56 180 TYR B C 1
ATOM 4844 O O . TYR B 1 180 ? 6.852 -21.203 -32.594 1 86.56 180 TYR B O 1
ATOM 4852 N N . PRO B 1 181 ? 8.641 -20.031 -33.219 1 88.62 181 PRO B N 1
ATOM 4853 C CA . PRO B 1 181 ? 9.422 -20.516 -32.062 1 88.62 181 PRO B CA 1
ATOM 4854 C C . PRO B 1 181 ? 8.828 -20.125 -30.734 1 88.62 181 PRO B C 1
ATOM 4856 O O . PRO B 1 181 ? 9.102 -20.766 -29.719 1 88.62 181 PRO B O 1
ATOM 4859 N N . TYR B 1 182 ? 7.996 -19.125 -30.734 1 89.5 182 TYR B N 1
ATOM 4860 C CA . TYR B 1 182 ? 7.441 -18.625 -29.484 1 89.5 182 TYR B CA 1
ATOM 4861 C C . TYR B 1 182 ? 6.031 -19.156 -29.266 1 89.5 182 TYR B C 1
ATOM 4863 O O . TYR B 1 182 ? 5.422 -18.906 -28.219 1 89.5 182 TYR B O 1
ATOM 4871 N N . THR B 1 183 ? 5.535 -19.906 -30.188 1 90.31 183 THR B N 1
ATOM 4872 C CA . THR B 1 183 ? 4.207 -20.484 -30.031 1 90.31 183 THR B CA 1
ATOM 4873 C C . THR B 1 183 ? 4.246 -21.672 -29.094 1 90.31 183 THR B C 1
ATOM 4875 O O . THR B 1 183 ? 5.094 -22.562 -29.234 1 90.31 183 THR B O 1
ATOM 4878 N N . LEU B 1 184 ? 3.379 -21.672 -28.188 1 94.31 184 LEU B N 1
ATOM 4879 C CA . LEU B 1 184 ? 3.271 -22.828 -27.297 1 94.31 184 LEU B CA 1
ATOM 4880 C C . LEU B 1 184 ? 2.484 -23.953 -27.969 1 94.31 184 LEU B C 1
ATOM 4882 O O . LEU B 1 184 ? 1.416 -23.719 -28.531 1 94.31 184 LEU B O 1
ATOM 4886 N N . PHE B 1 185 ? 2.998 -25.109 -27.859 1 95.06 185 PHE B N 1
ATOM 4887 C CA . PHE B 1 185 ? 2.32 -26.25 -28.453 1 95.06 185 PHE B CA 1
ATOM 4888 C C . PHE B 1 185 ? 0.977 -26.5 -27.781 1 95.06 185 PHE B C 1
ATOM 4890 O O . PHE B 1 185 ? 0.013 -26.906 -28.438 1 95.06 185 PHE B O 1
ATOM 4897 N N . LEU B 1 186 ? 0.891 -26.297 -26.484 1 95.88 186 LEU B N 1
ATOM 4898 C CA . LEU B 1 186 ? -0.361 -26.438 -25.75 1 95.88 186 LEU B CA 1
ATOM 4899 C C . LEU B 1 186 ? -1.48 -25.656 -26.422 1 95.88 186 LEU B C 1
ATOM 4901 O O . LEU B 1 186 ? -2.561 -26.188 -26.672 1 95.88 186 LEU B O 1
ATOM 4905 N N . THR B 1 187 ? -1.206 -24.422 -26.656 1 93.75 187 THR B N 1
ATOM 4906 C CA . THR B 1 187 ? -2.219 -23.562 -27.25 1 93.75 187 THR B CA 1
ATOM 4907 C C . THR B 1 187 ? -2.475 -23.938 -28.703 1 93.75 187 THR B C 1
ATOM 4909 O O . THR B 1 187 ? -3.609 -23.859 -29.188 1 93.75 187 THR B O 1
ATOM 4912 N N . HIS B 1 188 ? -1.415 -24.312 -29.391 1 92.12 188 HIS B N 1
ATOM 4913 C CA . HIS B 1 188 ? -1.536 -24.812 -30.75 1 92.12 188 HIS B CA 1
ATOM 4914 C C . HIS B 1 188 ? -2.451 -26.031 -30.812 1 92.12 188 HIS B C 1
ATOM 4916 O O . HIS B 1 188 ? -3.377 -26.062 -31.625 1 92.12 188 HIS B O 1
ATOM 4922 N N . ALA B 1 189 ? -2.205 -26.938 -29.984 1 93.88 189 ALA B N 1
ATOM 4923 C CA . ALA B 1 189 ? -2.998 -28.172 -29.938 1 93.88 189 ALA B CA 1
ATOM 4924 C C . ALA B 1 189 ? -4.449 -27.875 -29.562 1 93.88 189 ALA B C 1
ATOM 4926 O O . ALA B 1 189 ? -5.371 -28.469 -30.125 1 93.88 189 ALA B O 1
ATOM 4927 N N . ALA B 1 190 ? -4.641 -27 -28.672 1 93.88 190 ALA B N 1
ATOM 4928 C CA . ALA B 1 190 ? -5.984 -26.625 -28.234 1 93.88 190 ALA B CA 1
ATOM 4929 C C . ALA B 1 190 ? -6.793 -26.047 -29.391 1 93.88 190 ALA B C 1
ATOM 4931 O O . ALA B 1 190 ? -8.008 -26.25 -29.469 1 93.88 190 ALA B O 1
ATOM 4932 N N . ALA B 1 191 ? -6.117 -25.344 -30.25 1 91.06 191 ALA B N 1
ATOM 4933 C CA . ALA B 1 191 ? -6.785 -24.703 -31.375 1 91.06 191 ALA B CA 1
ATOM 4934 C C . ALA B 1 191 ? -7.344 -25.75 -32.344 1 91.06 191 ALA B C 1
ATOM 4936 O O . ALA B 1 191 ? -8.328 -25.5 -33.031 1 91.06 191 ALA B O 1
ATOM 4937 N N . PHE B 1 192 ? -6.793 -26.891 -32.375 1 92.44 192 PHE B N 1
ATOM 4938 C CA . PHE B 1 192 ? -7.184 -27.906 -33.312 1 92.44 192 PHE B CA 1
ATOM 4939 C C . PHE B 1 192 ? -8.172 -28.891 -32.688 1 92.44 192 PHE B C 1
ATOM 4941 O O . PHE B 1 192 ? -8.922 -29.562 -33.406 1 92.44 192 PHE B O 1
ATOM 4948 N N . ASP B 1 193 ? -8.117 -29.031 -31.438 1 93.62 193 ASP B N 1
ATOM 4949 C CA . ASP B 1 193 ? -9 -29.984 -30.766 1 93.62 193 ASP B CA 1
ATOM 4950 C C . ASP B 1 193 ? -9.75 -29.312 -29.625 1 93.62 193 ASP B C 1
ATOM 4952 O O . ASP B 1 193 ? -9.305 -29.359 -28.469 1 93.62 193 ASP B O 1
ATOM 4956 N N . ALA B 1 194 ? -10.859 -28.891 -29.828 1 90.19 194 ALA B N 1
ATOM 4957 C CA . ALA B 1 194 ? -11.648 -28.078 -28.906 1 90.19 194 ALA B CA 1
ATOM 4958 C C . ALA B 1 194 ? -12.07 -28.891 -27.688 1 90.19 194 ALA B C 1
ATOM 4960 O O . ALA B 1 194 ? -12.391 -28.328 -26.641 1 90.19 194 ALA B O 1
ATOM 4961 N N . GLU B 1 195 ? -12.031 -30.141 -27.797 1 92 195 GLU B N 1
ATOM 4962 C CA . GLU B 1 195 ? -12.5 -30.969 -26.688 1 92 195 GLU B CA 1
ATOM 4963 C C . GLU B 1 195 ? -11.344 -31.703 -26.031 1 92 195 GLU B C 1
ATOM 4965 O O . GLU B 1 195 ? -11.547 -32.469 -25.078 1 92 195 GLU B O 1
ATOM 4970 N N . GLY B 1 196 ? -10.195 -31.453 -26.469 1 93.44 196 GLY B N 1
ATOM 4971 C CA . GLY B 1 196 ? -9.039 -32.188 -26 1 93.44 196 GLY B CA 1
ATOM 4972 C C . GLY B 1 196 ? -8.492 -31.688 -24.672 1 93.44 196 GLY B C 1
ATOM 4973 O O . GLY B 1 196 ? -8.961 -30.672 -24.156 1 93.44 196 GLY B O 1
ATOM 4974 N N . ILE B 1 197 ? -7.516 -32.375 -24.141 1 94.12 197 ILE B N 1
ATOM 4975 C CA . ILE B 1 197 ? -6.875 -32.094 -22.859 1 94.12 197 ILE B CA 1
ATOM 4976 C C . ILE B 1 197 ? -6.227 -30.703 -22.891 1 94.12 197 ILE B C 1
ATOM 4978 O O . ILE B 1 197 ? -6.406 -29.906 -21.984 1 94.12 197 ILE B O 1
ATOM 4982 N N . PRO B 1 198 ? -5.566 -30.359 -24 1 95.5 198 PRO B N 1
ATOM 4983 C CA . PRO B 1 198 ? -4.957 -29.031 -24.062 1 95.5 198 PRO B CA 1
ATOM 4984 C C . PRO B 1 198 ? -5.98 -27.906 -23.891 1 95.5 198 PRO B C 1
ATOM 4986 O O . PRO B 1 198 ? -5.715 -26.922 -23.203 1 95.5 198 PRO B O 1
ATOM 4989 N N . THR B 1 199 ? -7.09 -28.094 -24.453 1 95.38 199 THR B N 1
ATOM 4990 C CA . THR B 1 199 ? -8.141 -27.078 -24.359 1 95.38 199 THR B CA 1
ATOM 4991 C C . THR B 1 199 ? -8.641 -26.953 -22.922 1 95.38 199 THR B C 1
ATOM 4993 O O . THR B 1 199 ? -8.867 -25.844 -22.438 1 95.38 199 THR B O 1
ATOM 4996 N N . GLN B 1 200 ? -8.789 -28.047 -22.266 1 95.06 200 GLN B N 1
ATOM 4997 C CA . GLN B 1 200 ? -9.211 -28.031 -20.875 1 95.06 200 GLN B CA 1
ATOM 4998 C C . GLN B 1 200 ? -8.227 -27.266 -20 1 95.06 200 GLN B C 1
ATOM 5000 O O . GLN B 1 200 ? -8.633 -26.484 -19.141 1 95.06 200 GLN B O 1
ATOM 5005 N N . ILE B 1 201 ? -7.008 -27.453 -20.266 1 96.56 201 ILE B N 1
ATOM 5006 C CA . ILE B 1 201 ? -5.957 -26.812 -19.484 1 96.56 201 ILE B CA 1
ATOM 5007 C C . ILE B 1 201 ? -5.93 -25.312 -19.797 1 96.56 201 ILE B C 1
ATOM 5009 O O . ILE B 1 201 ? -5.91 -24.484 -18.875 1 96.56 201 ILE B O 1
ATOM 5013 N N . VAL B 1 202 ? -5.977 -24.969 -21.062 1 95.62 202 VAL B N 1
ATOM 5014 C CA . VAL B 1 202 ? -5.957 -23.578 -21.484 1 95.62 202 VAL B CA 1
ATOM 5015 C C . VAL B 1 202 ? -7.176 -22.844 -20.922 1 95.62 202 VAL B C 1
ATOM 5017 O O . VAL B 1 202 ? -7.055 -21.75 -20.391 1 95.62 202 VAL B O 1
ATOM 5020 N N . ASP B 1 203 ? -8.273 -23.5 -20.984 1 94.31 203 ASP B N 1
ATOM 5021 C CA . ASP B 1 203 ? -9.516 -22.906 -20.484 1 94.31 203 ASP B CA 1
ATOM 5022 C C . ASP B 1 203 ? -9.43 -22.641 -18.984 1 94.31 203 ASP B C 1
ATOM 5024 O O . ASP B 1 203 ? -9.828 -21.578 -18.5 1 94.31 203 ASP B O 1
ATOM 5028 N N . TYR B 1 204 ? -8.922 -23.594 -18.312 1 95.25 204 TYR B N 1
ATOM 5029 C CA . TYR B 1 204 ? -8.789 -23.406 -16.875 1 95.25 204 TYR B CA 1
ATOM 5030 C C . TYR B 1 204 ? -7.891 -22.234 -16.547 1 95.25 204 TYR B C 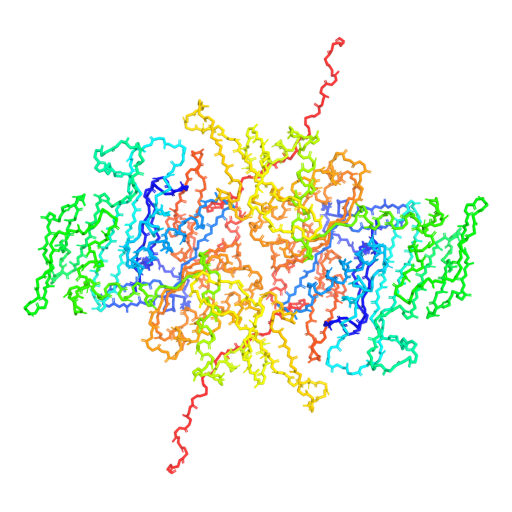1
ATOM 5032 O O . TYR B 1 204 ? -8.258 -21.359 -15.75 1 95.25 204 TYR B O 1
ATOM 5040 N N . ILE B 1 205 ? -6.742 -22.203 -17.156 1 95.56 205 ILE B N 1
ATOM 5041 C CA . ILE B 1 205 ? -5.754 -21.156 -16.875 1 95.56 205 ILE B CA 1
ATOM 5042 C C . ILE B 1 205 ? -6.324 -19.797 -17.234 1 95.56 205 ILE B C 1
ATOM 5044 O O . ILE B 1 205 ? -6.148 -18.812 -16.5 1 95.56 205 ILE B O 1
ATOM 5048 N N . PHE B 1 206 ? -7.059 -19.781 -18.25 1 89.94 206 PHE B N 1
ATOM 5049 C CA . PHE B 1 206 ? -7.621 -18.531 -18.75 1 89.94 206 PHE B CA 1
ATOM 5050 C C . PHE B 1 206 ? -8.75 -18.047 -17.844 1 89.94 206 PHE B C 1
ATOM 5052 O O . PHE B 1 206 ? -8.766 -16.891 -17.438 1 89.94 206 PHE B O 1
ATOM 5059 N N . TRP B 1 207 ? -9.586 -18.891 -17.469 1 88.38 207 TRP B N 1
ATOM 5060 C CA . TRP B 1 207 ? -10.828 -18.469 -16.812 1 88.38 207 TRP B CA 1
ATOM 5061 C C . TRP B 1 207 ? -10.688 -18.516 -15.297 1 88.38 207 TRP B C 1
ATOM 5063 O O . TRP B 1 207 ? -11.43 -17.844 -14.586 1 88.38 207 TRP B O 1
ATOM 5073 N N . HIS B 1 208 ? -9.742 -19.25 -14.836 1 91.81 208 HIS B N 1
ATOM 5074 C CA . HIS B 1 208 ? -9.82 -19.578 -13.414 1 91.81 208 HIS B CA 1
ATOM 5075 C C . HIS B 1 208 ? -8.648 -18.984 -12.648 1 91.81 208 HIS B C 1
ATOM 5077 O O . HIS B 1 208 ? -8.688 -18.891 -11.414 1 91.81 208 HIS B O 1
ATOM 5083 N N . ILE B 1 209 ? -7.641 -18.547 -13.305 1 93.38 209 ILE B N 1
ATOM 5084 C CA . ILE B 1 209 ? -6.535 -17.906 -12.602 1 93.38 209 ILE B CA 1
ATOM 5085 C C . ILE B 1 209 ? -6.574 -16.391 -12.867 1 93.38 209 ILE B C 1
ATOM 5087 O O . ILE B 1 209 ? -6.328 -15.953 -13.992 1 93.38 209 ILE B O 1
ATOM 5091 N N . ILE B 1 210 ? -6.84 -15.656 -11.812 1 89.5 210 ILE B N 1
ATOM 5092 C CA . ILE B 1 210 ? -6.996 -14.203 -11.938 1 89.5 210 ILE B CA 1
ATOM 5093 C C . ILE B 1 210 ? -6.039 -13.5 -10.977 1 89.5 210 ILE B C 1
ATOM 5095 O O . ILE B 1 210 ? -5.906 -13.906 -9.82 1 89.5 210 ILE B O 1
ATOM 5099 N N . ASP B 1 211 ? -5.375 -12.547 -11.492 1 88.44 211 ASP B N 1
ATOM 5100 C CA . ASP B 1 211 ? -4.418 -11.859 -10.625 1 88.44 211 ASP B CA 1
ATOM 5101 C C . ASP B 1 211 ? -4.387 -10.367 -10.914 1 88.44 211 ASP B C 1
ATOM 5103 O O . ASP B 1 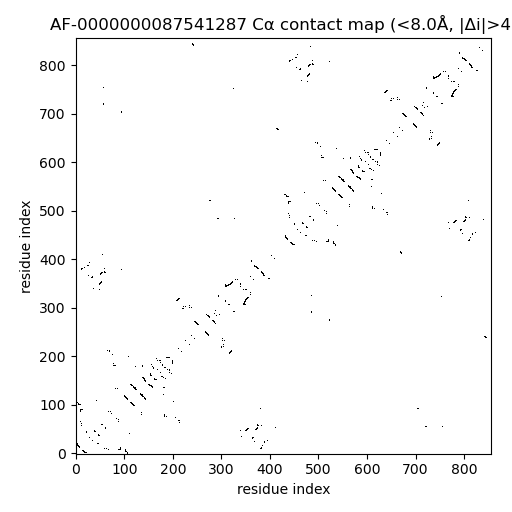211 ? -4.926 -9.906 -11.93 1 88.44 211 ASP B O 1
ATOM 5107 N N . ASN B 1 212 ? -3.871 -9.586 -10.023 1 83.5 212 ASN B N 1
ATOM 5108 C CA . ASN B 1 212 ? -3.709 -8.148 -10.195 1 83.5 212 ASN B CA 1
ATOM 5109 C C . ASN B 1 212 ? -2.236 -7.754 -10.234 1 83.5 212 ASN B C 1
ATOM 5111 O O . ASN B 1 212 ? -1.88 -6.633 -9.867 1 83.5 212 ASN B O 1
ATOM 5115 N N . VAL B 1 213 ? -1.413 -8.617 -10.57 1 86 213 VAL B N 1
ATOM 5116 C CA . VAL B 1 213 ? 0.022 -8.383 -10.453 1 86 213 VAL B CA 1
ATOM 5117 C C . VAL B 1 213 ? 0.487 -7.449 -11.562 1 86 213 VAL B C 1
ATOM 5119 O O . VAL B 1 213 ? 1.146 -6.438 -11.297 1 86 213 VAL B O 1
ATOM 5122 N N . LEU B 1 214 ? 0.008 -7.746 -12.719 1 77.31 214 LEU B N 1
ATOM 5123 C CA . LEU B 1 214 ? 0.435 -6.965 -13.875 1 77.31 214 LEU B CA 1
ATOM 5124 C C . LEU B 1 214 ? -0.517 -5.797 -14.125 1 77.31 214 LEU B C 1
ATOM 5126 O O . LEU B 1 214 ? -0.081 -4.699 -14.469 1 77.31 214 LEU B O 1
ATOM 5130 N N . TYR B 1 215 ? -1.799 -6.133 -13.852 1 76.94 215 TYR B N 1
ATOM 5131 C CA . TYR B 1 215 ? -2.83 -5.133 -14.109 1 76.94 215 TYR B CA 1
ATOM 5132 C C . TYR B 1 215 ? -3.781 -5.016 -12.922 1 76.94 215 TYR B C 1
ATOM 5134 O O . TYR B 1 215 ? -4.668 -5.855 -12.742 1 76.94 215 TYR B O 1
ATOM 5142 N N . LYS B 1 216 ? -3.66 -3.955 -12.312 1 77.69 216 LYS B N 1
ATOM 5143 C CA . LYS B 1 216 ? -4.445 -3.77 -11.094 1 77.69 216 LYS B CA 1
ATOM 5144 C C . LYS B 1 216 ? -5.926 -3.598 -11.414 1 77.69 216 LYS B C 1
ATOM 5146 O O . LYS B 1 216 ? -6.785 -3.885 -10.578 1 77.69 216 LYS B O 1
ATOM 5151 N N . GLU B 1 217 ? -6.234 -3.219 -12.617 1 79.38 217 GLU B N 1
ATOM 5152 C CA . GLU B 1 217 ? -7.594 -2.865 -13.008 1 79.38 217 GLU B CA 1
ATOM 5153 C C . GLU B 1 217 ? -8.43 -4.109 -13.289 1 79.38 217 GLU B C 1
ATOM 5155 O O . GLU B 1 217 ? -9.656 -4.031 -13.414 1 79.38 217 GLU B O 1
ATOM 5160 N N . VAL B 1 218 ? -7.84 -5.289 -13.375 1 83.44 218 VAL B N 1
ATOM 5161 C CA . VAL B 1 218 ? -8.523 -6.523 -13.742 1 83.44 218 VAL B CA 1
ATOM 5162 C C . VAL B 1 218 ? -9.656 -6.805 -12.75 1 83.44 218 VAL B C 1
ATOM 5164 O O . VAL B 1 218 ? -10.75 -7.199 -13.148 1 83.44 218 VAL B O 1
ATOM 5167 N N . PHE B 1 219 ? -9.398 -6.535 -11.539 1 88.88 219 PHE B N 1
ATOM 5168 C CA . PHE B 1 219 ? -10.391 -6.816 -10.516 1 88.88 219 PHE B CA 1
ATOM 5169 C C . PHE B 1 219 ? -11.602 -5.898 -10.664 1 88.88 219 PHE B C 1
ATOM 5171 O O . PHE B 1 219 ? -12.742 -6.34 -10.508 1 88.88 219 PHE B O 1
ATOM 5178 N N . ARG B 1 220 ? -11.375 -4.656 -10.984 1 87.94 220 ARG B N 1
ATOM 5179 C CA . ARG B 1 220 ? -12.469 -3.709 -11.18 1 87.94 220 ARG B CA 1
ATOM 5180 C C . ARG B 1 220 ? -13.367 -4.145 -12.328 1 87.94 220 ARG B C 1
ATOM 5182 O O . ARG B 1 220 ? -14.594 -4.098 -12.211 1 87.94 220 ARG B O 1
ATOM 5189 N N . THR B 1 221 ? -12.789 -4.582 -13.375 1 85 221 THR B N 1
ATOM 5190 C CA . THR B 1 221 ? -13.547 -5.031 -14.539 1 85 221 THR B CA 1
ATOM 5191 C C . THR B 1 221 ? -14.43 -6.219 -14.18 1 85 221 THR B C 1
ATOM 5193 O O . THR B 1 221 ? -15.609 -6.258 -14.547 1 85 221 THR B O 1
ATOM 5196 N N . ALA B 1 222 ? -13.844 -7.148 -13.516 1 85.88 222 ALA B N 1
ATOM 5197 C CA . ALA B 1 222 ? -14.609 -8.32 -13.086 1 85.88 222 ALA B CA 1
ATOM 5198 C C . ALA B 1 222 ? -15.773 -7.914 -12.188 1 85.88 222 ALA B C 1
ATOM 5200 O O . ALA B 1 222 ? -16.875 -8.445 -12.32 1 85.88 222 ALA B O 1
ATOM 5201 N N . THR B 1 223 ? -15.531 -6.965 -11.352 1 89.94 223 THR B N 1
ATOM 5202 C CA . THR B 1 223 ? -16.547 -6.512 -10.414 1 89.94 223 THR B CA 1
ATOM 5203 C C . THR B 1 223 ? -17.672 -5.789 -11.148 1 89.94 223 THR B C 1
ATOM 5205 O O . THR B 1 223 ? -18.859 -6.008 -10.859 1 89.94 223 THR B O 1
ATOM 5208 N N . ILE B 1 224 ? -17.312 -4.977 -12.078 1 89.31 224 ILE B N 1
ATOM 5209 C CA . ILE B 1 224 ? -18.328 -4.258 -12.852 1 89.31 224 ILE B CA 1
ATOM 5210 C C . ILE B 1 224 ? -19.234 -5.258 -13.57 1 89.31 224 ILE B C 1
ATOM 5212 O O . ILE B 1 224 ? -20.453 -5.086 -13.602 1 89.31 224 ILE B O 1
ATOM 5216 N N . ARG B 1 225 ? -18.641 -6.281 -14.086 1 88 225 ARG B N 1
ATOM 5217 C CA . ARG B 1 225 ? -19.406 -7.324 -14.75 1 88 225 ARG B CA 1
ATOM 5218 C C . ARG B 1 225 ? -20.375 -8.008 -13.781 1 88 225 ARG B C 1
ATOM 5220 O O . ARG B 1 225 ? -21.531 -8.242 -14.102 1 88 225 ARG B O 1
ATOM 5227 N N . THR B 1 226 ? -19.891 -8.297 -12.664 1 89.19 226 THR B N 1
ATOM 5228 C CA . THR B 1 226 ? -20.688 -8.945 -11.641 1 89.19 226 THR B CA 1
ATOM 5229 C C . THR B 1 226 ? -21.844 -8.055 -11.211 1 89.19 226 THR B C 1
ATOM 5231 O O . THR B 1 226 ? -22.984 -8.523 -11.062 1 89.19 226 THR B O 1
ATOM 5234 N N . VAL B 1 227 ? -21.594 -6.785 -11.023 1 91.69 227 VAL B N 1
ATOM 5235 C CA . VAL B 1 227 ? -22.609 -5.832 -10.586 1 91.69 227 VAL B CA 1
ATOM 5236 C C . VAL B 1 227 ? -23.719 -5.746 -11.633 1 91.69 227 VAL B C 1
ATOM 5238 O O . VAL B 1 227 ? -24.906 -5.676 -11.289 1 91.69 227 VAL B O 1
ATOM 5241 N N . LYS B 1 228 ? -23.359 -5.762 -12.859 1 91.06 228 LYS B N 1
ATOM 5242 C CA . LYS B 1 228 ? -24.328 -5.684 -13.938 1 91.06 228 LYS B CA 1
ATOM 5243 C C . LYS B 1 228 ? -25.25 -6.902 -13.938 1 91.06 228 LYS B C 1
ATOM 5245 O O . LYS B 1 228 ? -26.422 -6.809 -14.328 1 91.06 228 LYS B O 1
ATOM 5250 N N . GLU B 1 229 ? -24.766 -8.008 -13.469 1 90.88 229 GLU B N 1
ATOM 5251 C CA . GLU B 1 229 ? -25.531 -9.258 -13.469 1 90.88 229 GLU B CA 1
ATOM 5252 C C . GLU B 1 229 ? -26.328 -9.414 -12.18 1 90.88 229 GLU B C 1
ATOM 5254 O O . GLU B 1 229 ? -27.484 -9.828 -12.211 1 90.88 229 GLU B O 1
ATOM 5259 N N . ILE B 1 230 ? -25.719 -9.109 -11.047 1 91.62 230 ILE B N 1
ATOM 5260 C CA . ILE B 1 230 ? -26.344 -9.367 -9.758 1 91.62 230 ILE B CA 1
ATOM 5261 C C . ILE B 1 230 ? -26.094 -8.18 -8.828 1 91.62 230 ILE B C 1
ATOM 5263 O O . ILE B 1 230 ? -25.625 -8.352 -7.703 1 91.62 230 ILE B O 1
ATOM 5267 N N . LYS B 1 231 ? -26.594 -7.047 -9.117 1 93.94 231 LYS B N 1
ATOM 5268 C CA . LYS B 1 231 ? -26.344 -5.793 -8.414 1 93.94 231 LYS B CA 1
ATOM 5269 C C . LYS B 1 231 ? -26.797 -5.883 -6.957 1 93.94 231 LYS B C 1
ATOM 5271 O O . LYS B 1 231 ? -26.047 -5.492 -6.051 1 93.94 231 LYS B O 1
ATOM 5276 N N . ASP B 1 232 ? -27.969 -6.398 -6.711 1 93.75 232 ASP B N 1
ATOM 5277 C CA . ASP B 1 232 ? -28.516 -6.445 -5.359 1 93.75 232 ASP B CA 1
ATOM 5278 C C . ASP B 1 232 ? -27.672 -7.348 -4.457 1 93.75 232 ASP B C 1
ATOM 5280 O O . ASP B 1 232 ? -27.391 -6.992 -3.312 1 93.75 232 ASP B O 1
ATOM 5284 N N . ASN B 1 233 ? -27.297 -8.5 -5.023 1 92.12 233 ASN B N 1
ATOM 5285 C CA . ASN B 1 233 ? -26.422 -9.391 -4.27 1 92.12 233 ASN B CA 1
ATOM 5286 C C . ASN B 1 233 ? -25.094 -8.727 -3.939 1 92.12 233 ASN B C 1
ATOM 5288 O O . ASN B 1 233 ? -24.547 -8.914 -2.848 1 92.12 233 ASN B O 1
ATOM 5292 N N . PHE B 1 234 ? -24.656 -8.039 -4.875 1 94.38 234 PHE B N 1
ATOM 5293 C CA . PHE B 1 234 ? -23.391 -7.34 -4.695 1 94.38 234 PHE B CA 1
ATOM 5294 C C . PHE B 1 234 ? -23.5 -6.305 -3.586 1 94.38 234 PHE B C 1
ATOM 5296 O O . PHE B 1 234 ? -22.625 -6.227 -2.717 1 94.38 234 PHE B O 1
ATOM 5303 N N . LEU B 1 235 ? -24.5 -5.469 -3.598 1 94.75 235 LEU B N 1
ATOM 5304 C CA . LEU B 1 235 ? -24.719 -4.445 -2.578 1 94.75 235 LEU B CA 1
ATOM 5305 C C . LEU B 1 235 ? -24.859 -5.074 -1.197 1 94.75 235 LEU B C 1
ATOM 5307 O O . LEU B 1 235 ? -24.328 -4.551 -0.215 1 94.75 235 LEU B O 1
ATOM 5311 N N . ASP B 1 236 ? -25.516 -6.184 -1.171 1 92.81 236 ASP B N 1
ATOM 5312 C CA . ASP B 1 236 ? -25.656 -6.902 0.09 1 92.81 236 ASP B CA 1
ATOM 5313 C C . ASP B 1 236 ? -24.312 -7.434 0.577 1 92.81 236 ASP B C 1
ATOM 5315 O O . ASP B 1 236 ? -24.016 -7.395 1.773 1 92.81 236 ASP B O 1
ATOM 5319 N N . PHE B 1 237 ? -23.578 -7.914 -0.323 1 92.62 237 PHE B N 1
ATOM 5320 C CA . PHE B 1 237 ? -22.25 -8.438 -0.001 1 92.62 237 PHE B CA 1
ATOM 5321 C C . PHE B 1 237 ? -21.375 -7.344 0.596 1 92.62 237 PHE B C 1
ATOM 5323 O O . PHE B 1 237 ? -20.625 -7.59 1.55 1 92.62 237 PHE B O 1
ATOM 5330 N N . LEU B 1 238 ? -21.422 -6.129 0.114 1 94.38 238 LEU B N 1
ATOM 5331 C CA . LEU B 1 238 ? -20.609 -5.012 0.579 1 94.38 238 LEU B CA 1
ATOM 5332 C C . LEU B 1 238 ? -20.953 -4.645 2.018 1 94.38 238 LEU B C 1
ATOM 5334 O O . LEU B 1 238 ? -20.109 -4.152 2.762 1 94.38 238 LEU B O 1
ATOM 5338 N N . LYS B 1 239 ? -22.172 -4.883 2.416 1 92.38 239 LYS B N 1
ATOM 5339 C CA . LYS B 1 239 ? -22.641 -4.531 3.756 1 92.38 239 LYS B CA 1
ATOM 5340 C C . LYS B 1 239 ? -21.828 -5.266 4.824 1 92.38 239 LYS B C 1
ATOM 5342 O O . LYS B 1 239 ? -21.641 -4.754 5.93 1 92.38 239 LYS B O 1
ATOM 5347 N N . GLN B 1 240 ? -21.312 -6.422 4.512 1 91.12 240 GLN B N 1
ATOM 5348 C CA . GLN B 1 240 ? -20.531 -7.195 5.477 1 91.12 240 GLN B CA 1
ATOM 5349 C C . GLN B 1 240 ? -19.234 -6.484 5.844 1 91.12 240 GLN B C 1
ATOM 5351 O O . GLN B 1 240 ? -18.656 -6.742 6.902 1 91.12 240 GLN B O 1
ATOM 5356 N N . PHE B 1 241 ? -18.844 -5.633 4.969 1 92.06 241 PHE B N 1
ATOM 5357 C CA . PHE B 1 241 ? -17.609 -4.871 5.203 1 92.06 241 PHE B CA 1
ATOM 5358 C C . PHE B 1 241 ? -17.938 -3.443 5.621 1 92.06 241 PHE B C 1
ATOM 5360 O O . PHE B 1 241 ? -17.094 -2.553 5.52 1 92.06 241 PHE B O 1
ATOM 5367 N N . ASN B 1 242 ? -19.125 -3.16 5.953 1 89.5 242 ASN B N 1
ATOM 5368 C CA . ASN B 1 242 ? -19.625 -1.869 6.41 1 89.5 242 ASN B CA 1
ATOM 5369 C C . ASN B 1 242 ? -19.656 -0.846 5.277 1 89.5 242 ASN B C 1
ATOM 5371 O O . ASN B 1 242 ? -19.516 0.354 5.516 1 89.5 242 ASN B O 1
ATOM 5375 N N . MET B 1 243 ? -19.734 -1.312 4.113 1 92 243 MET B N 1
ATOM 5376 C CA . MET B 1 243 ? -19.953 -0.46 2.949 1 92 243 MET B CA 1
ATOM 5377 C C . MET B 1 243 ? -21.422 -0.49 2.531 1 92 243 MET B C 1
ATOM 5379 O O . MET B 1 243 ? -21.828 -1.359 1.762 1 92 243 MET B O 1
ATOM 5383 N N . LYS B 1 244 ? -22.109 0.469 3.039 1 90.81 244 LYS B N 1
ATOM 5384 C CA . LYS B 1 244 ? -23.562 0.489 2.881 1 90.81 244 LYS B CA 1
ATOM 5385 C C . LYS B 1 244 ? -23.984 1.493 1.812 1 90.81 244 LYS B C 1
ATOM 5387 O O . LYS B 1 244 ? -23.953 2.703 2.041 1 90.81 244 LYS B O 1
ATOM 5392 N N . TYR B 1 245 ? -24.328 1.008 0.677 1 92.75 245 TYR B N 1
ATOM 5393 C CA . TYR B 1 245 ? -24.797 1.825 -0.431 1 92.75 245 TYR B CA 1
ATOM 5394 C C . TYR B 1 245 ? -26.188 1.365 -0.887 1 92.75 245 TYR B C 1
ATOM 5396 O O . TYR B 1 245 ? -26.516 0.183 -0.784 1 92.75 245 TYR B O 1
ATOM 5404 N N . ASP B 1 246 ? -26.953 2.289 -1.393 1 92.88 246 ASP B N 1
ATOM 5405 C CA . ASP B 1 246 ? -28.312 1.988 -1.825 1 92.88 246 ASP B CA 1
ATOM 5406 C C . ASP B 1 246 ? -28.344 1.578 -3.295 1 92.88 246 ASP B C 1
ATOM 5408 O O . ASP B 1 246 ? -29.25 0.851 -3.723 1 92.88 246 ASP B O 1
ATOM 5412 N N . ASP B 1 247 ? -27.453 2.105 -3.994 1 93.75 247 ASP B N 1
ATOM 5413 C CA . ASP B 1 247 ? -27.422 1.829 -5.426 1 93.75 247 ASP B CA 1
ATOM 5414 C C . ASP B 1 247 ? -26.047 2.117 -6.016 1 93.75 247 ASP B C 1
ATOM 5416 O O . ASP B 1 247 ? -25.219 2.756 -5.367 1 93.75 247 ASP B O 1
ATOM 5420 N N . ILE B 1 248 ? -25.812 1.533 -7.184 1 93.81 248 ILE B N 1
ATOM 5421 C CA . ILE B 1 248 ? -24.562 1.723 -7.914 1 93.81 248 ILE B CA 1
ATOM 5422 C C . ILE B 1 248 ? -24.875 1.979 -9.391 1 93.81 248 ILE B C 1
ATOM 5424 O O . ILE B 1 248 ? -25.719 1.318 -9.977 1 93.81 248 ILE B O 1
ATOM 5428 N N . GLU B 1 249 ? -24.172 2.992 -9.891 1 91.44 249 GLU B N 1
ATOM 5429 C CA . GLU B 1 249 ? -24.312 3.318 -11.312 1 91.44 249 GLU B CA 1
ATOM 5430 C C . GLU B 1 249 ? -22.953 3.473 -11.969 1 91.44 249 GLU B C 1
ATOM 5432 O O . GLU B 1 249 ? -21.984 3.922 -11.336 1 91.44 249 GLU B O 1
ATOM 5437 N N . PHE B 1 250 ? -22.859 3.031 -13.211 1 88.94 250 PHE B N 1
ATOM 5438 C CA . PHE B 1 250 ? -21.641 3.17 -13.992 1 88.94 250 PHE B CA 1
ATOM 5439 C C . PHE B 1 250 ? -21.812 4.195 -15.102 1 88.94 250 PHE B C 1
ATOM 5441 O O . PHE B 1 250 ? -22.812 4.16 -15.836 1 88.94 250 PHE B O 1
ATOM 5448 N N . ILE B 1 251 ? -20.891 5.195 -15.055 1 83.62 251 ILE B N 1
ATOM 5449 C CA . ILE B 1 251 ? -20.969 6.203 -16.109 1 83.62 251 ILE B CA 1
ATOM 5450 C C . ILE B 1 251 ? -19.719 6.125 -16.984 1 83.62 251 ILE B C 1
ATOM 5452 O O . ILE B 1 251 ? -18.609 5.906 -16.484 1 83.62 251 ILE B O 1
ATOM 5456 N N . GLU B 1 252 ? -19.891 6.188 -18.344 1 72.94 252 GLU B N 1
ATOM 5457 C CA . GLU B 1 252 ? -18.75 6.18 -19.266 1 72.94 252 GLU B CA 1
ATOM 5458 C C . GLU B 1 252 ? -17.906 7.438 -19.109 1 72.94 252 GLU B C 1
ATOM 5460 O O . GLU B 1 252 ? -18.438 8.539 -18.953 1 72.94 252 GLU B O 1
ATOM 5465 N N . ASP B 1 253 ? -16.734 7.254 -18.625 1 61.31 253 ASP B N 1
ATOM 5466 C CA . ASP B 1 253 ? -15.844 8.406 -18.5 1 61.31 253 ASP B CA 1
ATOM 5467 C C . ASP B 1 253 ? -15.258 8.789 -19.859 1 61.31 253 ASP B C 1
ATOM 5469 O O . ASP B 1 253 ? -14.477 8.039 -20.453 1 61.31 253 ASP B O 1
ATOM 5473 N N . GLY B 1 254 ? -15.883 9.594 -20.688 1 54.97 254 GLY B N 1
ATOM 5474 C CA . GLY B 1 254 ? -15.414 10.055 -21.984 1 54.97 254 GLY B CA 1
ATOM 5475 C C . GLY B 1 254 ? -13.953 10.453 -21.984 1 54.97 254 GLY B C 1
ATOM 5476 O O . GLY B 1 254 ? -13.328 10.523 -23.047 1 54.97 254 GLY B O 1
ATOM 5477 N N . ASN B 1 255 ? -13.492 11.07 -21.016 1 50.97 255 ASN B N 1
ATOM 5478 C CA . ASN B 1 255 ? -12.148 11.625 -21.047 1 50.97 255 ASN B CA 1
ATOM 5479 C C . ASN B 1 255 ? -11.086 10.547 -20.844 1 50.97 255 ASN B C 1
ATOM 5481 O O . ASN B 1 255 ? -9.891 10.844 -20.828 1 50.97 255 ASN B O 1
ATOM 5485 N N . ASN B 1 256 ? -11.453 9.562 -20.359 1 46.72 256 ASN B N 1
ATOM 5486 C CA . ASN B 1 256 ? -10.383 8.617 -20.047 1 46.72 256 ASN B CA 1
ATOM 5487 C C . ASN B 1 256 ? -9.898 7.891 -21.297 1 46.72 256 ASN B C 1
ATOM 5489 O O . ASN B 1 256 ? -10.5 6.906 -21.719 1 46.72 256 ASN B O 1
ATOM 5493 N N . ASN B 1 257 ? -9.375 8.648 -22.156 1 41.59 257 ASN B N 1
ATOM 5494 C CA . ASN B 1 257 ? -8.578 8.055 -23.219 1 41.59 257 ASN B CA 1
ATOM 5495 C C . ASN B 1 257 ? -7.637 6.98 -22.688 1 41.59 257 ASN B C 1
ATOM 5497 O O . ASN B 1 257 ? -6.695 6.582 -23.359 1 41.59 257 ASN B O 1
ATOM 5501 N N . ALA B 1 258 ? -7.324 7.016 -21.5 1 38.22 258 ALA B N 1
ATOM 5502 C CA . ALA B 1 258 ? -6.27 6.043 -21.234 1 38.22 258 ALA B CA 1
ATOM 5503 C C . ALA B 1 258 ? -6.656 4.66 -21.766 1 38.22 258 ALA B C 1
ATOM 5505 O O . ALA B 1 258 ? -7.699 4.117 -21.375 1 38.22 258 ALA B O 1
ATOM 5506 N N . LYS B 1 259 ? -6.367 4.461 -22.938 1 39.91 259 LYS B N 1
ATOM 5507 C CA . LYS B 1 259 ? -6.328 3.143 -23.562 1 39.91 259 LYS B CA 1
ATOM 5508 C C . LYS B 1 259 ? -5.973 2.059 -22.547 1 39.91 259 LYS B C 1
ATOM 5510 O O . LYS B 1 259 ? -4.855 2.033 -22.031 1 39.91 259 LYS B O 1
ATOM 5515 N N . VAL B 1 260 ? -6.898 1.688 -21.719 1 38.84 260 VAL B N 1
ATOM 5516 C CA . VAL B 1 260 ? -6.609 0.49 -20.938 1 38.84 260 VAL B CA 1
ATOM 5517 C C . VAL B 1 260 ? -5.969 -0.569 -21.828 1 38.84 260 VAL B C 1
ATOM 5519 O O . VAL B 1 260 ? -6.453 -0.832 -22.938 1 38.84 260 VAL B O 1
ATOM 5522 N N . TYR B 1 261 ? -4.855 -0.8 -21.641 1 38.22 261 TYR B N 1
ATOM 5523 C CA . TYR B 1 261 ? -4.172 -1.881 -22.344 1 38.22 261 TYR B CA 1
ATOM 5524 C C . TYR B 1 261 ? -5.164 -2.924 -22.844 1 38.22 261 TYR B C 1
ATOM 5526 O O . TYR B 1 261 ? -5.125 -3.322 -24 1 38.22 261 TYR B O 1
ATOM 5534 N N . LEU B 1 262 ? -5.895 -3.57 -22 1 43.75 262 LEU B N 1
ATOM 5535 C CA . LEU B 1 262 ? -6.785 -4.66 -22.375 1 43.75 262 LEU B CA 1
ATOM 5536 C C . LEU B 1 262 ? -8.195 -4.145 -22.656 1 43.75 262 LEU B C 1
ATOM 5538 O O . LEU B 1 262 ? -9.156 -4.906 -22.625 1 43.75 262 LEU B O 1
ATOM 5542 N N . ASN B 1 263 ? -8.227 -2.822 -23.203 1 43.53 263 ASN B N 1
ATOM 5543 C CA . ASN B 1 263 ? -9.531 -2.279 -23.547 1 43.53 263 ASN B CA 1
ATOM 5544 C C . ASN B 1 263 ? -10.484 -2.293 -22.359 1 43.53 263 ASN B C 1
ATOM 5546 O O . ASN B 1 263 ? -11.664 -2.602 -22.5 1 43.53 263 ASN B O 1
ATOM 5550 N N . ILE B 1 264 ? -9.883 -2.258 -21.281 1 46.12 264 ILE B N 1
ATOM 5551 C CA . ILE B 1 264 ? -10.805 -2.289 -20.141 1 46.12 264 ILE B CA 1
ATOM 5552 C C . ILE B 1 264 ? -11.375 -0.894 -19.891 1 46.12 264 ILE B C 1
ATOM 5554 O O . ILE B 1 264 ? -10.633 0.039 -19.578 1 46.12 264 ILE B O 1
ATOM 5558 N N . PRO B 1 265 ? -12.5 -0.582 -20.406 1 49.56 265 PRO B N 1
ATOM 5559 C CA . PRO B 1 265 ? -13.148 0.704 -20.125 1 49.56 265 PRO B CA 1
ATOM 5560 C C . PRO B 1 265 ? -13.203 1.038 -18.641 1 49.56 265 PRO B C 1
ATOM 5562 O O . PRO B 1 265 ? -13.477 0.16 -17.812 1 49.56 265 PRO B O 1
ATOM 5565 N N . GLN B 1 266 ? -12.547 2.115 -18.125 1 55.84 266 GLN B N 1
ATOM 5566 C CA . GLN B 1 266 ? -12.734 2.438 -16.703 1 55.84 266 GLN B CA 1
ATOM 5567 C C . GLN B 1 266 ? -13.922 3.369 -16.5 1 55.84 266 GLN B C 1
ATOM 5569 O O . GLN B 1 266 ? -13.898 4.52 -16.953 1 55.84 266 GLN B O 1
ATOM 5574 N N . ASN B 1 267 ? -15.078 2.787 -16.219 1 61.38 267 ASN B N 1
ATOM 5575 C CA . ASN B 1 267 ? -16.266 3.562 -15.859 1 61.38 267 ASN B CA 1
ATOM 5576 C C . ASN B 1 267 ? -16.078 4.293 -14.531 1 61.38 267 ASN B C 1
ATOM 5578 O O . ASN B 1 267 ? -15.391 3.803 -13.641 1 61.38 267 ASN B O 1
ATOM 5582 N N . LYS B 1 268 ? -16.562 5.543 -14.562 1 78.5 268 LYS B N 1
ATOM 5583 C CA . LYS B 1 268 ? -16.797 6.191 -13.281 1 78.5 268 LYS B CA 1
ATOM 5584 C C . LYS B 1 268 ? -17.859 5.465 -12.477 1 78.5 268 LYS B C 1
ATOM 5586 O O . LYS B 1 268 ? -18.906 5.105 -13.023 1 78.5 268 LYS B O 1
ATOM 5591 N N . VAL B 1 269 ? -17.562 5.047 -11.281 1 83.44 269 VAL B N 1
ATOM 5592 C CA . VAL B 1 269 ? -18.484 4.348 -10.398 1 83.44 269 VAL B CA 1
ATOM 5593 C C . VAL B 1 269 ? -19.156 5.348 -9.461 1 83.44 269 VAL B C 1
ATOM 5595 O O . VAL B 1 269 ? -18.484 6.031 -8.68 1 83.44 269 VAL B O 1
ATOM 5598 N N . LEU B 1 270 ? -20.422 5.43 -9.625 1 86.81 270 LEU B N 1
ATOM 5599 C CA . LEU B 1 270 ? -21.203 6.301 -8.758 1 86.81 270 LEU B CA 1
ATOM 5600 C C . LEU B 1 270 ? -21.984 5.484 -7.727 1 86.81 270 LEU B C 1
ATOM 5602 O O . LEU B 1 270 ? -22.688 4.535 -8.078 1 86.81 270 LEU B O 1
ATOM 5606 N N . LEU B 1 271 ? -21.766 5.816 -6.543 1 90.38 271 LEU B N 1
ATOM 5607 C CA . LEU B 1 271 ? -22.422 5.16 -5.422 1 90.38 271 LEU B CA 1
ATOM 5608 C C . LEU B 1 271 ? -23.516 6.051 -4.832 1 90.38 271 LEU B C 1
ATOM 5610 O O . LEU B 1 271 ? -23.297 7.246 -4.621 1 90.38 271 LEU B O 1
ATOM 5614 N N . LYS B 1 272 ? -24.625 5.508 -4.637 1 90.25 272 LYS B N 1
ATOM 5615 C CA . LYS B 1 272 ? -25.719 6.25 -4.023 1 90.25 272 LYS B CA 1
ATOM 5616 C C . LYS B 1 272 ? -25.922 5.824 -2.572 1 90.25 272 LYS B C 1
ATOM 5618 O O . LYS B 1 272 ? -25.875 4.637 -2.256 1 90.25 272 LYS B O 1
ATOM 5623 N N . LYS B 1 273 ? -26.047 6.77 -1.78 1 88.94 273 LYS B N 1
ATOM 5624 C CA . LYS B 1 273 ? -26.203 6.52 -0.35 1 88.94 273 LYS B CA 1
ATOM 5625 C C . LYS B 1 273 ? -27.172 7.527 0.275 1 88.94 273 LYS B C 1
ATOM 5627 O O . LYS B 1 273 ? -27.078 8.727 0.008 1 88.94 273 LYS B O 1
ATOM 5632 N N . ARG B 1 274 ? -28.094 6.965 1.043 1 84.75 274 ARG B N 1
ATOM 5633 C CA . ARG B 1 274 ? -29.016 7.844 1.764 1 84.75 274 ARG B CA 1
ATOM 5634 C C . ARG B 1 274 ? -28.344 8.43 3.004 1 84.75 274 ARG B C 1
ATOM 5636 O O . ARG B 1 274 ? -27.625 7.73 3.715 1 84.75 274 ARG B O 1
ATOM 5643 N N . SER B 1 275 ? -28.484 9.703 3.217 1 80.5 275 SER B N 1
ATOM 5644 C CA . SER B 1 275 ? -27.938 10.367 4.398 1 80.5 275 SER B CA 1
ATOM 5645 C C . SER B 1 275 ? -28.531 9.789 5.68 1 80.5 275 SER B C 1
ATOM 5647 O O . SER B 1 275 ? -29.75 9.648 5.797 1 80.5 275 SER B O 1
ATOM 5649 N N . PRO B 1 276 ? -27.625 9.414 6.586 1 78.5 276 PRO B N 1
ATOM 5650 C CA . PRO B 1 276 ? -28.172 8.938 7.863 1 78.5 276 PRO B CA 1
ATOM 5651 C C . PRO B 1 276 ? -28.812 10.055 8.688 1 78.5 276 PRO B C 1
ATOM 5653 O O . PRO B 1 276 ? -29.562 9.789 9.617 1 78.5 276 PRO B O 1
ATOM 5656 N N . ILE B 1 277 ? -28.406 11.258 8.422 1 76 277 ILE B N 1
ATOM 5657 C CA . ILE B 1 277 ? -28.906 12.422 9.141 1 76 277 ILE B CA 1
ATOM 5658 C C . ILE B 1 277 ? -30.266 12.828 8.586 1 76 277 ILE B C 1
ATOM 5660 O O . ILE B 1 277 ? -31.219 13.047 9.336 1 76 277 ILE B O 1
ATOM 5664 N N . ASN B 1 278 ? -30.234 12.969 7.258 1 72.12 278 ASN B N 1
ATOM 5665 C CA . ASN B 1 278 ? -31.469 13.289 6.555 1 72.12 278 ASN B CA 1
ATOM 5666 C C . ASN B 1 278 ? -31.891 12.148 5.629 1 72.12 278 ASN B C 1
ATOM 5668 O O . ASN B 1 278 ? -31.531 12.133 4.453 1 72.12 278 ASN B O 1
ATOM 5672 N N . ASN B 1 279 ? -32.531 11.25 6.133 1 67.25 279 ASN B N 1
ATOM 5673 C CA . ASN B 1 279 ? -32.875 10.016 5.438 1 67.25 279 ASN B CA 1
ATOM 5674 C C . ASN B 1 279 ? -33.531 10.305 4.078 1 67.25 279 ASN B C 1
ATOM 5676 O O . ASN B 1 279 ? -33.469 9.469 3.178 1 67.25 279 ASN B O 1
ATOM 5680 N N . ALA B 1 280 ? -33.938 11.477 3.914 1 67.62 280 ALA B N 1
ATOM 5681 C CA . ALA B 1 280 ? -34.688 11.789 2.699 1 67.62 280 ALA B CA 1
ATOM 5682 C C . ALA B 1 280 ? -33.75 12.18 1.56 1 67.62 280 ALA B C 1
ATOM 5684 O O . ALA B 1 280 ? -34.125 12.148 0.39 1 67.62 280 ALA B O 1
ATOM 5685 N N . LYS B 1 281 ? -32.562 12.359 1.818 1 77.19 281 LYS B N 1
ATOM 5686 C CA . LYS B 1 281 ? -31.672 12.852 0.765 1 77.19 281 LYS B CA 1
ATOM 5687 C C . LYS B 1 281 ? -30.703 11.766 0.296 1 77.19 281 LYS B C 1
ATOM 5689 O O . LYS B 1 281 ? -29.984 11.172 1.104 1 77.19 281 LYS B O 1
ATOM 5694 N N . SER B 1 282 ? -30.875 11.406 -0.987 1 82.88 282 SER B N 1
ATOM 5695 C CA . SER B 1 282 ? -29.953 10.469 -1.615 1 82.88 282 SER B CA 1
ATOM 5696 C C . SER B 1 282 ? -28.75 11.203 -2.209 1 82.88 282 SER B C 1
ATOM 5698 O O . SER B 1 282 ? -28.922 12.195 -2.922 1 82.88 282 SER B O 1
ATOM 5700 N N . LEU B 1 283 ? -27.688 10.781 -1.802 1 86.31 283 LEU B N 1
ATOM 5701 C CA . LEU B 1 283 ? -26.453 11.398 -2.287 1 86.31 283 LEU B CA 1
ATOM 5702 C C . LEU B 1 283 ? -25.75 10.484 -3.279 1 86.31 283 LEU B C 1
ATOM 5704 O O . LEU B 1 283 ? -25.781 9.258 -3.137 1 86.31 283 LEU B O 1
ATOM 5708 N N . THR B 1 284 ? -25.188 11.109 -4.273 1 86.69 284 THR B N 1
ATOM 5709 C CA . THR B 1 284 ? -24.359 10.391 -5.234 1 86.69 284 THR B CA 1
ATOM 5710 C C . THR B 1 284 ? -22.891 10.695 -5.012 1 86.69 284 THR B C 1
ATOM 5712 O O . THR B 1 284 ? -22.484 11.859 -4.957 1 86.69 284 THR B O 1
ATOM 5715 N N . MET B 1 285 ? -22.188 9.648 -4.824 1 86.81 285 MET B N 1
ATOM 5716 C CA . MET B 1 285 ? -20.766 9.789 -4.559 1 86.81 285 MET B CA 1
ATOM 5717 C C . MET B 1 285 ? -19.938 9.07 -5.617 1 86.81 285 MET B C 1
ATOM 5719 O O . MET B 1 285 ? -20.297 7.98 -6.062 1 86.81 285 MET B O 1
ATOM 5723 N N . ASN B 1 286 ? -18.922 9.719 -5.996 1 87.38 286 ASN B N 1
ATOM 5724 C CA . ASN B 1 286 ? -17.969 9.094 -6.906 1 87.38 286 ASN B CA 1
ATOM 5725 C C . ASN B 1 286 ? -16.969 8.211 -6.152 1 87.38 286 ASN B C 1
ATOM 5727 O O . ASN B 1 286 ? -16.25 8.695 -5.273 1 87.38 286 ASN B O 1
ATOM 5731 N N . LEU B 1 287 ? -16.875 6.984 -6.492 1 88.38 287 LEU B N 1
ATOM 5732 C CA . LEU B 1 287 ? -16 6.039 -5.816 1 88.38 287 LEU B CA 1
ATOM 5733 C C . LEU B 1 287 ? -14.555 6.523 -5.852 1 88.38 287 LEU B C 1
ATOM 5735 O O . LEU B 1 287 ? -13.859 6.48 -4.836 1 88.38 287 LEU B O 1
ATOM 5739 N N . GLY B 1 288 ? -14.094 6.969 -6.973 1 84.06 288 GLY B N 1
ATOM 5740 C CA . GLY B 1 288 ? -12.719 7.383 -7.172 1 84.06 288 GLY B CA 1
ATOM 5741 C C . GLY B 1 288 ? -12.312 8.562 -6.305 1 84.06 288 GLY B C 1
ATOM 5742 O O . GLY B 1 288 ? -11.172 8.641 -5.848 1 84.06 288 GLY B O 1
ATOM 5743 N N . TYR B 1 289 ? -13.266 9.352 -5.965 1 81 289 TYR B N 1
ATOM 5744 C CA . TYR B 1 289 ? -12.953 10.594 -5.27 1 81 289 TYR B CA 1
ATOM 5745 C C . TYR B 1 289 ? -13.375 10.531 -3.809 1 81 289 TYR B C 1
ATOM 5747 O O . TYR B 1 289 ? -12.648 10.977 -2.922 1 81 289 TYR B O 1
ATOM 5755 N N . SER B 1 290 ? -14.445 9.938 -3.598 1 80.19 290 SER B N 1
ATOM 5756 C CA . SER B 1 290 ? -15.102 10.086 -2.303 1 80.19 290 SER B CA 1
ATOM 5757 C C . SER B 1 290 ? -14.703 8.961 -1.351 1 80.19 290 SER B C 1
ATOM 5759 O O . SER B 1 290 ? -14.883 9.078 -0.136 1 80.19 290 SER B O 1
ATOM 5761 N N . GLU B 1 291 ? -14.227 7.895 -1.865 1 87.31 291 GLU B N 1
ATOM 5762 C CA . GLU B 1 291 ? -13.945 6.75 -1.002 1 87.31 291 GLU B CA 1
ATOM 5763 C C . GLU B 1 291 ? -12.453 6.602 -0.743 1 87.31 291 GLU B C 1
ATOM 5765 O O . GLU B 1 291 ? -11.633 7.059 -1.541 1 87.31 291 GLU B O 1
ATOM 5770 N N . SER B 1 292 ? -12.164 6.02 0.334 1 90.12 292 SER B N 1
ATOM 5771 C CA . SER B 1 292 ? -10.781 5.758 0.706 1 90.12 292 SER B CA 1
ATOM 5772 C C . SER B 1 292 ? -10.148 4.723 -0.219 1 90.12 292 SER B C 1
ATOM 5774 O O . SER B 1 292 ? -10.852 4 -0.928 1 90.12 292 SER B O 1
ATOM 5776 N N . ALA B 1 293 ? -8.844 4.648 -0.173 1 89.56 293 ALA B N 1
ATOM 5777 C CA . ALA B 1 293 ? -8.102 3.664 -0.959 1 89.56 293 ALA B CA 1
ATOM 5778 C C . ALA B 1 293 ? -8.508 2.242 -0.575 1 89.56 293 ALA B C 1
ATOM 5780 O O . ALA B 1 293 ? -8.648 1.374 -1.439 1 89.56 293 ALA B O 1
ATOM 5781 N N . GLY B 1 294 ? -8.719 1.994 0.692 1 92.75 294 GLY B N 1
ATOM 5782 C CA . GLY B 1 294 ? -9.141 0.679 1.147 1 92.75 294 GLY B CA 1
ATOM 5783 C C . GLY B 1 294 ? -10.508 0.275 0.615 1 92.75 294 GLY B C 1
ATOM 5784 O O . GLY B 1 294 ? -10.688 -0.858 0.165 1 92.75 294 GLY B O 1
ATOM 5785 N N . ASN B 1 295 ? -11.445 1.209 0.641 1 93.06 295 ASN B N 1
ATOM 5786 C CA . ASN B 1 295 ? -12.781 0.925 0.135 1 93.06 295 ASN B CA 1
ATOM 5787 C C . ASN B 1 295 ? -12.781 0.72 -1.377 1 93.06 295 ASN B C 1
ATOM 5789 O O . ASN B 1 295 ? -13.516 -0.122 -1.896 1 93.06 295 ASN B O 1
ATOM 5793 N N . LYS B 1 296 ? -12.023 1.489 -2.018 1 92.62 296 LYS B N 1
ATOM 5794 C CA . LYS B 1 296 ? -11.883 1.3 -3.459 1 92.62 296 LYS B CA 1
ATOM 5795 C C . LYS B 1 296 ? -11.352 -0.093 -3.781 1 92.62 296 LYS B C 1
ATOM 5797 O O . LYS B 1 296 ? -11.898 -0.788 -4.641 1 92.62 296 LYS B O 1
ATOM 5802 N N . LYS B 1 297 ? -10.32 -0.44 -3.088 1 92.81 297 LYS B N 1
ATOM 5803 C CA . LYS B 1 297 ? -9.727 -1.76 -3.285 1 92.81 297 LYS B CA 1
ATOM 5804 C C . LYS B 1 297 ? -10.742 -2.865 -2.998 1 92.81 297 LYS B C 1
ATOM 5806 O O . LYS B 1 297 ? -10.836 -3.838 -3.75 1 92.81 297 LYS B O 1
ATOM 5811 N N . LEU B 1 298 ? -11.438 -2.725 -1.926 1 94.38 298 LEU B N 1
ATOM 5812 C CA . LEU B 1 298 ? -12.445 -3.719 -1.566 1 94.38 298 LEU B CA 1
ATOM 5813 C C . LEU B 1 298 ? -13.531 -3.797 -2.629 1 94.38 298 LEU B C 1
ATOM 5815 O O . LEU B 1 298 ? -13.969 -4.891 -3 1 94.38 298 LEU B O 1
ATOM 5819 N N . PHE B 1 299 ? -13.984 -2.631 -3.105 1 93.62 299 PHE B N 1
ATOM 5820 C CA . PHE B 1 299 ? -14.961 -2.607 -4.188 1 93.62 299 PHE B CA 1
ATOM 5821 C C . PHE B 1 299 ? -14.453 -3.385 -5.395 1 93.62 299 PHE B C 1
ATOM 5823 O O . PHE B 1 299 ? -15.18 -4.203 -5.961 1 93.62 299 PHE B O 1
ATOM 5830 N N . ASP B 1 300 ? -13.266 -3.127 -5.73 1 92.5 300 ASP B N 1
ATOM 5831 C CA . ASP B 1 300 ? -12.648 -3.775 -6.887 1 92.5 300 ASP B CA 1
ATOM 5832 C C . ASP B 1 300 ? -12.617 -5.293 -6.711 1 92.5 300 ASP B C 1
ATOM 5834 O O . ASP B 1 300 ? -12.789 -6.039 -7.676 1 92.5 300 ASP B O 1
ATOM 5838 N N . LEU B 1 301 ? -12.445 -5.773 -5.531 1 93.88 301 LEU B N 1
ATOM 5839 C CA . LEU B 1 301 ? -12.273 -7.191 -5.238 1 93.88 301 LEU B CA 1
ATOM 5840 C C . LEU B 1 301 ? -13.617 -7.875 -5.027 1 93.88 301 LEU B C 1
ATOM 5842 O O . LEU B 1 301 ? -13.742 -9.086 -5.223 1 93.88 301 LEU B O 1
ATOM 5846 N N . ALA B 1 302 ? -14.586 -7.113 -4.621 1 94.06 302 ALA B N 1
ATOM 5847 C CA . ALA B 1 302 ? -15.828 -7.66 -4.078 1 94.06 302 ALA B CA 1
ATOM 5848 C C . ALA B 1 302 ? -16.562 -8.5 -5.121 1 94.06 302 ALA B C 1
ATOM 5850 O O . ALA B 1 302 ? -17.094 -9.562 -4.809 1 94.06 302 ALA B O 1
ATOM 5851 N N . GLY B 1 303 ? -16.641 -8.023 -6.332 1 92 303 GLY B N 1
ATOM 5852 C CA . GLY B 1 303 ? -17.297 -8.797 -7.375 1 92 303 GLY B CA 1
ATOM 5853 C C . GLY B 1 303 ? -16.641 -10.148 -7.621 1 92 303 GLY B C 1
ATOM 5854 O O . GLY B 1 303 ? -17.328 -11.156 -7.793 1 92 303 GLY B O 1
ATOM 5855 N N . LEU B 1 304 ? -15.375 -10.148 -7.66 1 91.38 304 LEU B N 1
ATOM 5856 C CA . LEU B 1 304 ? -14.617 -11.383 -7.855 1 91.38 304 LEU B CA 1
ATOM 5857 C C . LEU B 1 304 ? -14.844 -12.352 -6.699 1 91.38 304 LEU B C 1
ATOM 5859 O O . LEU B 1 304 ? -15 -13.555 -6.91 1 91.38 304 LEU B O 1
ATOM 5863 N N . LEU B 1 305 ? -14.82 -11.828 -5.535 1 93.38 305 LEU B N 1
ATOM 5864 C CA . LEU B 1 305 ? -15.055 -12.656 -4.355 1 93.38 305 LEU B CA 1
ATOM 5865 C C . LEU B 1 305 ? -16.453 -13.266 -4.387 1 93.38 305 LEU B C 1
ATOM 5867 O O . LEU B 1 305 ? -16.609 -14.461 -4.145 1 93.38 305 LEU B O 1
ATOM 5871 N N . LEU B 1 306 ? -17.391 -12.438 -4.688 1 91.44 306 LEU B N 1
ATOM 5872 C CA . LEU B 1 306 ? -18.766 -12.891 -4.73 1 91.44 306 LEU B CA 1
ATOM 5873 C C . LEU B 1 306 ? -18.938 -14.023 -5.734 1 91.44 306 LEU B C 1
ATOM 5875 O O . LEU B 1 306 ? -19.562 -15.047 -5.422 1 91.44 306 LEU B O 1
ATOM 5879 N N . GLU B 1 307 ? -18.359 -13.883 -6.816 1 90.12 307 GLU B N 1
ATOM 5880 C CA . GLU B 1 307 ? -18.469 -14.883 -7.871 1 90.12 307 GLU B CA 1
ATOM 5881 C C . GLU B 1 307 ? -17.703 -16.156 -7.508 1 90.12 307 GLU B C 1
ATOM 5883 O O . GLU B 1 307 ? -18.203 -17.266 -7.684 1 90.12 307 GLU B O 1
ATOM 5888 N N . SER B 1 308 ? -16.531 -15.984 -7.027 1 91.81 308 SER B N 1
ATOM 5889 C CA . SER B 1 308 ? -15.609 -17.109 -6.824 1 91.81 308 SER B CA 1
ATOM 5890 C C . SER B 1 308 ? -15.977 -17.906 -5.578 1 91.81 308 SER B C 1
ATOM 5892 O O . SER B 1 308 ? -15.664 -19.094 -5.48 1 91.81 308 SER B O 1
ATOM 5894 N N . LEU B 1 309 ? -16.672 -17.266 -4.652 1 90.81 309 LEU B N 1
ATOM 5895 C CA . LEU B 1 309 ? -16.922 -17.938 -3.383 1 90.81 309 LEU B CA 1
ATOM 5896 C C . LEU B 1 309 ? -18.359 -18.422 -3.287 1 90.81 309 LEU B C 1
ATOM 5898 O O . LEU B 1 309 ? -18.625 -19.469 -2.697 1 90.81 309 LEU B O 1
ATOM 5902 N N . TYR B 1 310 ? -19.359 -17.641 -3.775 1 79.31 310 TYR B N 1
ATOM 5903 C CA . TYR B 1 310 ? -20.766 -17.906 -3.473 1 79.31 310 TYR B CA 1
ATOM 5904 C C . TYR B 1 310 ? -21.531 -18.328 -4.727 1 79.31 310 TYR B C 1
ATOM 5906 O O . TYR B 1 310 ? -22.281 -19.297 -4.707 1 79.31 310 TYR B O 1
ATOM 5914 N N . GLU B 1 311 ? -21.609 -17.578 -5.617 1 72 311 GLU B N 1
ATOM 5915 C CA . GLU B 1 311 ? -22.672 -17.562 -6.621 1 72 311 GLU B CA 1
ATOM 5916 C C . GLU B 1 311 ? -22.422 -18.594 -7.711 1 72 311 GLU B C 1
ATOM 5918 O O . GLU B 1 311 ? -23.344 -19.312 -8.125 1 72 311 GLU B O 1
ATOM 5923 N N . LYS B 1 312 ? -21.203 -18.578 -8.242 1 70.06 312 LYS B N 1
ATOM 5924 C CA . LYS B 1 312 ? -20.984 -19.375 -9.445 1 70.06 312 LYS B CA 1
ATOM 5925 C C . LYS B 1 312 ? -20.156 -20.625 -9.133 1 70.06 312 LYS B C 1
ATOM 5927 O O . LYS B 1 312 ? -19.422 -20.656 -8.148 1 70.06 312 LYS B O 1
ATOM 5932 N N . ASN B 1 313 ? -20.703 -21.703 -9.625 1 81.75 313 ASN B N 1
ATOM 5933 C CA . ASN B 1 313 ? -19.922 -22.938 -9.516 1 81.75 313 ASN B CA 1
ATOM 5934 C C . ASN B 1 313 ? -18.609 -22.844 -10.289 1 81.75 313 ASN B C 1
ATOM 5936 O O . ASN B 1 313 ? -18.344 -23.641 -11.188 1 81.75 313 ASN B O 1
ATOM 5940 N N . ILE B 1 314 ? -17.891 -21.734 -9.812 1 86.38 314 ILE B N 1
ATOM 5941 C CA . ILE B 1 314 ? -16.625 -21.484 -10.484 1 86.38 314 ILE B CA 1
ATOM 5942 C C . ILE B 1 314 ? -15.492 -21.469 -9.453 1 86.38 314 ILE B C 1
ATOM 5944 O O . ILE B 1 314 ? -15.469 -20.609 -8.57 1 86.38 314 ILE B O 1
ATOM 5948 N N . GLN B 1 315 ? -14.648 -22.453 -9.555 1 91.94 315 GLN B N 1
ATOM 5949 C CA . GLN B 1 315 ? -13.445 -22.484 -8.734 1 91.94 315 GLN B CA 1
ATOM 5950 C C . GLN B 1 315 ? -12.328 -21.656 -9.359 1 91.94 315 GLN B C 1
ATOM 5952 O O . GLN B 1 315 ? -12.023 -21.797 -10.539 1 91.94 315 GLN B O 1
ATOM 5957 N N . ARG B 1 316 ? -11.742 -20.75 -8.586 1 94.56 316 ARG B N 1
ATOM 5958 C CA . ARG B 1 316 ? -10.695 -19.891 -9.117 1 94.56 316 ARG B CA 1
ATOM 5959 C C . ARG B 1 316 ? -9.469 -19.891 -8.211 1 94.56 316 ARG B C 1
ATOM 5961 O O . ARG B 1 316 ? -9.555 -20.266 -7.043 1 94.56 316 ARG B O 1
ATOM 5968 N N . LEU B 1 317 ? -8.344 -19.625 -8.789 1 97.44 317 LEU B N 1
ATOM 5969 C CA . LEU B 1 317 ? -7.184 -19.141 -8.047 1 97.44 317 LEU B CA 1
ATOM 5970 C C . LEU B 1 317 ? -7.051 -17.625 -8.18 1 97.44 317 LEU B C 1
ATOM 5972 O O . LEU B 1 317 ? -6.832 -17.109 -9.273 1 97.44 317 LEU B O 1
ATOM 5976 N N . ILE B 1 318 ? -7.254 -16.984 -7.098 1 96.94 318 ILE B N 1
ATOM 5977 C CA . ILE B 1 318 ? -7.051 -15.531 -7.07 1 96.94 318 ILE B CA 1
ATOM 5978 C C . ILE B 1 318 ? -5.66 -15.219 -6.531 1 96.94 318 ILE B C 1
ATOM 5980 O O . ILE B 1 318 ? -5.262 -15.742 -5.484 1 96.94 318 ILE B O 1
ATOM 5984 N N . VAL B 1 319 ? -4.898 -14.453 -7.277 1 97.69 319 VAL B N 1
ATOM 5985 C CA . VAL B 1 319 ? -3.543 -14.07 -6.898 1 97.69 319 VAL B CA 1
ATOM 5986 C C . VAL B 1 319 ? -3.498 -12.57 -6.605 1 97.69 319 VAL B C 1
ATOM 5988 O O . VAL B 1 319 ? -3.852 -11.75 -7.457 1 97.69 319 VAL B O 1
ATOM 5991 N N . ILE B 1 320 ? -3.078 -12.18 -5.422 1 96.75 320 ILE B N 1
ATOM 5992 C CA . ILE B 1 320 ? -3.068 -10.773 -5.035 1 96.75 320 ILE B CA 1
ATOM 5993 C C . ILE B 1 320 ? -1.698 -10.406 -4.469 1 96.75 320 ILE B C 1
ATOM 5995 O O . ILE B 1 320 ? -1.278 -10.945 -3.441 1 96.75 320 ILE B O 1
ATOM 5999 N N . ASP B 1 321 ? -1.015 -9.5 -5.121 1 94.88 321 ASP B N 1
ATOM 6000 C CA . ASP B 1 321 ? 0.23 -8.953 -4.586 1 94.88 321 ASP B CA 1
ATOM 6001 C C . ASP B 1 321 ? -0.047 -7.867 -3.549 1 94.88 321 ASP B C 1
ATOM 6003 O O . ASP B 1 321 ? -0.935 -7.035 -3.738 1 94.88 321 ASP B O 1
ATOM 6007 N N . GLU B 1 322 ? 0.64 -7.918 -2.443 1 93.94 322 GLU B N 1
ATOM 6008 C CA . GLU B 1 322 ? 0.503 -6.961 -1.351 1 93.94 322 GLU B CA 1
ATOM 6009 C C . GLU B 1 322 ? -0.956 -6.809 -0.931 1 93.94 322 GLU B C 1
ATOM 6011 O O . GLU B 1 322 ? -1.484 -5.695 -0.899 1 93.94 322 GLU B O 1
ATOM 6016 N N . ILE B 1 323 ? -1.503 -7.883 -0.464 1 95.88 323 ILE B N 1
ATOM 6017 C CA . ILE B 1 323 ? -2.928 -7.957 -0.163 1 95.88 323 ILE B CA 1
ATOM 6018 C C . ILE B 1 323 ? -3.262 -7.016 0.991 1 95.88 323 ILE B C 1
ATOM 6020 O O . ILE B 1 323 ? -4.391 -6.531 1.1 1 95.88 323 ILE B O 1
ATOM 6024 N N . ASP B 1 324 ? -2.277 -6.734 1.813 1 95.62 324 ASP B N 1
ATOM 6025 C CA . ASP B 1 324 ? -2.508 -5.965 3.033 1 95.62 324 ASP B CA 1
ATOM 6026 C C . ASP B 1 324 ? -2.469 -4.465 2.75 1 95.62 324 ASP B C 1
ATOM 6028 O O . ASP B 1 324 ? -2.854 -3.658 3.6 1 95.62 324 ASP B O 1
ATOM 6032 N N . SER B 1 325 ? -2.049 -4.09 1.59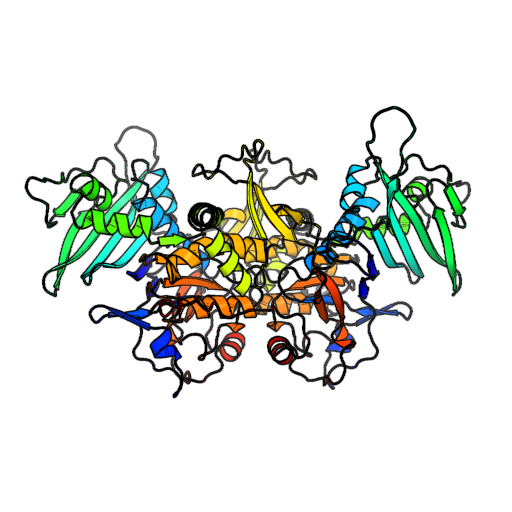8 1 92.06 325 SER B N 1
ATOM 6033 C CA . SER B 1 325 ? -1.976 -2.662 1.294 1 92.06 325 SER B CA 1
ATOM 6034 C C . SER B 1 325 ? -3.344 -2 1.415 1 92.06 325 SER B C 1
ATOM 6036 O O . SER B 1 325 ? -4.328 -2.488 0.857 1 92.06 325 SER B O 1
ATOM 6038 N N . ASN B 1 326 ? -3.432 -0.986 2.24 1 92.25 326 ASN B N 1
ATOM 6039 C CA . ASN B 1 326 ? -4.602 -0.132 2.416 1 92.25 326 ASN B CA 1
ATOM 6040 C C . ASN B 1 326 ? -5.691 -0.834 3.221 1 92.25 326 ASN B C 1
ATOM 6042 O O . ASN B 1 326 ? -6.789 -0.3 3.383 1 92.25 326 ASN B O 1
ATOM 6046 N N . PHE B 1 327 ? -5.434 -2.043 3.666 1 95.25 327 PHE B N 1
ATOM 6047 C CA . PHE B 1 327 ? -6.441 -2.746 4.449 1 95.25 327 PHE B CA 1
ATOM 6048 C C . PHE B 1 327 ? -6.07 -2.756 5.926 1 95.25 327 PHE B C 1
ATOM 6050 O O . PHE B 1 327 ? -4.922 -3.018 6.281 1 95.25 327 PHE B O 1
ATOM 6057 N N . HIS B 1 328 ? -7.023 -2.447 6.695 1 94.94 328 HIS B N 1
ATOM 6058 C CA . HIS B 1 328 ? -6.875 -2.717 8.117 1 94.94 328 HIS B CA 1
ATOM 6059 C C . HIS B 1 328 ? -6.695 -4.207 8.383 1 94.94 328 HIS B C 1
ATOM 6061 O O . HIS B 1 328 ? -7.332 -5.039 7.73 1 94.94 328 HIS B O 1
ATOM 6067 N N . PRO B 1 329 ? -6 -4.621 9.383 1 95.06 329 PRO B N 1
ATOM 6068 C CA . PRO B 1 329 ? -5.727 -6.035 9.648 1 95.06 329 PRO B CA 1
ATOM 6069 C C . PRO B 1 329 ? -7 -6.848 9.875 1 95.06 329 PRO B C 1
ATOM 6071 O O . PRO B 1 329 ? -7.098 -7.988 9.414 1 95.06 329 PRO B O 1
ATOM 6074 N N . SER B 1 330 ? -7.957 -6.277 10.578 1 94.56 330 SER B N 1
ATOM 6075 C CA . SER B 1 330 ? -9.195 -7.004 10.859 1 94.56 330 SER B CA 1
ATOM 6076 C C . SER B 1 330 ? -9.93 -7.352 9.57 1 94.56 330 SER B C 1
ATOM 6078 O O . SER B 1 330 ? -10.555 -8.414 9.469 1 94.56 330 SER B O 1
ATOM 6080 N N . LEU B 1 331 ? -9.906 -6.48 8.695 1 94.31 331 LEU B N 1
ATOM 6081 C CA . LEU B 1 331 ? -10.516 -6.73 7.398 1 94.31 331 LEU B CA 1
ATOM 6082 C C . LEU B 1 331 ? -9.781 -7.844 6.656 1 94.31 331 LEU B C 1
ATOM 6084 O O . LEU B 1 331 ? -10.414 -8.703 6.039 1 94.31 331 LEU B O 1
ATOM 6088 N N . LEU B 1 332 ? -8.508 -7.828 6.691 1 95.31 332 LEU B N 1
ATOM 6089 C CA . LEU B 1 332 ? -7.707 -8.852 6.035 1 95.31 332 LEU B CA 1
ATOM 6090 C C . LEU B 1 332 ? -7.977 -10.227 6.645 1 95.31 332 LEU B C 1
ATOM 6092 O O . LEU B 1 332 ? -8.117 -11.219 5.922 1 95.31 332 LEU B O 1
ATOM 6096 N N . ILE B 1 333 ? -8.055 -10.273 7.945 1 95.75 333 ILE B N 1
ATOM 6097 C CA . ILE B 1 333 ? -8.359 -11.516 8.641 1 95.75 333 ILE B CA 1
ATOM 6098 C C . ILE B 1 333 ? -9.719 -12.047 8.18 1 95.75 333 ILE B C 1
ATOM 6100 O O . ILE B 1 333 ? -9.859 -13.242 7.91 1 95.75 333 ILE B O 1
ATOM 6104 N N . LYS B 1 334 ? -10.641 -11.164 8.062 1 94.69 334 LYS B N 1
ATOM 6105 C CA . LYS B 1 334 ? -11.961 -11.562 7.578 1 94.69 334 LYS B CA 1
ATOM 6106 C C . LYS B 1 334 ? -11.883 -12.109 6.156 1 94.69 334 LYS B C 1
ATOM 6108 O O . LYS B 1 334 ? -12.484 -13.141 5.848 1 94.69 334 LYS B O 1
ATOM 6113 N N . LEU B 1 335 ? -11.18 -11.43 5.324 1 95.38 335 LEU B N 1
ATOM 6114 C CA . LEU B 1 335 ? -11.039 -11.836 3.932 1 95.38 335 LEU B CA 1
ATOM 6115 C C . LEU B 1 335 ? -10.43 -13.234 3.832 1 95.38 335 LEU B C 1
ATOM 6117 O O . LEU B 1 335 ? -10.945 -14.094 3.115 1 95.38 335 LEU B O 1
ATOM 6121 N N . ILE B 1 336 ? -9.367 -13.484 4.527 1 97.19 336 ILE B N 1
ATOM 6122 C CA . ILE B 1 336 ? -8.711 -14.789 4.539 1 97.19 336 ILE B CA 1
ATOM 6123 C C . ILE B 1 336 ? -9.664 -15.844 5.098 1 97.19 336 ILE B C 1
ATOM 6125 O O . ILE B 1 336 ? -9.758 -16.953 4.57 1 97.19 336 ILE B O 1
ATOM 6129 N N . GLY B 1 337 ? -10.375 -15.453 6.125 1 95.69 337 GLY B N 1
ATOM 6130 C CA . GLY B 1 337 ? -11.367 -16.344 6.703 1 95.69 337 GLY B CA 1
ATOM 6131 C C . GLY B 1 337 ? -12.453 -16.75 5.727 1 95.69 337 GLY B C 1
ATOM 6132 O O . GLY B 1 337 ? -12.914 -17.891 5.746 1 95.69 337 GLY B O 1
ATOM 6133 N N . MET B 1 338 ? -12.844 -15.883 4.902 1 95.12 338 MET B N 1
ATOM 6134 C CA . MET B 1 338 ? -13.859 -16.172 3.896 1 95.12 338 MET B CA 1
ATOM 6135 C C . MET B 1 338 ? -13.367 -17.25 2.932 1 95.12 338 MET B C 1
ATOM 6137 O O . MET B 1 338 ? -14.133 -18.141 2.553 1 95.12 338 MET B O 1
ATOM 6141 N N . PHE B 1 339 ? -12.156 -17.188 2.5 1 96.38 339 PHE B N 1
ATOM 6142 C CA . PHE B 1 339 ? -11.594 -18.203 1.611 1 96.38 339 PHE B CA 1
ATOM 6143 C C . PHE B 1 339 ? -11.516 -19.547 2.311 1 96.38 339 PHE B C 1
ATOM 6145 O O . PHE B 1 339 ? -11.734 -20.594 1.687 1 96.38 339 PHE B O 1
ATOM 6152 N N . ASN B 1 340 ? -11.219 -19.484 3.572 1 96.19 340 ASN B N 1
ATOM 6153 C CA . ASN B 1 340 ? -10.977 -20.719 4.305 1 96.19 340 ASN B CA 1
ATOM 6154 C C . ASN B 1 340 ? -12.281 -21.359 4.785 1 96.19 340 ASN B C 1
ATOM 6156 O O . ASN B 1 340 ? -12.336 -22.562 5.023 1 96.19 340 ASN B O 1
ATOM 6160 N N . ASN B 1 341 ? -13.328 -20.641 4.945 1 93.75 341 ASN B N 1
ATOM 6161 C CA . ASN B 1 341 ? -14.609 -21.109 5.457 1 93.75 341 ASN B CA 1
ATOM 6162 C C . ASN B 1 341 ? -15.391 -21.875 4.387 1 93.75 341 ASN B C 1
ATOM 6164 O O . ASN B 1 341 ? -15.844 -21.281 3.41 1 93.75 341 ASN B O 1
ATOM 6168 N N . PRO B 1 342 ? -15.656 -23.141 4.621 1 92.62 342 PRO B N 1
ATOM 6169 C CA . PRO B 1 342 ? -16.344 -23.938 3.6 1 92.62 342 PRO B CA 1
ATOM 6170 C C . PRO B 1 342 ? -17.797 -23.5 3.398 1 92.62 342 PRO B C 1
ATOM 6172 O O . PRO B 1 342 ? -18.375 -23.781 2.346 1 92.62 342 PRO B O 1
ATOM 6175 N N . LYS B 1 343 ? -18.359 -22.844 4.367 1 90.19 343 LYS B N 1
ATOM 6176 C CA . LYS B 1 343 ? -19.734 -22.359 4.238 1 90.19 343 LYS B CA 1
ATOM 6177 C C . LYS B 1 343 ? -19.797 -21.141 3.318 1 90.19 343 LYS B C 1
ATOM 6179 O O . LYS B 1 343 ? -20.859 -20.844 2.752 1 90.19 343 LYS B O 1
ATOM 6184 N N . ILE B 1 344 ? -18.703 -20.5 3.209 1 91.69 344 ILE B N 1
ATOM 6185 C CA . ILE B 1 344 ? -18.625 -19.312 2.363 1 91.69 344 ILE B CA 1
ATOM 6186 C C . ILE B 1 344 ? -17.969 -19.672 1.027 1 91.69 344 ILE B C 1
ATOM 6188 O O . ILE B 1 344 ? -18.562 -19.438 -0.034 1 91.69 344 ILE B O 1
ATOM 6192 N N . ASN B 1 345 ? -16.875 -20.234 1.081 1 94.5 345 ASN B N 1
ATOM 6193 C CA . ASN B 1 345 ? -16.156 -20.688 -0.106 1 94.5 345 ASN B CA 1
ATOM 6194 C C . ASN B 1 345 ? -16.688 -22.031 -0.593 1 94.5 345 ASN B C 1
ATOM 6196 O O . ASN B 1 345 ? -15.977 -23.031 -0.562 1 94.5 345 ASN B O 1
ATOM 6200 N N . ARG B 1 346 ? -17.812 -21.938 -1.191 1 91.75 346 ARG B N 1
ATOM 6201 C CA . ARG B 1 346 ? -18.5 -23.156 -1.625 1 91.75 346 ARG B CA 1
ATOM 6202 C C . ARG B 1 346 ? -17.844 -23.734 -2.869 1 91.75 346 ARG B C 1
ATOM 6204 O O . ARG B 1 346 ? -18.016 -24.922 -3.156 1 91.75 346 ARG B O 1
ATOM 6211 N N . ASN B 1 347 ? -17.109 -22.922 -3.498 1 92.31 347 ASN B N 1
ATOM 6212 C CA . ASN B 1 347 ? -16.516 -23.344 -4.766 1 92.31 347 ASN B CA 1
ATOM 6213 C C . ASN B 1 347 ? -15.078 -23.812 -4.59 1 92.31 347 ASN B C 1
ATOM 6215 O O . ASN B 1 347 ? -14.414 -24.156 -5.562 1 92.31 347 ASN B O 1
ATOM 6219 N N . ASN B 1 348 ? -14.539 -23.734 -3.365 1 93.31 348 ASN B N 1
ATOM 6220 C CA . ASN B 1 348 ? -13.18 -24.156 -3.035 1 93.31 348 ASN B CA 1
ATOM 6221 C C . ASN B 1 348 ? -12.141 -23.359 -3.814 1 93.31 348 ASN B C 1
ATOM 6223 O O . ASN B 1 348 ? -11.164 -23.938 -4.312 1 93.31 348 ASN B O 1
ATOM 6227 N N . SER B 1 349 ? -12.414 -22.109 -4.008 1 96.56 349 SER B N 1
ATOM 6228 C CA . SER B 1 349 ? -11.453 -21.219 -4.66 1 96.56 349 SER B CA 1
ATOM 6229 C C . SER B 1 349 ? -10.195 -21.047 -3.82 1 96.56 349 SER B C 1
ATOM 6231 O O . SER B 1 349 ? -10.234 -21.188 -2.596 1 96.56 349 SER B O 1
ATOM 6233 N N . GLN B 1 350 ? -9.109 -20.859 -4.484 1 97.81 350 GLN B N 1
ATOM 6234 C CA . GLN B 1 350 ? -7.805 -20.719 -3.842 1 97.81 350 GLN B CA 1
ATOM 6235 C C . GLN B 1 350 ? -7.332 -19.266 -3.871 1 97.81 350 GLN B C 1
ATOM 6237 O O . GLN B 1 350 ? -7.746 -18.5 -4.738 1 97.81 350 GLN B O 1
ATOM 6242 N N . LEU B 1 351 ? -6.523 -18.922 -2.904 1 98.25 351 LEU B N 1
ATOM 6243 C CA . LEU B 1 351 ? -5.93 -17.594 -2.82 1 98.25 351 LEU B CA 1
ATOM 6244 C C . LEU B 1 351 ? -4.418 -17.688 -2.619 1 98.25 351 LEU B C 1
ATOM 6246 O O . LEU B 1 351 ? -3.951 -18.375 -1.713 1 98.25 351 LEU B O 1
ATOM 6250 N N . LEU B 1 352 ? -3.691 -17.141 -3.49 1 98.69 352 LEU B N 1
ATOM 6251 C CA . LEU B 1 352 ? -2.258 -16.906 -3.346 1 98.69 352 LEU B CA 1
ATOM 6252 C C . LEU B 1 352 ? -1.958 -15.43 -3.174 1 98.69 352 LEU B C 1
ATOM 6254 O O . LEU B 1 352 ? -2.344 -14.609 -4.016 1 98.69 352 LEU B O 1
ATOM 6258 N N . PHE B 1 353 ? -1.258 -15.031 -2.08 1 98.06 353 PHE B N 1
ATOM 6259 C CA . PHE B 1 353 ? -1.057 -13.602 -1.863 1 98.06 353 PHE B CA 1
ATOM 6260 C C . PHE B 1 353 ? 0.301 -13.336 -1.224 1 98.06 353 PHE B C 1
ATOM 6262 O O . PHE B 1 353 ? 0.901 -14.234 -0.633 1 98.06 353 PHE B O 1
ATOM 6269 N N . THR B 1 354 ? 0.848 -12.164 -1.417 1 97.5 354 THR B N 1
ATOM 6270 C CA . THR B 1 354 ? 1.974 -11.672 -0.628 1 97.5 354 THR B CA 1
ATOM 6271 C C . THR B 1 354 ? 1.506 -10.664 0.412 1 97.5 354 THR B C 1
ATOM 6273 O O . THR B 1 354 ? 0.505 -9.969 0.208 1 97.5 354 THR B O 1
ATOM 6276 N N . SER B 1 355 ? 2.205 -10.602 1.521 1 96.94 355 SER B N 1
ATOM 6277 C CA . SER B 1 355 ? 1.821 -9.68 2.586 1 96.94 355 SER B CA 1
ATOM 6278 C C . SER B 1 355 ? 2.992 -9.398 3.523 1 96.94 355 SER B C 1
ATOM 6280 O O . SER B 1 355 ? 3.955 -10.164 3.566 1 96.94 355 SER B O 1
ATOM 6282 N N . HIS B 1 356 ? 2.934 -8.312 4.168 1 95.69 356 HIS B N 1
ATOM 6283 C CA . HIS B 1 356 ? 3.814 -7.984 5.281 1 95.69 356 HIS B CA 1
ATOM 6284 C C . HIS B 1 356 ? 3.051 -7.98 6.602 1 95.69 356 HIS B C 1
ATOM 6286 O O . HIS B 1 356 ? 3.645 -7.789 7.668 1 95.69 356 HIS B O 1
ATOM 6292 N N . ASP B 1 357 ? 1.782 -8.227 6.598 1 95.75 357 ASP B N 1
ATOM 6293 C CA . ASP B 1 357 ? 0.947 -8.141 7.789 1 95.75 357 ASP B CA 1
ATOM 6294 C C . ASP B 1 357 ? 1.14 -9.359 8.688 1 95.75 357 ASP B C 1
ATOM 6296 O O . ASP B 1 357 ? 0.688 -10.453 8.359 1 95.75 357 ASP B O 1
ATOM 6300 N N . THR B 1 358 ? 1.606 -9.148 9.812 1 96.5 358 THR B N 1
ATOM 6301 C CA . THR B 1 358 ? 1.929 -10.266 10.695 1 96.5 358 THR B CA 1
ATOM 6302 C C . THR B 1 358 ? 0.709 -10.68 11.523 1 96.5 358 THR B C 1
ATOM 6304 O O . THR B 1 358 ? 0.721 -11.719 12.18 1 96.5 358 THR B O 1
ATOM 6307 N N . ASN B 1 359 ? -0.341 -9.922 11.422 1 94.62 359 ASN B N 1
ATOM 6308 C CA . ASN B 1 359 ? -1.537 -10.242 12.195 1 94.62 359 ASN B CA 1
ATOM 6309 C C . ASN B 1 359 ? -2.219 -11.5 11.672 1 94.62 359 ASN B C 1
ATOM 6311 O O . ASN B 1 359 ? -3.025 -12.117 12.375 1 94.62 359 ASN B O 1
ATOM 6315 N N . LEU B 1 360 ? -1.915 -11.922 10.516 1 95.31 360 LEU B N 1
ATOM 6316 C CA . LEU B 1 360 ? -2.443 -13.148 9.938 1 95.31 360 LEU B CA 1
ATOM 6317 C C . LEU B 1 360 ? -1.695 -14.367 10.477 1 95.31 360 LEU B C 1
ATOM 6319 O O . LEU B 1 360 ? -2.166 -15.5 10.344 1 95.31 360 LEU B O 1
ATOM 6323 N N . MET B 1 361 ? -0.536 -14.117 11 1 95.94 361 MET B N 1
ATOM 6324 C CA . MET B 1 361 ? 0.355 -15.211 11.383 1 95.94 361 MET B CA 1
ATOM 6325 C C . MET B 1 361 ? -0.077 -15.828 12.711 1 95.94 361 MET B C 1
ATOM 6327 O O . MET B 1 361 ? 0.632 -15.711 13.711 1 95.94 361 MET B O 1
ATOM 6331 N N . SER B 1 362 ? -1.113 -16.516 12.672 1 94.38 362 SER B N 1
ATOM 6332 C CA . SER B 1 362 ? -1.693 -17.219 13.812 1 94.38 362 SER B CA 1
ATOM 6333 C C . SER B 1 362 ? -2.195 -18.594 13.414 1 94.38 362 SER B C 1
ATOM 6335 O O . SER B 1 362 ? -2.783 -18.766 12.344 1 94.38 362 SER B O 1
ATOM 6337 N N . PRO B 1 363 ? -1.985 -19.594 14.289 1 94.38 363 PRO B N 1
ATOM 6338 C CA . PRO B 1 363 ? -2.463 -20.938 13.977 1 94.38 363 PRO B CA 1
ATOM 6339 C C . PRO B 1 363 ? -3.986 -21.031 13.922 1 94.38 363 PRO B C 1
ATOM 6341 O O . PRO B 1 363 ? -4.535 -22 13.398 1 94.38 363 PRO B O 1
ATOM 6344 N N . SER B 1 364 ? -4.625 -20.016 14.445 1 93.44 364 SER B N 1
ATOM 6345 C CA . SER B 1 364 ? -6.086 -20 14.422 1 93.44 364 SER B CA 1
ATOM 6346 C C . SER B 1 364 ? -6.613 -19.516 13.078 1 93.44 364 SER B C 1
ATOM 6348 O O . SER B 1 364 ? -7.797 -19.672 12.773 1 93.44 364 SER B O 1
ATOM 6350 N N . ILE B 1 365 ? -5.73 -18.953 12.273 1 95 365 ILE B N 1
ATOM 6351 C CA . ILE B 1 365 ? -6.156 -18.391 11 1 95 365 ILE B CA 1
ATOM 6352 C C . ILE B 1 365 ? -5.633 -19.234 9.852 1 95 365 ILE B C 1
ATOM 6354 O O . ILE B 1 365 ? -6.395 -19.656 8.977 1 95 365 ILE B O 1
ATOM 6358 N N . MET B 1 366 ? -4.367 -19.516 9.891 1 96.38 366 MET B N 1
ATOM 6359 C CA . MET B 1 366 ? -3.709 -20.281 8.828 1 96.38 366 MET B CA 1
ATOM 6360 C C . MET B 1 366 ? -2.748 -21.297 9.414 1 96.38 366 MET B C 1
ATOM 6362 O O . MET B 1 366 ? -2.08 -21.031 10.414 1 96.38 366 MET B O 1
ATOM 6366 N N . ARG B 1 367 ? -2.637 -22.391 8.719 1 95.81 367 ARG B N 1
ATOM 6367 C CA . ARG B 1 367 ? -1.721 -23.469 9.086 1 95.81 367 ARG B CA 1
ATOM 6368 C C . ARG B 1 367 ? -0.277 -23.078 8.773 1 95.81 367 ARG B C 1
ATOM 6370 O O . ARG B 1 367 ? -0.026 -22.172 7.992 1 95.81 367 ARG B O 1
ATOM 6377 N N . ARG B 1 368 ? 0.597 -23.875 9.367 1 95.94 368 ARG B N 1
ATOM 6378 C CA . ARG B 1 368 ? 2.016 -23.641 9.125 1 95.94 368 ARG B CA 1
ATOM 6379 C C . ARG B 1 368 ? 2.348 -23.781 7.641 1 95.94 368 ARG B C 1
ATOM 6381 O O . ARG B 1 368 ? 3.162 -23.016 7.109 1 95.94 368 ARG B O 1
ATOM 6388 N N . ASP B 1 369 ? 1.709 -24.75 6.977 1 97 369 ASP B N 1
ATOM 6389 C CA . ASP B 1 369 ? 2.041 -25 5.578 1 97 369 ASP B CA 1
ATOM 6390 C C . ASP B 1 369 ? 1.342 -24 4.664 1 97 369 ASP B C 1
ATOM 6392 O O . ASP B 1 369 ? 1.505 -24.047 3.441 1 97 369 ASP B O 1
ATOM 6396 N N . GLN B 1 370 ? 0.593 -23.094 5.191 1 98 370 GLN B N 1
ATOM 6397 C CA . GLN B 1 370 ? -0.024 -22.016 4.422 1 98 370 GLN B CA 1
ATOM 6398 C C . GLN B 1 370 ? 0.861 -20.781 4.402 1 98 370 GLN B C 1
ATOM 6400 O O . GLN B 1 370 ? 0.552 -19.797 3.717 1 98 370 GLN B O 1
ATOM 6405 N N . PHE B 1 371 ? 1.944 -20.781 5.129 1 98 371 PHE B N 1
ATOM 6406 C CA . PHE B 1 371 ? 2.891 -19.672 5.156 1 98 371 PHE B CA 1
ATOM 6407 C C . PHE B 1 371 ? 4.168 -20.031 4.406 1 98 371 PHE B C 1
ATOM 6409 O O . PHE B 1 371 ? 4.824 -21.031 4.727 1 98 371 PHE B O 1
ATOM 6416 N N . TYR B 1 372 ? 4.465 -19.266 3.449 1 98.5 372 TYR B N 1
ATOM 6417 C CA . TYR B 1 372 ? 5.758 -19.312 2.779 1 98.5 372 TYR B CA 1
ATOM 6418 C C . TYR B 1 372 ? 6.578 -18.062 3.078 1 98.5 372 TYR B C 1
ATOM 6420 O O . TYR B 1 372 ? 6.023 -17 3.367 1 98.5 372 TYR B O 1
ATOM 6428 N N . PHE B 1 373 ? 7.898 -18.234 3.018 1 98.31 373 PHE B N 1
ATOM 6429 C CA . PHE B 1 373 ? 8.828 -17.125 3.232 1 98.31 373 PHE B CA 1
ATOM 6430 C C . PHE B 1 373 ? 9.797 -17 2.066 1 98.31 373 PHE B C 1
ATOM 6432 O O . PHE B 1 373 ? 10.297 -18 1.553 1 98.31 373 PHE B O 1
ATOM 6439 N N . ALA B 1 374 ? 9.992 -15.836 1.59 1 98 374 ALA B N 1
ATOM 6440 C CA . ALA B 1 374 ? 11.039 -15.5 0.629 1 98 374 ALA B CA 1
ATOM 6441 C C . ALA B 1 374 ? 12.211 -14.805 1.316 1 98 374 ALA B C 1
ATOM 6443 O O . ALA B 1 374 ? 12.031 -13.805 2.018 1 98 374 ALA B O 1
ATOM 6444 N N . GLU B 1 375 ? 13.352 -15.297 1.117 1 97 375 GLU B N 1
ATOM 6445 C CA . GLU B 1 375 ? 14.562 -14.75 1.722 1 97 375 GLU B CA 1
ATOM 6446 C C . GLU B 1 375 ? 15.633 -14.484 0.667 1 97 375 GLU B C 1
ATOM 6448 O O . GLU B 1 375 ? 15.883 -15.32 -0.203 1 97 375 GLU B O 1
ATOM 6453 N N . LYS B 1 376 ? 16.172 -13.312 0.735 1 93.88 376 LYS B N 1
ATOM 6454 C CA . LYS B 1 376 ? 17.297 -12.977 -0.135 1 93.88 376 LYS B CA 1
ATOM 6455 C C . LYS B 1 376 ? 18.594 -13.594 0.385 1 93.88 376 LYS B C 1
ATOM 6457 O O . LYS B 1 376 ? 18.969 -13.375 1.54 1 93.88 376 LYS B O 1
ATOM 6462 N N . GLN B 1 377 ? 19.234 -14.242 -0.454 1 93.81 377 GLN B N 1
ATOM 6463 C CA . GLN B 1 377 ? 20.5 -14.891 -0.08 1 93.81 377 GLN B CA 1
ATOM 6464 C C . GLN B 1 377 ? 21.688 -13.969 -0.317 1 93.81 377 GLN B C 1
ATOM 6466 O O . GLN B 1 377 ? 21.531 -12.891 -0.906 1 93.81 377 GLN B O 1
ATOM 6471 N N . ASN B 1 378 ? 22.844 -14.398 0.125 1 89.38 378 ASN B N 1
ATOM 6472 C CA . ASN B 1 378 ? 24.062 -13.602 -0.008 1 89.38 378 ASN B CA 1
ATOM 6473 C C . ASN B 1 378 ? 24.422 -13.359 -1.473 1 89.38 378 ASN B C 1
ATOM 6475 O O . ASN B 1 378 ? 25 -12.328 -1.812 1 89.38 378 ASN B O 1
ATOM 6479 N N . ASP B 1 379 ? 24.062 -14.289 -2.33 1 90.38 379 ASP B N 1
ATOM 6480 C CA . ASP B 1 379 ? 24.344 -14.133 -3.752 1 90.38 379 ASP B CA 1
ATOM 6481 C C . ASP B 1 379 ? 23.25 -13.352 -4.457 1 90.38 379 ASP B C 1
ATOM 6483 O O . ASP B 1 379 ? 23.188 -13.312 -5.688 1 90.38 379 ASP B O 1
ATOM 6487 N N . GLU B 1 380 ? 22.281 -12.812 -3.707 1 91.25 380 GLU B N 1
ATOM 6488 C CA . GLU B 1 380 ? 21.203 -11.953 -4.18 1 91.25 380 GLU B CA 1
ATOM 6489 C C . GLU B 1 380 ? 20.031 -12.781 -4.715 1 91.25 380 GLU B C 1
ATOM 6491 O O . GLU B 1 380 ? 19.047 -12.227 -5.207 1 91.25 380 GLU B O 1
ATOM 6496 N N . SER B 1 381 ? 20.156 -14.094 -4.633 1 95.81 381 SER B N 1
ATOM 6497 C CA . SER B 1 381 ? 19.078 -14.945 -5.129 1 95.81 381 SER B CA 1
ATOM 6498 C C . SER B 1 381 ? 17.969 -15.094 -4.09 1 95.81 381 SER B C 1
ATOM 6500 O O . SER B 1 381 ? 18.172 -14.789 -2.914 1 95.81 381 SER B O 1
ATOM 6502 N N . THR B 1 382 ? 16.812 -15.523 -4.512 1 97.56 382 THR B N 1
ATOM 6503 C CA . THR B 1 382 ? 15.648 -15.75 -3.66 1 97.56 382 THR B CA 1
ATOM 6504 C C . THR B 1 382 ? 15.555 -17.219 -3.256 1 97.56 382 THR B C 1
ATOM 6506 O O . THR B 1 382 ? 15.656 -18.109 -4.105 1 97.56 382 THR B O 1
ATOM 6509 N N . ARG B 1 383 ? 15.398 -17.453 -2.07 1 97.88 383 ARG B N 1
ATOM 6510 C CA . ARG B 1 383 ? 15.047 -18.781 -1.55 1 97.88 383 ARG B CA 1
ATOM 6511 C C . ARG B 1 383 ? 13.648 -18.781 -0.958 1 97.88 383 ARG B C 1
ATOM 6513 O O . ARG B 1 383 ? 13.312 -17.922 -0.127 1 97.88 383 ARG B O 1
ATOM 6520 N N . LEU B 1 384 ? 12.844 -19.734 -1.381 1 98.12 384 LEU B N 1
ATOM 6521 C CA . LEU B 1 384 ? 11.492 -19.906 -0.852 1 98.12 384 LEU B CA 1
ATOM 6522 C C . LEU B 1 384 ? 11.414 -21.141 0.046 1 98.12 384 LEU B C 1
ATOM 6524 O O . LEU B 1 384 ? 11.984 -22.172 -0.271 1 98.12 384 LEU B O 1
ATOM 6528 N N . TYR B 1 385 ? 10.734 -21 1.135 1 97.75 385 TYR B N 1
ATOM 6529 C CA . TYR B 1 385 ? 10.484 -22.156 1.992 1 97.75 385 TYR B CA 1
ATOM 6530 C C . TYR B 1 385 ? 9.195 -21.969 2.789 1 97.75 385 TYR B C 1
ATOM 6532 O O . TYR B 1 385 ? 8.742 -20.844 2.988 1 97.75 385 TYR B O 1
ATOM 6540 N N . SER B 1 386 ? 8.609 -23.094 3.184 1 97.31 386 SER B N 1
ATOM 6541 C CA . SER B 1 386 ? 7.379 -23.109 3.967 1 97.31 386 SER B CA 1
ATOM 6542 C C . SER B 1 386 ? 7.676 -23.125 5.461 1 97.31 386 SER B C 1
ATOM 6544 O O . SER B 1 386 ? 8.703 -23.656 5.891 1 97.31 386 SER B O 1
ATOM 6546 N N . LEU B 1 387 ? 6.812 -22.453 6.18 1 96.69 387 LEU B N 1
ATOM 6547 C CA . LEU B 1 387 ? 6.93 -22.562 7.629 1 96.69 387 LEU B CA 1
ATOM 6548 C C . LEU B 1 387 ? 6.891 -24.016 8.078 1 96.69 387 LEU B C 1
ATOM 6550 O O . LEU B 1 387 ? 7.512 -24.391 9.078 1 96.69 387 LEU B O 1
ATOM 6554 N N . ALA B 1 388 ? 6.227 -24.844 7.34 1 95.31 388 ALA B N 1
ATOM 6555 C CA . ALA B 1 388 ? 6.098 -26.266 7.648 1 95.31 388 ALA B CA 1
ATOM 6556 C C . ALA B 1 388 ? 7.441 -26.969 7.516 1 95.31 388 ALA B C 1
ATOM 6558 O O . ALA B 1 388 ? 7.625 -28.062 8.062 1 95.31 388 ALA B O 1
ATOM 6559 N N . ASP B 1 389 ? 8.312 -26.422 6.773 1 94.31 389 ASP B N 1
ATOM 6560 C CA . ASP B 1 389 ? 9.625 -27.016 6.551 1 94.31 389 ASP B CA 1
ATOM 6561 C C . ASP B 1 389 ? 10.539 -26.828 7.762 1 94.31 389 ASP B C 1
ATOM 6563 O O . ASP B 1 389 ? 11.57 -27.484 7.887 1 94.31 389 ASP B O 1
ATOM 6567 N N . LEU B 1 390 ? 10.172 -25.828 8.508 1 93.75 390 LEU B N 1
ATOM 6568 C CA . LEU B 1 390 ? 11 -25.516 9.672 1 93.75 390 LEU B CA 1
ATOM 6569 C C . LEU B 1 390 ? 10.703 -26.469 10.82 1 93.75 390 LEU B C 1
ATOM 6571 O O . LEU B 1 390 ? 9.547 -26.844 11.047 1 93.75 390 LEU B O 1
ATOM 6575 N N . ARG B 1 391 ? 11.727 -26.781 11.531 1 90.25 391 ARG B N 1
ATOM 6576 C CA . ARG B 1 391 ? 11.602 -27.75 12.609 1 90.25 391 ARG B CA 1
ATOM 6577 C C . ARG B 1 391 ? 11.484 -27.062 13.961 1 90.25 391 ARG B C 1
ATOM 6579 O O . ARG B 1 391 ? 11.867 -25.891 14.109 1 90.25 391 ARG B O 1
ATOM 6586 N N . GLY B 1 392 ? 10.875 -27.703 14.859 1 89.75 392 GLY B N 1
ATOM 6587 C CA . GLY B 1 392 ? 10.875 -27.25 16.25 1 89.75 392 GLY B CA 1
ATOM 6588 C C . GLY B 1 392 ? 9.812 -26.203 16.531 1 89.75 392 GLY B C 1
ATOM 6589 O O . GLY B 1 392 ? 9.922 -25.438 17.484 1 89.75 392 GLY B O 1
ATOM 6590 N N . ILE B 1 393 ? 8.836 -26.094 15.664 1 90.25 393 ILE B N 1
ATOM 6591 C CA . ILE B 1 393 ? 7.777 -25.109 15.875 1 90.25 393 ILE B CA 1
ATOM 6592 C C . ILE B 1 393 ? 6.543 -25.797 16.453 1 90.25 393 ILE B C 1
ATOM 6594 O O . ILE B 1 393 ? 6.008 -26.734 15.859 1 90.25 393 ILE B O 1
ATOM 6598 N N . ARG B 1 394 ? 6.133 -25.312 17.531 1 86 394 ARG B N 1
ATOM 6599 C CA . ARG B 1 394 ? 4.938 -25.859 18.172 1 86 394 ARG B CA 1
ATOM 6600 C C . ARG B 1 394 ? 3.686 -25.5 17.375 1 86 394 ARG B C 1
ATOM 6602 O O . ARG B 1 394 ? 3.617 -24.453 16.734 1 86 394 ARG B O 1
ATOM 6609 N N . ASN B 1 395 ? 2.66 -26.375 17.5 1 83.88 395 ASN B N 1
ATOM 6610 C CA . ASN B 1 395 ? 1.429 -26.172 16.734 1 83.88 395 ASN B CA 1
ATOM 6611 C C . ASN B 1 395 ? 0.673 -24.938 17.203 1 83.88 395 ASN B C 1
ATOM 6613 O O . ASN B 1 395 ? -0.069 -24.328 16.438 1 83.88 395 ASN B O 1
ATOM 6617 N N . ASP B 1 396 ? 0.865 -24.562 18.453 1 86.25 396 ASP B N 1
ATOM 6618 C CA . ASP B 1 396 ? 0.149 -23.422 19.016 1 86.25 396 ASP B CA 1
ATOM 6619 C C . ASP B 1 396 ? 1.079 -22.234 19.188 1 86.25 396 ASP B C 1
ATOM 6621 O O . ASP B 1 396 ? 0.794 -21.328 19.969 1 86.25 396 ASP B O 1
ATOM 6625 N N . ALA B 1 397 ? 2.168 -22.297 18.453 1 90.06 397 ALA B N 1
ATOM 6626 C CA . ALA B 1 397 ? 3.15 -21.234 18.578 1 90.06 397 ALA B CA 1
ATOM 6627 C C . ALA B 1 397 ? 2.566 -19.891 18.109 1 90.06 397 ALA B C 1
ATOM 6629 O O . ALA B 1 397 ? 1.639 -19.875 17.297 1 90.06 397 ALA B O 1
ATOM 6630 N N . ASP B 1 398 ? 3.029 -18.859 18.672 1 92.31 398 ASP B N 1
ATOM 6631 C CA . ASP B 1 398 ? 2.752 -17.5 18.172 1 92.31 398 ASP B CA 1
ATOM 6632 C C . ASP B 1 398 ? 3.613 -17.188 16.953 1 92.31 398 ASP B C 1
ATOM 6634 O O . ASP B 1 398 ? 4.711 -16.641 17.094 1 92.31 398 ASP B O 1
ATOM 6638 N N . PHE B 1 399 ? 3.113 -17.484 15.828 1 95.38 399 PHE B N 1
ATOM 6639 C CA . PHE B 1 399 ? 3.871 -17.375 14.586 1 95.38 399 PHE B CA 1
ATOM 6640 C C . PHE B 1 399 ? 4.375 -15.953 14.383 1 95.38 399 PHE B C 1
ATOM 6642 O O . PHE B 1 399 ? 5.52 -15.75 13.969 1 95.38 399 PHE B O 1
ATOM 6649 N N . ALA B 1 400 ? 3.516 -14.977 14.711 1 94.81 400 ALA B N 1
ATOM 6650 C CA . ALA B 1 400 ? 3.857 -13.578 14.484 1 94.81 400 ALA B CA 1
ATOM 6651 C C . ALA B 1 400 ? 5.059 -13.164 15.328 1 94.81 400 ALA B C 1
ATOM 6653 O O . ALA B 1 400 ? 6.023 -12.594 14.812 1 94.81 400 ALA B O 1
ATOM 6654 N N . LYS B 1 401 ? 5.008 -13.438 16.547 1 93 401 LYS B N 1
ATOM 6655 C CA . LYS B 1 401 ? 6.074 -13.086 17.469 1 93 401 LYS B CA 1
ATOM 6656 C C . LYS B 1 401 ? 7.379 -13.789 17.109 1 93 401 LYS B C 1
ATOM 6658 O O . LYS B 1 401 ? 8.445 -13.172 17.109 1 93 401 LYS B O 1
ATOM 6663 N N . GLN B 1 402 ? 7.297 -15.047 16.812 1 95.06 402 GLN B N 1
ATOM 6664 C CA . GLN B 1 402 ? 8.484 -15.812 16.453 1 95.06 402 GLN B CA 1
ATOM 6665 C C . GLN B 1 402 ? 9.094 -15.297 15.148 1 95.06 402 GLN B C 1
ATOM 6667 O O . GLN B 1 402 ? 10.32 -15.203 15.031 1 95.06 402 GLN B O 1
ATOM 6672 N N . TYR B 1 403 ? 8.242 -14.945 14.234 1 95.62 403 TYR B N 1
ATOM 6673 C CA . TYR B 1 403 ? 8.719 -14.406 12.969 1 95.62 403 TYR B CA 1
ATOM 6674 C C . TYR B 1 403 ? 9.477 -13.102 13.18 1 95.62 403 TYR B C 1
ATOM 6676 O O . TYR B 1 403 ? 10.617 -12.953 12.734 1 95.62 403 TYR B O 1
ATOM 6684 N N . LEU B 1 404 ? 8.875 -12.18 13.914 1 93.44 404 LEU B N 1
ATOM 6685 C CA . LEU B 1 404 ? 9.453 -10.859 14.125 1 93.44 404 LEU B CA 1
ATOM 6686 C C . LEU B 1 404 ? 10.719 -10.945 14.969 1 93.44 404 LEU B C 1
ATOM 6688 O O . LEU B 1 404 ? 11.586 -10.07 14.898 1 93.44 404 LEU B O 1
ATOM 6692 N N . ALA B 1 405 ? 10.781 -12.023 15.75 1 92.81 405 ALA B N 1
ATOM 6693 C CA . ALA B 1 405 ? 11.977 -12.25 16.562 1 92.81 405 ALA B CA 1
ATOM 6694 C C . ALA B 1 405 ? 13.094 -12.875 15.742 1 92.81 405 ALA B C 1
ATOM 6696 O O . ALA B 1 405 ? 14.219 -13.023 16.234 1 92.81 405 ALA B O 1
ATOM 6697 N N . GLY B 1 406 ? 12.766 -13.305 14.539 1 92.56 406 GLY B N 1
ATOM 6698 C CA . GLY B 1 406 ? 13.797 -13.781 13.625 1 92.56 406 GLY B CA 1
ATOM 6699 C C . GLY B 1 406 ? 13.891 -15.297 13.578 1 92.56 406 GLY B C 1
ATOM 6700 O O . GLY B 1 406 ? 14.734 -15.844 12.867 1 92.56 406 GLY B O 1
ATOM 6701 N N . TYR B 1 407 ? 12.977 -15.969 14.227 1 92.56 407 TYR B N 1
ATOM 6702 C CA . TYR B 1 407 ? 13.07 -17.422 14.336 1 92.56 407 TYR B CA 1
ATOM 6703 C C . TYR B 1 407 ? 12.867 -18.078 12.984 1 92.56 407 TYR B C 1
ATOM 6705 O O . TYR B 1 407 ? 13.344 -19.188 12.75 1 92.56 407 TYR B O 1
ATOM 6713 N N . TYR B 1 408 ? 12.203 -17.469 12.133 1 94.5 408 TYR B N 1
ATOM 6714 C CA . TYR B 1 408 ? 11.859 -18.094 10.867 1 94.5 408 TYR B CA 1
ATOM 6715 C C . TYR B 1 408 ? 12.734 -17.562 9.734 1 94.5 408 TYR B C 1
ATOM 6717 O O . TYR B 1 408 ? 12.633 -18.031 8.594 1 94.5 408 TYR B O 1
ATOM 6725 N N . GLY B 1 409 ? 13.523 -16.547 9.984 1 93.06 409 GLY B N 1
ATOM 6726 C CA . GLY B 1 409 ? 14.266 -15.906 8.914 1 93.06 409 GLY B CA 1
ATOM 6727 C C . GLY B 1 409 ? 13.406 -14.977 8.078 1 93.06 409 GLY B C 1
ATOM 6728 O O . GLY B 1 409 ? 12.336 -14.547 8.516 1 93.06 409 GLY B O 1
ATOM 6729 N N . ALA B 1 410 ? 13.992 -14.516 6.926 1 92.81 410 ALA B N 1
ATOM 6730 C CA . ALA B 1 410 ? 13.258 -13.719 5.941 1 92.81 410 ALA B CA 1
ATOM 6731 C C . ALA B 1 410 ? 12.945 -12.336 6.492 1 92.81 410 ALA B C 1
ATOM 6733 O O . ALA B 1 410 ? 11.906 -11.75 6.164 1 92.81 410 ALA B O 1
ATOM 6734 N N . LEU B 1 411 ? 13.742 -11.906 7.395 1 93.12 411 LEU B N 1
ATOM 6735 C CA . LEU B 1 411 ? 13.641 -10.539 7.906 1 93.12 411 LEU B CA 1
ATOM 6736 C C . LEU B 1 411 ? 14.594 -9.609 7.176 1 93.12 411 LEU B C 1
ATOM 6738 O O . LEU B 1 411 ? 15.625 -10.055 6.656 1 93.12 411 LEU B O 1
ATOM 6742 N N . PRO B 1 412 ? 14.195 -8.336 7.191 1 91.25 412 PRO B N 1
ATOM 6743 C CA . PRO B 1 412 ? 15.164 -7.387 6.645 1 91.25 412 PRO B CA 1
ATOM 6744 C C . PRO B 1 412 ? 16.453 -7.312 7.473 1 91.25 412 PRO B C 1
ATOM 6746 O O . PRO B 1 412 ? 16.406 -7.406 8.703 1 91.25 412 PRO B O 1
ATOM 6749 N N . VAL B 1 413 ? 17.547 -7.203 6.773 1 89.12 413 VAL B N 1
ATOM 6750 C CA . VAL B 1 413 ? 18.812 -6.93 7.441 1 89.12 413 VAL B CA 1
ATOM 6751 C C . VAL B 1 413 ? 19.031 -5.418 7.555 1 89.12 413 VAL B C 1
ATOM 6753 O O . VAL B 1 413 ? 19.266 -4.742 6.555 1 89.12 413 VAL B O 1
ATOM 6756 N N . LEU B 1 414 ? 18.938 -4.926 8.766 1 89.31 414 LEU B N 1
ATOM 6757 C CA . LEU B 1 414 ? 19.031 -3.492 9.023 1 89.31 414 LEU B CA 1
ATOM 6758 C C . LEU B 1 414 ? 20.234 -3.17 9.898 1 89.31 414 LEU B C 1
ATOM 6760 O O . LEU B 1 414 ? 20.562 -3.924 10.82 1 89.31 414 LEU B O 1
ATOM 6764 N N . ASN B 1 415 ? 20.906 -2.145 9.531 1 85.31 415 ASN B N 1
ATOM 6765 C CA . ASN B 1 415 ? 22.094 -1.734 10.258 1 85.31 415 ASN B CA 1
ATOM 6766 C C . ASN B 1 415 ? 21.938 -0.349 10.875 1 85.31 415 ASN B C 1
ATOM 6768 O O . ASN B 1 415 ? 21 0.379 10.539 1 85.31 415 ASN B O 1
ATOM 6772 N N . ASP B 1 416 ? 22.781 -0.119 12 1 75.5 416 ASP B N 1
ATOM 6773 C CA . ASP B 1 416 ? 22.781 1.218 12.586 1 75.5 416 ASP B CA 1
ATOM 6774 C C . ASP B 1 416 ? 23.594 2.191 11.734 1 75.5 416 ASP B C 1
ATOM 6776 O O . ASP B 1 416 ? 24.531 1.788 11.055 1 75.5 416 ASP B O 1
ATOM 6780 N N . TYR B 1 417 ? 23.062 3.406 11.594 1 59.03 417 TYR B N 1
ATOM 6781 C CA . TYR B 1 417 ? 23.812 4.426 10.867 1 59.03 417 TYR B CA 1
ATOM 6782 C C . TYR B 1 417 ? 24.953 4.965 11.711 1 59.03 417 TYR B C 1
ATOM 6784 O O . TYR B 1 417 ? 24.734 5.434 12.836 1 59.03 417 TYR B O 1
ATOM 6792 N N . MET B 1 418 ? 26.234 4.535 11.711 1 54.72 418 MET B N 1
ATOM 6793 C CA . MET B 1 418 ? 27.344 5.137 12.438 1 54.72 418 MET B CA 1
ATOM 6794 C C . MET B 1 418 ? 27.984 6.254 11.625 1 54.72 418 MET B C 1
ATOM 6796 O O . MET B 1 418 ? 28.344 6.055 10.461 1 54.72 418 MET B O 1
ATOM 6800 N N . GLU B 1 419 ? 27.672 7.465 11.859 1 49.16 419 GLU B N 1
ATOM 6801 C CA . GLU B 1 419 ? 28.484 8.523 11.273 1 49.16 419 GLU B CA 1
ATOM 6802 C C . GLU B 1 419 ? 29.969 8.234 11.438 1 49.16 419 GLU B C 1
ATOM 6804 O O . GLU B 1 419 ? 30.406 7.809 12.508 1 49.16 419 GLU B O 1
ATOM 6809 N N . THR B 1 420 ? 30.703 7.844 10.477 1 42.12 420 THR B N 1
ATOM 6810 C CA . THR B 1 420 ? 32.156 7.879 10.578 1 42.12 420 THR B CA 1
ATOM 6811 C C . THR B 1 420 ? 32.625 9.148 11.289 1 42.12 420 THR B C 1
ATOM 6813 O O . THR B 1 420 ? 32.312 10.258 10.844 1 42.12 420 THR B O 1
ATOM 6816 N N . GLU B 1 421 ? 32.688 9.203 12.547 1 39.16 421 GLU B N 1
ATOM 6817 C CA . GLU B 1 421 ? 33.5 10.25 13.164 1 39.16 421 GLU B CA 1
ATOM 6818 C C . GLU B 1 421 ? 34.781 10.484 12.383 1 39.16 421 GLU B C 1
ATOM 6820 O O . GLU B 1 421 ? 35.5 9.531 12.039 1 39.16 421 GLU B O 1
ATOM 6825 N N . GLU B 1 422 ? 35 11.57 11.672 1 38.06 422 GLU B N 1
ATOM 6826 C CA . GLU B 1 422 ? 36.312 12.07 11.32 1 38.06 422 GLU B CA 1
ATOM 6827 C C . GLU B 1 422 ? 37.281 11.922 12.484 1 38.06 422 GLU B C 1
ATOM 6829 O O . GLU B 1 422 ? 37.031 12.43 13.578 1 38.06 422 GLU B O 1
ATOM 6834 N N . ASP B 1 423 ? 38.062 10.867 12.633 1 34.78 423 ASP B N 1
ATOM 6835 C CA . ASP B 1 423 ? 39.312 10.859 13.367 1 34.78 423 ASP B CA 1
ATOM 6836 C C . ASP B 1 423 ? 40.125 12.125 13.102 1 34.78 423 ASP B C 1
ATOM 6838 O O . ASP B 1 423 ? 40.656 12.312 12 1 34.78 423 ASP B O 1
ATOM 6842 N N . GLU B 1 424 ? 39.875 13.242 13.703 1 34.09 424 GLU B N 1
ATOM 6843 C CA . GLU B 1 424 ? 40.875 14.305 13.844 1 34.09 424 GLU B CA 1
ATOM 6844 C C . GLU B 1 424 ? 42.156 13.781 14.5 1 34.09 424 GLU B C 1
ATOM 6846 O O . GLU B 1 424 ? 43.062 14.555 14.781 1 34.09 424 GLU B O 1
ATOM 6851 N N . ASN B 1 425 ? 42.312 12.688 15.219 1 32.75 425 ASN B N 1
ATOM 6852 C CA . ASN B 1 425 ? 43.656 12.523 15.797 1 32.75 425 ASN B CA 1
ATOM 6853 C C . ASN B 1 425 ? 44.688 12.172 14.734 1 32.75 425 ASN B C 1
ATOM 6855 O O . ASN B 1 425 ? 45.688 11.516 15.023 1 32.75 425 ASN B O 1
ATOM 6859 N N . GLY B 1 426 ? 44.562 12.266 13.555 1 25.28 426 GLY B N 1
ATOM 6860 C CA . GLY B 1 426 ? 45.844 12 12.938 1 25.28 426 GLY B CA 1
ATOM 6861 C C . GLY B 1 426 ? 46.969 12.867 13.469 1 25.28 426 GLY B C 1
ATOM 6862 O O . GLY B 1 426 ? 47.906 12.367 14.086 1 25.28 426 GLY B O 1
ATOM 6863 N N . LYS B 1 427 ? 47.719 13.828 12.664 1 24.72 427 LYS B N 1
ATOM 6864 C CA . LYS B 1 427 ? 49.094 14.25 12.555 1 24.72 427 LYS B CA 1
ATOM 6865 C C . LYS B 1 427 ? 49.438 15.328 13.586 1 24.72 427 LYS B C 1
ATOM 6867 O O . LYS B 1 427 ? 49.062 16.484 13.422 1 24.72 427 LYS B O 1
ATOM 6872 N N . GLN B 1 428 ? 49 15.148 14.906 1 20.66 428 GLN B N 1
ATOM 6873 C CA . GLN B 1 428 ? 50.125 15.562 15.742 1 20.66 428 GLN B CA 1
ATOM 6874 C C . GLN B 1 428 ? 51.031 14.383 16.078 1 20.66 428 GLN B C 1
ATOM 6876 O O . GLN B 1 428 ? 50.562 13.289 16.375 1 20.66 428 GLN B O 1
#

Foldseek 3Di:
DWAKKWKDFAEQAHHIDMAGQFDDPDDFDPPFCQQVQQWDDDLRTIGGQFFEEEFAPLLCQLVRVVLLVLVLQLLQVQPPDLVSCVNQFHGYDLDDDQFFMKIWIWDQDPSKIKIWIWTKGFDDDDDDDDPDTGIATQKIWMWIDDPHDTDTQWIDGQQFTPDHNWDADPPFDQDRGDPDRHGDSLNSRCVGGVPTPSVSVSVCSNPFEAEPSPPVCRLQLLLVVLCVVPVPVLQVLCVVVVDHFDGKDWAQPVPCPVPPVVNRGDTFIWTWDADPVHNVDIDIDTCVPPHFPLSNSCSSNSSVLCQCAPDDLGAHEYEYEAPCPRHDPVVVLVVLSQSSGCVGRVNSHHYYYYHHDLSCVFSSRHFQQSYKYWGQDPSRHIDIDTSVPDPDADSGDSRSVCVVVQVSHSYDDDDDDDDPPPPPPDPD/DWAKKWKDFAEQAHHIDMAGQFDDPDDFDPPFCQQVQQWDDDLRTIGGQFFEEEFAPLLCQLVRVVLLVLVLQLLQVQPPDLVSVVNQFHGYDLDDDQFFMKIWIWDQDPSKIKIWIWTKGFDDDDDDDDPDTGIATQKIWMWIDDPHDIDTQWIDGQQFTPDHNWDADPPFDQDRGDDDRHGDSLNSRCVRGVPTPSVSVSVCSNPFEAECSPPVCRLQLLLVVLCVVPVPVLQVLCVVVVDHFDGKDWAQPVPCPVCPVVNRGDTFIWTWDADPVHNVDIDIDTCVPPHFPLSNSCSSNSSVLCQCAPDDLGAHEYEYEAPCPRHDVVVVLVVLSQSSGCVGRVNSHHYYYYHHDLSCQFSSRHFQQSYKYWGQDPSRHIDIDTSVPDPDADSGDSRSVCVVVQVSHSYDDDDDDDDPPPPPPDDD

InterPro domains:
  IPR003959 ATPase, AAA-type, core [PF13304] (225-362)
  IPR027417 P-loop containing nucleoside triphosphate hydrolase [G3DSA:3.40.50.300] (3-167)
  IPR027417 P-loop containing nucleoside triphosphate hydrolase [G3DSA:3.40.50.300] (200-392)
  IPR027417 P-loop containing nucleoside triphosphate hydrolase [SSF52540] (50-377)

pLDDT: mean 87.53, std 14.93, range [20.55, 98.81]